Protein 2JPP (pdb70)

Nearest PDB structures (foldseek):
  2jpp-assembly1_B  TM=1.003E+00  e=3.890E-08  Pseudomonas fluorescens
  2mfh-assembly1_A  TM=9.278E-01  e=2.731E-06  Pseudomonas fluorescens
  2bti-assembly1_A  TM=9.419E-01  e=1.422E-05  Yersinia enterocolitica
  5z38-assembly2_L  TM=9.182E-01  e=1.953E-05  Escherichia coli O127:H6 str. E2348/69
  5z38-assembly2_J  TM=9.251E-01  e=2.081E-05  Escherichia coli O127:H6 str. E2348/69

Structure (mmCIF, N/CA/C/O backbone):
data_2JPP
#
_entry.id   2JPP
#
loop_
_entity.id
_entity.type
_entity.pdbx_description
1 polymer "RNA (5'-R(*GP*GP*GP*CP*UP*UP*CP*AP*CP*GP*GP*AP*UP*GP*AP*AP*GP*CP*CP*C)-3')"
2 polymer 'Translational repressor'
#
loop_
_atom_site.group_PDB
_atom_site.id
_atom_site.type_symbol
_atom_site.label_atom_id
_atom_site.label_alt_id
_atom_site.label_comp_id
_atom_site.label_asym_id
_atom_site.label_entity_id
_atom_site.label_seq_id
_atom_site.pdbx_PDB_ins_code
_atom_site.Cartn_x
_atom_site.Cartn_y
_atom_site.Cartn_z
_atom_site.occupancy
_atom_site.B_iso_or_equiv
_atom_site.auth_seq_id
_atom_site.auth_comp_id
_atom_site.auth_asym_id
_atom_site.auth_atom_id
_atom_site.pdbx_PDB_model_num
ATOM 1291 N N . MET C 2 1 ? 23.297 -2.288 -6.645 1.00 0.00 1 MET A N 1
ATOM 1292 C CA . MET C 2 1 ? 22.257 -1.481 -7.311 1.00 0.00 1 MET A CA 1
ATOM 1293 C C . MET C 2 1 ? 22.893 -0.438 -8.217 1.00 0.00 1 MET A C 1
ATOM 1294 O O . MET C 2 1 ? 23.949 0.096 -7.888 1.00 0.00 1 MET A O 1
ATOM 1310 N N . LEU C 2 2 ? 22.253 -0.147 -9.355 1.00 0.00 2 LEU A N 1
ATOM 1311 C CA . LEU C 2 2 ? 22.717 0.859 -10.296 1.00 0.00 2 LEU A CA 1
ATOM 1312 C C . LEU C 2 2 ? 21.778 2.060 -10.236 1.00 0.00 2 LEU A C 1
ATOM 1313 O O . LEU C 2 2 ? 20.736 2.084 -10.890 1.00 0.00 2 LEU A O 1
ATOM 1329 N N . ILE C 2 3 ? 22.147 3.065 -9.444 1.00 0.00 3 ILE A N 1
ATOM 1330 C CA . ILE C 2 3 ? 21.349 4.265 -9.275 1.00 0.00 3 ILE A CA 1
ATOM 1331 C C . ILE C 2 3 ? 21.568 5.183 -10.473 1.00 0.00 3 ILE A C 1
ATOM 1332 O O . ILE C 2 3 ? 22.678 5.275 -10.992 1.00 0.00 3 ILE A O 1
ATOM 1348 N N . LEU C 2 4 ? 20.507 5.865 -10.909 1.00 0.00 4 LEU A N 1
ATOM 1349 C CA . LEU C 2 4 ? 20.556 6.835 -11.994 1.00 0.00 4 LEU A CA 1
ATOM 1350 C C . LEU C 2 4 ? 19.606 7.985 -11.655 1.00 0.00 4 LEU A C 1
ATOM 1351 O O . LEU C 2 4 ? 18.767 7.843 -10.767 1.00 0.00 4 LEU A O 1
ATOM 1367 N N . THR C 2 5 ? 19.728 9.118 -12.351 1.00 0.00 5 THR A N 1
ATOM 1368 C CA . THR C 2 5 ? 18.852 10.268 -12.135 1.00 0.00 5 THR A CA 1
ATOM 1369 C C . THR C 2 5 ? 18.292 10.746 -13.472 1.00 0.00 5 THR A C 1
ATOM 1370 O O . THR C 2 5 ? 18.867 11.620 -14.118 1.00 0.00 5 THR A O 1
ATOM 1381 N N . ARG C 2 6 ? 17.163 10.168 -13.890 1.00 0.00 6 ARG A N 1
ATOM 1382 C CA . ARG C 2 6 ? 16.544 10.455 -15.179 1.00 0.00 6 ARG A CA 1
ATOM 1383 C C . ARG C 2 6 ? 15.610 11.657 -15.087 1.00 0.00 6 ARG A C 1
ATOM 1384 O O . ARG C 2 6 ? 15.205 12.042 -13.994 1.00 0.00 6 ARG A O 1
ATOM 1405 N N . LYS C 2 7 ? 15.268 12.251 -16.235 1.00 0.00 7 LYS A N 1
ATOM 1406 C CA . LYS C 2 7 ? 14.244 13.286 -16.308 1.00 0.00 7 LYS A CA 1
ATOM 1407 C C . LYS C 2 7 ? 12.907 12.625 -16.637 1.00 0.00 7 LYS A C 1
ATOM 1408 O O . LYS C 2 7 ? 12.874 11.508 -17.151 1.00 0.00 7 LYS A O 1
ATOM 1427 N N . VAL C 2 8 ? 11.801 13.310 -16.344 1.00 0.00 8 VAL A N 1
ATOM 1428 C CA . VAL C 2 8 ? 10.468 12.847 -16.713 1.00 0.00 8 VAL A CA 1
ATOM 1429 C C . VAL C 2 8 ? 10.381 12.740 -18.232 1.00 0.00 8 VAL A C 1
ATOM 1430 O O . VAL C 2 8 ? 10.731 13.679 -18.947 1.00 0.00 8 VAL A O 1
ATOM 1443 N N . GLY C 2 9 ? 9.910 11.590 -18.723 1.00 0.00 9 GLY A N 1
ATOM 1444 C CA . GLY C 2 9 ? 9.730 11.336 -20.144 1.00 0.00 9 GLY A CA 1
ATOM 1445 C C . GLY C 2 9 ? 10.883 10.532 -20.742 1.00 0.00 9 GLY A C 1
ATOM 1446 O O . GLY C 2 9 ? 10.764 10.031 -21.858 1.00 0.00 9 GLY A O 1
ATOM 1450 N N . GLU C 2 10 ? 11.998 10.403 -20.015 1.00 0.00 10 GLU A N 1
ATOM 1451 C CA . GLU C 2 10 ? 13.117 9.575 -20.448 1.00 0.00 10 GLU A CA 1
ATOM 1452 C C . GLU C 2 10 ? 12.861 8.123 -20.041 1.00 0.00 10 GLU A C 1
ATOM 1453 O O . GLU C 2 10 ? 11.800 7.806 -19.501 1.00 0.00 10 GLU A O 1
ATOM 1465 N N . SER C 2 11 ? 13.822 7.229 -20.293 1.00 0.00 11 SER A N 1
ATOM 1466 C CA . SER C 2 11 ? 13.646 5.827 -19.951 1.00 0.00 11 SER A CA 1
ATOM 1467 C C . SER C 2 11 ? 14.963 5.137 -19.622 1.00 0.00 11 SER A C 1
ATOM 1468 O O . SER C 2 11 ? 16.043 5.716 -19.728 1.00 0.00 11 SER A O 1
ATOM 1476 N N . ILE C 2 12 ? 14.830 3.875 -19.217 1.00 0.00 12 ILE A N 1
ATOM 1477 C CA . ILE C 2 12 ? 15.895 2.971 -18.836 1.00 0.00 12 ILE A CA 1
ATOM 1478 C C . ILE C 2 12 ? 15.617 1.629 -19.515 1.00 0.00 12 ILE A C 1
ATOM 1479 O O . ILE C 2 12 ? 14.496 1.379 -19.956 1.00 0.00 12 ILE A O 1
ATOM 1495 N N . ASN C 2 13 ? 16.622 0.754 -19.609 1.00 0.00 13 ASN A N 1
ATOM 1496 C CA . ASN C 2 13 ? 16.448 -0.549 -20.225 1.00 0.00 13 ASN A CA 1
ATOM 1497 C C . ASN C 2 13 ? 17.135 -1.624 -19.386 1.00 0.00 13 ASN A C 1
ATOM 1498 O O . ASN C 2 13 ? 18.155 -1.355 -18.754 1.00 0.00 13 ASN A O 1
ATOM 1509 N N . ILE C 2 14 ? 16.577 -2.840 -19.377 1.00 0.00 14 ILE A N 1
ATOM 1510 C CA . ILE C 2 14 ? 17.096 -3.947 -18.583 1.00 0.00 14 ILE A CA 1
ATOM 1511 C C . ILE C 2 14 ? 16.927 -5.257 -19.350 1.00 0.00 14 ILE A C 1
ATOM 1512 O O . ILE C 2 14 ? 15.958 -5.429 -20.086 1.00 0.00 14 ILE A O 1
ATOM 1528 N N . GLY C 2 15 ? 17.874 -6.184 -19.174 1.00 0.00 15 GLY A N 1
ATOM 1529 C CA . GLY C 2 15 ? 17.789 -7.533 -19.720 1.00 0.00 15 GLY A CA 1
ATOM 1530 C C . GLY C 2 15 ? 17.655 -7.590 -21.243 1.00 0.00 15 GLY A C 1
ATOM 1531 O O . GLY C 2 15 ? 17.416 -8.666 -21.786 1.00 0.00 15 GLY A O 1
ATOM 1535 N N . ASP C 2 16 ? 17.806 -6.451 -21.930 1.00 0.00 16 ASP A N 1
ATOM 1536 C CA . ASP C 2 16 ? 17.666 -6.327 -23.377 1.00 0.00 16 ASP A CA 1
ATOM 1537 C C . ASP C 2 16 ? 16.252 -6.658 -23.880 1.00 0.00 16 ASP A C 1
ATOM 1538 O O . ASP C 2 16 ? 16.020 -6.678 -25.088 1.00 0.00 16 ASP A O 1
ATOM 1547 N N . ASP C 2 17 ? 15.301 -6.919 -22.973 1.00 0.00 17 ASP A N 1
ATOM 1548 C CA . ASP C 2 17 ? 13.915 -7.212 -23.332 1.00 0.00 17 ASP A CA 1
ATOM 1549 C C . ASP C 2 17 ? 12.932 -6.401 -22.490 1.00 0.00 17 ASP A C 1
ATOM 1550 O O . ASP C 2 17 ? 11.721 -6.527 -22.670 1.00 0.00 17 ASP A O 1
ATOM 1559 N N . ILE C 2 18 ? 13.437 -5.568 -21.575 1.00 0.00 18 ILE A N 1
ATOM 1560 C CA . ILE C 2 18 ? 12.597 -4.809 -20.661 1.00 0.00 18 ILE A CA 1
ATOM 1561 C C . ILE C 2 18 ? 12.960 -3.332 -20.741 1.00 0.00 18 ILE A C 1
ATOM 1562 O O . ILE C 2 18 ? 14.131 -2.985 -20.876 1.00 0.00 18 ILE A O 1
ATOM 1578 N N . THR C 2 19 ? 11.950 -2.462 -20.656 1.00 0.00 19 THR A N 1
ATOM 1579 C CA . THR C 2 19 ? 12.135 -1.020 -20.728 1.00 0.00 19 THR A CA 1
ATOM 1580 C C . THR C 2 19 ? 11.358 -0.358 -19.597 1.00 0.00 19 THR A C 1
ATOM 1581 O O . THR C 2 19 ? 10.197 -0.688 -19.365 1.00 0.00 19 THR A O 1
ATOM 1592 N N . ILE C 2 20 ? 11.999 0.575 -18.893 1.00 0.00 20 ILE A N 1
ATOM 1593 C CA . ILE C 2 20 ? 11.434 1.194 -17.700 1.00 0.00 20 ILE A CA 1
ATOM 1594 C C . ILE C 2 20 ? 11.368 2.709 -17.881 1.00 0.00 20 ILE A C 1
ATOM 1595 O O . ILE C 2 20 ? 12.319 3.423 -17.560 1.00 0.00 20 ILE A O 1
ATOM 1611 N N . THR C 2 21 ? 10.240 3.205 -18.397 1.00 0.00 21 THR A N 1
ATOM 1612 C CA . THR C 2 21 ? 10.053 4.629 -18.639 1.00 0.00 21 THR A CA 1
ATOM 1613 C C . THR C 2 21 ? 9.647 5.331 -17.344 1.00 0.00 21 THR A C 1
ATOM 1614 O O . THR C 2 21 ? 9.068 4.705 -16.456 1.00 0.00 21 THR A O 1
ATOM 1625 N N . ILE C 2 22 ? 9.946 6.629 -17.230 1.00 0.00 22 ILE A N 1
ATOM 1626 C CA . ILE C 2 22 ? 9.554 7.450 -16.092 1.00 0.00 22 ILE A CA 1
ATOM 1627 C C . ILE C 2 22 ? 8.497 8.441 -16.575 1.00 0.00 22 ILE A C 1
ATOM 1628 O O . ILE C 2 22 ? 8.812 9.471 -17.168 1.00 0.00 22 ILE A O 1
ATOM 1644 N N . LEU C 2 23 ? 7.227 8.118 -16.316 1.00 0.00 23 LEU A N 1
ATOM 1645 C CA . LEU C 2 23 ? 6.104 8.873 -16.851 1.00 0.00 23 LEU A CA 1
ATOM 1646 C C . LEU C 2 23 ? 5.960 10.216 -16.145 1.00 0.00 23 LEU A C 1
ATOM 1647 O O . LEU C 2 23 ? 5.420 11.157 -16.726 1.00 0.00 23 LEU A O 1
ATOM 1663 N N . GLY C 2 24 ? 6.436 10.315 -14.900 1.00 0.00 24 GLY A N 1
ATOM 1664 C CA . GLY C 2 24 ? 6.420 11.588 -14.200 1.00 0.00 24 GLY A CA 1
ATOM 1665 C C . GLY C 2 24 ? 6.455 11.442 -12.685 1.00 0.00 24 GLY A C 1
ATOM 1666 O O . GLY C 2 24 ? 6.627 10.345 -12.156 1.00 0.00 24 GLY A O 1
ATOM 1670 N N . VAL C 2 25 ? 6.288 12.573 -11.996 1.00 0.00 25 VAL A N 1
ATOM 1671 C CA . VAL C 2 25 ? 6.325 12.657 -10.545 1.00 0.00 25 VAL A CA 1
ATOM 1672 C C . VAL C 2 25 ? 5.012 13.243 -10.030 1.00 0.00 25 VAL A C 1
ATOM 1673 O O . VAL C 2 25 ? 4.343 13.995 -10.739 1.00 0.00 25 VAL A O 1
ATOM 1686 N N . SER C 2 26 ? 4.645 12.895 -8.793 1.00 0.00 26 SER A N 1
ATOM 1687 C CA . SER C 2 26 ? 3.414 13.346 -8.162 1.00 0.00 26 SER A CA 1
ATOM 1688 C C . SER C 2 26 ? 3.659 13.561 -6.671 1.00 0.00 26 SER A C 1
ATOM 1689 O O . SER C 2 26 ? 3.181 12.792 -5.838 1.00 0.00 26 SER A O 1
ATOM 1697 N N . GLY C 2 27 ? 4.409 14.615 -6.338 1.00 0.00 27 GLY A N 1
ATOM 1698 C CA . GLY C 2 27 ? 4.755 14.931 -4.963 1.00 0.00 27 GLY A CA 1
ATOM 1699 C C . GLY C 2 27 ? 5.575 13.806 -4.341 1.00 0.00 27 GLY A C 1
ATOM 1700 O O . GLY C 2 27 ? 6.648 13.470 -4.838 1.00 0.00 27 GLY A O 1
ATOM 1704 N N . GLN C 2 28 ? 5.066 13.225 -3.252 1.00 0.00 28 GLN A N 1
ATOM 1705 C CA . GLN C 2 28 ? 5.721 12.131 -2.552 1.00 0.00 28 GLN A CA 1
ATOM 1706 C C . GLN C 2 28 ? 5.674 10.824 -3.353 1.00 0.00 28 GLN A C 1
ATOM 1707 O O . GLN C 2 28 ? 6.169 9.797 -2.888 1.00 0.00 28 GLN A O 1
ATOM 1721 N N . GLN C 2 29 ? 5.083 10.843 -4.553 1.00 0.00 29 GLN A N 1
ATOM 1722 C CA . GLN C 2 29 ? 4.977 9.653 -5.386 1.00 0.00 29 GLN A CA 1
ATOM 1723 C C . GLN C 2 29 ? 5.645 9.864 -6.741 1.00 0.00 29 GLN A C 1
ATOM 1724 O O . GLN C 2 29 ? 5.994 10.985 -7.109 1.00 0.00 29 GLN A O 1
ATOM 1738 N N . VAL C 2 30 ? 5.817 8.767 -7.478 1.00 0.00 30 VAL A N 1
ATOM 1739 C CA . VAL C 2 30 ? 6.395 8.757 -8.812 1.00 0.00 30 VAL A CA 1
ATOM 1740 C C . VAL C 2 30 ? 5.636 7.739 -9.654 1.00 0.00 30 VAL A C 1
ATOM 1741 O O . VAL C 2 30 ? 5.174 6.731 -9.125 1.00 0.00 30 VAL A O 1
ATOM 1754 N N . ARG C 2 31 ? 5.504 7.994 -10.959 1.00 0.00 31 ARG A N 1
ATOM 1755 C CA . ARG C 2 31 ? 4.826 7.079 -11.866 1.00 0.00 31 ARG A CA 1
ATOM 1756 C C . ARG C 2 31 ? 5.812 6.533 -12.887 1.00 0.00 31 ARG A C 1
ATOM 1757 O O . ARG C 2 31 ? 6.346 7.278 -13.711 1.00 0.00 31 ARG A O 1
ATOM 1778 N N . ILE C 2 32 ? 6.037 5.219 -12.811 1.00 0.00 32 ILE A N 1
ATOM 1779 C CA . ILE C 2 32 ? 6.954 4.480 -13.664 1.00 0.00 32 ILE A CA 1
ATOM 1780 C C . ILE C 2 32 ? 6.143 3.522 -14.536 1.00 0.00 32 ILE A C 1
ATOM 1781 O O . ILE C 2 32 ? 5.038 3.127 -14.167 1.00 0.00 32 ILE A O 1
ATOM 1797 N N . GLY C 2 33 ? 6.691 3.147 -15.694 1.00 0.00 33 GLY A N 1
ATOM 1798 C CA . GLY C 2 33 ? 6.038 2.253 -16.637 1.00 0.00 33 GLY A CA 1
ATOM 1799 C C . GLY C 2 33 ? 6.942 1.069 -16.959 1.00 0.00 33 GLY A C 1
ATOM 1800 O O . GLY C 2 33 ? 7.889 1.207 -17.731 1.00 0.00 33 GLY A O 1
ATOM 1804 N N . ILE C 2 34 ? 6.651 -0.093 -16.369 1.00 0.00 34 ILE A N 1
ATOM 1805 C CA . ILE C 2 34 ? 7.436 -1.298 -16.588 1.00 0.00 34 ILE A CA 1
ATOM 1806 C C . ILE C 2 34 ? 6.956 -1.994 -17.864 1.00 0.00 34 ILE A C 1
ATOM 1807 O O . ILE C 2 34 ? 5.836 -2.499 -17.913 1.00 0.00 34 ILE A O 1
ATOM 1823 N N . ASN C 2 35 ? 7.803 -2.020 -18.896 1.00 0.00 35 ASN A N 1
ATOM 1824 C CA . ASN C 2 35 ? 7.506 -2.688 -20.156 1.00 0.00 35 ASN A CA 1
ATOM 1825 C C . ASN C 2 35 ? 8.313 -3.978 -20.247 1.00 0.00 35 ASN A C 1
ATOM 1826 O O . ASN C 2 35 ? 9.503 -3.949 -20.552 1.00 0.00 35 ASN A O 1
ATOM 1837 N N . ALA C 2 36 ? 7.658 -5.108 -19.983 1.00 0.00 36 ALA A N 1
ATOM 1838 C CA . ALA C 2 36 ? 8.256 -6.433 -20.052 1.00 0.00 36 ALA A CA 1
ATOM 1839 C C . ALA C 2 36 ? 7.243 -7.385 -20.685 1.00 0.00 36 ALA A C 1
ATOM 1840 O O . ALA C 2 36 ? 6.039 -7.141 -20.594 1.00 0.00 36 ALA A O 1
ATOM 1847 N N . PRO C 2 37 ? 7.702 -8.467 -21.326 1.00 0.00 37 PRO A N 1
ATOM 1848 C CA . PRO C 2 37 ? 6.814 -9.443 -21.925 1.00 0.00 37 PRO A CA 1
ATOM 1849 C C . PRO C 2 37 ? 6.092 -10.191 -20.811 1.00 0.00 37 PRO A C 1
ATOM 1850 O O . PRO C 2 37 ? 6.596 -10.283 -19.693 1.00 0.00 37 PRO A O 1
ATOM 1861 N N . LYS C 2 38 ? 4.907 -10.734 -21.099 1.00 0.00 38 LYS A N 1
ATOM 1862 C CA . LYS C 2 38 ? 4.141 -11.442 -20.083 1.00 0.00 38 LYS A CA 1
ATOM 1863 C C . LYS C 2 38 ? 4.810 -12.771 -19.718 1.00 0.00 38 LYS A C 1
ATOM 1864 O O . LYS C 2 38 ? 4.321 -13.501 -18.859 1.00 0.00 38 LYS A O 1
ATOM 1883 N N . ASP C 2 39 ? 5.935 -13.080 -20.374 1.00 0.00 39 ASP A N 1
ATOM 1884 C CA . ASP C 2 39 ? 6.767 -14.237 -20.074 1.00 0.00 39 ASP A CA 1
ATOM 1885 C C . ASP C 2 39 ? 7.450 -14.087 -18.715 1.00 0.00 39 ASP A C 1
ATOM 1886 O O . ASP C 2 39 ? 7.951 -15.065 -18.163 1.00 0.00 39 ASP A O 1
ATOM 1895 N N . VAL C 2 40 ? 7.471 -12.863 -18.174 1.00 0.00 40 VAL A N 1
ATOM 1896 C CA . VAL C 2 40 ? 8.105 -12.569 -16.897 1.00 0.00 40 VAL A CA 1
ATOM 1897 C C . VAL C 2 40 ? 7.126 -11.814 -16.005 1.00 0.00 40 VAL A C 1
ATOM 1898 O O . VAL C 2 40 ? 6.114 -11.301 -16.483 1.00 0.00 40 VAL A O 1
ATOM 1911 N N . ALA C 2 41 ? 7.422 -11.743 -14.706 1.00 0.00 41 ALA A N 1
ATOM 1912 C CA . ALA C 2 41 ? 6.524 -11.114 -13.754 1.00 0.00 41 ALA A CA 1
ATOM 1913 C C . ALA C 2 41 ? 7.014 -9.723 -13.362 1.00 0.00 41 ALA A C 1
ATOM 1914 O O . ALA C 2 41 ? 8.187 -9.393 -13.526 1.00 0.00 41 ALA A O 1
ATOM 1921 N N . VAL C 2 42 ? 6.093 -8.911 -12.837 1.00 0.00 42 VAL A N 1
ATOM 1922 C CA . VAL C 2 42 ? 6.385 -7.594 -12.285 1.00 0.00 42 VAL A CA 1
ATOM 1923 C C . VAL C 2 42 ? 5.334 -7.274 -11.227 1.00 0.00 42 VAL A C 1
ATOM 1924 O O . VAL C 2 42 ? 4.142 -7.206 -11.521 1.00 0.00 42 VAL A O 1
ATOM 1937 N N . HIS C 2 43 ? 5.789 -7.074 -9.988 1.00 0.00 43 HIS A N 1
ATOM 1938 C CA . HIS C 2 43 ? 4.919 -6.727 -8.876 1.00 0.00 43 HIS A CA 1
ATOM 1939 C C . HIS C 2 43 ? 5.613 -5.726 -7.960 1.00 0.00 43 HIS A C 1
ATOM 1940 O O . HIS C 2 43 ? 6.838 -5.665 -7.902 1.00 0.00 43 HIS A O 1
ATOM 1954 N N . ARG C 2 44 ? 4.813 -4.937 -7.239 1.00 0.00 44 ARG A N 1
ATOM 1955 C CA . ARG C 2 44 ? 5.282 -3.979 -6.249 1.00 0.00 44 ARG A CA 1
ATOM 1956 C C . ARG C 2 44 ? 5.731 -4.707 -4.981 1.00 0.00 44 ARG A C 1
ATOM 1957 O O . ARG C 2 44 ? 5.322 -5.839 -4.731 1.00 0.00 44 ARG A O 1
ATOM 1978 N N . GLU C 2 45 ? 6.575 -4.058 -4.177 1.00 0.00 45 GLU A N 1
ATOM 1979 C CA . GLU C 2 45 ? 7.133 -4.674 -2.977 1.00 0.00 45 GLU A CA 1
ATOM 1980 C C . GLU C 2 45 ? 6.060 -4.926 -1.916 1.00 0.00 45 GLU A C 1
ATOM 1981 O O . GLU C 2 45 ? 6.178 -5.862 -1.126 1.00 0.00 45 GLU A O 1
ATOM 1993 N N . GLU C 2 46 ? 5.007 -4.102 -1.883 1.00 0.00 46 GLU A N 1
ATOM 1994 C CA . GLU C 2 46 ? 3.968 -4.211 -0.868 1.00 0.00 46 GLU A CA 1
ATOM 1995 C C . GLU C 2 46 ? 2.938 -5.289 -1.212 1.00 0.00 46 GLU A C 1
ATOM 1996 O O . GLU C 2 46 ? 2.026 -5.539 -0.425 1.00 0.00 46 GLU A O 1
ATOM 2008 N N . ILE C 2 47 ? 3.075 -5.929 -2.378 1.00 0.00 47 ILE A N 1
ATOM 2009 C CA . ILE C 2 47 ? 2.153 -6.964 -2.825 1.00 0.00 47 ILE A CA 1
ATOM 2010 C C . ILE C 2 47 ? 2.890 -8.237 -3.234 1.00 0.00 47 ILE A C 1
ATOM 2011 O O . ILE C 2 47 ? 2.265 -9.287 -3.367 1.00 0.00 47 ILE A O 1
ATOM 2027 N N . TYR C 2 48 ? 4.209 -8.174 -3.434 1.00 0.00 48 TYR A N 1
ATOM 2028 C CA . TYR C 2 48 ? 4.969 -9.394 -3.655 1.00 0.00 48 TYR A CA 1
ATOM 2029 C C . TYR C 2 48 ? 4.825 -10.310 -2.439 1.00 0.00 48 TYR A C 1
ATOM 2030 O O . TYR C 2 48 ? 4.710 -11.525 -2.584 1.00 0.00 48 TYR A O 1
ATOM 2048 N N . GLN C 2 49 ? 4.833 -9.727 -1.235 1.00 0.00 49 GLN A N 1
ATOM 2049 C CA . GLN C 2 49 ? 4.649 -10.478 -0.002 1.00 0.00 49 GLN A CA 1
ATOM 2050 C C . GLN C 2 49 ? 3.170 -10.768 0.263 1.00 0.00 49 GLN A C 1
ATOM 2051 O O . GLN C 2 49 ? 2.851 -11.646 1.064 1.00 0.00 49 GLN A O 1
ATOM 2065 N N . ARG C 2 50 ? 2.259 -10.043 -0.399 1.00 0.00 50 ARG A N 1
ATOM 2066 C CA . ARG C 2 50 ? 0.825 -10.274 -0.261 1.00 0.00 50 ARG A CA 1
ATOM 2067 C C . ARG C 2 50 ? 0.442 -11.587 -0.943 1.00 0.00 50 ARG A C 1
ATOM 2068 O O . ARG C 2 50 ? -0.538 -12.223 -0.563 1.00 0.00 50 ARG A O 1
ATOM 2089 N N . ILE C 2 51 ? 1.222 -11.991 -1.953 1.00 0.00 51 ILE A N 1
ATOM 2090 C CA . ILE C 2 51 ? 1.046 -13.255 -2.658 1.00 0.00 51 ILE A CA 1
ATOM 2091 C C . ILE C 2 51 ? 1.417 -14.419 -1.743 1.00 0.00 51 ILE A C 1
ATOM 2092 O O . ILE C 2 51 ? 0.799 -15.480 -1.804 1.00 0.00 51 ILE A O 1
ATOM 2108 N N . GLN C 2 52 ? 2.430 -14.221 -0.895 1.00 0.00 52 GLN A N 1
ATOM 2109 C CA . GLN C 2 52 ? 2.911 -15.245 0.026 1.00 0.00 52 GLN A CA 1
ATOM 2110 C C . GLN C 2 52 ? 1.913 -15.519 1.155 1.00 0.00 52 GLN A C 1
ATOM 2111 O O . GLN C 2 52 ? 2.158 -16.382 1.996 1.00 0.00 52 GLN A O 1
ATOM 2125 N N . ALA C 2 53 ? 0.792 -14.790 1.176 1.00 0.00 53 ALA A N 1
ATOM 2126 C CA . ALA C 2 53 ? -0.268 -14.957 2.160 1.00 0.00 53 ALA A CA 1
ATOM 2127 C C . ALA C 2 53 ? -1.631 -15.077 1.470 1.00 0.00 53 ALA A C 1
ATOM 2128 O O . ALA C 2 53 ? -2.665 -15.120 2.135 1.00 0.00 53 ALA A O 1
ATOM 2135 N N . MET D 2 1 ? 2.033 -2.738 -20.977 1.00 0.00 1 MET B N 1
ATOM 2136 C CA . MET D 2 1 ? 2.847 -2.076 -19.939 1.00 0.00 1 MET B CA 1
ATOM 2137 C C . MET D 2 1 ? 2.128 -2.106 -18.601 1.00 0.00 1 MET B C 1
ATOM 2138 O O . MET D 2 1 ? 0.912 -1.943 -18.555 1.00 0.00 1 MET B O 1
ATOM 2154 N N . LEU D 2 2 ? 2.879 -2.311 -17.515 1.00 0.00 2 LEU B N 1
ATOM 2155 C CA . LEU D 2 2 ? 2.328 -2.270 -16.172 1.00 0.00 2 LEU B CA 1
ATOM 2156 C C . LEU D 2 2 ? 2.736 -0.951 -15.517 1.00 0.00 2 LEU B C 1
ATOM 2157 O O . LEU D 2 2 ? 3.835 -0.830 -14.978 1.00 0.00 2 LEU B O 1
ATOM 2173 N N . ILE D 2 3 ? 1.848 0.043 -15.565 1.00 0.00 3 ILE B N 1
ATOM 2174 C CA . ILE D 2 3 ? 2.103 1.335 -14.953 1.00 0.00 3 ILE B CA 1
ATOM 2175 C C . ILE D 2 3 ? 1.777 1.236 -13.463 1.00 0.00 3 ILE B C 1
ATOM 2176 O O . ILE D 2 3 ? 0.805 0.587 -13.087 1.00 0.00 3 ILE B O 1
ATOM 2192 N N . LEU D 2 4 ? 2.585 1.877 -12.613 1.00 0.00 4 LEU B N 1
ATOM 2193 C CA . LEU D 2 4 ? 2.349 1.934 -11.175 1.00 0.00 4 LEU B CA 1
ATOM 2194 C C . LEU D 2 4 ? 2.721 3.330 -10.675 1.00 0.00 4 LEU B C 1
ATOM 2195 O O . LEU D 2 4 ? 3.451 4.051 -11.351 1.00 0.00 4 LEU B O 1
ATOM 2211 N N . THR D 2 5 ? 2.225 3.714 -9.495 1.00 0.00 5 THR B N 1
ATOM 2212 C CA . THR D 2 5 ? 2.561 4.999 -8.889 1.00 0.00 5 THR B CA 1
ATOM 2213 C C . THR D 2 5 ? 3.183 4.757 -7.516 1.00 0.00 5 THR B C 1
ATOM 2214 O O . THR D 2 5 ? 2.510 4.824 -6.488 1.00 0.00 5 THR B O 1
ATOM 2225 N N . ARG D 2 6 ? 4.487 4.470 -7.508 1.00 0.00 6 ARG B N 1
ATOM 2226 C CA . ARG D 2 6 ? 5.231 4.073 -6.321 1.00 0.00 6 ARG B CA 1
ATOM 2227 C C . ARG D 2 6 ? 5.581 5.282 -5.453 1.00 0.00 6 ARG B C 1
ATOM 2228 O O . ARG D 2 6 ? 6.043 6.300 -5.965 1.00 0.00 6 ARG B O 1
ATOM 2249 N N . LYS D 2 7 ? 5.361 5.171 -4.139 1.00 0.00 7 LYS B N 1
ATOM 2250 C CA . LYS D 2 7 ? 5.786 6.186 -3.179 1.00 0.00 7 LYS B CA 1
ATOM 2251 C C . LYS D 2 7 ? 7.309 6.163 -3.056 1.00 0.00 7 LYS B C 1
ATOM 2252 O O . LYS D 2 7 ? 7.927 5.106 -3.169 1.00 0.00 7 LYS B O 1
ATOM 2271 N N . VAL D 2 8 ? 7.919 7.327 -2.821 1.00 0.00 8 VAL B N 1
ATOM 2272 C CA . VAL D 2 8 ? 9.359 7.435 -2.619 1.00 0.00 8 VAL B CA 1
ATOM 2273 C C . VAL D 2 8 ? 9.771 6.585 -1.419 1.00 0.00 8 VAL B C 1
ATOM 2274 O O . VAL D 2 8 ? 9.063 6.530 -0.416 1.00 0.00 8 VAL B O 1
ATOM 2287 N N . GLY D 2 9 ? 10.925 5.924 -1.531 1.00 0.00 9 GLY B N 1
ATOM 2288 C CA . GLY D 2 9 ? 11.479 5.100 -0.467 1.00 0.00 9 GLY B CA 1
ATOM 2289 C C . GLY D 2 9 ? 10.993 3.652 -0.542 1.00 0.00 9 GLY B C 1
ATOM 2290 O O . GLY D 2 9 ? 11.474 2.807 0.212 1.00 0.00 9 GLY B O 1
ATOM 2294 N N . GLU D 2 10 ? 10.050 3.358 -1.443 1.00 0.00 10 GLU B N 1
ATOM 2295 C CA . GLU D 2 10 ? 9.547 2.008 -1.647 1.00 0.00 10 GLU B CA 1
ATOM 2296 C C . GLU D 2 10 ? 10.211 1.386 -2.876 1.00 0.00 10 GLU B C 1
ATOM 2297 O O . GLU D 2 10 ? 11.109 1.988 -3.466 1.00 0.00 10 GLU B O 1
ATOM 2309 N N . SER D 2 11 ? 9.778 0.183 -3.270 1.00 0.00 11 SER B N 1
ATOM 2310 C CA . SER D 2 11 ? 10.375 -0.509 -4.403 1.00 0.00 11 SER B CA 1
ATOM 2311 C C . SER D 2 11 ? 9.346 -1.280 -5.225 1.00 0.00 11 SER B C 1
ATOM 2312 O O . SER D 2 11 ? 8.198 -1.452 -4.818 1.00 0.00 11 SER B O 1
ATOM 2320 N N . ILE D 2 12 ? 9.793 -1.740 -6.397 1.00 0.00 12 ILE B N 1
ATOM 2321 C CA . ILE D 2 12 ? 9.054 -2.602 -7.308 1.00 0.00 12 ILE B CA 1
ATOM 2322 C C . ILE D 2 12 ? 9.949 -3.809 -7.596 1.00 0.00 12 ILE B C 1
ATOM 2323 O O . ILE D 2 12 ? 11.137 -3.777 -7.278 1.00 0.00 12 ILE B O 1
ATOM 2339 N N . ASN D 2 13 ? 9.410 -4.873 -8.192 1.00 0.00 13 ASN B N 1
ATOM 2340 C CA . ASN D 2 13 ? 10.190 -6.059 -8.513 1.00 0.00 13 ASN B CA 1
ATOM 2341 C C . ASN D 2 13 ? 9.867 -6.561 -9.913 1.00 0.00 13 ASN B C 1
ATOM 2342 O O . ASN D 2 13 ? 8.807 -6.263 -10.463 1.00 0.00 13 ASN B O 1
ATOM 2353 N N . ILE D 2 14 ? 10.800 -7.329 -10.479 1.00 0.00 14 ILE B N 1
ATOM 2354 C CA . ILE D 2 14 ? 10.657 -7.940 -11.792 1.00 0.00 14 ILE B CA 1
ATOM 2355 C C . ILE D 2 14 ? 11.269 -9.339 -11.740 1.00 0.00 14 ILE B C 1
ATOM 2356 O O . ILE D 2 14 ? 12.202 -9.583 -10.975 1.00 0.00 14 ILE B O 1
ATOM 2372 N N . GLY D 2 15 ? 10.743 -10.255 -12.558 1.00 0.00 15 GLY B N 1
ATOM 2373 C CA . GLY D 2 15 ? 11.200 -11.634 -12.597 1.00 0.00 15 GLY B CA 1
ATOM 2374 C C . GLY D 2 15 ? 11.123 -12.254 -11.207 1.00 0.00 15 GLY B C 1
ATOM 2375 O O . GLY D 2 15 ? 10.040 -12.356 -10.630 1.00 0.00 15 GLY B O 1
ATOM 2379 N N . ASP D 2 16 ? 12.274 -12.667 -10.672 1.00 0.00 16 ASP B N 1
ATOM 2380 C CA . ASP D 2 16 ? 12.370 -13.231 -9.334 1.00 0.00 16 ASP B CA 1
ATOM 2381 C C . ASP D 2 16 ? 13.666 -12.793 -8.640 1.00 0.00 16 ASP B C 1
ATOM 2382 O O . ASP D 2 16 ? 13.947 -13.222 -7.523 1.00 0.00 16 ASP B O 1
ATOM 2391 N N . ASP D 2 17 ? 14.462 -11.938 -9.296 1.00 0.00 17 ASP B N 1
ATOM 2392 C CA . ASP D 2 17 ? 15.768 -11.528 -8.796 1.00 0.00 17 ASP B CA 1
ATOM 2393 C C . ASP D 2 17 ? 16.044 -10.038 -9.021 1.00 0.00 17 ASP B C 1
ATOM 2394 O O . ASP D 2 17 ? 17.146 -9.576 -8.727 1.00 0.00 17 ASP B O 1
ATOM 2403 N N . ILE D 2 18 ? 15.070 -9.279 -9.535 1.00 0.00 18 ILE B N 1
ATOM 2404 C CA . ILE D 2 18 ? 15.281 -7.871 -9.846 1.00 0.00 18 ILE B CA 1
ATOM 2405 C C . ILE D 2 18 ? 14.407 -6.990 -8.957 1.00 0.00 18 ILE B C 1
ATOM 2406 O O . ILE D 2 18 ? 13.290 -7.369 -8.603 1.00 0.00 18 ILE B O 1
ATOM 2422 N N . THR D 2 19 ? 14.921 -5.811 -8.594 1.00 0.00 19 THR B N 1
ATOM 2423 C CA . THR D 2 19 ? 14.209 -4.837 -7.780 1.00 0.00 19 THR B CA 1
ATOM 2424 C C . THR D 2 19 ? 14.454 -3.441 -8.334 1.00 0.00 19 THR B C 1
ATOM 2425 O O . THR D 2 19 ? 15.577 -3.116 -8.712 1.00 0.00 19 THR B O 1
ATOM 2436 N N . ILE D 2 20 ? 13.403 -2.618 -8.383 1.00 0.00 20 ILE B N 1
ATOM 2437 C CA . ILE D 2 20 ? 13.471 -1.264 -8.911 1.00 0.00 20 ILE B CA 1
ATOM 2438 C C . ILE D 2 20 ? 13.037 -0.290 -7.817 1.00 0.00 20 ILE B C 1
ATOM 2439 O O . ILE D 2 20 ? 11.858 0.044 -7.697 1.00 0.00 20 ILE B O 1
ATOM 2455 N N . THR D 2 21 ? 14.000 0.165 -7.015 1.00 0.00 21 THR B N 1
ATOM 2456 C CA . THR D 2 21 ? 13.755 1.087 -5.914 1.00 0.00 21 THR B CA 1
ATOM 2457 C C . THR D 2 21 ? 13.543 2.504 -6.448 1.00 0.00 21 THR B C 1
ATOM 2458 O O . THR D 2 21 ? 13.936 2.814 -7.572 1.00 0.00 21 THR B O 1
ATOM 2469 N N . ILE D 2 22 ? 12.921 3.369 -5.642 1.00 0.00 22 ILE B N 1
ATOM 2470 C CA . ILE D 2 22 ? 12.750 4.783 -5.951 1.00 0.00 22 ILE B CA 1
ATOM 2471 C C . ILE D 2 22 ? 13.317 5.601 -4.793 1.00 0.00 22 ILE B C 1
ATOM 2472 O O . ILE D 2 22 ? 12.714 5.689 -3.725 1.00 0.00 22 ILE B O 1
ATOM 2488 N N . LEU D 2 23 ? 14.488 6.204 -5.009 1.00 0.00 23 LEU B N 1
ATOM 2489 C CA . LEU D 2 23 ? 15.202 6.902 -3.952 1.00 0.00 23 LEU B CA 1
ATOM 2490 C C . LEU D 2 23 ? 14.586 8.274 -3.705 1.00 0.00 23 LEU B C 1
ATOM 2491 O O . LEU D 2 23 ? 14.695 8.799 -2.598 1.00 0.00 23 LEU B O 1
ATOM 2507 N N . GLY D 2 24 ? 13.942 8.854 -4.724 1.00 0.00 24 GLY B N 1
ATOM 2508 C CA . GLY D 2 24 ? 13.164 10.065 -4.520 1.00 0.00 24 GLY B CA 1
ATOM 2509 C C . GLY D 2 24 ? 13.235 11.042 -5.684 1.00 0.00 24 GLY B C 1
ATOM 2510 O O . GLY D 2 24 ? 13.925 10.814 -6.676 1.00 0.00 24 GLY B O 1
ATOM 2514 N N . VAL D 2 25 ? 12.499 12.146 -5.538 1.00 0.00 25 VAL B N 1
ATOM 2515 C CA . VAL D 2 25 ? 12.430 13.201 -6.536 1.00 0.00 25 VAL B CA 1
ATOM 2516 C C . VAL D 2 25 ? 13.753 13.961 -6.609 1.00 0.00 25 VAL B C 1
ATOM 2517 O O . VAL D 2 25 ? 14.578 13.879 -5.699 1.00 0.00 25 VAL B O 1
ATOM 2530 N N . SER D 2 26 ? 13.947 14.704 -7.700 1.00 0.00 26 SER B N 1
ATOM 2531 C CA . SER D 2 26 ? 15.133 15.515 -7.946 1.00 0.00 26 SER B CA 1
ATOM 2532 C C . SER D 2 26 ? 14.747 16.691 -8.841 1.00 0.00 26 SER B C 1
ATOM 2533 O O . SER D 2 26 ? 15.451 17.013 -9.798 1.00 0.00 26 SER B O 1
ATOM 2541 N N . GLY D 2 27 ? 13.621 17.338 -8.528 1.00 0.00 27 GLY B N 1
ATOM 2542 C CA . GLY D 2 27 ? 13.075 18.407 -9.349 1.00 0.00 27 GLY B CA 1
ATOM 2543 C C . GLY D 2 27 ? 12.365 17.793 -10.546 1.00 0.00 27 GLY B C 1
ATOM 2544 O O . GLY D 2 27 ? 11.514 16.920 -10.377 1.00 0.00 27 GLY B O 1
ATOM 2548 N N . GLN D 2 28 ? 12.706 18.241 -11.756 1.00 0.00 28 GLN B N 1
ATOM 2549 C CA . GLN D 2 28 ? 12.181 17.627 -12.966 1.00 0.00 28 GLN B CA 1
ATOM 2550 C C . GLN D 2 28 ? 12.827 16.252 -13.179 1.00 0.00 28 GLN B C 1
ATOM 2551 O O . GLN D 2 28 ? 12.437 15.517 -14.086 1.00 0.00 28 GLN B O 1
ATOM 2565 N N . GLN D 2 29 ? 13.813 15.896 -12.347 1.00 0.00 29 GLN B N 1
ATOM 2566 C CA . GLN D 2 29 ? 14.449 14.590 -12.410 1.00 0.00 29 GLN B CA 1
ATOM 2567 C C . GLN D 2 29 ? 13.903 13.671 -11.320 1.00 0.00 29 GLN B C 1
ATOM 2568 O O . GLN D 2 29 ? 13.174 14.106 -10.429 1.00 0.00 29 GLN B O 1
ATOM 2582 N N . VAL D 2 30 ? 14.266 12.388 -11.400 1.00 0.00 30 VAL B N 1
ATOM 2583 C CA . VAL D 2 30 ? 13.880 11.363 -10.444 1.00 0.00 30 VAL B CA 1
ATOM 2584 C C . VAL D 2 30 ? 15.043 10.390 -10.275 1.00 0.00 30 VAL B C 1
ATOM 2585 O O . VAL D 2 30 ? 15.585 9.899 -11.265 1.00 0.00 30 VAL B O 1
ATOM 2598 N N . ARG D 2 31 ? 15.430 10.111 -9.026 1.00 0.00 31 ARG B N 1
ATOM 2599 C CA . ARG D 2 31 ? 16.503 9.172 -8.736 1.00 0.00 31 ARG B CA 1
ATOM 2600 C C . ARG D 2 31 ? 15.925 7.790 -8.455 1.00 0.00 31 ARG B C 1
ATOM 2601 O O . ARG D 2 31 ? 15.326 7.558 -7.403 1.00 0.00 31 ARG B O 1
ATOM 2622 N N . ILE D 2 32 ? 16.122 6.884 -9.417 1.00 0.00 32 ILE B N 1
ATOM 2623 C CA . ILE D 2 32 ? 15.655 5.506 -9.372 1.00 0.00 32 ILE B CA 1
ATOM 2624 C C . ILE D 2 32 ? 16.850 4.599 -9.071 1.00 0.00 32 ILE B C 1
ATOM 2625 O O . ILE D 2 32 ? 17.995 4.995 -9.282 1.00 0.00 32 ILE B O 1
ATOM 2641 N N . GLY D 2 33 ? 16.592 3.385 -8.577 1.00 0.00 33 GLY B N 1
ATOM 2642 C CA . GLY D 2 33 ? 17.632 2.429 -8.226 1.00 0.00 33 GLY B CA 1
ATOM 2643 C C . GLY D 2 33 ? 17.338 1.060 -8.830 1.00 0.00 33 GLY B C 1
ATOM 2644 O O . GLY D 2 33 ? 16.539 0.301 -8.285 1.00 0.00 33 GLY B O 1
ATOM 2648 N N . ILE D 2 34 ? 17.982 0.743 -9.957 1.00 0.00 34 ILE B N 1
ATOM 2649 C CA . ILE D 2 34 ? 17.771 -0.520 -10.648 1.00 0.00 34 ILE B CA 1
ATOM 2650 C C . ILE D 2 34 ? 18.719 -1.558 -10.055 1.00 0.00 34 ILE B C 1
ATOM 2651 O O . ILE D 2 34 ? 19.936 -1.419 -10.168 1.00 0.00 34 ILE B O 1
ATOM 2667 N N . ASN D 2 35 ? 18.172 -2.597 -9.424 1.00 0.00 35 ASN B N 1
ATOM 2668 C CA . ASN D 2 35 ? 18.974 -3.624 -8.782 1.00 0.00 35 ASN B CA 1
ATOM 2669 C C . ASN D 2 35 ? 18.743 -4.982 -9.429 1.00 0.00 35 ASN B C 1
ATOM 2670 O O . ASN D 2 35 ? 17.671 -5.571 -9.310 1.00 0.00 35 ASN B O 1
ATOM 2681 N N . ALA D 2 36 ? 19.775 -5.466 -10.117 1.00 0.00 36 ALA B N 1
ATOM 2682 C CA . ALA D 2 36 ? 19.776 -6.750 -10.796 1.00 0.00 36 ALA B CA 1
ATOM 2683 C C . ALA D 2 36 ? 21.181 -7.349 -10.710 1.00 0.00 36 ALA B C 1
ATOM 2684 O O . ALA D 2 36 ? 22.151 -6.611 -10.536 1.00 0.00 36 ALA B O 1
ATOM 2691 N N . PRO D 2 37 ? 21.314 -8.676 -10.829 1.00 0.00 37 PRO B N 1
ATOM 2692 C CA . PRO D 2 37 ? 22.606 -9.334 -10.807 1.00 0.00 37 PRO B CA 1
ATOM 2693 C C . PRO D 2 37 ? 23.359 -9.041 -12.100 1.00 0.00 37 PRO B C 1
ATOM 2694 O O . PRO D 2 37 ? 22.763 -8.641 -13.097 1.00 0.00 37 PRO B O 1
ATOM 2705 N N . LYS D 2 38 ? 24.681 -9.239 -12.090 1.00 0.00 38 LYS B N 1
ATOM 2706 C CA . LYS D 2 38 ? 25.511 -9.012 -13.265 1.00 0.00 38 LYS B CA 1
ATOM 2707 C C . LYS D 2 38 ? 25.213 -10.032 -14.368 1.00 0.00 38 LYS B C 1
ATOM 2708 O O . LYS D 2 38 ? 25.815 -9.977 -15.439 1.00 0.00 38 LYS B O 1
ATOM 2727 N N . ASP D 2 39 ? 24.285 -10.960 -14.112 1.00 0.00 39 ASP B N 1
ATOM 2728 C CA . ASP D 2 39 ? 23.813 -11.915 -15.105 1.00 0.00 39 ASP B CA 1
ATOM 2729 C C . ASP D 2 39 ? 23.021 -11.207 -16.205 1.00 0.00 39 ASP B C 1
ATOM 2730 O O . ASP D 2 39 ? 22.776 -11.784 -17.264 1.00 0.00 39 ASP B O 1
ATOM 2739 N N . VAL D 2 40 ? 22.619 -9.955 -15.955 1.00 0.00 40 VAL B N 1
ATOM 2740 C CA . VAL D 2 40 ? 21.841 -9.160 -16.893 1.00 0.00 40 VAL B CA 1
ATOM 2741 C C . VAL D 2 40 ? 22.435 -7.758 -16.996 1.00 0.00 40 VAL B C 1
ATOM 2742 O O . VAL D 2 40 ? 23.324 -7.398 -16.223 1.00 0.00 40 VAL B O 1
ATOM 2755 N N . ALA D 2 41 ? 21.948 -6.961 -17.950 1.00 0.00 41 ALA B N 1
ATOM 2756 C CA . ALA D 2 41 ? 22.467 -5.621 -18.167 1.00 0.00 41 ALA B CA 1
ATOM 2757 C C . ALA D 2 41 ? 21.410 -4.568 -17.847 1.00 0.00 41 ALA B C 1
ATOM 2758 O O . ALA D 2 41 ? 20.217 -4.863 -17.824 1.00 0.00 41 ALA B O 1
ATOM 2765 N N . VAL D 2 42 ? 21.866 -3.338 -17.601 1.00 0.00 42 VAL B N 1
ATOM 2766 C CA . VAL D 2 42 ? 21.011 -2.192 -17.321 1.00 0.00 42 VAL B CA 1
ATOM 2767 C C . VAL D 2 42 ? 21.707 -0.923 -17.803 1.00 0.00 42 VAL B C 1
ATOM 2768 O O . VAL D 2 42 ? 22.800 -0.593 -17.349 1.00 0.00 42 VAL B O 1
ATOM 2781 N N . HIS D 2 43 ? 21.061 -0.211 -18.729 1.00 0.00 43 HIS B N 1
ATOM 2782 C CA . HIS D 2 43 ? 21.569 1.040 -19.274 1.00 0.00 43 HIS B CA 1
ATOM 2783 C C . HIS D 2 43 ? 20.421 2.018 -19.519 1.00 0.00 43 HIS B C 1
ATOM 2784 O O . HIS D 2 43 ? 19.258 1.623 -19.535 1.00 0.00 43 HIS B O 1
ATOM 2798 N N . ARG D 2 44 ? 20.752 3.300 -19.710 1.00 0.00 44 ARG B N 1
ATOM 2799 C CA . ARG D 2 44 ? 19.767 4.331 -20.015 1.00 0.00 44 ARG B CA 1
ATOM 2800 C C . ARG D 2 44 ? 19.565 4.440 -21.527 1.00 0.00 44 ARG B C 1
ATOM 2801 O O . ARG D 2 44 ? 20.337 3.879 -22.303 1.00 0.00 44 ARG B O 1
ATOM 2822 N N . GLU D 2 45 ? 18.526 5.162 -21.949 1.00 0.00 45 GLU B N 1
ATOM 2823 C CA . GLU D 2 45 ? 18.173 5.288 -23.359 1.00 0.00 45 GLU B CA 1
ATOM 2824 C C . GLU D 2 45 ? 19.233 6.049 -24.160 1.00 0.00 45 GLU B C 1
ATOM 2825 O O . GLU D 2 45 ? 19.491 5.715 -25.315 1.00 0.00 45 GLU B O 1
ATOM 2837 N N . GLU D 2 46 ? 19.850 7.070 -23.557 1.00 0.00 46 GLU B N 1
ATOM 2838 C CA . GLU D 2 46 ? 20.841 7.911 -24.222 1.00 0.00 46 GLU B CA 1
ATOM 2839 C C . GLU D 2 46 ? 22.239 7.280 -24.236 1.00 0.00 46 GLU B C 1
ATOM 2840 O O . GLU D 2 46 ? 23.192 7.908 -24.694 1.00 0.00 46 GLU B O 1
ATOM 2852 N N . ILE D 2 47 ? 22.369 6.045 -23.737 1.00 0.00 47 ILE B N 1
ATOM 2853 C CA . ILE D 2 47 ? 23.645 5.346 -23.619 1.00 0.00 47 ILE B CA 1
ATOM 2854 C C . ILE D 2 47 ? 23.569 3.966 -24.264 1.00 0.00 47 ILE B C 1
ATOM 2855 O O . ILE D 2 47 ? 24.573 3.477 -24.778 1.00 0.00 47 ILE B O 1
ATOM 2871 N N . TYR D 2 48 ? 22.396 3.326 -24.249 1.00 0.00 48 TYR B N 1
ATOM 2872 C CA . TYR D 2 48 ? 22.233 2.056 -24.937 1.00 0.00 48 TYR B CA 1
ATOM 2873 C C . TYR D 2 48 ? 22.448 2.256 -26.435 1.00 0.00 48 TYR B C 1
ATOM 2874 O O . TYR D 2 48 ? 23.132 1.460 -27.075 1.00 0.00 48 TYR B O 1
ATOM 2892 N N . GLN D 2 49 ? 21.861 3.321 -26.991 1.00 0.00 49 GLN B N 1
ATOM 2893 C CA . GLN D 2 49 ? 21.977 3.641 -28.407 1.00 0.00 49 GLN B CA 1
ATOM 2894 C C . GLN D 2 49 ? 23.372 4.172 -28.752 1.00 0.00 49 GLN B C 1
ATOM 2895 O O . GLN D 2 49 ? 23.706 4.314 -29.928 1.00 0.00 49 GLN B O 1
ATOM 2909 N N . ARG D 2 50 ? 24.189 4.467 -27.735 1.00 0.00 50 ARG B N 1
ATOM 2910 C CA . ARG D 2 50 ? 25.533 4.996 -27.920 1.00 0.00 50 ARG B CA 1
A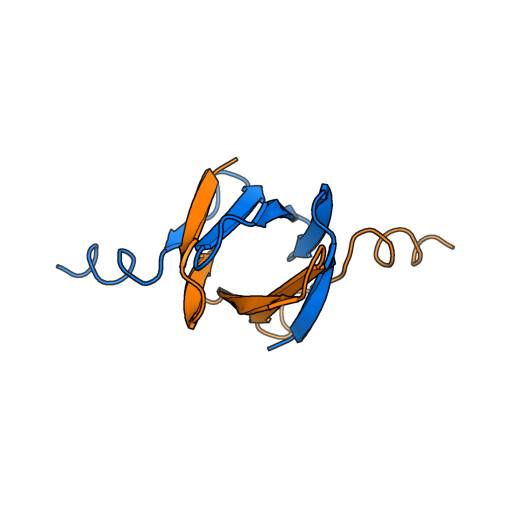TOM 2911 C C . ARG D 2 50 ? 26.542 3.874 -28.177 1.00 0.00 50 ARG B C 1
ATOM 2912 O O . ARG D 2 50 ? 27.676 4.139 -28.567 1.00 0.00 50 ARG B O 1
ATOM 2933 N N . ILE D 2 51 ? 26.133 2.621 -27.960 1.00 0.00 51 ILE B N 1
ATOM 2934 C CA . ILE D 2 51 ? 26.993 1.456 -28.123 1.00 0.00 51 ILE B CA 1
ATOM 2935 C C . ILE D 2 51 ? 27.172 1.108 -29.599 1.00 0.00 51 ILE B C 1
ATOM 2936 O O . ILE D 2 51 ? 28.257 0.708 -30.008 1.00 0.00 51 ILE B O 1
ATOM 2952 N N . GLN D 2 52 ? 26.119 1.254 -30.406 1.00 0.00 52 GLN B N 1
ATOM 2953 C CA . GLN D 2 52 ? 26.175 0.921 -31.828 1.00 0.00 52 GLN B CA 1
ATOM 2954 C C . GLN D 2 52 ? 27.169 1.801 -32.591 1.00 0.00 52 GLN B C 1
ATOM 2955 O O . GLN D 2 52 ? 27.471 1.522 -33.750 1.00 0.00 52 GLN B O 1
ATOM 2969 N N . ALA D 2 53 ? 27.677 2.857 -31.953 1.00 0.00 53 ALA B N 1
ATOM 2970 C CA . ALA D 2 53 ? 28.642 3.767 -32.554 1.00 0.00 53 ALA B CA 1
ATOM 2971 C C . ALA D 2 53 ? 30.018 3.124 -32.765 1.00 0.00 53 ALA B C 1
ATOM 2972 O O . ALA D 2 53 ? 30.885 3.737 -33.389 1.00 0.00 53 ALA B O 1
ATOM 4269 N N . MET C 2 1 ? 23.457 -2.439 -6.490 1.00 1.00 1 MET A N 2
ATOM 4270 C CA . MET C 2 1 ? 22.417 -1.643 -7.168 1.00 1.00 1 MET A CA 2
ATOM 4271 C C . MET C 2 1 ? 23.054 -0.617 -8.095 1.00 1.00 1 MET A C 2
ATOM 4272 O O . MET C 2 1 ? 24.112 -0.078 -7.779 1.00 1.00 1 MET A O 2
ATOM 4288 N N . LEU C 2 2 ? 22.412 -0.345 -9.237 1.00 1.00 2 LEU A N 2
ATOM 4289 C CA . LEU C 2 2 ? 22.870 0.651 -10.194 1.00 1.00 2 LEU A CA 2
ATOM 4290 C C . LEU C 2 2 ? 21.918 1.846 -10.149 1.00 1.00 2 LEU A C 2
ATOM 4291 O O . LEU C 2 2 ? 20.842 1.814 -10.745 1.00 1.00 2 LEU A O 2
ATOM 4307 N N . ILE C 2 3 ? 22.314 2.903 -9.441 1.00 1.00 3 ILE A N 2
ATOM 4308 C CA . ILE C 2 3 ? 21.503 4.099 -9.289 1.00 1.00 3 ILE A CA 2
ATOM 4309 C C . ILE C 2 3 ? 21.743 5.025 -10.478 1.00 1.00 3 ILE A C 2
ATOM 4310 O O . ILE C 2 3 ? 22.856 5.102 -10.994 1.00 1.00 3 ILE A O 2
ATOM 4326 N N . LEU C 2 4 ? 20.692 5.724 -10.909 1.00 1.00 4 LEU A N 2
ATOM 4327 C CA . LEU C 2 4 ? 20.758 6.698 -11.985 1.00 1.00 4 LEU A CA 2
ATOM 4328 C C . LEU C 2 4 ? 19.833 7.865 -11.641 1.00 1.00 4 LEU A C 2
ATOM 4329 O O . LEU C 2 4 ? 18.991 7.751 -10.753 1.00 1.00 4 LEU A O 2
ATOM 4345 N N . THR C 2 5 ? 19.984 8.988 -12.347 1.00 1.00 5 THR A N 2
ATOM 4346 C CA . THR C 2 5 ? 19.109 10.142 -12.182 1.00 1.00 5 THR A CA 2
ATOM 4347 C C . THR C 2 5 ? 18.510 10.481 -13.541 1.00 1.00 5 THR A C 2
ATOM 4348 O O . THR C 2 5 ? 19.015 11.341 -14.262 1.00 1.00 5 THR A O 2
ATOM 4359 N N . ARG C 2 6 ? 17.422 9.790 -13.890 1.00 1.00 6 ARG A N 2
ATOM 4360 C CA . ARG C 2 6 ? 16.807 9.892 -15.205 1.00 1.00 6 ARG A CA 2
ATOM 4361 C C . ARG C 2 6 ? 15.932 11.139 -15.308 1.00 1.00 6 ARG A C 2
ATOM 4362 O O . ARG C 2 6 ? 15.383 11.602 -14.311 1.00 1.00 6 ARG A O 2
ATOM 4383 N N . LYS C 2 7 ? 15.806 11.681 -16.523 1.00 1.00 7 LYS A N 2
ATOM 4384 C CA . LYS C 2 7 ? 14.917 12.800 -16.807 1.00 1.00 7 LYS A CA 2
ATOM 4385 C C . LYS C 2 7 ? 13.509 12.254 -17.035 1.00 1.00 7 LYS A C 2
ATOM 4386 O O . LYS C 2 7 ? 13.351 11.139 -17.527 1.00 1.00 7 LYS A O 2
ATOM 4405 N N . VAL C 2 8 ? 12.483 13.029 -16.682 1.00 1.00 8 VAL A N 2
ATOM 4406 C CA . VAL C 2 8 ? 11.101 12.652 -16.948 1.00 1.00 8 VAL A CA 2
ATOM 4407 C C . VAL C 2 8 ? 10.901 12.520 -18.456 1.00 1.00 8 VAL A C 2
ATOM 4408 O O . VAL C 2 8 ? 11.333 13.381 -19.221 1.00 1.00 8 VAL A O 2
ATOM 4421 N N . GLY C 2 9 ? 10.245 11.438 -18.880 1.00 1.00 9 GLY A N 2
ATOM 4422 C CA . GLY C 2 9 ? 9.944 11.173 -20.279 1.00 1.00 9 GLY A CA 2
ATOM 4423 C C . GLY C 2 9 ? 10.964 10.236 -20.925 1.00 1.00 9 GLY A C 2
ATOM 4424 O O . GLY C 2 9 ? 10.725 9.740 -22.025 1.00 1.00 9 GLY A O 2
ATOM 4428 N N . GLU C 2 10 ? 12.095 9.991 -20.254 1.00 1.00 10 GLU A N 2
ATOM 4429 C CA . GLU C 2 10 ? 13.108 9.058 -20.730 1.00 1.00 10 GLU A CA 2
ATOM 4430 C C . GLU C 2 10 ? 12.853 7.678 -20.120 1.00 1.00 10 GLU A C 2
ATOM 4431 O O . GLU C 2 10 ? 11.852 7.481 -19.430 1.00 1.00 10 GLU A O 2
ATOM 4443 N N . SER C 2 11 ? 13.747 6.716 -20.369 1.00 1.00 11 SER A N 2
ATOM 4444 C CA . SER C 2 11 ? 13.578 5.362 -19.855 1.00 1.00 11 SER A CA 2
ATOM 4445 C C . SER C 2 11 ? 14.904 4.719 -19.459 1.00 1.00 11 SER A C 2
ATOM 4446 O O . SER C 2 11 ? 15.979 5.281 -19.665 1.00 1.00 11 SER A O 2
ATOM 4454 N N . ILE C 2 12 ? 14.794 3.519 -18.886 1.00 1.00 12 ILE A N 2
ATOM 4455 C CA . ILE C 2 12 ? 15.899 2.626 -18.577 1.00 1.00 12 ILE A CA 2
ATOM 4456 C C . ILE C 2 12 ? 15.600 1.304 -19.283 1.00 1.00 12 ILE A C 2
ATOM 4457 O O . ILE C 2 12 ? 14.463 1.071 -19.690 1.00 1.00 12 ILE A O 2
ATOM 4473 N N . ASN C 2 13 ? 16.600 0.436 -19.435 1.00 1.00 13 ASN A N 2
ATOM 4474 C CA . ASN C 2 13 ? 16.412 -0.876 -20.024 1.00 1.00 13 ASN A CA 2
ATOM 4475 C C . ASN C 2 13 ? 17.099 -1.926 -19.163 1.00 1.00 13 ASN A C 2
ATOM 4476 O O . ASN C 2 13 ? 18.123 -1.649 -18.539 1.00 1.00 13 ASN A O 2
ATOM 4487 N N . ILE C 2 14 ? 16.528 -3.132 -19.138 1.00 1.00 14 ILE A N 2
ATOM 4488 C CA . ILE C 2 14 ? 17.059 -4.238 -18.354 1.00 1.00 14 ILE A CA 2
ATOM 4489 C C . ILE C 2 14 ? 16.909 -5.531 -19.149 1.00 1.00 14 ILE A C 2
ATOM 4490 O O . ILE C 2 14 ? 15.925 -5.711 -19.865 1.00 1.00 14 ILE A O 2
ATOM 4506 N N . GLY C 2 15 ? 17.885 -6.434 -19.024 1.00 1.00 15 GLY A N 2
ATOM 4507 C CA . GLY C 2 15 ? 17.834 -7.748 -19.653 1.00 1.00 15 GLY A CA 2
ATOM 4508 C C . GLY C 2 15 ? 17.689 -7.695 -21.176 1.00 1.00 15 GLY A C 2
ATOM 4509 O O . GLY C 2 15 ? 17.438 -8.725 -21.797 1.00 1.00 15 GLY A O 2
ATOM 4513 N N . ASP C 2 16 ? 17.844 -6.507 -21.775 1.00 1.00 16 ASP A N 2
ATOM 4514 C CA . ASP C 2 16 ? 17.679 -6.263 -23.205 1.00 1.00 16 ASP A CA 2
ATOM 4515 C C . ASP C 2 16 ? 16.267 -6.580 -23.721 1.00 1.00 16 ASP A C 2
ATOM 4516 O O . ASP C 2 16 ? 16.045 -6.553 -24.930 1.00 1.00 16 ASP A O 2
ATOM 4525 N N . ASP C 2 17 ? 15.315 -6.877 -22.829 1.00 1.00 17 ASP A N 2
ATOM 4526 C CA . ASP C 2 17 ? 13.934 -7.170 -23.205 1.00 1.00 17 ASP A CA 2
ATOM 4527 C C . ASP C 2 17 ? 12.934 -6.377 -22.361 1.00 1.00 17 ASP A C 2
ATOM 4528 O O . ASP C 2 17 ? 11.727 -6.523 -22.545 1.00 1.00 17 ASP A O 2
ATOM 4537 N N . ILE C 2 18 ? 13.422 -5.540 -21.439 1.00 1.00 18 ILE A N 2
ATOM 4538 C CA . ILE C 2 18 ? 12.569 -4.792 -20.528 1.00 1.00 18 ILE A CA 2
ATOM 4539 C C . ILE C 2 18 ? 12.881 -3.302 -20.637 1.00 1.00 18 ILE A C 2
ATOM 4540 O O . ILE C 2 18 ? 14.007 -2.920 -20.958 1.00 1.00 18 ILE A O 2
ATOM 4556 N N . THR C 2 19 ? 11.879 -2.459 -20.367 1.00 1.00 19 THR A N 2
ATOM 4557 C CA . THR C 2 19 ? 12.034 -1.013 -20.368 1.00 1.00 19 THR A CA 2
ATOM 4558 C C . THR C 2 19 ? 11.331 -0.438 -19.147 1.00 1.00 19 THR A C 2
ATOM 4559 O O . THR C 2 19 ? 10.216 -0.844 -18.828 1.00 1.00 19 THR A O 2
ATOM 4570 N N . ILE C 2 20 ? 11.985 0.506 -18.468 1.00 1.00 20 ILE A N 2
ATOM 4571 C CA . ILE C 2 20 ? 11.450 1.143 -17.272 1.00 1.00 20 ILE A CA 2
ATOM 4572 C C . ILE C 2 20 ? 11.366 2.648 -17.515 1.00 1.00 20 ILE A C 2
ATOM 4573 O O . ILE C 2 20 ? 12.288 3.391 -17.185 1.00 1.00 20 ILE A O 2
ATOM 4589 N N . THR C 2 21 ? 10.252 3.098 -18.095 1.00 1.00 21 THR A N 2
ATOM 4590 C CA . THR C 2 21 ? 10.042 4.504 -18.407 1.00 1.00 21 THR A CA 2
ATOM 4591 C C . THR C 2 21 ? 9.709 5.287 -17.139 1.00 1.00 21 THR A C 2
ATOM 4592 O O . THR C 2 21 ? 9.195 4.721 -16.176 1.00 1.00 21 THR A O 2
ATOM 4603 N N . ILE C 2 22 ? 9.999 6.591 -17.141 1.00 1.00 22 ILE A N 2
ATOM 4604 C CA . ILE C 2 22 ? 9.646 7.495 -16.053 1.00 1.00 22 ILE A CA 2
ATOM 4605 C C . ILE C 2 22 ? 8.663 8.529 -16.597 1.00 1.00 22 ILE A C 2
ATOM 4606 O O . ILE C 2 22 ? 9.050 9.519 -17.214 1.00 1.00 22 ILE A O 2
ATOM 4622 N N . LEU C 2 23 ? 7.371 8.286 -16.362 1.00 1.00 23 LEU A N 2
ATOM 4623 C CA . LEU C 2 23 ? 6.303 9.095 -16.924 1.00 1.00 23 LEU A CA 2
ATOM 4624 C C . LEU C 2 23 ? 6.249 10.463 -16.252 1.00 1.00 23 LEU A C 2
ATOM 4625 O O . LEU C 2 23 ? 5.767 11.418 -16.856 1.00 1.00 23 LEU A O 2
ATOM 4641 N N . GLY C 2 24 ? 6.738 10.563 -15.011 1.00 1.00 24 GLY A N 2
ATOM 4642 C CA . GLY C 2 24 ? 6.918 11.867 -14.391 1.00 1.00 24 GLY A CA 2
ATOM 4643 C C . GLY C 2 24 ? 6.727 11.864 -12.882 1.00 1.00 24 GLY A C 2
ATOM 4644 O O . GLY C 2 24 ? 6.310 10.869 -12.289 1.00 1.00 24 GLY A O 2
ATOM 4648 N N . VAL C 2 25 ? 7.040 13.009 -12.271 1.00 1.00 25 VAL A N 2
ATOM 4649 C CA . VAL C 2 25 ? 6.874 13.215 -10.842 1.00 1.00 25 VAL A CA 2
ATOM 4650 C C . VAL C 2 25 ? 5.395 13.378 -10.504 1.00 1.00 25 VAL A C 2
ATOM 4651 O O . VAL C 2 25 ? 4.578 13.672 -11.377 1.00 1.00 25 VAL A O 2
ATOM 4664 N N . SER C 2 26 ? 5.060 13.185 -9.228 1.00 1.00 26 SER A N 2
ATOM 4665 C CA . SER C 2 26 ? 3.705 13.304 -8.709 1.00 1.00 26 SER A CA 2
ATOM 4666 C C . SER C 2 26 ? 3.774 13.777 -7.259 1.00 1.00 26 SER A C 2
ATOM 4667 O O . SER C 2 26 ? 3.036 13.295 -6.401 1.00 1.00 26 SER A O 2
ATOM 4675 N N . GLY C 2 27 ? 4.670 14.732 -6.986 1.00 1.00 27 GLY A N 2
ATOM 4676 C CA . GLY C 2 27 ? 4.905 15.237 -5.642 1.00 1.00 27 GLY A CA 2
ATOM 4677 C C . GLY C 2 27 ? 5.749 14.232 -4.870 1.00 1.00 27 GLY A C 2
ATOM 4678 O O . GLY C 2 27 ? 6.836 13.866 -5.314 1.00 1.00 27 GLY A O 2
ATOM 4682 N N . GLN C 2 28 ? 5.252 13.785 -3.716 1.00 1.00 28 GLN A N 2
ATOM 4683 C CA . GLN C 2 28 ? 5.906 12.739 -2.945 1.00 1.00 28 GLN A CA 2
ATOM 4684 C C . GLN C 2 28 ? 5.774 11.388 -3.659 1.00 1.00 28 GLN A C 2
ATOM 4685 O O . GLN C 2 28 ? 6.304 10.383 -3.187 1.00 1.00 28 GLN A O 2
ATOM 4699 N N . GLN C 2 29 ? 5.067 11.358 -4.796 1.00 1.00 29 GLN A N 2
ATOM 4700 C CA . GLN C 2 29 ? 4.877 10.143 -5.569 1.00 1.00 29 GLN A CA 2
ATOM 4701 C C . GLN C 2 29 ? 5.579 10.260 -6.921 1.00 1.00 29 GLN A C 2
ATOM 4702 O O . GLN C 2 29 ? 6.005 11.347 -7.311 1.00 1.00 29 GLN A O 2
ATOM 4716 N N . VAL C 2 30 ? 5.699 9.138 -7.639 1.00 1.00 30 VAL A N 2
ATOM 4717 C CA . VAL C 2 30 ? 6.369 9.078 -8.931 1.00 1.00 30 VAL A CA 2
ATOM 4718 C C . VAL C 2 30 ? 5.712 8.012 -9.803 1.00 1.00 30 VAL A C 2
ATOM 4719 O O . VAL C 2 30 ? 5.598 6.857 -9.389 1.00 1.00 30 VAL A O 2
ATOM 4732 N N . ARG C 2 31 ? 5.278 8.395 -11.010 1.00 1.00 31 ARG A N 2
ATOM 4733 C CA . ARG C 2 31 ? 4.681 7.458 -11.952 1.00 1.00 31 ARG A CA 2
ATOM 4734 C C . ARG C 2 31 ? 5.750 6.877 -12.872 1.00 1.00 31 ARG A C 2
ATOM 4735 O O . ARG C 2 31 ? 6.342 7.594 -13.683 1.00 1.00 31 ARG A O 2
ATOM 4756 N N . ILE C 2 32 ? 5.979 5.570 -12.725 1.00 1.00 32 ILE A N 2
ATOM 4757 C CA . ILE C 2 32 ? 6.935 4.786 -13.496 1.00 1.00 32 ILE A CA 2
ATOM 4758 C C . ILE C 2 32 ? 6.160 3.806 -14.383 1.00 1.00 32 ILE A C 2
ATOM 4759 O O . ILE C 2 32 ? 5.014 3.473 -14.085 1.00 1.00 32 ILE A O 2
ATOM 4775 N N . GLY C 2 33 ? 6.776 3.341 -15.474 1.00 1.00 33 GLY A N 2
ATOM 4776 C CA . GLY C 2 33 ? 6.148 2.429 -16.419 1.00 1.00 33 GLY A CA 2
ATOM 4777 C C . GLY C 2 33 ? 7.050 1.233 -16.699 1.00 1.00 33 GLY A C 2
ATOM 4778 O O . GLY C 2 33 ? 8.021 1.352 -17.443 1.00 1.00 33 GLY A O 2
ATOM 4782 N N . ILE C 2 34 ? 6.730 0.078 -16.105 1.00 1.00 34 ILE A N 2
ATOM 4783 C CA . ILE C 2 34 ? 7.522 -1.132 -16.255 1.00 1.00 34 ILE A CA 2
ATOM 4784 C C . ILE C 2 34 ? 6.978 -1.915 -17.445 1.00 1.00 34 ILE A C 2
ATOM 4785 O O . ILE C 2 34 ? 5.809 -2.296 -17.449 1.00 1.00 34 ILE A O 2
ATOM 4801 N N . ASN C 2 35 ? 7.811 -2.160 -18.458 1.00 1.00 35 ASN A N 2
ATOM 4802 C CA . ASN C 2 35 ? 7.385 -2.865 -19.655 1.00 1.00 35 ASN A CA 2
ATOM 4803 C C . ASN C 2 35 ? 8.268 -4.078 -19.913 1.00 1.00 35 ASN A C 2
ATOM 4804 O O . ASN C 2 35 ? 9.427 -3.949 -20.300 1.00 1.00 35 ASN A O 2
ATOM 4815 N N . ALA C 2 36 ? 7.692 -5.257 -19.688 1.00 1.00 36 ALA A N 2
ATOM 4816 C CA . ALA C 2 36 ? 8.342 -6.551 -19.833 1.00 1.00 36 ALA A CA 2
ATOM 4817 C C . ALA C 2 36 ? 7.341 -7.540 -20.434 1.00 1.00 36 ALA A C 2
ATOM 4818 O O . ALA C 2 36 ? 6.132 -7.329 -20.327 1.00 1.00 36 ALA A O 2
ATOM 4825 N N . PRO C 2 37 ? 7.817 -8.620 -21.065 1.00 1.00 37 PRO A N 2
ATOM 4826 C CA . PRO C 2 37 ? 6.954 -9.649 -21.616 1.00 1.00 37 PRO A CA 2
ATOM 4827 C C . PRO C 2 37 ? 6.359 -10.492 -20.492 1.00 1.00 37 PRO A C 2
ATOM 4828 O O . PRO C 2 37 ? 6.836 -10.455 -19.359 1.00 1.00 37 PRO A O 2
ATOM 4839 N N . LYS C 2 38 ? 5.309 -11.261 -20.796 1.00 1.00 38 LYS A N 2
ATOM 4840 C CA . LYS C 2 38 ? 4.671 -12.136 -19.819 1.00 1.00 38 LYS A CA 2
ATOM 4841 C C . LYS C 2 38 ? 5.562 -13.331 -19.469 1.00 1.00 38 LYS A C 2
ATOM 4842 O O . LYS C 2 38 ? 5.170 -14.175 -18.667 1.00 1.00 38 LYS A O 2
ATOM 4861 N N . ASP C 2 39 ? 6.756 -13.408 -20.064 1.00 1.00 39 ASP A N 2
ATOM 4862 C CA . ASP C 2 39 ? 7.747 -14.418 -19.721 1.00 1.00 39 ASP A CA 2
ATOM 4863 C C . ASP C 2 39 ? 8.341 -14.127 -18.342 1.00 1.00 39 ASP A C 2
ATOM 4864 O O . ASP C 2 39 ? 9.058 -14.959 -17.789 1.00 1.00 39 ASP A O 2
ATOM 4873 N N . VAL C 2 40 ? 8.044 -12.944 -17.792 1.00 1.00 40 VAL A N 2
ATOM 4874 C CA . VAL C 2 40 ? 8.500 -12.524 -16.477 1.00 1.00 40 VAL A CA 2
ATOM 4875 C C . VAL C 2 40 ? 7.354 -11.846 -15.731 1.00 1.00 40 VAL A C 2
ATOM 4876 O O . VAL C 2 40 ? 6.294 -11.589 -16.305 1.00 1.00 40 VAL A O 2
ATOM 4889 N N . ALA C 2 41 ? 7.562 -11.550 -14.444 1.00 1.00 41 ALA A N 2
ATOM 4890 C CA . ALA C 2 41 ? 6.536 -10.928 -13.625 1.00 1.00 41 ALA A CA 2
ATOM 4891 C C . ALA C 2 41 ? 6.983 -9.547 -13.154 1.00 1.00 41 ALA A C 2
ATOM 4892 O O . ALA C 2 41 ? 8.168 -9.218 -13.202 1.00 1.00 41 ALA A O 2
ATOM 4899 N N . VAL C 2 42 ? 6.019 -8.743 -12.696 1.00 1.00 42 VAL A N 2
ATOM 4900 C CA . VAL C 2 42 ? 6.254 -7.403 -12.179 1.00 1.00 42 VAL A CA 2
ATOM 4901 C C . VAL C 2 42 ? 5.176 -7.068 -11.153 1.00 1.00 42 VAL A C 2
ATOM 4902 O O . VAL C 2 42 ? 3.994 -6.985 -11.481 1.00 1.00 42 VAL A O 2
ATOM 4915 N N . HIS C 2 43 ? 5.597 -6.874 -9.902 1.00 1.00 43 HIS A N 2
ATOM 4916 C CA . HIS C 2 43 ? 4.716 -6.491 -8.807 1.00 1.00 43 HIS A CA 2
ATOM 4917 C C . HIS C 2 43 ? 5.428 -5.514 -7.875 1.00 1.00 43 HIS A C 2
ATOM 4918 O O . HIS C 2 43 ? 6.655 -5.443 -7.864 1.00 1.00 43 HIS A O 2
ATOM 4932 N N . ARG C 2 44 ? 4.656 -4.758 -7.089 1.00 1.00 44 ARG A N 2
ATOM 4933 C CA . ARG C 2 44 ? 5.207 -3.863 -6.078 1.00 1.00 44 ARG A CA 2
ATOM 4934 C C . ARG C 2 44 ? 5.547 -4.664 -4.819 1.00 1.00 44 ARG A C 2
ATOM 4935 O O . ARG C 2 44 ? 5.142 -5.817 -4.689 1.00 1.00 44 ARG A O 2
ATOM 4956 N N . GLU C 2 45 ? 6.289 -4.065 -3.885 1.00 1.00 45 GLU A N 2
ATOM 4957 C CA . GLU C 2 45 ? 6.705 -4.758 -2.671 1.00 1.00 45 GLU A CA 2
ATOM 4958 C C . GLU C 2 45 ? 5.503 -5.147 -1.805 1.00 1.00 45 GLU A C 2
ATOM 4959 O O . GLU C 2 45 ? 5.449 -6.256 -1.277 1.00 1.00 45 GLU A O 2
ATOM 4971 N N . GLU C 2 46 ? 4.537 -4.235 -1.659 1.00 1.00 46 GLU A N 2
ATOM 4972 C CA . GLU C 2 46 ? 3.357 -4.439 -0.824 1.00 1.00 46 GLU A CA 2
ATOM 4973 C C . GLU C 2 46 ? 2.400 -5.482 -1.405 1.00 1.00 46 GLU A C 2
ATOM 4974 O O . GLU C 2 46 ? 1.366 -5.774 -0.804 1.00 1.00 46 GLU A O 2
ATOM 4986 N N . ILE C 2 47 ? 2.737 -6.045 -2.569 1.00 1.00 47 ILE A N 2
ATOM 4987 C CA . ILE C 2 47 ? 1.873 -6.957 -3.305 1.00 1.00 47 ILE A CA 2
ATOM 4988 C C . ILE C 2 47 ? 2.616 -8.244 -3.653 1.00 1.00 47 ILE A C 2
ATOM 4989 O O . ILE C 2 47 ? 1.987 -9.272 -3.893 1.00 1.00 47 ILE A O 2
ATOM 5005 N N . TYR C 2 48 ? 3.950 -8.202 -3.684 1.00 1.00 48 TYR A N 2
ATOM 5006 C CA . TYR C 2 48 ? 4.749 -9.398 -3.887 1.00 1.00 48 TYR A CA 2
ATOM 5007 C C . TYR C 2 48 ? 4.628 -10.318 -2.673 1.00 1.00 48 TYR A C 2
ATOM 5008 O O . TYR C 2 48 ? 4.555 -11.536 -2.821 1.00 1.00 48 TYR A O 2
ATOM 5026 N N . GLN C 2 49 ? 4.609 -9.736 -1.471 1.00 1.00 49 GLN A N 2
ATOM 5027 C CA . GLN C 2 49 ? 4.513 -10.501 -0.237 1.00 1.00 49 GLN A CA 2
ATOM 5028 C C . GLN C 2 49 ? 3.114 -11.084 -0.037 1.00 1.00 49 GLN A C 2
ATOM 5029 O O . GLN C 2 49 ? 2.935 -11.975 0.791 1.00 1.00 49 GLN A O 2
ATOM 5043 N N . ARG C 2 50 ? 2.115 -10.595 -0.786 1.00 1.00 50 ARG A N 2
ATOM 5044 C CA . ARG C 2 50 ? 0.759 -11.122 -0.703 1.00 1.00 50 ARG A CA 2
ATOM 5045 C C . ARG C 2 50 ? 0.692 -12.502 -1.345 1.00 1.00 50 ARG A C 2
ATOM 5046 O O . ARG C 2 50 ? 0.028 -13.398 -0.828 1.00 1.00 50 ARG A O 2
ATOM 5067 N N . ILE C 2 51 ? 1.386 -12.661 -2.476 1.00 1.00 51 ILE A N 2
ATOM 5068 C CA . ILE C 2 51 ? 1.375 -13.865 -3.299 1.00 1.00 51 ILE A CA 2
ATOM 5069 C C . ILE C 2 51 ? 1.815 -15.083 -2.493 1.00 1.00 51 ILE A C 2
ATOM 5070 O O . ILE C 2 51 ? 1.351 -16.195 -2.738 1.00 1.00 51 ILE A O 2
ATOM 5086 N N . GLN C 2 52 ? 2.711 -14.871 -1.526 1.00 1.00 52 GLN A N 2
ATOM 5087 C CA . GLN C 2 52 ? 3.209 -15.937 -0.667 1.00 1.00 52 GLN A CA 2
ATOM 5088 C C . GLN C 2 52 ? 2.154 -16.415 0.336 1.00 1.00 52 GLN A C 2
ATOM 5089 O O . GLN C 2 52 ? 2.426 -17.312 1.132 1.00 1.00 52 GLN A O 2
ATOM 5103 N N . ALA C 2 53 ? 0.954 -15.826 0.304 1.00 1.00 53 ALA A N 2
ATOM 5104 C CA . ALA C 2 53 ? -0.162 -16.221 1.153 1.00 1.00 53 ALA A CA 2
ATOM 5105 C C . ALA C 2 53 ? -1.455 -16.380 0.344 1.00 1.00 53 ALA A C 2
ATOM 5106 O O . ALA C 2 53 ? -2.478 -16.793 0.890 1.00 1.00 53 ALA A O 2
ATOM 5113 N N . MET D 2 1 ? 2.622 -2.482 -21.210 1.00 1.00 1 MET B N 2
ATOM 5114 C CA . MET D 2 1 ? 3.301 -1.833 -20.072 1.00 1.00 1 MET B CA 2
ATOM 5115 C C . MET D 2 1 ? 2.442 -1.924 -18.817 1.00 1.00 1 MET B C 2
ATOM 5116 O O . MET D 2 1 ? 1.218 -1.930 -18.908 1.00 1.00 1 MET B O 2
ATOM 5132 N N . LEU D 2 2 ? 3.089 -1.992 -17.650 1.00 1.00 2 LEU B N 2
ATOM 5133 C CA . LEU D 2 2 ? 2.421 -2.020 -16.360 1.00 1.00 2 LEU B CA 2
ATOM 5134 C C . LEU D 2 2 ? 2.803 -0.754 -15.597 1.00 1.00 2 LEU B C 2
ATOM 5135 O O . LEU D 2 2 ? 3.849 -0.694 -14.952 1.00 1.00 2 LEU B O 2
ATOM 5151 N N . ILE D 2 3 ? 1.948 0.265 -15.671 1.00 1.00 3 ILE B N 2
ATOM 5152 C CA . ILE D 2 3 ? 2.220 1.542 -15.041 1.00 1.00 3 ILE B CA 2
ATOM 5153 C C . ILE D 2 3 ? 1.854 1.470 -13.561 1.00 1.00 3 ILE B C 2
ATOM 5154 O O . ILE D 2 3 ? 0.876 0.824 -13.189 1.00 1.00 3 ILE B O 2
ATOM 5170 N N . LEU D 2 4 ? 2.644 2.138 -12.718 1.00 1.00 4 LEU B N 2
ATOM 5171 C CA . LEU D 2 4 ? 2.400 2.244 -11.286 1.00 1.00 4 LEU B CA 2
ATOM 5172 C C . LEU D 2 4 ? 2.809 3.646 -10.835 1.00 1.00 4 LEU B C 2
ATOM 5173 O O . LEU D 2 4 ? 3.539 4.333 -11.546 1.00 1.00 4 LEU B O 2
ATOM 5189 N N . THR D 2 5 ? 2.346 4.076 -9.658 1.00 1.00 5 THR B N 2
ATOM 5190 C CA . THR D 2 5 ? 2.713 5.377 -9.111 1.00 1.00 5 THR B CA 2
ATOM 5191 C C . THR D 2 5 ? 3.208 5.198 -7.682 1.00 1.00 5 THR B C 2
ATOM 5192 O O . THR D 2 5 ? 2.455 5.365 -6.726 1.00 1.00 5 THR B O 2
ATOM 5203 N N . ARG D 2 6 ? 4.490 4.855 -7.540 1.00 1.00 6 ARG B N 2
ATOM 5204 C CA . ARG D 2 6 ? 5.101 4.576 -6.246 1.00 1.00 6 ARG B CA 2
ATOM 5205 C C . ARG D 2 6 ? 5.328 5.872 -5.478 1.00 1.00 6 ARG B C 2
ATOM 5206 O O . ARG D 2 6 ? 5.114 6.960 -6.009 1.00 1.00 6 ARG B O 2
ATOM 5227 N N . LYS D 2 7 ? 5.764 5.751 -4.221 1.00 1.00 7 LYS B N 2
ATOM 5228 C CA . LYS D 2 7 ? 6.118 6.901 -3.405 1.00 1.00 7 LYS B CA 2
ATOM 5229 C C . LYS D 2 7 ? 7.597 6.821 -3.049 1.00 1.00 7 LYS B C 2
ATOM 5230 O O . LYS D 2 7 ? 8.178 5.739 -3.070 1.00 1.00 7 LYS B O 2
ATOM 5249 N N . VAL D 2 8 ? 8.210 7.959 -2.721 1.00 1.00 8 VAL B N 2
ATOM 5250 C CA . VAL D 2 8 ? 9.632 8.009 -2.403 1.00 1.00 8 VAL B CA 2
ATOM 5251 C C . VAL D 2 8 ? 9.951 7.043 -1.264 1.00 1.00 8 VAL B C 2
ATOM 5252 O O . VAL D 2 8 ? 9.349 7.115 -0.194 1.00 1.00 8 VAL B O 2
ATOM 5265 N N . GLY D 2 9 ? 10.902 6.139 -1.507 1.00 1.00 9 GLY B N 2
ATOM 5266 C CA . GLY D 2 9 ? 11.348 5.155 -0.532 1.00 1.00 9 GLY B CA 2
ATOM 5267 C C . GLY D 2 9 ? 10.705 3.786 -0.753 1.00 1.00 9 GLY B C 2
ATOM 5268 O O . GLY D 2 9 ? 11.133 2.808 -0.142 1.00 1.00 9 GLY B O 2
ATOM 5272 N N . GLU D 2 10 ? 9.688 3.700 -1.616 1.00 1.00 10 GLU B N 2
ATOM 5273 C CA . GLU D 2 10 ? 9.054 2.430 -1.941 1.00 1.00 10 GLU B CA 2
ATOM 5274 C C . GLU D 2 10 ? 9.837 1.714 -3.043 1.00 1.00 10 GLU B C 2
ATOM 5275 O O . GLU D 2 10 ? 10.769 2.273 -3.622 1.00 1.00 10 GLU B O 2
ATOM 5287 N N . SER D 2 11 ? 9.453 0.468 -3.334 1.00 1.00 11 SER B N 2
ATOM 5288 C CA . SER D 2 11 ? 10.142 -0.339 -4.329 1.00 1.00 11 SER B CA 2
ATOM 5289 C C . SER D 2 11 ? 9.189 -1.232 -5.114 1.00 1.00 11 SER B C 2
ATOM 5290 O O . SER D 2 11 ? 8.002 -1.337 -4.808 1.00 1.00 11 SER B O 2
ATOM 5298 N N . ILE D 2 12 ? 9.750 -1.873 -6.140 1.00 1.00 12 ILE B N 2
ATOM 5299 C CA . ILE D 2 12 ? 9.070 -2.767 -7.061 1.00 1.00 12 ILE B CA 2
ATOM 5300 C C . ILE D 2 12 ? 9.986 -3.962 -7.324 1.00 1.00 12 ILE B C 2
ATOM 5301 O O . ILE D 2 12 ? 11.177 -3.911 -7.021 1.00 1.00 12 ILE B O 2
ATOM 5317 N N . ASN D 2 13 ? 9.435 -5.038 -7.887 1.00 1.00 13 ASN B N 2
ATOM 5318 C CA . ASN D 2 13 ? 10.194 -6.234 -8.216 1.00 1.00 13 ASN B CA 2
ATOM 5319 C C . ASN D 2 13 ? 9.872 -6.680 -9.634 1.00 1.00 13 ASN B C 2
ATOM 5320 O O . ASN D 2 13 ? 8.764 -6.468 -10.124 1.00 1.00 13 ASN B O 2
ATOM 5331 N N . ILE D 2 14 ? 10.856 -7.302 -10.291 1.00 1.00 14 ILE B N 2
ATOM 5332 C CA . ILE D 2 14 ? 10.722 -7.782 -11.658 1.00 1.00 14 ILE B CA 2
ATOM 5333 C C . ILE D 2 14 ? 11.473 -9.104 -11.796 1.00 1.00 14 ILE B C 2
ATOM 5334 O O . ILE D 2 14 ? 12.508 -9.301 -11.160 1.00 1.00 14 ILE B O 2
ATOM 5350 N N . GLY D 2 15 ? 10.956 -10.014 -12.626 1.00 1.00 15 GLY B N 2
ATOM 5351 C CA . GLY D 2 15 ? 11.613 -11.279 -12.935 1.00 1.00 15 GLY B CA 2
ATOM 5352 C C . GLY D 2 15 ? 11.890 -12.150 -11.707 1.00 1.00 15 GLY B C 2
ATOM 5353 O O . GLY D 2 15 ? 12.602 -13.144 -11.822 1.00 1.00 15 GLY B O 2
ATOM 5357 N N . ASP D 2 16 ? 11.336 -11.786 -10.544 1.00 1.00 16 ASP B N 2
ATOM 5358 C CA . ASP D 2 16 ? 11.545 -12.466 -9.269 1.00 1.00 16 ASP B CA 2
ATOM 5359 C C . ASP D 2 16 ? 13.013 -12.485 -8.819 1.00 1.00 16 ASP B C 2
ATOM 5360 O O . ASP D 2 16 ? 13.337 -13.138 -7.827 1.00 1.00 16 ASP B O 2
ATOM 5369 N N . ASP D 2 17 ? 13.903 -11.782 -9.531 1.00 1.00 17 ASP B N 2
ATOM 5370 C CA . ASP D 2 17 ? 15.319 -11.697 -9.182 1.00 1.00 17 ASP B CA 2
ATOM 5371 C C . ASP D 2 17 ? 15.825 -10.255 -9.237 1.00 1.00 17 ASP B C 2
ATOM 5372 O O . ASP D 2 17 ? 17.003 -10.009 -8.982 1.00 1.00 17 ASP B O 2
ATOM 5381 N N . ILE D 2 18 ? 14.948 -9.302 -9.566 1.00 1.00 18 ILE B N 2
ATOM 5382 C CA . ILE D 2 18 ? 15.328 -7.906 -9.720 1.00 1.00 18 ILE B CA 2
ATOM 5383 C C . ILE D 2 18 ? 14.461 -7.035 -8.815 1.00 1.00 18 ILE B C 2
ATOM 5384 O O . ILE D 2 18 ? 13.316 -7.378 -8.519 1.00 1.00 18 ILE B O 2
ATOM 5400 N N . THR D 2 19 ? 15.013 -5.901 -8.377 1.00 1.00 19 THR B N 2
ATOM 5401 C CA . THR D 2 19 ? 14.313 -4.954 -7.526 1.00 1.00 19 THR B CA 2
ATOM 5402 C C . THR D 2 19 ? 14.585 -3.540 -8.016 1.00 1.00 19 THR B C 2
ATOM 5403 O O . THR D 2 19 ? 15.704 -3.228 -8.418 1.00 1.00 19 THR B O 2
ATOM 5414 N N . ILE D 2 20 ? 13.561 -2.685 -7.981 1.00 1.00 20 ILE B N 2
ATOM 5415 C CA . ILE D 2 20 ? 13.669 -1.293 -8.389 1.00 1.00 20 ILE B CA 2
ATOM 5416 C C . ILE D 2 20 ? 13.259 -0.433 -7.196 1.00 1.00 20 ILE B C 2
ATOM 5417 O O . ILE D 2 20 ? 12.393 -0.844 -6.425 1.00 1.00 20 ILE B O 2
ATOM 5433 N N . THR D 2 21 ? 13.858 0.747 -7.029 1.00 1.00 21 THR B N 2
ATOM 5434 C CA . THR D 2 21 ? 13.558 1.588 -5.877 1.00 1.00 21 THR B CA 2
ATOM 5435 C C . THR D 2 21 ? 13.585 3.062 -6.260 1.00 1.00 21 THR B C 2
ATOM 5436 O O . THR D 2 21 ? 14.528 3.516 -6.906 1.00 1.00 21 THR B O 2
ATOM 5447 N N . ILE D 2 22 ? 12.554 3.812 -5.864 1.00 1.00 22 ILE B N 2
ATOM 5448 C CA . ILE D 2 22 ? 12.501 5.247 -6.095 1.00 1.00 22 ILE B CA 2
ATOM 5449 C C . ILE D 2 22 ? 13.179 5.945 -4.915 1.00 1.00 22 ILE B C 2
ATOM 5450 O O . ILE D 2 22 ? 12.591 6.093 -3.845 1.00 1.00 22 ILE B O 2
ATOM 5466 N N . LEU D 2 23 ? 14.428 6.376 -5.112 1.00 1.00 23 LEU B N 2
ATOM 5467 C CA . LEU D 2 23 ? 15.213 6.964 -4.040 1.00 1.00 23 LEU B CA 2
ATOM 5468 C C . LEU D 2 23 ? 14.722 8.376 -3.729 1.00 1.00 23 LEU B C 2
ATOM 5469 O O . LEU D 2 23 ? 14.876 8.848 -2.604 1.00 1.00 23 LEU B O 2
ATOM 5485 N N . GLY D 2 24 ? 14.132 9.046 -4.724 1.00 1.00 24 GLY B N 2
ATOM 5486 C CA . GLY D 2 24 ? 13.501 10.339 -4.517 1.00 1.00 24 GLY B CA 2
ATOM 5487 C C . GLY D 2 24 ? 13.452 11.169 -5.794 1.00 1.00 24 GLY B C 2
ATOM 5488 O O . GLY D 2 24 ? 14.061 10.816 -6.803 1.00 1.00 24 GLY B O 2
ATOM 5492 N N . VAL D 2 25 ? 12.719 12.283 -5.739 1.00 1.00 25 VAL B N 2
ATOM 5493 C CA . VAL D 2 25 ? 12.610 13.203 -6.862 1.00 1.00 25 VAL B CA 2
ATOM 5494 C C . VAL D 2 25 ? 13.893 14.021 -6.996 1.00 1.00 25 VAL B C 2
ATOM 5495 O O . VAL D 2 25 ? 14.703 14.080 -6.071 1.00 1.00 25 VAL B O 2
ATOM 5508 N N . SER D 2 26 ? 14.072 14.651 -8.158 1.00 1.00 26 SER B N 2
ATOM 5509 C CA . SER D 2 26 ? 15.233 15.475 -8.467 1.00 1.00 26 SER B CA 2
ATOM 5510 C C . SER D 2 26 ? 14.810 16.620 -9.385 1.00 1.00 26 SER B C 2
ATOM 5511 O O . SER D 2 26 ? 15.536 16.989 -10.307 1.00 1.00 26 SER B O 2
ATOM 5519 N N . GLY D 2 27 ? 13.626 17.185 -9.133 1.00 1.00 27 GLY B N 2
ATOM 5520 C CA . GLY D 2 27 ? 13.066 18.248 -9.950 1.00 1.00 27 GLY B CA 2
ATOM 5521 C C . GLY D 2 27 ? 12.500 17.658 -11.234 1.00 1.00 27 GLY B C 2
ATOM 5522 O O . GLY D 2 27 ? 11.627 16.793 -11.183 1.00 1.00 27 GLY B O 2
ATOM 5526 N N . GLN D 2 28 ? 12.993 18.121 -12.385 1.00 1.00 28 GLN B N 2
ATOM 5527 C CA . GLN D 2 28 ? 12.608 17.562 -13.672 1.00 1.00 28 GLN B CA 2
ATOM 5528 C C . GLN D 2 28 ? 13.258 16.187 -13.876 1.00 1.00 28 GLN B C 2
ATOM 5529 O O . GLN D 2 28 ? 13.037 15.535 -14.896 1.00 1.00 28 GLN B O 2
ATOM 5543 N N . GLN D 2 29 ? 14.062 15.741 -12.905 1.00 1.00 29 GLN B N 2
ATOM 5544 C CA . GLN D 2 29 ? 14.683 14.426 -12.928 1.00 1.00 29 GLN B CA 2
ATOM 5545 C C . GLN D 2 29 ? 14.170 13.593 -11.757 1.00 1.00 29 GLN B C 2
ATOM 5546 O O . GLN D 2 29 ? 13.449 14.097 -10.897 1.00 1.00 29 GLN B O 2
ATOM 5560 N N . VAL D 2 30 ? 14.545 12.312 -11.726 1.00 1.00 30 VAL B N 2
ATOM 5561 C CA . VAL D 2 30 ? 14.157 11.391 -10.669 1.00 1.00 30 VAL B CA 2
ATOM 5562 C C . VAL D 2 30 ? 15.293 10.408 -10.407 1.00 1.00 30 VAL B C 2
ATOM 5563 O O . VAL D 2 30 ? 15.780 9.765 -11.337 1.00 1.00 30 VAL B O 2
ATOM 5576 N N . ARG D 2 31 ? 15.720 10.286 -9.145 1.00 1.00 31 ARG B N 2
ATOM 5577 C CA . ARG D 2 31 ? 16.748 9.325 -8.776 1.00 1.00 31 ARG B CA 2
ATOM 5578 C C . ARG D 2 31 ? 16.103 7.980 -8.461 1.00 1.00 31 ARG B C 2
ATOM 5579 O O . ARG D 2 31 ? 15.449 7.822 -7.428 1.00 1.00 31 ARG B O 2
ATOM 5600 N N . ILE D 2 32 ? 16.296 7.019 -9.366 1.00 1.00 32 ILE B N 2
ATOM 5601 C CA . ILE D 2 32 ? 15.790 5.659 -9.235 1.00 1.00 32 ILE B CA 2
ATOM 5602 C C . ILE D 2 32 ? 16.980 4.700 -9.197 1.00 1.00 32 ILE B C 2
ATOM 5603 O O . ILE D 2 32 ? 18.049 5.017 -9.718 1.00 1.00 32 ILE B O 2
ATOM 5619 N N . GLY D 2 33 ? 16.800 3.529 -8.584 1.00 1.00 33 GLY B N 2
ATOM 5620 C CA . GLY D 2 33 ? 17.828 2.505 -8.535 1.00 1.00 33 GLY B CA 2
ATOM 5621 C C . GLY D 2 33 ? 17.307 1.206 -9.134 1.00 1.00 33 GLY B C 2
ATOM 5622 O O . GLY D 2 33 ? 16.109 0.930 -9.087 1.00 1.00 33 GLY B O 2
ATOM 5626 N N . ILE D 2 34 ? 18.219 0.411 -9.698 1.00 1.00 34 ILE B N 2
ATOM 5627 C CA . ILE D 2 34 ? 17.907 -0.859 -10.333 1.00 1.00 34 ILE B CA 2
ATOM 5628 C C . ILE D 2 34 ? 18.868 -1.907 -9.780 1.00 1.00 34 ILE B C 2
ATOM 5629 O O . ILE D 2 34 ? 20.082 -1.732 -9.868 1.00 1.00 34 ILE B O 2
ATOM 5645 N N . ASN D 2 35 ? 18.342 -2.993 -9.211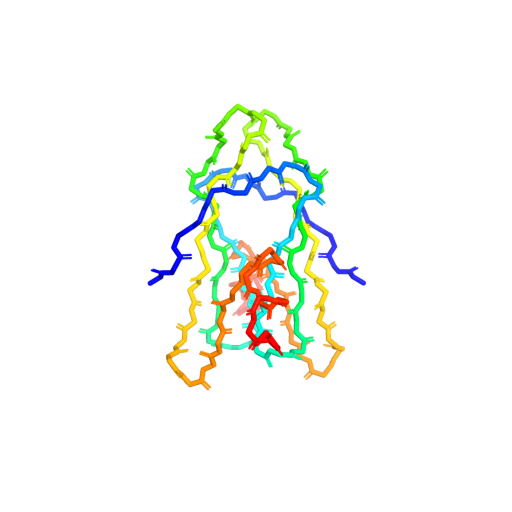 1.00 1.00 35 ASN B N 2
ATOM 5646 C CA . ASN D 2 35 ? 19.168 -4.015 -8.590 1.00 1.00 35 ASN B CA 2
ATOM 5647 C C . ASN D 2 35 ? 18.886 -5.388 -9.183 1.00 1.00 35 ASN B C 2
ATOM 5648 O O . ASN D 2 35 ? 17.842 -5.987 -8.933 1.00 1.00 35 ASN B O 2
ATOM 5659 N N . ALA D 2 36 ? 19.844 -5.868 -9.974 1.00 1.00 36 ALA B N 2
ATOM 5660 C CA . ALA D 2 36 ? 19.805 -7.145 -10.666 1.00 1.00 36 ALA B CA 2
ATOM 5661 C C . ALA D 2 36 ? 21.194 -7.779 -10.580 1.00 1.00 36 ALA B C 2
ATOM 5662 O O . ALA D 2 36 ? 22.175 -7.073 -10.341 1.00 1.00 36 ALA B O 2
ATOM 5669 N N . PRO D 2 37 ? 21.305 -9.100 -10.769 1.00 1.00 37 PRO B N 2
ATOM 5670 C CA . PRO D 2 37 ? 22.590 -9.773 -10.777 1.00 1.00 37 PRO B CA 2
ATOM 5671 C C . PRO D 2 37 ? 23.354 -9.392 -12.042 1.00 1.00 37 PRO B C 2
ATOM 5672 O O . PRO D 2 37 ? 22.765 -8.906 -13.006 1.00 1.00 37 PRO B O 2
ATOM 5683 N N . LYS D 2 38 ? 24.671 -9.608 -12.053 1.00 1.00 38 LYS B N 2
ATOM 5684 C CA . LYS D 2 38 ? 25.481 -9.299 -13.225 1.00 1.00 38 LYS B CA 2
ATOM 5685 C C . LYS D 2 38 ? 25.237 -10.308 -14.348 1.00 1.00 38 LYS B C 2
ATOM 5686 O O . LYS D 2 38 ? 25.853 -10.218 -15.408 1.00 1.00 38 LYS B O 2
ATOM 5705 N N . ASP D 2 39 ? 24.336 -11.269 -14.116 1.00 1.00 39 ASP B N 2
ATOM 5706 C CA . ASP D 2 39 ? 23.884 -12.209 -15.131 1.00 1.00 39 ASP B CA 2
ATOM 5707 C C . ASP D 2 39 ? 23.072 -11.488 -16.207 1.00 1.00 39 ASP B C 2
ATOM 5708 O O . ASP D 2 39 ? 22.831 -12.041 -17.279 1.00 1.00 39 ASP B O 2
ATOM 5717 N N . VAL D 2 40 ? 22.651 -10.251 -15.917 1.00 1.00 40 VAL B N 2
ATOM 5718 C CA . VAL D 2 40 ? 21.857 -9.437 -16.825 1.00 1.00 40 VAL B CA 2
ATOM 5719 C C . VAL D 2 40 ? 22.447 -8.033 -16.906 1.00 1.00 40 VAL B C 2
ATOM 5720 O O . VAL D 2 40 ? 23.350 -7.688 -16.141 1.00 1.00 40 VAL B O 2
ATOM 5733 N N . ALA D 2 41 ? 21.942 -7.218 -17.834 1.00 1.00 41 ALA B N 2
ATOM 5734 C CA . ALA D 2 41 ? 22.448 -5.871 -18.028 1.00 1.00 41 ALA B CA 2
ATOM 5735 C C . ALA D 2 41 ? 21.390 -4.836 -17.660 1.00 1.00 41 ALA B C 2
ATOM 5736 O O . ALA D 2 41 ? 20.198 -5.139 -17.626 1.00 1.00 41 ALA B O 2
ATOM 5743 N N . VAL D 2 42 ? 21.844 -3.612 -17.386 1.00 1.00 42 VAL B N 2
ATOM 5744 C CA . VAL D 2 42 ? 20.989 -2.478 -17.067 1.00 1.00 42 VAL B CA 2
ATOM 5745 C C . VAL D 2 42 ? 21.661 -1.203 -17.561 1.00 1.00 42 VAL B C 2
ATOM 5746 O O . VAL D 2 42 ? 22.730 -0.825 -17.084 1.00 1.00 42 VAL B O 2
ATOM 5759 N N . HIS D 2 43 ? 21.023 -0.538 -18.528 1.00 1.00 43 HIS B N 2
ATOM 5760 C CA . HIS D 2 43 ? 21.516 0.709 -19.096 1.00 1.00 43 HIS B CA 2
ATOM 5761 C C . HIS D 2 43 ? 20.364 1.685 -19.317 1.00 1.00 43 HIS B C 2
ATOM 5762 O O . HIS D 2 43 ? 19.215 1.279 -19.476 1.00 1.00 43 HIS B O 2
ATOM 5776 N N . ARG D 2 44 ? 20.684 2.980 -19.327 1.00 1.00 44 ARG B N 2
ATOM 5777 C CA . ARG D 2 44 ? 19.729 4.060 -19.546 1.00 1.00 44 ARG B CA 2
ATOM 5778 C C . ARG D 2 44 ? 19.427 4.215 -21.035 1.00 1.00 44 ARG B C 2
ATOM 5779 O O . ARG D 2 44 ? 20.182 3.732 -21.876 1.00 1.00 44 ARG B O 2
ATOM 5800 N N . GLU D 2 45 ? 18.327 4.890 -21.369 1.00 1.00 45 GLU B N 2
ATOM 5801 C CA . GLU D 2 45 ? 17.944 5.104 -22.759 1.00 1.00 45 GLU B CA 2
ATOM 5802 C C . GLU D 2 45 ? 18.864 6.116 -23.448 1.00 1.00 45 GLU B C 2
ATOM 5803 O O . GLU D 2 45 ? 18.988 6.104 -24.672 1.00 1.00 45 GLU B O 2
ATOM 5815 N N . GLU D 2 46 ? 19.512 6.995 -22.675 1.00 1.00 46 GLU B N 2
ATOM 5816 C CA . GLU D 2 46 ? 20.402 8.013 -23.220 1.00 1.00 46 GLU B CA 2
ATOM 5817 C C . GLU D 2 46 ? 21.755 7.418 -23.615 1.00 1.00 46 GLU B C 2
ATOM 5818 O O . GLU D 2 46 ? 22.561 8.098 -24.247 1.00 1.00 46 GLU B O 2
ATOM 5830 N N . ILE D 2 47 ? 22.012 6.158 -23.246 1.00 1.00 47 ILE B N 2
ATOM 5831 C CA . ILE D 2 47 ? 23.308 5.529 -23.458 1.00 1.00 47 ILE B CA 2
ATOM 5832 C C . ILE D 2 47 ? 23.187 4.123 -24.042 1.00 1.00 47 ILE B C 2
ATOM 5833 O O . ILE D 2 47 ? 24.161 3.601 -24.577 1.00 1.00 47 ILE B O 2
ATOM 5849 N N . TYR D 2 48 ? 22.015 3.488 -23.959 1.00 1.00 48 TYR B N 2
ATOM 5850 C CA . TYR D 2 48 ? 21.822 2.223 -24.649 1.00 1.00 48 TYR B CA 2
ATOM 5851 C C . TYR D 2 48 ? 21.948 2.447 -26.157 1.00 1.00 48 TYR B C 2
ATOM 5852 O O . TYR D 2 48 ? 22.461 1.593 -26.877 1.00 1.00 48 TYR B O 2
ATOM 5870 N N . GLN D 2 49 ? 21.482 3.606 -26.635 1.00 1.00 49 GLN B N 2
ATOM 5871 C CA . GLN D 2 49 ? 21.586 3.977 -28.039 1.00 1.00 49 GLN B CA 2
ATOM 5872 C C . GLN D 2 49 ? 22.982 4.513 -28.363 1.00 1.00 49 GLN B C 2
ATOM 5873 O O . GLN D 2 49 ? 23.362 4.573 -29.530 1.00 1.00 49 GLN B O 2
ATOM 5887 N N . ARG D 2 50 ? 23.751 4.904 -27.338 1.00 1.00 50 ARG B N 2
ATOM 5888 C CA . ARG D 2 50 ? 25.119 5.384 -27.504 1.00 1.00 50 ARG B CA 2
ATOM 5889 C C . ARG D 2 50 ? 26.037 4.223 -27.889 1.00 1.00 50 ARG B C 2
ATOM 5890 O O . ARG D 2 50 ? 27.098 4.431 -28.473 1.00 1.00 50 ARG B O 2
ATOM 5911 N N . ILE D 2 51 ? 25.626 2.993 -27.563 1.00 1.00 51 ILE B N 2
ATOM 5912 C CA . ILE D 2 51 ? 26.330 1.777 -27.954 1.00 1.00 51 ILE B CA 2
ATOM 5913 C C . ILE D 2 51 ? 26.164 1.559 -29.455 1.00 1.00 51 ILE B C 2
ATOM 5914 O O . ILE D 2 51 ? 27.115 1.198 -30.142 1.00 1.00 51 ILE B O 2
ATOM 5930 N N . GLN D 2 52 ? 24.947 1.781 -29.960 1.00 1.00 52 GLN B N 2
ATOM 5931 C CA . GLN D 2 52 ? 24.608 1.579 -31.360 1.00 1.00 52 GLN B CA 2
ATOM 5932 C C . GLN D 2 52 ? 25.110 2.725 -32.244 1.00 1.00 52 GLN B C 2
ATOM 5933 O O . GLN D 2 52 ? 24.907 2.693 -33.457 1.00 1.00 52 GLN B O 2
ATOM 5947 N N . ALA D 2 53 ? 25.762 3.734 -31.653 1.00 1.00 53 ALA B N 2
ATOM 5948 C CA . ALA D 2 53 ? 26.204 4.913 -32.386 1.00 1.00 53 ALA B CA 2
ATOM 5949 C C . ALA D 2 53 ? 27.662 5.282 -32.098 1.00 1.00 53 ALA B C 2
ATOM 5950 O O . ALA D 2 53 ? 28.147 6.286 -32.619 1.00 1.00 53 ALA B O 2
ATOM 7247 N N . MET C 2 1 ? 23.202 -2.303 -6.688 1.00 1.00 1 MET A N 3
ATOM 7248 C CA . MET C 2 1 ? 22.192 -1.485 -7.384 1.00 1.00 1 MET A CA 3
ATOM 7249 C C . MET C 2 1 ? 22.864 -0.475 -8.306 1.00 1.00 1 MET A C 3
ATOM 7250 O O . MET C 2 1 ? 23.960 -0.008 -8.010 1.00 1.00 1 MET A O 3
ATOM 7266 N N . LEU C 2 2 ? 22.207 -0.141 -9.421 1.00 1.00 2 LEU A N 3
ATOM 7267 C CA . LEU C 2 2 ? 22.694 0.855 -10.363 1.00 1.00 2 LEU A CA 3
ATOM 7268 C C . LEU C 2 2 ? 21.785 2.083 -10.289 1.00 1.00 2 LEU A C 3
ATOM 7269 O O . LEU C 2 2 ? 20.727 2.123 -10.916 1.00 1.00 2 LEU A O 3
ATOM 7285 N N . ILE C 2 3 ? 22.198 3.090 -9.518 1.00 1.00 3 ILE A N 3
ATOM 7286 C CA . ILE C 2 3 ? 21.426 4.306 -9.325 1.00 1.00 3 ILE A CA 3
ATOM 7287 C C . ILE C 2 3 ? 21.676 5.259 -10.490 1.00 1.00 3 ILE A C 3
ATOM 7288 O O . ILE C 2 3 ? 22.773 5.288 -11.043 1.00 1.00 3 ILE A O 3
ATOM 7304 N N . LEU C 2 4 ? 20.657 6.037 -10.860 1.00 1.00 4 LEU A N 3
ATOM 7305 C CA . LEU C 2 4 ? 20.757 7.058 -11.891 1.00 1.00 4 LEU A CA 3
ATOM 7306 C C . LEU C 2 4 ? 19.886 8.251 -11.494 1.00 1.00 4 LEU A C 3
ATOM 7307 O O . LEU C 2 4 ? 19.057 8.146 -10.590 1.00 1.00 4 LEU A O 3
ATOM 7323 N N . THR C 2 5 ? 20.074 9.387 -12.170 1.00 1.00 5 THR A N 3
ATOM 7324 C CA . THR C 2 5 ? 19.256 10.576 -11.963 1.00 1.00 5 THR A CA 3
ATOM 7325 C C . THR C 2 5 ? 18.547 10.890 -13.276 1.00 1.00 5 THR A C 3
ATOM 7326 O O . THR C 2 5 ? 18.958 11.773 -14.026 1.00 1.00 5 THR A O 3
ATOM 7337 N N . ARG C 2 6 ? 17.470 10.151 -13.551 1.00 1.00 6 ARG A N 3
ATOM 7338 C CA . ARG C 2 6 ? 16.737 10.253 -14.807 1.00 1.00 6 ARG A CA 3
ATOM 7339 C C . ARG C 2 6 ? 15.871 11.512 -14.805 1.00 1.00 6 ARG A C 3
ATOM 7340 O O . ARG C 2 6 ? 15.776 12.188 -13.783 1.00 1.00 6 ARG A O 3
ATOM 7361 N N . LYS C 2 7 ? 15.238 11.837 -15.936 1.00 1.00 7 LYS A N 3
ATOM 7362 C CA . LYS C 2 7 ? 14.354 12.991 -16.027 1.00 1.00 7 LYS A CA 3
ATOM 7363 C C . LYS C 2 7 ? 12.977 12.550 -16.510 1.00 1.00 7 LYS A C 3
ATOM 7364 O O . LYS C 2 7 ? 12.857 11.532 -17.188 1.00 1.00 7 LYS A O 3
ATOM 7383 N N . VAL C 2 8 ? 11.939 13.314 -16.165 1.00 1.00 8 VAL A N 3
ATOM 7384 C CA . VAL C 2 8 ? 10.568 12.992 -16.541 1.00 1.00 8 VAL A CA 3
ATOM 7385 C C . VAL C 2 8 ? 10.449 12.879 -18.058 1.00 1.00 8 VAL A C 3
ATOM 7386 O O . VAL C 2 8 ? 10.812 13.802 -18.787 1.00 1.00 8 VAL A O 3
ATOM 7399 N N . GLY C 2 9 ? 9.937 11.738 -18.526 1.00 1.00 9 GLY A N 3
ATOM 7400 C CA . GLY C 2 9 ? 9.696 11.485 -19.938 1.00 1.00 9 GLY A CA 3
ATOM 7401 C C . GLY C 2 9 ? 10.820 10.676 -20.585 1.00 1.00 9 GLY A C 3
ATOM 7402 O O . GLY C 2 9 ? 10.666 10.207 -21.710 1.00 1.00 9 GLY A O 3
ATOM 7406 N N . GLU C 2 10 ? 11.947 10.511 -19.884 1.00 1.00 10 GLU A N 3
ATOM 7407 C CA . GLU C 2 10 ? 13.047 9.684 -20.360 1.00 1.00 10 GLU A CA 3
ATOM 7408 C C . GLU C 2 10 ? 12.841 8.246 -19.879 1.00 1.00 10 GLU A C 3
ATOM 7409 O O . GLU C 2 10 ? 11.859 7.957 -19.194 1.00 1.00 10 GLU A O 3
ATOM 7421 N N . SER C 2 11 ? 13.753 7.334 -20.228 1.00 1.00 11 SER A N 3
ATOM 7422 C CA . SER C 2 11 ? 13.576 5.936 -19.865 1.00 1.00 11 SER A CA 3
ATOM 7423 C C . SER C 2 11 ? 14.880 5.235 -19.516 1.00 1.00 11 SER A C 3
ATOM 7424 O O . SER C 2 11 ? 15.969 5.800 -19.615 1.00 1.00 11 SER A O 3
ATOM 7432 N N . ILE C 2 12 ? 14.728 3.978 -19.103 1.00 1.00 12 ILE A N 3
ATOM 7433 C CA . ILE C 2 12 ? 15.779 3.073 -18.686 1.00 1.00 12 ILE A CA 3
ATOM 7434 C C . ILE C 2 12 ? 15.515 1.719 -19.350 1.00 1.00 12 ILE A C 3
ATOM 7435 O O . ILE C 2 12 ? 14.396 1.464 -19.791 1.00 1.00 12 ILE A O 3
ATOM 7451 N N . ASN C 2 13 ? 16.522 0.845 -19.429 1.00 1.00 13 ASN A N 3
ATOM 7452 C CA . ASN C 2 13 ? 16.346 -0.480 -20.005 1.00 1.00 13 ASN A CA 3
ATOM 7453 C C . ASN C 2 13 ? 17.007 -1.542 -19.134 1.00 1.00 13 ASN A C 3
ATOM 7454 O O . ASN C 2 13 ? 17.934 -1.252 -18.380 1.00 1.00 13 ASN A O 3
ATOM 7465 N N . ILE C 2 14 ? 16.513 -2.779 -19.248 1.00 1.00 14 ILE A N 3
ATOM 7466 C CA . ILE C 2 14 ? 17.033 -3.927 -18.522 1.00 1.00 14 ILE A CA 3
ATOM 7467 C C . ILE C 2 14 ? 17.006 -5.140 -19.449 1.00 1.00 14 ILE A C 3
ATOM 7468 O O . ILE C 2 14 ? 16.143 -5.242 -20.322 1.00 1.00 14 ILE A O 3
ATOM 7484 N N . GLY C 2 15 ? 17.955 -6.062 -19.258 1.00 1.00 15 GLY A N 3
ATOM 7485 C CA . GLY C 2 15 ? 18.070 -7.261 -20.072 1.00 1.00 15 GLY A CA 3
ATOM 7486 C C . GLY C 2 15 ? 18.173 -6.897 -21.549 1.00 1.00 15 GLY A C 3
ATOM 7487 O O . GLY C 2 15 ? 19.088 -6.181 -21.953 1.00 1.00 15 GLY A O 3
ATOM 7491 N N . ASP C 2 16 ? 17.228 -7.393 -22.351 1.00 1.00 16 ASP A N 3
ATOM 7492 C CA . ASP C 2 16 ? 17.158 -7.105 -23.777 1.00 1.00 16 ASP A CA 3
ATOM 7493 C C . ASP C 2 16 ? 15.703 -6.932 -24.230 1.00 1.00 16 ASP A C 3
ATOM 7494 O O . ASP C 2 16 ? 15.441 -6.750 -25.417 1.00 1.00 16 ASP A O 3
ATOM 7503 N N . ASP C 2 17 ? 14.754 -6.990 -23.288 1.00 1.00 17 ASP A N 3
ATOM 7504 C CA . ASP C 2 17 ? 13.330 -6.949 -23.595 1.00 1.00 17 ASP A CA 3
ATOM 7505 C C . ASP C 2 17 ? 12.542 -6.091 -22.604 1.00 1.00 17 ASP A C 3
ATOM 7506 O O . ASP C 2 17 ? 11.316 -6.035 -22.695 1.00 1.00 17 ASP A O 3
ATOM 7515 N N . ILE C 2 18 ? 13.215 -5.421 -21.659 1.00 1.00 18 ILE A N 3
ATOM 7516 C CA . ILE C 2 18 ? 12.522 -4.676 -20.616 1.00 1.00 18 ILE A CA 3
ATOM 7517 C C . ILE C 2 18 ? 12.872 -3.190 -20.684 1.00 1.00 18 ILE A C 3
ATOM 7518 O O . ILE C 2 18 ? 14.004 -2.824 -21.003 1.00 1.00 18 ILE A O 3
ATOM 7534 N N . THR C 2 19 ? 11.889 -2.336 -20.382 1.00 1.00 19 THR A N 3
ATOM 7535 C CA . THR C 2 19 ? 12.047 -0.890 -20.390 1.00 1.00 19 THR A CA 3
ATOM 7536 C C . THR C 2 19 ? 11.334 -0.299 -19.179 1.00 1.00 19 THR A C 3
ATOM 7537 O O . THR C 2 19 ? 10.233 -0.729 -18.843 1.00 1.00 19 THR A O 3
ATOM 7548 N N . ILE C 2 20 ? 11.960 0.683 -18.526 1.00 1.00 20 ILE A N 3
ATOM 7549 C CA . ILE C 2 20 ? 11.445 1.292 -17.305 1.00 1.00 20 ILE A CA 3
ATOM 7550 C C . ILE C 2 20 ? 11.397 2.808 -17.485 1.00 1.00 20 ILE A C 3
ATOM 7551 O O . ILE C 2 20 ? 12.378 3.504 -17.232 1.00 1.00 20 ILE A O 3
ATOM 7567 N N . THR C 2 21 ? 10.249 3.325 -17.926 1.00 1.00 21 THR A N 3
ATOM 7568 C CA . THR C 2 21 ? 10.083 4.750 -18.181 1.00 1.00 21 THR A CA 3
ATOM 7569 C C . THR C 2 21 ? 9.691 5.483 -16.899 1.00 1.00 21 THR A C 3
ATOM 7570 O O . THR C 2 21 ? 9.137 4.883 -15.978 1.00 1.00 21 THR A O 3
ATOM 7581 N N . ILE C 2 22 ? 9.978 6.788 -16.840 1.00 1.00 22 ILE A N 3
ATOM 7582 C CA . ILE C 2 22 ? 9.584 7.656 -15.740 1.00 1.00 22 ILE A CA 3
ATOM 7583 C C . ILE C 2 22 ? 8.545 8.633 -16.279 1.00 1.00 22 ILE A C 3
ATOM 7584 O O . ILE C 2 22 ? 8.877 9.649 -16.886 1.00 1.00 22 ILE A O 3
ATOM 7600 N N . LEU C 2 23 ? 7.266 8.317 -16.056 1.00 1.00 23 LEU A N 3
ATOM 7601 C CA . LEU C 2 23 ? 6.172 9.054 -16.663 1.00 1.00 23 LEU A CA 3
ATOM 7602 C C . LEU C 2 23 ? 6.038 10.436 -16.033 1.00 1.00 23 LEU A C 3
ATOM 7603 O O . LEU C 2 23 ? 5.580 11.368 -16.691 1.00 1.00 23 LEU A O 3
ATOM 7619 N N . GLY C 2 24 ? 6.436 10.575 -14.762 1.00 1.00 24 GLY A N 3
ATOM 7620 C CA . GLY C 2 24 ? 6.407 11.873 -14.109 1.00 1.00 24 GLY A CA 3
ATOM 7621 C C . GLY C 2 24 ? 6.353 11.777 -12.590 1.00 1.00 24 GLY A C 3
ATOM 7622 O O . GLY C 2 24 ? 6.457 10.694 -12.018 1.00 1.00 24 GLY A O 3
ATOM 7626 N N . VAL C 2 25 ? 6.189 12.934 -11.943 1.00 1.00 25 VAL A N 3
ATOM 7627 C CA . VAL C 2 25 ? 6.123 13.058 -10.494 1.00 1.00 25 VAL A CA 3
ATOM 7628 C C . VAL C 2 25 ? 4.841 13.790 -10.106 1.00 1.00 25 VAL A C 3
ATOM 7629 O O . VAL C 2 25 ? 4.409 14.706 -10.804 1.00 1.00 25 VAL A O 3
ATOM 7642 N N . SER C 2 26 ? 4.237 13.379 -8.988 1.00 1.00 26 SER A N 3
ATOM 7643 C CA . SER C 2 26 ? 2.978 13.930 -8.502 1.00 1.00 26 SER A CA 3
ATOM 7644 C C . SER C 2 26 ? 2.990 13.923 -6.978 1.00 1.00 26 SER A C 3
ATOM 7645 O O . SER C 2 26 ? 2.676 12.908 -6.358 1.00 1.00 26 SER A O 3
ATOM 7653 N N . GLY C 2 27 ? 3.351 15.055 -6.368 1.00 1.00 27 GLY A N 3
ATOM 7654 C CA . GLY C 2 27 ? 3.480 15.119 -4.922 1.00 1.00 27 GLY A CA 3
ATOM 7655 C C . GLY C 2 27 ? 4.628 14.218 -4.477 1.00 1.00 27 GLY A C 3
ATOM 7656 O O . GLY C 2 27 ? 5.613 14.061 -5.197 1.00 1.00 27 GLY A O 3
ATOM 7660 N N . GLN C 2 28 ? 4.504 13.624 -3.289 1.00 1.00 28 GLN A N 3
ATOM 7661 C CA . GLN C 2 28 ? 5.498 12.696 -2.773 1.00 1.00 28 GLN A CA 3
ATOM 7662 C C . GLN C 2 28 ? 5.529 11.388 -3.577 1.00 1.00 28 GLN A C 3
ATOM 7663 O O . GLN C 2 28 ? 6.373 10.531 -3.319 1.00 1.00 28 GLN A O 3
ATOM 7677 N N . GLN C 2 29 ? 4.622 11.216 -4.548 1.00 1.00 29 GLN A N 3
ATOM 7678 C CA . GLN C 2 29 ? 4.582 10.007 -5.358 1.00 1.00 29 GLN A CA 3
ATOM 7679 C C . GLN C 2 29 ? 5.253 10.216 -6.715 1.00 1.00 29 GLN A C 3
ATOM 7680 O O . GLN C 2 29 ? 5.526 11.344 -7.123 1.00 1.00 29 GLN A O 3
ATOM 7694 N N . VAL C 2 30 ? 5.513 9.105 -7.409 1.00 1.00 30 VAL A N 3
ATOM 7695 C CA . VAL C 2 30 ? 6.170 9.087 -8.706 1.00 1.00 30 VAL A CA 3
ATOM 7696 C C . VAL C 2 30 ? 5.505 8.045 -9.599 1.00 1.00 30 VAL A C 3
ATOM 7697 O O . VAL C 2 30 ? 5.281 6.913 -9.173 1.00 1.00 30 VAL A O 3
ATOM 7710 N N . ARG C 2 31 ? 5.191 8.434 -10.839 1.00 1.00 31 ARG A N 3
ATOM 7711 C CA . ARG C 2 31 ? 4.605 7.555 -11.841 1.00 1.00 31 ARG A CA 3
ATOM 7712 C C . ARG C 2 31 ? 5.707 6.900 -12.661 1.00 1.00 31 ARG A C 3
ATOM 7713 O O . ARG C 2 31 ? 6.391 7.572 -13.435 1.00 1.00 31 ARG A O 3
ATOM 7734 N N . ILE C 2 32 ? 5.866 5.587 -12.479 1.00 1.00 32 ILE A N 3
ATOM 7735 C CA . ILE C 2 32 ? 6.830 4.772 -13.207 1.00 1.00 32 ILE A CA 3
ATOM 7736 C C . ILE C 2 32 ? 6.066 3.812 -14.121 1.00 1.00 32 ILE A C 3
ATOM 7737 O O . ILE C 2 32 ? 4.924 3.453 -13.831 1.00 1.00 32 ILE A O 3
ATOM 7753 N N . GLY C 2 33 ? 6.690 3.393 -15.225 1.00 1.00 33 GLY A N 3
ATOM 7754 C CA . GLY C 2 33 ? 6.077 2.501 -16.198 1.00 1.00 33 GLY A CA 3
ATOM 7755 C C . GLY C 2 33 ? 7.000 1.331 -16.515 1.00 1.00 33 GLY A C 3
ATOM 7756 O O . GLY C 2 33 ? 7.993 1.503 -17.220 1.00 1.00 33 GLY A O 3
ATOM 7760 N N . ILE C 2 34 ? 6.674 0.145 -15.993 1.00 1.00 34 ILE A N 3
ATOM 7761 C CA . ILE C 2 34 ? 7.480 -1.049 -16.188 1.00 1.00 34 ILE A CA 3
ATOM 7762 C C . ILE C 2 34 ? 6.941 -1.814 -17.390 1.00 1.00 34 ILE A C 3
ATOM 7763 O O . ILE C 2 34 ? 5.839 -2.357 -17.342 1.00 1.00 34 ILE A O 3
ATOM 7779 N N . ASN C 2 35 ? 7.715 -1.858 -18.474 1.00 1.00 35 ASN A N 3
ATOM 7780 C CA . ASN C 2 35 ? 7.321 -2.549 -19.687 1.00 1.00 35 ASN A CA 3
ATOM 7781 C C . ASN C 2 35 ? 8.170 -3.797 -19.880 1.00 1.00 35 ASN A C 3
ATOM 7782 O O . ASN C 2 35 ? 9.368 -3.714 -20.142 1.00 1.00 35 ASN A O 3
ATOM 7793 N N . ALA C 2 36 ? 7.525 -4.953 -19.747 1.00 1.00 36 ALA A N 3
ATOM 7794 C CA . ALA C 2 36 ? 8.160 -6.253 -19.881 1.00 1.00 36 ALA A CA 3
ATOM 7795 C C . ALA C 2 36 ? 7.181 -7.229 -20.534 1.00 1.00 36 ALA A C 3
ATOM 7796 O O . ALA C 2 36 ? 5.968 -7.029 -20.453 1.00 1.00 36 ALA A O 3
ATOM 7803 N N . PRO C 2 37 ? 7.683 -8.285 -21.184 1.00 1.00 37 PRO A N 3
ATOM 7804 C CA . PRO C 2 37 ? 6.847 -9.297 -21.804 1.00 1.00 37 PRO A CA 3
ATOM 7805 C C . PRO C 2 37 ? 6.227 -10.193 -20.736 1.00 1.00 37 PRO A C 3
ATOM 7806 O O . PRO C 2 37 ? 6.692 -10.232 -19.599 1.00 1.00 37 PRO A O 3
ATOM 7817 N N . LYS C 2 38 ? 5.168 -10.922 -21.100 1.00 1.00 38 LYS A N 3
ATOM 7818 C CA . LYS C 2 38 ? 4.508 -11.857 -20.196 1.00 1.00 38 LYS A CA 3
ATOM 7819 C C . LYS C 2 38 ? 5.406 -13.056 -19.881 1.00 1.00 38 LYS A C 3
ATOM 7820 O O . LYS C 2 38 ? 5.025 -13.923 -19.098 1.00 1.00 38 LYS A O 3
ATOM 7839 N N . ASP C 2 39 ? 6.597 -13.107 -20.484 1.00 1.00 39 ASP A N 3
ATOM 7840 C CA . ASP C 2 39 ? 7.594 -14.126 -20.191 1.00 1.00 39 ASP A CA 3
ATOM 7841 C C . ASP C 2 39 ? 8.157 -13.935 -18.782 1.00 1.00 39 ASP A C 3
ATOM 7842 O O . ASP C 2 39 ? 8.796 -14.836 -18.239 1.00 1.00 39 ASP A O 3
ATOM 7851 N N . VAL C 2 40 ? 7.919 -12.760 -18.192 1.00 1.00 40 VAL A N 3
ATOM 7852 C CA . VAL C 2 40 ? 8.402 -12.412 -16.864 1.00 1.00 40 VAL A CA 3
ATOM 7853 C C . VAL C 2 40 ? 7.282 -11.752 -16.066 1.00 1.00 40 VAL A C 3
ATOM 7854 O O . VAL C 2 40 ? 6.216 -11.452 -16.607 1.00 1.00 40 VAL A O 3
ATOM 7867 N N . ALA C 2 41 ? 7.518 -11.519 -14.774 1.00 1.00 41 ALA A N 3
ATOM 7868 C CA . ALA C 2 41 ? 6.518 -10.926 -13.903 1.00 1.00 41 ALA A CA 3
ATOM 7869 C C . ALA C 2 41 ? 6.948 -9.530 -13.458 1.00 1.00 41 ALA A C 3
ATOM 7870 O O . ALA C 2 41 ? 8.116 -9.166 -13.569 1.00 1.00 41 ALA A O 3
ATOM 7877 N N . VAL C 2 42 ? 5.989 -8.754 -12.952 1.00 1.00 42 VAL A N 3
ATOM 7878 C CA . VAL C 2 42 ? 6.225 -7.424 -12.410 1.00 1.00 42 VAL A CA 3
ATOM 7879 C C . VAL C 2 42 ? 5.121 -7.096 -11.410 1.00 1.00 42 VAL A C 3
ATOM 7880 O O . VAL C 2 42 ? 3.939 -7.099 -11.746 1.00 1.00 42 VAL A O 3
ATOM 7893 N N . HIS C 2 43 ? 5.523 -6.810 -10.171 1.00 1.00 43 HIS A N 3
ATOM 7894 C CA . HIS C 2 43 ? 4.616 -6.484 -9.076 1.00 1.00 43 HIS A CA 3
ATOM 7895 C C . HIS C 2 43 ? 5.268 -5.453 -8.159 1.00 1.00 43 HIS A C 3
ATOM 7896 O O . HIS C 2 43 ? 6.433 -5.113 -8.349 1.00 1.00 43 HIS A O 3
ATOM 7910 N N . ARG C 2 44 ? 4.528 -4.951 -7.164 1.00 1.00 44 ARG A N 3
ATOM 7911 C CA . ARG C 2 44 ? 5.089 -4.045 -6.168 1.00 1.00 44 ARG A CA 3
ATOM 7912 C C . ARG C 2 44 ? 5.182 -4.730 -4.806 1.00 1.00 44 ARG A C 3
ATOM 7913 O O . ARG C 2 44 ? 4.664 -5.829 -4.629 1.00 1.00 44 ARG A O 3
ATOM 7934 N N . GLU C 2 45 ? 5.842 -4.087 -3.838 1.00 1.00 45 GLU A N 3
ATOM 7935 C CA . GLU C 2 45 ? 6.162 -4.695 -2.550 1.00 1.00 45 GLU A CA 3
ATOM 7936 C C . GLU C 2 45 ? 4.932 -5.245 -1.833 1.00 1.00 45 GLU A C 3
ATOM 7937 O O . GLU C 2 45 ? 4.971 -6.356 -1.308 1.00 1.00 45 GLU A O 3
ATOM 7949 N N . GLU C 2 46 ? 3.842 -4.476 -1.808 1.00 1.00 46 GLU A N 3
ATOM 7950 C CA . GLU C 2 46 ? 2.613 -4.856 -1.128 1.00 1.00 46 GLU A CA 3
ATOM 7951 C C . GLU C 2 46 ? 1.911 -6.024 -1.822 1.00 1.00 46 GLU A C 3
ATOM 7952 O O . GLU C 2 46 ? 0.847 -6.453 -1.379 1.00 1.00 46 GLU A O 3
ATOM 7964 N N . ILE C 2 47 ? 2.500 -6.538 -2.907 1.00 1.00 47 ILE A N 3
ATOM 7965 C CA . ILE C 2 47 ? 1.888 -7.557 -3.745 1.00 1.00 47 ILE A CA 3
ATOM 7966 C C . ILE C 2 47 ? 2.848 -8.706 -4.028 1.00 1.00 47 ILE A C 3
ATOM 7967 O O . ILE C 2 47 ? 2.404 -9.837 -4.210 1.00 1.00 47 ILE A O 3
ATOM 7983 N N . TYR C 2 48 ? 4.156 -8.440 -4.068 1.00 1.00 48 TYR A N 3
ATOM 7984 C CA . TYR C 2 48 ? 5.138 -9.480 -4.311 1.00 1.00 48 TYR A CA 3
ATOM 7985 C C . TYR C 2 48 ? 5.073 -10.521 -3.200 1.00 1.00 48 TYR A C 3
ATOM 7986 O O . TYR C 2 48 ? 4.799 -11.689 -3.465 1.00 1.00 48 TYR A O 3
ATOM 8004 N N . GLN C 2 49 ? 5.324 -10.104 -1.956 1.00 1.00 49 GLN A N 3
ATOM 8005 C CA . GLN C 2 49 ? 5.318 -11.016 -0.822 1.00 1.00 49 GLN A CA 3
ATOM 8006 C C . GLN C 2 49 ? 3.920 -11.581 -0.561 1.00 1.00 49 GLN A C 3
ATOM 8007 O O . GLN C 2 49 ? 3.783 -12.583 0.140 1.00 1.00 49 GLN A O 3
ATOM 8021 N N . ARG C 2 50 ? 2.879 -10.951 -1.120 1.00 1.00 50 ARG A N 3
ATOM 8022 C CA . ARG C 2 50 ? 1.505 -11.407 -0.952 1.00 1.00 50 ARG A CA 3
ATOM 8023 C C . ARG C 2 50 ? 1.254 -12.690 -1.747 1.00 1.00 50 ARG A C 3
ATOM 8024 O O . ARG C 2 50 ? 0.280 -13.395 -1.493 1.00 1.00 50 ARG A O 3
ATOM 8045 N N . ILE C 2 51 ? 2.129 -12.997 -2.709 1.00 1.00 51 ILE A N 3
ATOM 8046 C CA . ILE C 2 51 ? 2.038 -14.210 -3.508 1.00 1.00 51 ILE A CA 3
ATOM 8047 C C . ILE C 2 51 ? 2.488 -15.411 -2.678 1.00 1.00 51 ILE A C 3
ATOM 8048 O O . ILE C 2 51 ? 1.859 -16.466 -2.729 1.00 1.00 51 ILE A O 3
ATOM 8064 N N . GLN C 2 52 ? 3.571 -15.263 -1.911 1.00 1.00 52 GLN A N 3
ATOM 8065 C CA . GLN C 2 52 ? 4.058 -16.332 -1.048 1.00 1.00 52 GLN A CA 3
ATOM 8066 C C . GLN C 2 52 ? 3.241 -16.419 0.243 1.00 1.00 52 GLN A C 3
ATOM 8067 O O . GLN C 2 52 ? 3.325 -17.413 0.961 1.00 1.00 52 GLN A O 3
ATOM 8081 N N . ALA C 2 53 ? 2.449 -15.383 0.542 1.00 1.00 53 ALA A N 3
ATOM 8082 C CA . ALA C 2 53 ? 1.633 -15.327 1.746 1.00 1.00 53 ALA A CA 3
ATOM 8083 C C . ALA C 2 53 ? 0.396 -16.228 1.666 1.00 1.00 53 ALA A C 3
ATOM 8084 O O . ALA C 2 53 ? -0.322 -16.364 2.655 1.00 1.00 53 ALA A O 3
ATOM 8091 N N . MET D 2 1 ? 2.474 -2.182 -21.150 1.00 1.00 1 MET B N 3
ATOM 8092 C CA . MET D 2 1 ? 3.225 -1.636 -20.003 1.00 1.00 1 MET B CA 3
ATOM 8093 C C . MET D 2 1 ? 2.400 -1.747 -18.727 1.00 1.00 1 MET B C 3
ATOM 8094 O O . MET D 2 1 ? 1.176 -1.665 -18.780 1.00 1.00 1 MET B O 3
ATOM 8110 N N . LEU D 2 2 ? 3.069 -1.931 -17.583 1.00 1.00 2 LEU B N 3
ATOM 8111 C CA . LEU D 2 2 ? 2.416 -1.992 -16.284 1.00 1.00 2 LEU B CA 3
ATOM 8112 C C . LEU D 2 2 ? 2.802 -0.753 -15.481 1.00 1.00 2 LEU B C 3
ATOM 8113 O O . LEU D 2 2 ? 3.878 -0.692 -14.888 1.00 1.00 2 LEU B O 3
ATOM 8129 N N . ILE D 2 3 ? 1.916 0.241 -15.463 1.00 1.00 3 ILE B N 3
ATOM 8130 C CA . ILE D 2 3 ? 2.152 1.489 -14.762 1.00 1.00 3 ILE B CA 3
ATOM 8131 C C . ILE D 2 3 ? 1.817 1.304 -13.286 1.00 1.00 3 ILE B C 3
ATOM 8132 O O . ILE D 2 3 ? 0.850 0.623 -12.949 1.00 1.00 3 ILE B O 3
ATOM 8148 N N . LEU D 2 4 ? 2.618 1.911 -12.409 1.00 1.00 4 LEU B N 3
ATOM 8149 C CA . LEU D 2 4 ? 2.391 1.904 -10.972 1.00 1.00 4 LEU B CA 3
ATOM 8150 C C . LEU D 2 4 ? 2.765 3.273 -10.411 1.00 1.00 4 LEU B C 3
ATOM 8151 O O . LEU D 2 4 ? 3.380 4.086 -11.102 1.00 1.00 4 LEU B O 3
ATOM 8167 N N . THR D 2 5 ? 2.394 3.528 -9.155 1.00 1.00 5 THR B N 3
ATOM 8168 C CA . THR D 2 5 ? 2.783 4.753 -8.471 1.00 1.00 5 THR B CA 3
ATOM 8169 C C . THR D 2 5 ? 3.493 4.387 -7.172 1.00 1.00 5 THR B C 3
ATOM 8170 O O . THR D 2 5 ? 3.077 3.468 -6.468 1.00 1.00 5 THR B O 3
ATOM 8181 N N . ARG D 2 6 ? 4.572 5.106 -6.848 1.00 1.00 6 ARG B N 3
ATOM 8182 C CA . ARG D 2 6 ? 5.396 4.811 -5.682 1.00 1.00 6 ARG B CA 3
ATOM 8183 C C . ARG D 2 6 ? 5.754 6.093 -4.942 1.00 1.00 6 ARG B C 3
ATOM 8184 O O . ARG D 2 6 ? 6.136 7.079 -5.567 1.00 1.00 6 ARG B O 3
ATOM 8205 N N . LYS D 2 7 ? 5.633 6.078 -3.610 1.00 1.00 7 LYS B N 3
ATOM 8206 C CA . LYS D 2 7 ? 6.098 7.181 -2.784 1.00 1.00 7 LYS B CA 3
ATOM 8207 C C . LYS D 2 7 ? 7.619 7.093 -2.705 1.00 1.00 7 LYS B C 3
ATOM 8208 O O . LYS D 2 7 ? 8.192 6.039 -2.975 1.00 1.00 7 LYS B O 3
ATOM 8227 N N . VAL D 2 8 ? 8.283 8.190 -2.337 1.00 1.00 8 VAL B N 3
ATOM 8228 C CA . VAL D 2 8 ? 9.727 8.179 -2.135 1.00 1.00 8 VAL B CA 3
ATOM 8229 C C . VAL D 2 8 ? 10.076 7.138 -1.073 1.00 1.00 8 VAL B C 3
ATOM 8230 O O . VAL D 2 8 ? 9.553 7.179 0.040 1.00 1.00 8 VAL B O 3
ATOM 8243 N N . GLY D 2 9 ? 10.964 6.205 -1.425 1.00 1.00 9 GLY B N 3
ATOM 8244 C CA . GLY D 2 9 ? 11.422 5.147 -0.538 1.00 1.00 9 GLY B CA 3
ATOM 8245 C C . GLY D 2 9 ? 10.736 3.811 -0.818 1.00 1.00 9 GLY B C 3
ATOM 8246 O O . GLY D 2 9 ? 11.168 2.784 -0.296 1.00 1.00 9 GLY B O 3
ATOM 8250 N N . GLU D 2 10 ? 9.677 3.807 -1.634 1.00 1.00 10 GLU B N 3
ATOM 8251 C CA . GLU D 2 10 ? 8.991 2.580 -2.011 1.00 1.00 10 GLU B CA 3
ATOM 8252 C C . GLU D 2 10 ? 9.730 1.898 -3.166 1.00 1.00 10 GLU B C 3
ATOM 8253 O O . GLU D 2 10 ? 10.701 2.441 -3.698 1.00 1.00 10 GLU B O 3
ATOM 8265 N N . SER D 2 11 ? 9.272 0.705 -3.556 1.00 1.00 11 SER B N 3
ATOM 8266 C CA . SER D 2 11 ? 9.954 -0.097 -4.564 1.00 1.00 11 SER B CA 3
ATOM 8267 C C . SER D 2 11 ? 8.976 -0.916 -5.399 1.00 1.00 11 SER B C 3
ATOM 8268 O O . SER D 2 11 ? 7.778 -0.963 -5.120 1.00 1.00 11 SER B O 3
ATOM 8276 N N . ILE D 2 12 ? 9.521 -1.563 -6.434 1.00 1.00 12 ILE B N 3
ATOM 8277 C CA . ILE D 2 12 ? 8.816 -2.429 -7.367 1.00 1.00 12 ILE B CA 3
ATOM 8278 C C . ILE D 2 12 ? 9.708 -3.644 -7.628 1.00 1.00 12 ILE B C 3
ATOM 8279 O O . ILE D 2 12 ? 10.885 -3.636 -7.276 1.00 1.00 12 ILE B O 3
ATOM 8295 N N . ASN D 2 13 ? 9.160 -4.691 -8.245 1.00 1.00 13 ASN B N 3
ATOM 8296 C CA . ASN D 2 13 ? 9.898 -5.916 -8.513 1.00 1.00 13 ASN B CA 3
ATOM 8297 C C . ASN D 2 13 ? 9.656 -6.391 -9.939 1.00 1.00 13 ASN B C 3
ATOM 8298 O O . ASN D 2 13 ? 8.625 -6.087 -10.539 1.00 1.00 13 ASN B O 3
ATOM 8309 N N . ILE D 2 14 ? 10.622 -7.143 -10.475 1.00 1.00 14 ILE B N 3
ATOM 8310 C CA . ILE D 2 14 ? 10.560 -7.691 -11.823 1.00 1.00 14 ILE B CA 3
ATOM 8311 C C . ILE D 2 14 ? 11.187 -9.084 -11.814 1.00 1.00 14 ILE B C 3
ATOM 8312 O O . ILE D 2 14 ? 12.095 -9.355 -11.026 1.00 1.00 14 ILE B O 3
ATOM 8328 N N . GLY D 2 15 ? 10.702 -9.966 -12.692 1.00 1.00 15 GLY B N 3
ATOM 8329 C CA . GLY D 2 15 ? 11.187 -11.333 -12.789 1.00 1.00 15 GLY B CA 3
ATOM 8330 C C . GLY D 2 15 ? 11.100 -12.028 -11.433 1.00 1.00 15 GLY B C 3
ATOM 8331 O O . GLY D 2 15 ? 10.026 -12.111 -10.841 1.00 1.00 15 GLY B O 3
ATOM 8335 N N . ASP D 2 16 ? 12.239 -12.525 -10.947 1.00 1.00 16 ASP B N 3
ATOM 8336 C CA . ASP D 2 16 ? 12.335 -13.174 -9.646 1.00 1.00 16 ASP B CA 3
ATOM 8337 C C . ASP D 2 16 ? 13.630 -12.775 -8.929 1.00 1.00 16 ASP B C 3
ATOM 8338 O O . ASP D 2 16 ? 13.907 -13.262 -7.834 1.00 1.00 16 ASP B O 3
ATOM 8347 N N . ASP D 2 17 ? 14.428 -11.893 -9.541 1.00 1.00 17 ASP B N 3
ATOM 8348 C CA . ASP D 2 17 ? 15.727 -11.494 -9.014 1.00 1.00 17 ASP B CA 3
ATOM 8349 C C . ASP D 2 17 ? 15.994 -9.996 -9.189 1.00 1.00 17 ASP B C 3
ATOM 8350 O O . ASP D 2 17 ? 17.093 -9.538 -8.880 1.00 1.00 17 ASP B O 3
ATOM 8359 N N . ILE D 2 18 ? 15.015 -9.226 -9.679 1.00 1.00 18 ILE B N 3
ATOM 8360 C CA . ILE D 2 18 ? 15.222 -7.811 -9.964 1.00 1.00 18 ILE B CA 3
ATOM 8361 C C . ILE D 2 18 ? 14.292 -6.949 -9.112 1.00 1.00 18 ILE B C 3
ATOM 8362 O O . ILE D 2 18 ? 13.150 -7.325 -8.850 1.00 1.00 18 ILE B O 3
ATOM 8378 N N . THR D 2 19 ? 14.790 -5.786 -8.679 1.00 1.00 19 THR B N 3
ATOM 8379 C CA . THR D 2 19 ? 14.035 -4.843 -7.866 1.00 1.00 19 THR B CA 3
ATOM 8380 C C . THR D 2 19 ? 14.334 -3.425 -8.335 1.00 1.00 19 THR B C 3
ATOM 8381 O O . THR D 2 19 ? 15.458 -3.129 -8.733 1.00 1.00 19 THR B O 3
ATOM 8392 N N . ILE D 2 20 ? 13.326 -2.550 -8.286 1.00 1.00 20 ILE B N 3
ATOM 8393 C CA . ILE D 2 20 ? 13.452 -1.156 -8.687 1.00 1.00 20 ILE B CA 3
ATOM 8394 C C . ILE D 2 20 ? 13.043 -0.296 -7.496 1.00 1.00 20 ILE B C 3
ATOM 8395 O O . ILE D 2 20 ? 12.191 -0.710 -6.713 1.00 1.00 20 ILE B O 3
ATOM 8411 N N . THR D 2 21 ? 13.630 0.893 -7.343 1.00 1.00 21 THR B N 3
ATOM 8412 C CA . THR D 2 21 ? 13.341 1.739 -6.191 1.00 1.00 21 THR B CA 3
ATOM 8413 C C . THR D 2 21 ? 13.297 3.208 -6.600 1.00 1.00 21 THR B C 3
ATOM 8414 O O . THR D 2 21 ? 13.913 3.598 -7.592 1.00 1.00 21 THR B O 3
ATOM 8425 N N . ILE D 2 22 ? 12.567 4.021 -5.831 1.00 1.00 22 ILE B N 3
ATOM 8426 C CA . ILE D 2 22 ? 12.500 5.462 -6.017 1.00 1.00 22 ILE B CA 3
ATOM 8427 C C . ILE D 2 22 ? 13.164 6.113 -4.805 1.00 1.00 22 ILE B C 3
ATOM 8428 O O . ILE D 2 22 ? 12.552 6.264 -3.749 1.00 1.00 22 ILE B O 3
ATOM 8444 N N . LEU D 2 23 ? 14.431 6.501 -4.963 1.00 1.00 23 LEU B N 3
ATOM 8445 C CA . LEU D 2 23 ? 15.231 7.001 -3.857 1.00 1.00 23 LEU B CA 3
ATOM 8446 C C . LEU D 2 23 ? 14.755 8.393 -3.455 1.00 1.00 23 LEU B C 3
ATOM 8447 O O . LEU D 2 23 ? 14.892 8.783 -2.297 1.00 1.00 23 LEU B O 3
ATOM 8463 N N . GLY D 2 24 ? 14.195 9.137 -4.414 1.00 1.00 24 GLY B N 3
ATOM 8464 C CA . GLY D 2 24 ? 13.603 10.435 -4.132 1.00 1.00 24 GLY B CA 3
ATOM 8465 C C . GLY D 2 24 ? 13.501 11.307 -5.375 1.00 1.00 24 GLY B C 3
ATOM 8466 O O . GLY D 2 24 ? 14.041 10.975 -6.428 1.00 1.00 24 GLY B O 3
ATOM 8470 N N . VAL D 2 25 ? 12.798 12.433 -5.241 1.00 1.00 25 VAL B N 3
ATOM 8471 C CA . VAL D 2 25 ? 12.658 13.393 -6.325 1.00 1.00 25 VAL B CA 3
ATOM 8472 C C . VAL D 2 25 ? 13.911 14.260 -6.420 1.00 1.00 25 VAL B C 3
ATOM 8473 O O . VAL D 2 25 ? 14.703 14.329 -5.480 1.00 1.00 25 VAL B O 3
ATOM 8486 N N . SER D 2 26 ? 14.080 14.920 -7.566 1.00 1.00 26 SER B N 3
ATOM 8487 C CA . SER D 2 26 ? 15.190 15.820 -7.845 1.00 1.00 26 SER B CA 3
ATOM 8488 C C . SER D 2 26 ? 14.684 16.954 -8.733 1.00 1.00 26 SER B C 3
ATOM 8489 O O . SER D 2 26 ? 15.366 17.381 -9.665 1.00 1.00 26 SER B O 3
ATOM 8497 N N . GLY D 2 27 ? 13.476 17.442 -8.439 1.00 1.00 27 GLY B N 3
ATOM 8498 C CA . GLY D 2 27 ? 12.823 18.461 -9.241 1.00 1.00 27 GLY B CA 3
ATOM 8499 C C . GLY D 2 27 ? 12.265 17.819 -10.504 1.00 1.00 27 GLY B C 3
ATOM 8500 O O . GLY D 2 27 ? 11.482 16.872 -10.424 1.00 1.00 27 GLY B O 3
ATOM 8504 N N . GLN D 2 28 ? 12.666 18.328 -11.672 1.00 1.00 28 GLN B N 3
ATOM 8505 C CA . GLN D 2 28 ? 12.275 17.747 -12.946 1.00 1.00 28 GLN B CA 3
ATOM 8506 C C . GLN D 2 28 ? 13.022 16.431 -13.179 1.00 1.00 28 GLN B C 3
ATOM 8507 O O . GLN D 2 28 ? 12.721 15.700 -14.122 1.00 1.00 28 GLN B O 3
ATOM 8521 N N . GLN D 2 29 ? 14.002 16.126 -12.318 1.00 1.00 29 GLN B N 3
ATOM 8522 C CA . GLN D 2 29 ? 14.740 14.876 -12.384 1.00 1.00 29 GLN B CA 3
ATOM 8523 C C . GLN D 2 29 ? 14.277 13.955 -11.259 1.00 1.00 29 GLN B C 3
ATOM 8524 O O . GLN D 2 29 ? 13.546 14.384 -10.368 1.00 1.00 29 GLN B O 3
ATOM 8538 N N . VAL D 2 30 ? 14.699 12.689 -11.292 1.00 1.00 30 VAL B N 3
ATOM 8539 C CA . VAL D 2 30 ? 14.283 11.707 -10.303 1.00 1.00 30 VAL B CA 3
ATOM 8540 C C . VAL D 2 30 ? 15.414 10.722 -10.020 1.00 1.00 30 VAL B C 3
ATOM 8541 O O . VAL D 2 30 ? 15.951 10.106 -10.940 1.00 1.00 30 VAL B O 3
ATOM 8554 N N . ARG D 2 31 ? 15.776 10.574 -8.741 1.00 1.00 31 ARG B N 3
ATOM 8555 C CA . ARG D 2 31 ? 16.728 9.563 -8.305 1.00 1.00 31 ARG B CA 3
ATOM 8556 C C . ARG D 2 31 ? 16.021 8.218 -8.224 1.00 1.00 31 ARG B C 3
ATOM 8557 O O . ARG D 2 31 ? 15.281 7.951 -7.275 1.00 1.00 31 ARG B O 3
ATOM 8578 N N . ILE D 2 32 ? 16.264 7.383 -9.235 1.00 1.00 32 ILE B N 3
ATOM 8579 C CA . ILE D 2 32 ? 15.714 6.040 -9.343 1.00 1.00 32 ILE B CA 3
ATOM 8580 C C . ILE D 2 32 ? 16.865 5.043 -9.226 1.00 1.00 32 ILE B C 3
ATOM 8581 O O . ILE D 2 32 ? 18.011 5.377 -9.528 1.00 1.00 32 ILE B O 3
ATOM 8597 N N . GLY D 2 33 ? 16.568 3.818 -8.789 1.00 1.00 33 GLY B N 3
ATOM 8598 C CA . GLY D 2 33 ? 17.569 2.771 -8.680 1.00 1.00 33 GLY B CA 3
ATOM 8599 C C . GLY D 2 33 ? 17.077 1.493 -9.344 1.00 1.00 33 GLY B C 3
ATOM 8600 O O . GLY D 2 33 ? 15.885 1.197 -9.328 1.00 1.00 33 GLY B O 3
ATOM 8604 N N . ILE D 2 34 ? 18.010 0.737 -9.927 1.00 1.00 34 ILE B N 3
ATOM 8605 C CA . ILE D 2 34 ? 17.724 -0.514 -10.614 1.00 1.00 34 ILE B CA 3
ATOM 8606 C C . ILE D 2 34 ? 18.657 -1.581 -10.053 1.00 1.00 34 ILE B C 3
ATOM 8607 O O . ILE D 2 34 ? 19.865 -1.536 -10.281 1.00 1.00 34 ILE B O 3
ATOM 8623 N N . ASN D 2 35 ? 18.099 -2.542 -9.315 1.00 1.00 35 ASN B N 3
ATOM 8624 C CA . ASN D 2 35 ? 18.879 -3.589 -8.681 1.00 1.00 35 ASN B CA 3
ATOM 8625 C C . ASN D 2 35 ? 18.657 -4.921 -9.382 1.00 1.00 35 ASN B C 3
ATOM 8626 O O . ASN D 2 35 ? 17.583 -5.511 -9.302 1.00 1.00 35 ASN B O 3
ATOM 8637 N N . ALA D 2 36 ? 19.699 -5.381 -10.071 1.00 1.00 36 ALA B N 3
ATOM 8638 C CA . ALA D 2 36 ? 19.692 -6.630 -10.812 1.00 1.00 36 ALA B CA 3
ATOM 8639 C C . ALA D 2 36 ? 21.058 -7.297 -10.673 1.00 1.00 36 ALA B C 3
ATOM 8640 O O . ALA D 2 36 ? 22.055 -6.610 -10.449 1.00 1.00 36 ALA B O 3
ATOM 8647 N N . PRO D 2 37 ? 21.129 -8.628 -10.802 1.00 1.00 37 PRO B N 3
ATOM 8648 C CA . PRO D 2 37 ? 22.378 -9.356 -10.686 1.00 1.00 37 PRO B CA 3
ATOM 8649 C C . PRO D 2 37 ? 23.257 -9.092 -11.906 1.00 1.00 37 PRO B C 3
ATOM 8650 O O . PRO D 2 37 ? 22.769 -8.670 -12.953 1.00 1.00 37 PRO B O 3
ATOM 8661 N N . LYS D 2 38 ? 24.562 -9.340 -11.773 1.00 1.00 38 LYS B N 3
ATOM 8662 C CA . LYS D 2 38 ? 25.521 -9.133 -12.851 1.00 1.00 38 LYS B CA 3
ATOM 8663 C C . LYS D 2 38 ? 25.277 -10.113 -14.002 1.00 1.00 38 LYS B C 3
ATOM 8664 O O . LYS D 2 38 ? 25.951 -10.042 -15.028 1.00 1.00 38 LYS B O 3
ATOM 8683 N N . ASP D 2 39 ? 24.317 -11.029 -13.835 1.00 1.00 39 ASP B N 3
ATOM 8684 C CA . ASP D 2 39 ? 23.922 -11.991 -14.853 1.00 1.00 39 ASP B CA 3
ATOM 8685 C C . ASP D 2 39 ? 23.056 -11.340 -15.933 1.00 1.00 39 ASP B C 3
ATOM 8686 O O . ASP D 2 39 ? 22.783 -11.958 -16.962 1.00 1.00 39 ASP B O 3
ATOM 8695 N N . VAL D 2 40 ? 22.622 -10.096 -15.705 1.00 1.00 40 VAL B N 3
ATOM 8696 C CA . VAL D 2 40 ? 21.806 -9.344 -16.649 1.00 1.00 40 VAL B CA 3
ATOM 8697 C C . VAL D 2 40 ? 22.364 -7.931 -16.793 1.00 1.00 40 VAL B C 3
ATOM 8698 O O . VAL D 2 40 ? 23.286 -7.548 -16.071 1.00 1.00 40 VAL B O 3
ATOM 8711 N N . ALA D 2 41 ? 21.810 -7.149 -17.722 1.00 1.00 41 ALA B N 3
ATOM 8712 C CA . ALA D 2 41 ? 22.311 -5.813 -17.994 1.00 1.00 41 ALA B CA 3
ATOM 8713 C C . ALA D 2 41 ? 21.267 -4.746 -17.675 1.00 1.00 41 ALA B C 3
ATOM 8714 O O . ALA D 2 41 ? 20.075 -5.032 -17.578 1.00 1.00 41 ALA B O 3
ATOM 8721 N N . VAL D 2 42 ? 21.739 -3.509 -17.516 1.00 1.00 42 VAL B N 3
ATOM 8722 C CA . VAL D 2 42 ? 20.914 -2.333 -17.281 1.00 1.00 42 VAL B CA 3
ATOM 8723 C C . VAL D 2 42 ? 21.641 -1.120 -17.847 1.00 1.00 42 VAL B C 3
ATOM 8724 O O . VAL D 2 42 ? 22.795 -0.861 -17.510 1.00 1.00 42 VAL B O 3
ATOM 8737 N N . HIS D 2 43 ? 20.951 -0.375 -18.711 1.00 1.00 43 HIS B N 3
ATOM 8738 C CA . HIS D 2 43 ? 21.478 0.830 -19.332 1.00 1.00 43 HIS B CA 3
ATOM 8739 C C . HIS D 2 43 ? 20.397 1.907 -19.361 1.00 1.00 43 HIS B C 3
ATOM 8740 O O . HIS D 2 43 ? 19.247 1.639 -19.014 1.00 1.00 43 HIS B O 3
ATOM 8754 N N . ARG D 2 44 ? 20.757 3.126 -19.774 1.00 1.00 44 ARG B N 3
ATOM 8755 C CA . ARG D 2 44 ? 19.868 4.268 -19.637 1.00 1.00 44 ARG B CA 3
ATOM 8756 C C . ARG D 2 44 ? 19.713 5.042 -20.942 1.00 1.00 44 ARG B C 3
ATOM 8757 O O . ARG D 2 44 ? 20.658 5.158 -21.713 1.00 1.00 44 ARG B O 3
ATOM 8778 N N . GLU D 2 45 ? 18.503 5.562 -21.165 1.00 1.00 45 GLU B N 3
ATOM 8779 C CA . GLU D 2 45 ? 18.047 6.253 -22.369 1.00 1.00 45 GLU B CA 3
ATOM 8780 C C . GLU D 2 45 ? 18.547 5.626 -23.677 1.00 1.00 45 GLU B C 3
ATOM 8781 O O . GLU D 2 45 ? 17.821 4.845 -24.290 1.00 1.00 45 GLU B O 3
ATOM 8793 N N . GLU D 2 46 ? 19.769 5.955 -24.113 1.00 1.00 46 GLU B N 3
ATOM 8794 C CA . GLU D 2 46 ? 20.315 5.490 -25.384 1.00 1.00 46 GLU B CA 3
ATOM 8795 C C . GLU D 2 46 ? 21.706 4.870 -25.231 1.00 1.00 46 GLU B C 3
ATOM 8796 O O . GLU D 2 46 ? 22.333 4.511 -26.225 1.00 1.00 46 GLU B O 3
ATOM 8808 N N . ILE D 2 47 ? 22.191 4.742 -23.993 1.00 1.00 47 ILE B N 3
ATOM 8809 C CA . ILE D 2 47 ? 23.501 4.181 -23.682 1.00 1.00 47 ILE B CA 3
ATOM 8810 C C . ILE D 2 47 ? 23.656 2.771 -24.254 1.00 1.00 47 ILE B C 3
ATOM 8811 O O . ILE D 2 47 ? 24.777 2.343 -24.519 1.00 1.00 47 ILE B O 3
ATOM 8827 N N . TYR D 2 48 ? 22.552 2.044 -24.449 1.00 1.00 48 TYR B N 3
ATOM 8828 C CA . TYR D 2 48 ? 22.613 0.726 -25.060 1.00 1.00 48 TYR B CA 3
ATOM 8829 C C . TYR D 2 48 ? 22.895 0.844 -26.557 1.00 1.00 48 TYR B C 3
ATOM 8830 O O . TYR D 2 48 ? 23.824 0.221 -27.066 1.00 1.00 48 TYR B O 3
ATOM 8848 N N . GLN D 2 49 ? 22.095 1.644 -27.270 1.00 1.00 49 GLN B N 3
ATOM 8849 C CA . GLN D 2 49 ? 22.240 1.807 -28.710 1.00 1.00 49 GLN B CA 3
ATOM 8850 C C . GLN D 2 49 ? 23.549 2.518 -29.057 1.00 1.00 49 GLN B C 3
ATOM 8851 O O . GLN D 2 49 ? 24.014 2.437 -30.192 1.00 1.00 49 GLN B O 3
ATOM 8865 N N . ARG D 2 50 ? 24.147 3.214 -28.083 1.00 1.00 50 ARG B N 3
ATOM 8866 C CA . ARG D 2 50 ? 25.422 3.895 -28.259 1.00 1.00 50 ARG B CA 3
ATOM 8867 C C . ARG D 2 50 ? 26.555 2.891 -28.478 1.00 1.00 50 ARG B C 3
ATOM 8868 O O . ARG D 2 50 ? 27.587 3.245 -29.044 1.00 1.00 50 ARG B O 3
ATOM 8889 N N . ILE D 2 51 ? 26.369 1.645 -28.035 1.00 1.00 51 ILE B N 3
ATOM 8890 C CA . ILE D 2 51 ? 27.351 0.583 -28.217 1.00 1.00 51 ILE B CA 3
ATOM 8891 C C . ILE D 2 51 ? 27.402 0.174 -29.689 1.00 1.00 51 ILE B C 3
ATOM 8892 O O . ILE D 2 51 ? 28.469 -0.141 -30.211 1.00 1.00 51 ILE B O 3
ATOM 8908 N N . GLN D 2 52 ? 26.243 0.183 -30.353 1.00 1.00 52 GLN B N 3
ATOM 8909 C CA . GLN D 2 52 ? 26.119 -0.200 -31.754 1.00 1.00 52 GLN B CA 3
ATOM 8910 C C . GLN D 2 52 ? 26.723 0.850 -32.690 1.00 1.00 52 GLN B C 3
ATOM 8911 O O . GLN D 2 52 ? 26.728 0.661 -33.906 1.00 1.00 52 GLN B O 3
ATOM 8925 N N . ALA D 2 53 ? 27.230 1.953 -32.131 1.00 1.00 53 ALA B N 3
ATOM 8926 C CA . ALA D 2 53 ? 27.858 3.028 -32.885 1.00 1.00 53 ALA B CA 3
ATOM 8927 C C . ALA D 2 53 ? 29.210 3.408 -32.274 1.00 1.00 53 ALA B C 3
ATOM 8928 O O . ALA D 2 53 ? 29.844 4.364 -32.715 1.00 1.00 53 ALA B O 3
ATOM 10225 N N . MET C 2 1 ? 24.081 -2.063 -6.797 1.00 0.00 1 MET A N 4
ATOM 10226 C CA . MET C 2 1 ? 22.926 -1.348 -7.372 1.00 0.00 1 MET A CA 4
ATOM 10227 C C . MET C 2 1 ? 23.397 -0.301 -8.369 1.00 0.00 1 MET A C 4
ATOM 10228 O O . MET C 2 1 ? 24.391 0.371 -8.113 1.00 0.00 1 MET A O 4
ATOM 10244 N N . LEU C 2 2 ? 22.693 -0.160 -9.497 1.00 0.00 2 LEU A N 4
ATOM 10245 C CA . LEU C 2 2 ? 23.030 0.849 -10.490 1.00 0.00 2 LEU A CA 4
ATOM 10246 C C . LEU C 2 2 ? 22.076 2.034 -10.344 1.00 0.00 2 LEU A C 4
ATOM 10247 O O . LEU C 2 2 ? 20.969 2.022 -10.879 1.00 0.00 2 LEU A O 4
ATOM 10263 N N . ILE C 2 3 ? 22.507 3.064 -9.616 1.00 0.00 3 ILE A N 4
ATOM 10264 C CA . ILE C 2 3 ? 21.703 4.258 -9.419 1.00 0.00 3 ILE A CA 4
ATOM 10265 C C . ILE C 2 3 ? 21.847 5.150 -10.648 1.00 0.00 3 ILE A C 4
ATOM 10266 O O . ILE C 2 3 ? 22.939 5.290 -11.195 1.00 0.00 3 ILE A O 4
ATOM 10282 N N . LEU C 2 4 ? 20.740 5.756 -11.080 1.00 0.00 4 LEU A N 4
ATOM 10283 C CA . LEU C 2 4 ? 20.711 6.679 -12.203 1.00 0.00 4 LEU A CA 4
ATOM 10284 C C . LEU C 2 4 ? 19.731 7.806 -11.876 1.00 0.00 4 LEU A C 4
ATOM 10285 O O . LEU C 2 4 ? 18.893 7.654 -10.989 1.00 0.00 4 LEU A O 4
ATOM 10301 N N . THR C 2 5 ? 19.828 8.933 -12.586 1.00 0.00 5 THR A N 4
ATOM 10302 C CA . THR C 2 5 ? 18.913 10.051 -12.386 1.00 0.00 5 THR A CA 4
ATOM 10303 C C . THR C 2 5 ? 18.311 10.462 -13.722 1.00 0.00 5 THR A C 4
ATOM 10304 O O . THR C 2 5 ? 18.846 11.321 -14.421 1.00 0.00 5 THR A O 4
ATOM 10315 N N . ARG C 2 6 ? 17.185 9.835 -14.075 1.00 0.00 6 ARG A N 4
ATOM 10316 C CA . ARG C 2 6 ? 16.473 10.085 -15.321 1.00 0.00 6 ARG A CA 4
ATOM 10317 C C . ARG C 2 6 ? 15.648 11.361 -15.224 1.00 0.00 6 ARG A C 4
ATOM 10318 O O . ARG C 2 6 ? 15.600 11.995 -14.173 1.00 0.00 6 ARG A O 4
ATOM 10339 N N . LYS C 2 7 ? 14.997 11.733 -16.329 1.00 0.00 7 LYS A N 4
ATOM 10340 C CA . LYS C 2 7 ? 14.106 12.882 -16.369 1.00 0.00 7 LYS A CA 4
ATOM 10341 C C . LYS C 2 7 ? 12.732 12.441 -16.857 1.00 0.00 7 LYS A C 4
ATOM 10342 O O . LYS C 2 7 ? 12.605 11.397 -17.494 1.00 0.00 7 LYS A O 4
ATOM 10361 N N . VAL C 2 8 ? 11.701 13.233 -16.561 1.00 0.00 8 VAL A N 4
ATOM 10362 C CA . VAL C 2 8 ? 10.329 12.924 -16.946 1.00 0.00 8 VAL A CA 4
ATOM 10363 C C . VAL C 2 8 ? 10.235 12.746 -18.460 1.00 0.00 8 VAL A C 4
ATOM 10364 O O . VAL C 2 8 ? 10.490 13.683 -19.216 1.00 0.00 8 VAL A O 4
ATOM 10377 N N . GLY C 2 9 ? 9.867 11.537 -18.896 1.00 0.00 9 GLY A N 4
ATOM 10378 C CA . GLY C 2 9 ? 9.695 11.202 -20.303 1.00 0.00 9 GLY A CA 4
ATOM 10379 C C . GLY C 2 9 ? 10.813 10.308 -20.836 1.00 0.00 9 GLY A C 4
ATOM 10380 O O . GLY C 2 9 ? 10.722 9.824 -21.963 1.00 0.00 9 GLY A O 4
ATOM 10384 N N . GLU C 2 10 ? 11.866 10.081 -20.044 1.00 0.00 10 GLU A N 4
ATOM 10385 C CA . GLU C 2 10 ? 12.974 9.217 -20.435 1.00 0.00 10 GLU A CA 4
ATOM 10386 C C . GLU C 2 10 ? 12.729 7.786 -19.948 1.00 0.00 10 GLU A C 4
ATOM 10387 O O . GLU C 2 10 ? 11.698 7.507 -19.338 1.00 0.00 10 GLU A O 4
ATOM 10399 N N . SER C 2 11 ? 13.670 6.871 -20.213 1.00 0.00 11 SER A N 4
ATOM 10400 C CA . SER C 2 11 ? 13.520 5.476 -19.813 1.00 0.00 11 SER A CA 4
ATOM 10401 C C . SER C 2 11 ? 14.846 4.821 -19.428 1.00 0.00 11 SER A C 4
ATOM 10402 O O . SER C 2 11 ? 15.920 5.393 -19.603 1.00 0.00 11 SER A O 4
ATOM 10410 N N . ILE C 2 12 ? 14.736 3.601 -18.895 1.00 0.00 12 ILE A N 4
ATOM 10411 C CA . ILE C 2 12 ? 15.839 2.706 -18.566 1.00 0.00 12 ILE A CA 4
ATOM 10412 C C . ILE C 2 12 ? 15.602 1.408 -19.339 1.00 0.00 12 ILE A C 4
ATOM 10413 O O . ILE C 2 12 ? 14.491 1.177 -19.812 1.00 0.00 12 ILE A O 4
ATOM 10429 N N . ASN C 2 13 ? 16.625 0.559 -19.473 1.00 0.00 13 ASN A N 4
ATOM 10430 C CA . ASN C 2 13 ? 16.488 -0.723 -20.146 1.00 0.00 13 ASN A CA 4
ATOM 10431 C C . ASN C 2 13 ? 17.138 -1.822 -19.318 1.00 0.00 13 ASN A C 4
ATOM 10432 O O . ASN C 2 13 ? 18.227 -1.636 -18.778 1.00 0.00 13 ASN A O 4
ATOM 10443 N N . ILE C 2 14 ? 16.457 -2.968 -19.225 1.00 0.00 14 ILE A N 4
ATOM 10444 C CA . ILE C 2 14 ? 16.893 -4.104 -18.425 1.00 0.00 14 ILE A CA 4
ATOM 10445 C C . ILE C 2 14 ? 16.743 -5.383 -19.244 1.00 0.00 14 ILE A C 4
ATOM 10446 O O . ILE C 2 14 ? 15.799 -5.513 -20.021 1.00 0.00 14 ILE A O 4
ATOM 10462 N N . GLY C 2 15 ? 17.671 -6.329 -19.073 1.00 0.00 15 GLY A N 4
ATOM 10463 C CA . GLY C 2 15 ? 17.599 -7.642 -19.703 1.00 0.00 15 GLY A CA 4
ATOM 10464 C C . GLY C 2 15 ? 17.495 -7.595 -21.230 1.00 0.00 15 GLY A C 4
ATOM 10465 O O . GLY C 2 15 ? 17.226 -8.622 -21.848 1.00 0.00 15 GLY A O 4
ATOM 10469 N N . ASP C 2 16 ? 17.704 -6.419 -21.836 1.00 0.00 16 ASP A N 4
ATOM 10470 C CA . ASP C 2 16 ? 17.586 -6.187 -23.272 1.00 0.00 16 ASP A CA 4
ATOM 10471 C C . ASP C 2 16 ? 16.178 -6.455 -23.823 1.00 0.00 16 ASP A C 4
ATOM 10472 O O . ASP C 2 16 ? 15.988 -6.429 -25.039 1.00 0.00 16 ASP A O 4
ATOM 10481 N N . ASP C 2 17 ? 15.192 -6.713 -22.955 1.00 0.00 17 ASP A N 4
ATOM 10482 C CA . ASP C 2 17 ? 13.810 -6.957 -23.365 1.00 0.00 17 ASP A CA 4
ATOM 10483 C C . ASP C 2 17 ? 12.819 -6.130 -22.549 1.00 0.00 17 ASP A C 4
ATOM 10484 O O . ASP C 2 17 ? 11.613 -6.216 -22.779 1.00 0.00 17 ASP A O 4
ATOM 10493 N N . ILE C 2 18 ? 13.310 -5.331 -21.597 1.00 0.00 18 ILE A N 4
ATOM 10494 C CA . ILE C 2 18 ? 12.458 -4.568 -20.697 1.00 0.00 18 ILE A CA 4
ATOM 10495 C C . ILE C 2 18 ? 12.820 -3.089 -20.774 1.00 0.00 18 ILE A C 4
ATOM 10496 O O . ILE C 2 18 ? 13.965 -2.737 -21.055 1.00 0.00 18 ILE A O 4
ATOM 10512 N N . THR C 2 19 ? 11.834 -2.223 -20.522 1.00 0.00 19 THR A N 4
ATOM 10513 C CA . THR C 2 19 ? 12.022 -0.781 -20.501 1.00 0.00 19 THR A CA 4
ATOM 10514 C C . THR C 2 19 ? 11.274 -0.206 -19.307 1.00 0.00 19 THR A C 4
ATOM 10515 O O . THR C 2 19 ? 10.145 -0.607 -19.038 1.00 0.00 19 THR A O 4
ATOM 10526 N N . ILE C 2 20 ? 11.901 0.732 -18.592 1.00 0.00 20 ILE A N 4
ATOM 10527 C CA . ILE C 2 20 ? 11.318 1.338 -17.403 1.00 0.00 20 ILE A CA 4
ATOM 10528 C C . ILE C 2 20 ? 11.221 2.846 -17.612 1.00 0.00 20 ILE A C 4
ATOM 10529 O O . ILE C 2 20 ? 12.119 3.596 -17.230 1.00 0.00 20 ILE A O 4
ATOM 10545 N N . THR C 2 21 ? 10.123 3.294 -18.224 1.00 0.00 21 THR A N 4
ATOM 10546 C CA . THR C 2 21 ? 9.893 4.706 -18.490 1.00 0.00 21 THR A CA 4
ATOM 10547 C C . THR C 2 21 ? 9.520 5.425 -17.193 1.00 0.00 21 THR A C 4
ATOM 10548 O O . THR C 2 21 ? 9.075 4.795 -16.237 1.00 0.00 21 THR A O 4
ATOM 10559 N N . ILE C 2 22 ? 9.701 6.746 -17.161 1.00 0.00 22 ILE A N 4
ATOM 10560 C CA . ILE C 2 22 ? 9.305 7.587 -16.041 1.00 0.00 22 ILE A CA 4
ATOM 10561 C C . ILE C 2 22 ? 8.296 8.608 -16.560 1.00 0.00 22 ILE A C 4
ATOM 10562 O O . ILE C 2 22 ? 8.663 9.626 -17.145 1.00 0.00 22 ILE A O 4
ATOM 10578 N N . LEU C 2 23 ? 7.007 8.327 -16.343 1.00 0.00 23 LEU A N 4
ATOM 10579 C CA . LEU C 2 23 ? 5.929 9.116 -16.913 1.00 0.00 23 LEU A CA 4
ATOM 10580 C C . LEU C 2 23 ? 5.811 10.465 -16.217 1.00 0.00 23 LEU A C 4
ATOM 10581 O O . LEU C 2 23 ? 5.317 11.421 -16.814 1.00 0.00 23 LEU A O 4
ATOM 10597 N N . GLY C 2 24 ? 6.260 10.553 -14.960 1.00 0.00 24 GLY A N 4
ATOM 10598 C CA . GLY C 2 24 ? 6.272 11.829 -14.266 1.00 0.00 24 GLY A CA 4
ATOM 10599 C C . GLY C 2 24 ? 6.338 11.686 -12.750 1.00 0.00 24 GLY A C 4
ATOM 10600 O O . GLY C 2 24 ? 6.477 10.586 -12.219 1.00 0.00 24 GLY A O 4
ATOM 10604 N N . VAL C 2 25 ? 6.234 12.825 -12.063 1.00 0.00 25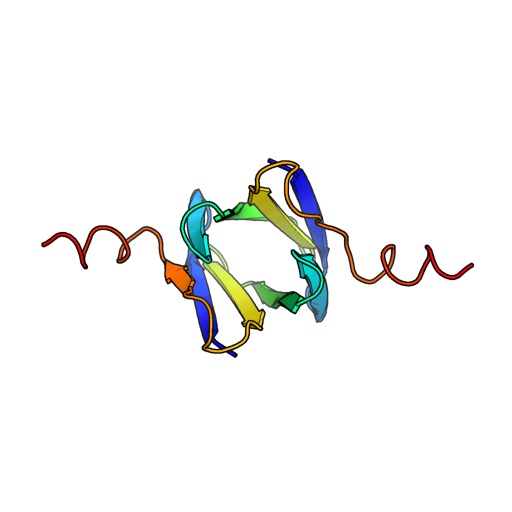 VAL A N 4
ATOM 10605 C CA . VAL C 2 25 ? 6.289 12.912 -10.611 1.00 0.00 25 VAL A CA 4
ATOM 10606 C C . VAL C 2 25 ? 5.050 13.649 -10.101 1.00 0.00 25 VAL A C 4
ATOM 10607 O O . VAL C 2 25 ? 4.475 14.472 -10.812 1.00 0.00 25 VAL A O 4
ATOM 10620 N N . SER C 2 26 ? 4.644 13.350 -8.865 1.00 0.00 26 SER A N 4
ATOM 10621 C CA . SER C 2 26 ? 3.478 13.946 -8.231 1.00 0.00 26 SER A CA 4
ATOM 10622 C C . SER C 2 26 ? 3.759 14.140 -6.744 1.00 0.00 26 SER A C 4
ATOM 10623 O O . SER C 2 26 ? 3.236 13.408 -5.905 1.00 0.00 26 SER A O 4
ATOM 10631 N N . GLY C 2 27 ? 4.592 15.132 -6.424 1.00 0.00 27 GLY A N 4
ATOM 10632 C CA . GLY C 2 27 ? 4.985 15.430 -5.056 1.00 0.00 27 GLY A CA 4
ATOM 10633 C C . GLY C 2 27 ? 5.676 14.231 -4.415 1.00 0.00 27 GLY A C 4
ATOM 10634 O O . GLY C 2 27 ? 6.780 13.862 -4.810 1.00 0.00 27 GLY A O 4
ATOM 10638 N N . GLN C 2 28 ? 5.020 13.624 -3.422 1.00 0.00 28 GLN A N 4
ATOM 10639 C CA . GLN C 2 28 ? 5.551 12.475 -2.706 1.00 0.00 28 GLN A CA 4
ATOM 10640 C C . GLN C 2 28 ? 5.546 11.210 -3.571 1.00 0.00 28 GLN A C 4
ATOM 10641 O O . GLN C 2 28 ? 6.104 10.191 -3.168 1.00 0.00 28 GLN A O 4
ATOM 10655 N N . GLN C 2 29 ? 4.924 11.259 -4.756 1.00 0.00 29 GLN A N 4
ATOM 10656 C CA . GLN C 2 29 ? 4.754 10.071 -5.582 1.00 0.00 29 GLN A CA 4
ATOM 10657 C C . GLN C 2 29 ? 5.462 10.196 -6.928 1.00 0.00 29 GLN A C 4
ATOM 10658 O O . GLN C 2 29 ? 5.866 11.285 -7.331 1.00 0.00 29 GLN A O 4
ATOM 10672 N N . VAL C 2 30 ? 5.606 9.061 -7.619 1.00 0.00 30 VAL A N 4
ATOM 10673 C CA . VAL C 2 30 ? 6.280 8.956 -8.905 1.00 0.00 30 VAL A CA 4
ATOM 10674 C C . VAL C 2 30 ? 5.559 7.922 -9.764 1.00 0.00 30 VAL A C 4
ATOM 10675 O O . VAL C 2 30 ? 5.300 6.810 -9.303 1.00 0.00 30 VAL A O 4
ATOM 10688 N N . ARG C 2 31 ? 5.231 8.281 -11.010 1.00 0.00 31 ARG A N 4
ATOM 10689 C CA . ARG C 2 31 ? 4.557 7.376 -11.932 1.00 0.00 31 ARG A CA 4
ATOM 10690 C C . ARG C 2 31 ? 5.555 6.800 -12.928 1.00 0.00 31 ARG A C 4
ATOM 10691 O O . ARG C 2 31 ? 6.047 7.507 -13.809 1.00 0.00 31 ARG A O 4
ATOM 10712 N N . ILE C 2 32 ? 5.839 5.506 -12.769 1.00 0.00 32 ILE A N 4
ATOM 10713 C CA . ILE C 2 32 ? 6.772 4.752 -13.592 1.00 0.00 32 ILE A CA 4
ATOM 10714 C C . ILE C 2 32 ? 5.983 3.892 -14.582 1.00 0.00 32 ILE A C 4
ATOM 10715 O O . ILE C 2 32 ? 4.825 3.561 -14.335 1.00 0.00 32 ILE A O 4
ATOM 10731 N N . GLY C 2 33 ? 6.611 3.530 -15.706 1.00 0.00 33 GLY A N 4
ATOM 10732 C CA . GLY C 2 33 ? 6.007 2.712 -16.747 1.00 0.00 33 GLY A CA 4
ATOM 10733 C C . GLY C 2 33 ? 6.869 1.481 -17.003 1.00 0.00 33 GLY A C 4
ATOM 10734 O O . GLY C 2 33 ? 7.829 1.541 -17.766 1.00 0.00 33 GLY A O 4
ATOM 10738 N N . ILE C 2 34 ? 6.521 0.362 -16.361 1.00 0.00 34 ILE A N 4
ATOM 10739 C CA . ILE C 2 34 ? 7.292 -0.870 -16.428 1.00 0.00 34 ILE A CA 4
ATOM 10740 C C . ILE C 2 34 ? 6.831 -1.695 -17.627 1.00 0.00 34 ILE A C 4
ATOM 10741 O O . ILE C 2 34 ? 5.760 -2.297 -17.591 1.00 0.00 34 ILE A O 4
ATOM 10757 N N . ASN C 2 35 ? 7.631 -1.726 -18.694 1.00 0.00 35 ASN A N 4
ATOM 10758 C CA . ASN C 2 35 ? 7.283 -2.445 -19.908 1.00 0.00 35 ASN A CA 4
ATOM 10759 C C . ASN C 2 35 ? 8.155 -3.682 -20.080 1.00 0.00 35 ASN A C 4
ATOM 10760 O O . ASN C 2 35 ? 9.334 -3.584 -20.414 1.00 0.00 35 ASN A O 4
ATOM 10771 N N . ALA C 2 36 ? 7.549 -4.842 -19.845 1.00 0.00 36 ALA A N 4
ATOM 10772 C CA . ALA C 2 36 ? 8.190 -6.145 -19.930 1.00 0.00 36 ALA A CA 4
ATOM 10773 C C . ALA C 2 36 ? 7.216 -7.133 -20.574 1.00 0.00 36 ALA A C 4
ATOM 10774 O O . ALA C 2 36 ? 6.004 -6.926 -20.513 1.00 0.00 36 ALA A O 4
ATOM 10781 N N . PRO C 2 37 ? 7.721 -8.209 -21.189 1.00 0.00 37 PRO A N 4
ATOM 10782 C CA . PRO C 2 37 ? 6.889 -9.230 -21.794 1.00 0.00 37 PRO A CA 4
ATOM 10783 C C . PRO C 2 37 ? 6.248 -10.094 -20.712 1.00 0.00 37 PRO A C 4
ATOM 10784 O O . PRO C 2 37 ? 6.695 -10.100 -19.566 1.00 0.00 37 PRO A O 4
ATOM 10795 N N . LYS C 2 38 ? 5.195 -10.833 -21.070 1.00 0.00 38 LYS A N 4
ATOM 10796 C CA . LYS C 2 38 ? 4.516 -11.733 -20.144 1.00 0.00 38 LYS A CA 4
ATOM 10797 C C . LYS C 2 38 ? 5.392 -12.936 -19.791 1.00 0.00 38 LYS A C 4
ATOM 10798 O O . LYS C 2 38 ? 4.986 -13.780 -18.996 1.00 0.00 38 LYS A O 4
ATOM 10817 N N . ASP C 2 39 ? 6.591 -13.019 -20.374 1.00 0.00 39 ASP A N 4
ATOM 10818 C CA . ASP C 2 39 ? 7.565 -14.051 -20.053 1.00 0.00 39 ASP A CA 4
ATOM 10819 C C . ASP C 2 39 ? 8.195 -13.793 -18.684 1.00 0.00 39 ASP A C 4
ATOM 10820 O O . ASP C 2 39 ? 8.911 -14.647 -18.161 1.00 0.00 39 ASP A O 4
ATOM 10829 N N . VAL C 2 40 ? 7.928 -12.617 -18.102 1.00 0.00 40 VAL A N 4
ATOM 10830 C CA . VAL C 2 40 ? 8.435 -12.233 -16.791 1.00 0.00 40 VAL A CA 4
ATOM 10831 C C . VAL C 2 40 ? 7.322 -11.569 -15.984 1.00 0.00 40 VAL A C 4
ATOM 10832 O O . VAL C 2 40 ? 6.249 -11.274 -16.514 1.00 0.00 40 VAL A O 4
ATOM 10845 N N . ALA C 2 41 ? 7.574 -11.331 -14.695 1.00 0.00 41 ALA A N 4
ATOM 10846 C CA . ALA C 2 41 ? 6.584 -10.738 -13.815 1.00 0.00 41 ALA A CA 4
ATOM 10847 C C . ALA C 2 41 ? 7.029 -9.355 -13.347 1.00 0.00 41 ALA A C 4
ATOM 10848 O O . ALA C 2 41 ? 8.207 -9.008 -13.432 1.00 0.00 41 ALA A O 4
ATOM 10855 N N . VAL C 2 42 ? 6.070 -8.571 -12.851 1.00 0.00 42 VAL A N 4
ATOM 10856 C CA . VAL C 2 42 ? 6.302 -7.234 -12.324 1.00 0.00 42 VAL A CA 4
ATOM 10857 C C . VAL C 2 42 ? 5.242 -6.931 -11.269 1.00 0.00 42 VAL A C 4
ATOM 10858 O O . VAL C 2 42 ? 4.049 -6.898 -11.563 1.00 0.00 42 VAL A O 4
ATOM 10871 N N . HIS C 2 43 ? 5.690 -6.708 -10.032 1.00 0.00 43 HIS A N 4
ATOM 10872 C CA . HIS C 2 43 ? 4.819 -6.371 -8.913 1.00 0.00 43 HIS A CA 4
ATOM 10873 C C . HIS C 2 43 ? 5.509 -5.377 -7.980 1.00 0.00 43 HIS A C 4
ATOM 10874 O O . HIS C 2 43 ? 6.723 -5.197 -8.049 1.00 0.00 43 HIS A O 4
ATOM 10888 N N . ARG C 2 44 ? 4.735 -4.729 -7.102 1.00 0.00 44 ARG A N 4
ATOM 10889 C CA . ARG C 2 44 ? 5.285 -3.840 -6.086 1.00 0.00 44 ARG A CA 4
ATOM 10890 C C . ARG C 2 44 ? 5.672 -4.650 -4.850 1.00 0.00 44 ARG A C 4
ATOM 10891 O O . ARG C 2 44 ? 5.316 -5.820 -4.739 1.00 0.00 44 ARG A O 4
ATOM 10912 N N . GLU C 2 45 ? 6.403 -4.040 -3.915 1.00 0.00 45 GLU A N 4
ATOM 10913 C CA . GLU C 2 45 ? 6.884 -4.740 -2.730 1.00 0.00 45 GLU A CA 4
ATOM 10914 C C . GLU C 2 45 ? 5.733 -5.221 -1.844 1.00 0.00 45 GLU A C 4
ATOM 10915 O O . GLU C 2 45 ? 5.771 -6.334 -1.323 1.00 0.00 45 GLU A O 4
ATOM 10927 N N . GLU C 2 46 ? 4.703 -4.386 -1.670 1.00 0.00 46 GLU A N 4
ATOM 10928 C CA . GLU C 2 46 ? 3.565 -4.685 -0.805 1.00 0.00 46 GLU A CA 4
ATOM 10929 C C . GLU C 2 46 ? 2.615 -5.719 -1.415 1.00 0.00 46 GLU A C 4
ATOM 10930 O O . GLU C 2 46 ? 1.593 -6.048 -0.812 1.00 0.00 46 GLU A O 4
ATOM 10942 N N . ILE C 2 47 ? 2.939 -6.235 -2.605 1.00 0.00 47 ILE A N 4
ATOM 10943 C CA . ILE C 2 47 ? 2.070 -7.130 -3.359 1.00 0.00 47 ILE A CA 4
ATOM 10944 C C . ILE C 2 47 ? 2.841 -8.348 -3.868 1.00 0.00 47 ILE A C 4
ATOM 10945 O O . ILE C 2 47 ? 2.240 -9.390 -4.114 1.00 0.00 47 ILE A O 4
ATOM 10961 N N . TYR C 2 48 ? 4.162 -8.232 -4.025 1.00 0.00 48 TYR A N 4
ATOM 10962 C CA . TYR C 2 48 ? 4.988 -9.343 -4.471 1.00 0.00 48 TYR A CA 4
ATOM 10963 C C . TYR C 2 48 ? 4.960 -10.466 -3.438 1.00 0.00 48 TYR A C 4
ATOM 10964 O O . TYR C 2 48 ? 4.563 -11.583 -3.757 1.00 0.00 48 TYR A O 4
ATOM 10982 N N . GLN C 2 49 ? 5.381 -10.175 -2.203 1.00 0.00 49 GLN A N 4
ATOM 10983 C CA . GLN C 2 49 ? 5.417 -11.172 -1.141 1.00 0.00 49 GLN A CA 4
ATOM 10984 C C . GLN C 2 49 ? 4.010 -11.633 -0.754 1.00 0.00 49 GLN A C 4
ATOM 10985 O O . GLN C 2 49 ? 3.858 -12.637 -0.059 1.00 0.00 49 GLN A O 4
ATOM 10999 N N . ARG C 2 50 ? 2.977 -10.909 -1.198 1.00 0.00 50 ARG A N 4
ATOM 11000 C CA . ARG C 2 50 ? 1.589 -11.242 -0.911 1.00 0.00 50 ARG A CA 4
ATOM 11001 C C . ARG C 2 50 ? 1.115 -12.420 -1.766 1.00 0.00 50 ARG A C 4
ATOM 11002 O O . ARG C 2 50 ? 0.067 -12.998 -1.494 1.00 0.00 50 ARG A O 4
ATOM 11023 N N . ILE C 2 51 ? 1.881 -12.778 -2.801 1.00 0.00 51 ILE A N 4
ATOM 11024 C CA . ILE C 2 51 ? 1.552 -13.886 -3.690 1.00 0.00 51 ILE A CA 4
ATOM 11025 C C . ILE C 2 51 ? 1.815 -15.223 -3.000 1.00 0.00 51 ILE A C 4
ATOM 11026 O O . ILE C 2 51 ? 1.002 -16.138 -3.097 1.00 0.00 51 ILE A O 4
ATOM 11042 N N . GLN C 2 52 ? 2.949 -15.342 -2.302 1.00 0.00 52 GLN A N 4
ATOM 11043 C CA . GLN C 2 52 ? 3.317 -16.573 -1.615 1.00 0.00 52 GLN A CA 4
ATOM 11044 C C . GLN C 2 52 ? 2.410 -16.839 -0.413 1.00 0.00 52 GLN A C 4
ATOM 11045 O O . GLN C 2 52 ? 2.459 -17.920 0.170 1.00 0.00 52 GLN A O 4
ATOM 11059 N N . ALA C 2 53 ? 1.583 -15.859 -0.037 1.00 0.00 53 ALA A N 4
ATOM 11060 C CA . ALA C 2 53 ? 0.671 -15.978 1.091 1.00 0.00 53 ALA A CA 4
ATOM 11061 C C . ALA C 2 53 ? -0.464 -16.974 0.831 1.00 0.00 53 ALA A C 4
ATOM 11062 O O . ALA C 2 53 ? -1.214 -17.291 1.753 1.00 0.00 53 ALA A O 4
ATOM 11069 N N . MET D 2 1 ? 2.318 -2.231 -21.289 1.00 0.00 1 MET B N 4
ATOM 11070 C CA . MET D 2 1 ? 3.096 -1.615 -20.198 1.00 0.00 1 MET B CA 4
ATOM 11071 C C . MET D 2 1 ? 2.308 -1.654 -18.895 1.00 0.00 1 MET B C 4
ATOM 11072 O O . MET D 2 1 ? 1.086 -1.529 -18.917 1.00 0.00 1 MET B O 4
ATOM 11088 N N . LEU D 2 2 ? 3.002 -1.827 -17.766 1.00 0.00 2 LEU B N 4
ATOM 11089 C CA . LEU D 2 2 ? 2.380 -1.843 -16.452 1.00 0.00 2 LEU B CA 4
ATOM 11090 C C . LEU D 2 2 ? 2.769 -0.573 -15.699 1.00 0.00 2 LEU B C 4
ATOM 11091 O O . LEU D 2 2 ? 3.879 -0.461 -15.181 1.00 0.00 2 LEU B O 4
ATOM 11107 N N . ILE D 2 3 ? 1.851 0.390 -15.639 1.00 0.00 3 ILE B N 4
ATOM 11108 C CA . ILE D 2 3 ? 2.088 1.654 -14.970 1.00 0.00 3 ILE B CA 4
ATOM 11109 C C . ILE D 2 3 ? 1.733 1.515 -13.492 1.00 0.00 3 ILE B C 4
ATOM 11110 O O . ILE D 2 3 ? 0.791 0.806 -13.139 1.00 0.00 3 ILE B O 4
ATOM 11126 N N . LEU D 2 4 ? 2.490 2.195 -12.629 1.00 0.00 4 LEU B N 4
ATOM 11127 C CA . LEU D 2 4 ? 2.232 2.261 -11.197 1.00 0.00 4 LEU B CA 4
ATOM 11128 C C . LEU D 2 4 ? 2.569 3.674 -10.724 1.00 0.00 4 LEU B C 4
ATOM 11129 O O . LEU D 2 4 ? 3.283 4.399 -11.415 1.00 0.00 4 LEU B O 4
ATOM 11145 N N . THR D 2 5 ? 2.064 4.072 -9.553 1.00 0.00 5 THR B N 4
ATOM 11146 C CA . THR D 2 5 ? 2.382 5.372 -8.973 1.00 0.00 5 THR B CA 4
ATOM 11147 C C . THR D 2 5 ? 2.917 5.169 -7.561 1.00 0.00 5 THR B C 4
ATOM 11148 O O . THR D 2 5 ? 2.197 5.335 -6.579 1.00 0.00 5 THR B O 4
ATOM 11159 N N . ARG D 2 6 ? 4.198 4.806 -7.465 1.00 0.00 6 ARG B N 4
ATOM 11160 C CA . ARG D 2 6 ? 4.843 4.528 -6.189 1.00 0.00 6 ARG B CA 4
ATOM 11161 C C . ARG D 2 6 ? 5.121 5.828 -5.448 1.00 0.00 6 ARG B C 4
ATOM 11162 O O . ARG D 2 6 ? 4.934 6.913 -5.995 1.00 0.00 6 ARG B O 4
ATOM 11183 N N . LYS D 2 7 ? 5.571 5.715 -4.197 1.00 0.00 7 LYS B N 4
ATOM 11184 C CA . LYS D 2 7 ? 6.008 6.863 -3.420 1.00 0.00 7 LYS B CA 4
ATOM 11185 C C . LYS D 2 7 ? 7.510 6.738 -3.216 1.00 0.00 7 LYS B C 4
ATOM 11186 O O . LYS D 2 7 ? 8.045 5.630 -3.259 1.00 0.00 7 LYS B O 4
ATOM 11205 N N . VAL D 2 8 ? 8.211 7.850 -2.996 1.00 0.00 8 VAL B N 4
ATOM 11206 C CA . VAL D 2 8 ? 9.660 7.769 -2.879 1.00 0.00 8 VAL B CA 4
ATOM 11207 C C . VAL D 2 8 ? 10.056 6.980 -1.639 1.00 0.00 8 VAL B C 4
ATOM 11208 O O . VAL D 2 8 ? 9.362 6.987 -0.623 1.00 0.00 8 VAL B O 4
ATOM 11221 N N . GLY D 2 9 ? 11.194 6.297 -1.746 1.00 0.00 9 GLY B N 4
ATOM 11222 C CA . GLY D 2 9 ? 11.715 5.418 -0.711 1.00 0.00 9 GLY B CA 4
ATOM 11223 C C . GLY D 2 9 ? 11.104 4.015 -0.779 1.00 0.00 9 GLY B C 4
ATOM 11224 O O . GLY D 2 9 ? 11.582 3.112 -0.094 1.00 0.00 9 GLY B O 4
ATOM 11228 N N . GLU D 2 10 ? 10.061 3.820 -1.594 1.00 0.00 10 GLU B N 4
ATOM 11229 C CA . GLU D 2 10 ? 9.446 2.510 -1.782 1.00 0.00 10 GLU B CA 4
ATOM 11230 C C . GLU D 2 10 ? 10.183 1.727 -2.872 1.00 0.00 10 GLU B C 4
ATOM 11231 O O . GLU D 2 10 ? 11.169 2.205 -3.432 1.00 0.00 10 GLU B O 4
ATOM 11243 N N . SER D 2 11 ? 9.708 0.514 -3.177 1.00 0.00 11 SER B N 4
ATOM 11244 C CA . SER D 2 11 ? 10.362 -0.347 -4.152 1.00 0.00 11 SER B CA 4
ATOM 11245 C C . SER D 2 11 ? 9.363 -1.044 -5.069 1.00 0.00 11 SER B C 4
ATOM 11246 O O . SER D 2 11 ? 8.154 -1.034 -4.835 1.00 0.00 11 SER B O 4
ATOM 11254 N N . ILE D 2 12 ? 9.905 -1.651 -6.127 1.00 0.00 12 ILE B N 4
ATOM 11255 C CA . ILE D 2 12 ? 9.201 -2.454 -7.115 1.00 0.00 12 ILE B CA 4
ATOM 11256 C C . ILE D 2 12 ? 10.044 -3.705 -7.359 1.00 0.00 12 ILE B C 4
ATOM 11257 O O . ILE D 2 12 ? 11.225 -3.721 -7.018 1.00 0.00 12 ILE B O 4
ATOM 11273 N N . ASN D 2 13 ? 9.458 -4.752 -7.943 1.00 0.00 13 ASN B N 4
ATOM 11274 C CA . ASN D 2 13 ? 10.179 -5.973 -8.264 1.00 0.00 13 ASN B CA 4
ATOM 11275 C C . ASN D 2 13 ? 9.873 -6.415 -9.688 1.00 0.00 13 ASN B C 4
ATOM 11276 O O . ASN D 2 13 ? 8.785 -6.169 -10.206 1.00 0.00 13 ASN B O 4
ATOM 11287 N N . ILE D 2 14 ? 10.852 -7.072 -10.315 1.00 0.00 14 ILE B N 4
ATOM 11288 C CA . ILE D 2 14 ? 10.734 -7.577 -11.675 1.00 0.00 14 ILE B CA 4
ATOM 11289 C C . ILE D 2 14 ? 11.408 -8.946 -11.751 1.00 0.00 14 ILE B C 4
ATOM 11290 O O . ILE D 2 14 ? 12.337 -9.232 -10.995 1.00 0.00 14 ILE B O 4
ATOM 11306 N N . GLY D 2 15 ? 10.936 -9.794 -12.670 1.00 0.00 15 GLY B N 4
ATOM 11307 C CA . GLY D 2 15 ? 11.457 -11.138 -12.853 1.00 0.00 15 GLY B CA 4
ATOM 11308 C C . GLY D 2 15 ? 11.322 -11.938 -11.562 1.00 0.00 15 GLY B C 4
ATOM 11309 O O . GLY D 2 15 ? 10.211 -12.168 -11.087 1.00 0.00 15 GLY B O 4
ATOM 11313 N N . ASP D 2 16 ? 12.456 -12.363 -10.998 1.00 0.00 16 ASP B N 4
ATOM 11314 C CA . ASP D 2 16 ? 12.485 -13.108 -9.747 1.00 0.00 16 ASP B CA 4
ATOM 11315 C C . ASP D 2 16 ? 13.684 -12.704 -8.882 1.00 0.00 16 ASP B C 4
ATOM 11316 O O . ASP D 2 16 ? 13.861 -13.239 -7.788 1.00 0.00 16 ASP B O 4
ATOM 11325 N N . ASP D 2 17 ? 14.513 -11.764 -9.357 1.00 0.00 17 ASP B N 4
ATOM 11326 C CA . ASP D 2 17 ? 15.741 -11.378 -8.668 1.00 0.00 17 ASP B CA 4
ATOM 11327 C C . ASP D 2 17 ? 16.021 -9.875 -8.753 1.00 0.00 17 ASP B C 4
ATOM 11328 O O . ASP D 2 17 ? 17.057 -9.429 -8.262 1.00 0.00 17 ASP B O 4
ATOM 11337 N N . ILE D 2 18 ? 15.129 -9.085 -9.362 1.00 0.00 18 ILE B N 4
ATOM 11338 C CA . ILE D 2 18 ? 15.388 -7.664 -9.568 1.00 0.00 18 ILE B CA 4
ATOM 11339 C C . ILE D 2 18 ? 14.494 -6.816 -8.665 1.00 0.00 18 ILE B C 4
ATOM 11340 O O . ILE D 2 18 ? 13.354 -7.182 -8.384 1.00 0.00 18 ILE B O 4
ATOM 11356 N N . THR D 2 19 ? 15.022 -5.674 -8.209 1.00 0.00 19 THR B N 4
ATOM 11357 C CA . THR D 2 19 ? 14.287 -4.720 -7.394 1.00 0.00 19 THR B CA 4
ATOM 11358 C C . THR D 2 19 ? 14.590 -3.312 -7.890 1.00 0.00 19 THR B C 4
ATOM 11359 O O . THR D 2 19 ? 15.739 -2.996 -8.192 1.00 0.00 19 THR B O 4
ATOM 11370 N N . ILE D 2 20 ? 13.562 -2.465 -7.973 1.00 0.00 20 ILE B N 4
ATOM 11371 C CA . ILE D 2 20 ? 13.693 -1.102 -8.469 1.00 0.00 20 ILE B CA 4
ATOM 11372 C C . ILE D 2 20 ? 13.251 -0.131 -7.375 1.00 0.00 20 ILE B C 4
ATOM 11373 O O . ILE D 2 20 ? 12.069 0.182 -7.251 1.00 0.00 20 ILE B O 4
ATOM 11389 N N . THR D 2 21 ? 14.210 0.343 -6.577 1.00 0.00 21 THR B N 4
ATOM 11390 C CA . THR D 2 21 ? 13.940 1.243 -5.462 1.00 0.00 21 THR B CA 4
ATOM 11391 C C . THR D 2 21 ? 13.986 2.697 -5.922 1.00 0.00 21 THR B C 4
ATOM 11392 O O . THR D 2 21 ? 15.025 3.174 -6.373 1.00 0.00 21 THR B O 4
ATOM 11403 N N . ILE D 2 22 ? 12.860 3.407 -5.807 1.00 0.00 22 ILE B N 4
ATOM 11404 C CA . ILE D 2 22 ? 12.802 4.830 -6.115 1.00 0.00 22 ILE B CA 4
ATOM 11405 C C . ILE D 2 22 ? 13.470 5.592 -4.970 1.00 0.00 22 ILE B C 4
ATOM 11406 O O . ILE D 2 22 ? 12.923 5.667 -3.870 1.00 0.00 22 ILE B O 4
ATOM 11422 N N . LEU D 2 23 ? 14.654 6.164 -5.211 1.00 0.00 23 LEU B N 4
ATOM 11423 C CA . LEU D 2 23 ? 15.416 6.800 -4.146 1.00 0.00 23 LEU B CA 4
ATOM 11424 C C . LEU D 2 23 ? 14.799 8.151 -3.796 1.00 0.00 23 LEU B C 4
ATOM 11425 O O . LEU D 2 23 ? 14.876 8.584 -2.647 1.00 0.00 23 LEU B O 4
ATOM 11441 N N . GLY D 2 24 ? 14.189 8.814 -4.782 1.00 0.00 24 GLY B N 4
ATOM 11442 C CA . GLY D 2 24 ? 13.387 9.997 -4.526 1.00 0.00 24 GLY B CA 4
ATOM 11443 C C . GLY D 2 24 ? 13.407 11.010 -5.662 1.00 0.00 24 GLY B C 4
ATOM 11444 O O . GLY D 2 24 ? 14.059 10.810 -6.686 1.00 0.00 24 GLY B O 4
ATOM 11448 N N . VAL D 2 25 ? 12.675 12.107 -5.456 1.00 0.00 25 VAL B N 4
ATOM 11449 C CA . VAL D 2 25 ? 12.522 13.164 -6.443 1.00 0.00 25 VAL B CA 4
ATOM 11450 C C . VAL D 2 25 ? 13.833 13.917 -6.654 1.00 0.00 25 VAL B C 4
ATOM 11451 O O . VAL D 2 25 ? 14.722 13.887 -5.805 1.00 0.00 25 VAL B O 4
ATOM 11464 N N . SER D 2 26 ? 13.937 14.595 -7.800 1.00 0.00 26 SER B N 4
ATOM 11465 C CA . SER D 2 26 ? 15.094 15.399 -8.173 1.00 0.00 26 SER B CA 4
ATOM 11466 C C . SER D 2 26 ? 14.640 16.560 -9.059 1.00 0.00 26 SER B C 4
ATOM 11467 O O . SER D 2 26 ? 15.349 16.966 -9.979 1.00 0.00 26 SER B O 4
ATOM 11475 N N . GLY D 2 27 ? 13.447 17.098 -8.780 1.00 0.00 27 GLY B N 4
ATOM 11476 C CA . GLY D 2 27 ? 12.859 18.175 -9.561 1.00 0.00 27 GLY B CA 4
ATOM 11477 C C . GLY D 2 27 ? 12.238 17.607 -10.830 1.00 0.00 27 GLY B C 4
ATOM 11478 O O . GLY D 2 27 ? 11.412 16.698 -10.759 1.00 0.00 27 GLY B O 4
ATOM 11482 N N . GLN D 2 28 ? 12.631 18.136 -11.991 1.00 0.00 28 GLN B N 4
ATOM 11483 C CA . GLN D 2 28 ? 12.206 17.580 -13.266 1.00 0.00 28 GLN B CA 4
ATOM 11484 C C . GLN D 2 28 ? 12.876 16.218 -13.484 1.00 0.00 28 GLN B C 4
ATOM 11485 O O . GLN D 2 28 ? 12.568 15.519 -14.450 1.00 0.00 28 GLN B O 4
ATOM 11499 N N . GLN D 2 29 ? 13.793 15.841 -12.587 1.00 0.00 29 GLN B N 4
ATOM 11500 C CA . GLN D 2 29 ? 14.498 14.575 -12.664 1.00 0.00 29 GLN B CA 4
ATOM 11501 C C . GLN D 2 29 ? 14.000 13.616 -11.583 1.00 0.00 29 GLN B C 4
ATOM 11502 O O . GLN D 2 29 ? 13.258 14.015 -10.686 1.00 0.00 29 GLN B O 4
ATOM 11516 N N . VAL D 2 30 ? 14.411 12.348 -11.670 1.00 0.00 30 VAL B N 4
ATOM 11517 C CA . VAL D 2 30 ? 14.015 11.299 -10.738 1.00 0.00 30 VAL B CA 4
ATOM 11518 C C . VAL D 2 30 ? 15.171 10.323 -10.543 1.00 0.00 30 VAL B C 4
ATOM 11519 O O . VAL D 2 30 ? 15.662 9.751 -11.515 1.00 0.00 30 VAL B O 4
ATOM 11532 N N . ARG D 2 31 ? 15.609 10.126 -9.295 1.00 0.00 31 ARG B N 4
ATOM 11533 C CA . ARG D 2 31 ? 16.681 9.188 -8.995 1.00 0.00 31 ARG B CA 4
ATOM 11534 C C . ARG D 2 31 ? 16.116 7.826 -8.614 1.00 0.00 31 ARG B C 4
ATOM 11535 O O . ARG D 2 31 ? 15.466 7.682 -7.577 1.00 0.00 31 ARG B O 4
ATOM 11556 N N . ILE D 2 32 ? 16.375 6.833 -9.468 1.00 0.00 32 ILE B N 4
ATOM 11557 C CA . ILE D 2 32 ? 15.964 5.450 -9.265 1.00 0.00 32 ILE B CA 4
ATOM 11558 C C . ILE D 2 32 ? 17.206 4.593 -9.013 1.00 0.00 32 ILE B C 4
ATOM 11559 O O . ILE D 2 32 ? 18.296 4.922 -9.477 1.00 0.00 32 ILE B O 4
ATOM 11575 N N . GLY D 2 33 ? 17.039 3.491 -8.278 1.00 0.00 33 GLY B N 4
ATOM 11576 C CA . GLY D 2 33 ? 18.110 2.562 -7.953 1.00 0.00 33 GLY B CA 4
ATOM 11577 C C . GLY D 2 33 ? 17.775 1.170 -8.475 1.00 0.00 33 GLY B C 4
ATOM 11578 O O . GLY D 2 33 ? 16.999 0.442 -7.857 1.00 0.00 33 GLY B O 4
ATOM 11582 N N . ILE D 2 34 ? 18.360 0.799 -9.617 1.00 0.00 34 ILE B N 4
ATOM 11583 C CA . ILE D 2 34 ? 18.116 -0.495 -10.234 1.00 0.00 34 ILE B CA 4
ATOM 11584 C C . ILE D 2 34 ? 19.000 -1.545 -9.570 1.00 0.00 34 ILE B C 4
ATOM 11585 O O . ILE D 2 34 ? 20.208 -1.582 -9.799 1.00 0.00 34 ILE B O 4
ATOM 11601 N N . ASN D 2 35 ? 18.396 -2.400 -8.744 1.00 0.00 35 ASN B N 4
ATOM 11602 C CA . ASN D 2 35 ? 19.110 -3.461 -8.059 1.00 0.00 35 ASN B CA 4
ATOM 11603 C C . ASN D 2 35 ? 18.896 -4.785 -8.779 1.00 0.00 35 ASN B C 4
ATOM 11604 O O . ASN D 2 35 ? 17.825 -5.384 -8.703 1.00 0.00 35 ASN B O 4
ATOM 11615 N N . ALA D 2 36 ? 19.936 -5.229 -9.477 1.00 0.00 36 ALA B N 4
ATOM 11616 C CA . ALA D 2 36 ? 19.924 -6.470 -10.231 1.00 0.00 36 ALA B CA 4
ATOM 11617 C C . ALA D 2 36 ? 21.300 -7.130 -10.161 1.00 0.00 36 ALA B C 4
ATOM 11618 O O . ALA D 2 36 ? 22.310 -6.436 -10.031 1.00 0.00 36 ALA B O 4
ATOM 11625 N N . PRO D 2 37 ? 21.357 -8.464 -10.247 1.00 0.00 37 PRO B N 4
ATOM 11626 C CA . PRO D 2 37 ? 22.604 -9.205 -10.241 1.00 0.00 37 PRO B CA 4
ATOM 11627 C C . PRO D 2 37 ? 23.306 -9.057 -11.586 1.00 0.00 37 PRO B C 4
ATOM 11628 O O . PRO D 2 37 ? 22.689 -8.674 -12.578 1.00 0.00 37 PRO B O 4
ATOM 11639 N N . LYS D 2 38 ? 24.607 -9.360 -11.624 1.00 0.00 38 LYS B N 4
ATOM 11640 C CA . LYS D 2 38 ? 25.394 -9.301 -12.850 1.00 0.00 38 LYS B CA 4
ATOM 11641 C C . LYS D 2 38 ? 24.967 -10.383 -13.844 1.00 0.00 38 LYS B C 4
ATOM 11642 O O . LYS D 2 38 ? 25.519 -10.466 -14.939 1.00 0.00 38 LYS B O 4
ATOM 11661 N N . ASP D 2 39 ? 23.987 -11.214 -13.471 1.00 0.00 39 ASP B N 4
ATOM 11662 C CA . ASP D 2 39 ? 23.410 -12.212 -14.360 1.00 0.00 39 ASP B CA 4
ATOM 11663 C C . ASP D 2 39 ? 22.612 -11.540 -15.478 1.00 0.00 39 ASP B C 4
ATOM 11664 O O . ASP D 2 39 ? 22.278 -12.178 -16.475 1.00 0.00 39 ASP B O 4
ATOM 11673 N N . VAL D 2 40 ? 22.308 -10.248 -15.307 1.00 0.00 40 VAL B N 4
ATOM 11674 C CA . VAL D 2 40 ? 21.539 -9.467 -16.262 1.00 0.00 40 VAL B CA 4
ATOM 11675 C C . VAL D 2 40 ? 22.214 -8.118 -16.478 1.00 0.00 40 VAL B C 4
ATOM 11676 O O . VAL D 2 40 ? 23.166 -7.775 -15.774 1.00 0.00 40 VAL B O 4
ATOM 11689 N N . ALA D 2 41 ? 21.728 -7.345 -17.450 1.00 0.00 41 ALA B N 4
ATOM 11690 C CA . ALA D 2 41 ? 22.316 -6.055 -17.768 1.00 0.00 41 ALA B CA 4
ATOM 11691 C C . ALA D 2 41 ? 21.319 -4.927 -17.523 1.00 0.00 41 ALA B C 4
ATOM 11692 O O . ALA D 2 41 ? 20.108 -5.146 -17.512 1.00 0.00 41 ALA B O 4
ATOM 11699 N N . VAL D 2 42 ? 21.847 -3.717 -17.328 1.00 0.00 42 VAL B N 4
ATOM 11700 C CA . VAL D 2 42 ? 21.053 -2.519 -17.111 1.00 0.00 42 VAL B CA 4
ATOM 11701 C C . VAL D 2 42 ? 21.797 -1.312 -17.671 1.00 0.00 42 VAL B C 4
ATOM 11702 O O . VAL D 2 42 ? 22.947 -1.055 -17.322 1.00 0.00 42 VAL B O 4
ATOM 11715 N N . HIS D 2 43 ? 21.117 -0.573 -18.549 1.00 0.00 43 HIS B N 4
ATOM 11716 C CA . HIS D 2 43 ? 21.632 0.643 -19.159 1.00 0.00 43 HIS B CA 4
ATOM 11717 C C . HIS D 2 43 ? 20.502 1.663 -19.284 1.00 0.00 43 HIS B C 4
ATOM 11718 O O . HIS D 2 43 ? 19.345 1.340 -19.016 1.00 0.00 43 HIS B O 4
ATOM 11732 N N . ARG D 2 44 ? 20.827 2.894 -19.689 1.00 0.00 44 ARG B N 4
ATOM 11733 C CA . ARG D 2 44 ? 19.835 3.956 -19.819 1.00 0.00 44 ARG B CA 4
ATOM 11734 C C . ARG D 2 44 ? 19.737 4.453 -21.257 1.00 0.00 44 ARG B C 4
ATOM 11735 O O . ARG D 2 44 ? 20.603 4.164 -22.076 1.00 0.00 44 ARG B O 4
ATOM 11756 N N . GLU D 2 45 ? 18.674 5.202 -21.560 1.00 0.00 45 GLU B N 4
ATOM 11757 C CA . GLU D 2 45 ? 18.309 5.584 -22.921 1.00 0.00 45 GLU B CA 4
ATOM 11758 C C . GLU D 2 45 ? 19.446 6.264 -23.688 1.00 0.00 45 GLU B C 4
ATOM 11759 O O . GLU D 2 45 ? 19.624 6.012 -24.878 1.00 0.00 45 GLU B O 4
ATOM 11771 N N . GLU D 2 46 ? 20.214 7.121 -23.013 1.00 0.00 46 GLU B N 4
ATOM 11772 C CA . GLU D 2 46 ? 21.294 7.881 -23.633 1.00 0.00 46 GLU B CA 4
ATOM 11773 C C . GLU D 2 46 ? 22.541 7.027 -23.877 1.00 0.00 46 GLU B C 4
ATOM 11774 O O . GLU D 2 46 ? 23.527 7.524 -24.422 1.00 0.00 46 GLU B O 4
ATOM 11786 N N . ILE D 2 47 ? 22.508 5.751 -23.479 1.00 0.00 47 ILE B N 4
ATOM 11787 C CA . ILE D 2 47 ? 23.687 4.897 -23.449 1.00 0.00 47 ILE B CA 4
ATOM 11788 C C . ILE D 2 47 ? 23.428 3.528 -24.068 1.00 0.00 47 ILE B C 4
ATOM 11789 O O . ILE D 2 47 ? 24.330 2.958 -24.677 1.00 0.00 47 ILE B O 4
ATOM 11805 N N . TYR D 2 48 ? 22.217 2.983 -23.928 1.00 0.00 48 TYR B N 4
ATOM 11806 C CA . TYR D 2 48 ? 21.892 1.708 -24.544 1.00 0.00 48 TYR B CA 4
ATOM 11807 C C . TYR D 2 48 ? 21.987 1.829 -26.063 1.00 0.00 48 TYR B C 4
ATOM 11808 O O . TYR D 2 48 ? 22.458 0.915 -26.737 1.00 0.00 48 TYR B O 4
ATOM 11826 N N . GLN D 2 49 ? 21.536 2.964 -26.604 1.00 0.00 49 GLN B N 4
ATOM 11827 C CA . GLN D 2 49 ? 21.615 3.231 -28.030 1.00 0.00 49 GLN B CA 4
ATOM 11828 C C . GLN D 2 49 ? 23.034 3.646 -28.426 1.00 0.00 49 GLN B C 4
ATOM 11829 O O . GLN D 2 49 ? 23.379 3.608 -29.605 1.00 0.00 49 GLN B O 4
ATOM 11843 N N . ARG D 2 50 ? 23.860 4.041 -27.448 1.00 0.00 50 ARG B N 4
ATOM 11844 C CA . ARG D 2 50 ? 25.241 4.439 -27.693 1.00 0.00 50 ARG B CA 4
ATOM 11845 C C . ARG D 2 50 ? 26.115 3.208 -27.930 1.00 0.00 50 ARG B C 4
ATOM 11846 O O . ARG D 2 50 ? 27.160 3.303 -28.571 1.00 0.00 50 ARG B O 4
ATOM 11867 N N . ILE D 2 51 ? 25.690 2.050 -27.416 1.00 0.00 51 ILE B N 4
ATOM 11868 C CA . ILE D 2 51 ? 26.359 0.779 -27.657 1.00 0.00 51 ILE B CA 4
ATOM 11869 C C . ILE D 2 51 ? 26.215 0.418 -29.132 1.00 0.00 51 ILE B C 4
ATOM 11870 O O . ILE D 2 51 ? 27.192 0.046 -29.778 1.00 0.00 51 ILE B O 4
ATOM 11886 N N . GLN D 2 52 ? 24.995 0.531 -29.663 1.00 0.00 52 GLN B N 4
ATOM 11887 C CA . GLN D 2 52 ? 24.699 0.199 -31.049 1.00 0.00 52 GLN B CA 4
ATOM 11888 C C . GLN D 2 52 ? 25.295 1.220 -32.022 1.00 0.00 52 GLN B C 4
ATOM 11889 O O . GLN D 2 52 ? 25.210 1.030 -33.235 1.00 0.00 52 GLN B O 4
ATOM 11903 N N . ALA D 2 53 ? 25.894 2.298 -31.504 1.00 0.00 53 ALA B N 4
ATOM 11904 C CA . ALA D 2 53 ? 26.421 3.378 -32.323 1.00 0.00 53 ALA B CA 4
ATOM 11905 C C . ALA D 2 53 ? 27.940 3.297 -32.510 1.00 0.00 53 ALA B C 4
ATOM 11906 O O . ALA D 2 53 ? 28.502 4.114 -33.238 1.00 0.00 53 ALA B O 4
ATOM 13203 N N . MET C 2 1 ? 23.382 -2.258 -6.851 1.00 0.00 1 MET A N 5
ATOM 13204 C CA . MET C 2 1 ? 22.338 -1.407 -7.452 1.00 0.00 1 MET A CA 5
ATOM 13205 C C . MET C 2 1 ? 22.964 -0.362 -8.363 1.00 0.00 1 MET A C 5
ATOM 13206 O O . MET C 2 1 ? 24.032 0.159 -8.053 1.00 0.00 1 MET A O 5
ATOM 13222 N N . LEU C 2 2 ? 22.303 -0.056 -9.484 1.00 0.00 2 LEU A N 5
ATOM 13223 C CA . LEU C 2 2 ? 22.748 0.959 -10.424 1.00 0.00 2 LEU A CA 5
ATOM 13224 C C . LEU C 2 2 ? 21.797 2.151 -10.345 1.00 0.00 2 LEU A C 5
ATOM 13225 O O . LEU C 2 2 ? 20.722 2.141 -10.945 1.00 0.00 2 LEU A O 5
ATOM 13241 N N . ILE C 2 3 ? 22.191 3.183 -9.602 1.00 0.00 3 ILE A N 5
ATOM 13242 C CA . ILE C 2 3 ? 21.370 4.365 -9.428 1.00 0.00 3 ILE A CA 5
ATOM 13243 C C . ILE C 2 3 ? 21.573 5.304 -10.615 1.00 0.00 3 ILE A C 5
ATOM 13244 O O . ILE C 2 3 ? 22.660 5.368 -11.186 1.00 0.00 3 ILE A O 5
ATOM 13260 N N . LEU C 2 4 ? 20.521 6.036 -10.985 1.00 0.00 4 LEU A N 5
ATOM 13261 C CA . LEU C 2 4 ? 20.571 7.065 -12.015 1.00 0.00 4 LEU A CA 5
ATOM 13262 C C . LEU C 2 4 ? 19.678 8.223 -11.562 1.00 0.00 4 LEU A C 5
ATOM 13263 O O . LEU C 2 4 ? 18.846 8.048 -10.671 1.00 0.00 4 LEU A O 5
ATOM 13279 N N . THR C 2 5 ? 19.838 9.405 -12.165 1.00 0.00 5 THR A N 5
ATOM 13280 C CA . THR C 2 5 ? 18.953 10.536 -11.909 1.00 0.00 5 THR A CA 5
ATOM 13281 C C . THR C 2 5 ? 18.181 10.834 -13.185 1.00 0.00 5 THR A C 5
ATOM 13282 O O . THR C 2 5 ? 18.634 11.592 -14.042 1.00 0.00 5 THR A O 5
ATOM 13293 N N . ARG C 2 6 ? 17.002 10.219 -13.292 1.00 0.00 6 ARG A N 5
ATOM 13294 C CA . ARG C 2 6 ? 16.111 10.319 -14.439 1.00 0.00 6 ARG A CA 5
ATOM 13295 C C . ARG C 2 6 ? 15.506 11.714 -14.531 1.00 0.00 6 ARG A C 5
ATOM 13296 O O . ARG C 2 6 ? 15.674 12.529 -13.628 1.00 0.00 6 ARG A O 5
ATOM 13317 N N . LYS C 2 7 ? 14.798 11.983 -15.630 1.00 0.00 7 LYS A N 5
ATOM 13318 C CA . LYS C 2 7 ? 14.013 13.198 -15.795 1.00 0.00 7 LYS A CA 5
ATOM 13319 C C . LYS C 2 7 ? 12.653 12.800 -16.352 1.00 0.00 7 LYS A C 5
ATOM 13320 O O . LYS C 2 7 ? 12.546 11.784 -17.034 1.00 0.00 7 LYS A O 5
ATOM 13339 N N . VAL C 2 8 ? 11.612 13.587 -16.071 1.00 0.00 8 VAL A N 5
ATOM 13340 C CA . VAL C 2 8 ? 10.263 13.273 -16.527 1.00 0.00 8 VAL A CA 5
ATOM 13341 C C . VAL C 2 8 ? 10.240 13.123 -18.047 1.00 0.00 8 VAL A C 5
ATOM 13342 O O . VAL C 2 8 ? 10.523 14.074 -18.775 1.00 0.00 8 VAL A O 5
ATOM 13355 N N . GLY C 2 9 ? 9.901 11.918 -18.517 1.00 0.00 9 GLY A N 5
ATOM 13356 C CA . GLY C 2 9 ? 9.799 11.596 -19.933 1.00 0.00 9 GLY A CA 5
ATOM 13357 C C . GLY C 2 9 ? 10.959 10.732 -20.431 1.00 0.00 9 GLY A C 5
ATOM 13358 O O . GLY C 2 9 ? 10.915 10.249 -21.562 1.00 0.00 9 GLY A O 5
ATOM 13362 N N . GLU C 2 10 ? 11.994 10.527 -19.611 1.00 0.00 10 GLU A N 5
ATOM 13363 C CA . GLU C 2 10 ? 13.132 9.698 -19.991 1.00 0.00 10 GLU A CA 5
ATOM 13364 C C . GLU C 2 10 ? 12.827 8.216 -19.771 1.00 0.00 10 GLU A C 5
ATOM 13365 O O . GLU C 2 10 ? 11.834 7.861 -19.137 1.00 0.00 10 GLU A O 5
ATOM 13377 N N . SER C 2 11 ? 13.691 7.345 -20.299 1.00 0.00 11 SER A N 5
ATOM 13378 C CA . SER C 2 11 ? 13.507 5.907 -20.198 1.00 0.00 11 SER A CA 5
ATOM 13379 C C . SER C 2 11 ? 14.821 5.197 -19.892 1.00 0.00 11 SER A C 5
ATOM 13380 O O . SER C 2 11 ? 15.899 5.769 -20.040 1.00 0.00 11 SER A O 5
ATOM 13388 N N . ILE C 2 12 ? 14.705 3.939 -19.462 1.00 0.00 12 ILE A N 5
ATOM 13389 C CA . ILE C 2 12 ? 15.815 3.033 -19.186 1.00 0.00 12 ILE A CA 5
ATOM 13390 C C . ILE C 2 12 ? 15.465 1.681 -19.802 1.00 0.00 12 ILE A C 5
ATOM 13391 O O . ILE C 2 12 ? 14.307 1.439 -20.138 1.00 0.00 12 ILE A O 5
ATOM 13407 N N . ASN C 2 13 ? 16.449 0.791 -19.957 1.00 0.00 13 ASN A N 5
ATOM 13408 C CA . ASN C 2 13 ? 16.199 -0.524 -20.520 1.00 0.00 13 ASN A CA 5
ATOM 13409 C C . ASN C 2 13 ? 16.926 -1.590 -19.706 1.00 0.00 13 ASN A C 5
ATOM 13410 O O . ASN C 2 13 ? 18.008 -1.336 -19.180 1.00 0.00 13 ASN A O 5
ATOM 13421 N N . ILE C 2 14 ? 16.326 -2.781 -19.606 1.00 0.00 14 ILE A N 5
ATOM 13422 C CA . ILE C 2 14 ? 16.851 -3.874 -18.800 1.00 0.00 14 ILE A CA 5
ATOM 13423 C C . ILE C 2 14 ? 16.866 -5.154 -19.632 1.00 0.00 14 ILE A C 5
ATOM 13424 O O . ILE C 2 14 ? 15.937 -5.416 -20.397 1.00 0.00 14 ILE A O 5
ATOM 13440 N N . GLY C 2 15 ? 17.930 -5.948 -19.476 1.00 0.00 15 GLY A N 5
ATOM 13441 C CA . GLY C 2 15 ? 18.121 -7.175 -20.231 1.00 0.00 15 GLY A CA 5
ATOM 13442 C C . GLY C 2 15 ? 18.094 -6.883 -21.728 1.00 0.00 15 GLY A C 5
ATOM 13443 O O . GLY C 2 15 ? 18.947 -6.156 -22.235 1.00 0.00 15 GLY A O 5
ATOM 13447 N N . ASP C 2 16 ? 17.112 -7.450 -22.430 1.00 0.00 16 ASP A N 5
ATOM 13448 C CA . ASP C 2 16 ? 16.921 -7.222 -23.856 1.00 0.00 16 ASP A CA 5
ATOM 13449 C C . ASP C 2 16 ? 15.432 -7.203 -24.213 1.00 0.00 16 ASP A C 5
ATOM 13450 O O . ASP C 2 16 ? 15.076 -7.109 -25.387 1.00 0.00 16 ASP A O 5
ATOM 13459 N N . ASP C 2 17 ? 14.552 -7.290 -23.209 1.00 0.00 17 ASP A N 5
ATOM 13460 C CA . ASP C 2 17 ? 13.115 -7.399 -23.431 1.00 0.00 17 ASP A CA 5
ATOM 13461 C C . ASP C 2 17 ? 12.298 -6.519 -22.484 1.00 0.00 17 ASP A C 5
ATOM 13462 O O . ASP C 2 17 ? 11.069 -6.545 -22.549 1.00 0.00 17 ASP A O 5
ATOM 13471 N N . ILE C 2 18 ? 12.945 -5.741 -21.606 1.00 0.00 18 ILE A N 5
ATOM 13472 C CA . ILE C 2 18 ? 12.219 -4.910 -20.653 1.00 0.00 18 ILE A CA 5
ATOM 13473 C C . ILE C 2 18 ? 12.630 -3.451 -20.806 1.00 0.00 18 ILE A C 5
ATOM 13474 O O . ILE C 2 18 ? 13.806 -3.150 -20.998 1.00 0.00 18 ILE A O 5
ATOM 13490 N N . THR C 2 19 ? 11.654 -2.544 -20.716 1.00 0.00 19 THR A N 5
ATOM 13491 C CA . THR C 2 19 ? 11.884 -1.112 -20.819 1.00 0.00 19 THR A CA 5
ATOM 13492 C C . THR C 2 19 ? 11.155 -0.407 -19.682 1.00 0.00 19 THR A C 5
ATOM 13493 O O . THR C 2 19 ? 10.081 -0.841 -19.274 1.00 0.00 19 THR A O 5
ATOM 13504 N N . ILE C 2 20 ? 11.741 0.678 -19.173 1.00 0.00 20 ILE A N 5
ATOM 13505 C CA . ILE C 2 20 ? 11.188 1.425 -18.051 1.00 0.00 20 ILE A CA 5
ATOM 13506 C C . ILE C 2 20 ? 11.069 2.894 -18.451 1.00 0.00 20 ILE A C 5
ATOM 13507 O O . ILE C 2 20 ? 11.877 3.382 -19.238 1.00 0.00 20 ILE A O 5
ATOM 13523 N N . THR C 2 21 ? 10.069 3.600 -17.917 1.00 0.00 21 THR A N 5
ATOM 13524 C CA . THR C 2 21 ? 9.850 5.006 -18.237 1.00 0.00 21 THR A CA 5
ATOM 13525 C C . THR C 2 21 ? 9.388 5.754 -16.988 1.00 0.00 21 THR A C 5
ATOM 13526 O O . THR C 2 21 ? 8.833 5.146 -16.075 1.00 0.00 21 THR A O 5
ATOM 13537 N N . ILE C 2 22 ? 9.615 7.069 -16.945 1.00 0.00 22 ILE A N 5
ATOM 13538 C CA . ILE C 2 22 ? 9.142 7.923 -15.861 1.00 0.00 22 ILE A CA 5
ATOM 13539 C C . ILE C 2 22 ? 8.108 8.892 -16.429 1.00 0.00 22 ILE A C 5
ATOM 13540 O O . ILE C 2 22 ? 8.452 9.859 -17.106 1.00 0.00 22 ILE A O 5
ATOM 13556 N N . LEU C 2 23 ? 6.828 8.626 -16.152 1.00 0.00 23 LEU A N 5
ATOM 13557 C CA . LEU C 2 23 ? 5.738 9.390 -16.738 1.00 0.00 23 LEU A CA 5
ATOM 13558 C C . LEU C 2 23 ? 5.619 10.749 -16.057 1.00 0.00 23 LEU A C 5
ATOM 13559 O O . LEU C 2 23 ? 5.162 11.711 -16.674 1.00 0.00 23 LEU A O 5
ATOM 13575 N N . GLY C 2 24 ? 6.030 10.829 -14.788 1.00 0.00 24 GLY A N 5
ATOM 13576 C CA . GLY C 2 24 ? 6.086 12.099 -14.082 1.00 0.00 24 GLY A CA 5
ATOM 13577 C C . GLY C 2 24 ? 6.039 11.923 -12.571 1.00 0.00 24 GLY A C 5
ATOM 13578 O O . GLY C 2 24 ? 5.777 10.832 -12.066 1.00 0.00 24 GLY A O 5
ATOM 13582 N N . VAL C 2 25 ? 6.297 13.014 -11.849 1.00 0.00 25 VAL A N 5
ATOM 13583 C CA . VAL C 2 25 ? 6.246 13.016 -10.394 1.00 0.00 25 VAL A CA 5
ATOM 13584 C C . VAL C 2 25 ? 4.803 13.139 -9.919 1.00 0.00 25 VAL A C 5
ATOM 13585 O O . VAL C 2 25 ? 3.909 13.488 -10.691 1.00 0.00 25 VAL A O 5
ATOM 13598 N N . SER C 2 26 ? 4.583 12.848 -8.637 1.00 0.00 26 SER A N 5
ATOM 13599 C CA . SER C 2 26 ? 3.272 12.896 -8.005 1.00 0.00 26 SER A CA 5
ATOM 13600 C C . SER C 2 26 ? 3.421 13.321 -6.544 1.00 0.00 26 SER A C 5
ATOM 13601 O O . SER C 2 26 ? 2.669 12.874 -5.679 1.00 0.00 26 SER A O 5
ATOM 13609 N N . GLY C 2 27 ? 4.400 14.190 -6.268 1.00 0.00 27 GLY A N 5
ATOM 13610 C CA . GLY C 2 27 ? 4.679 14.691 -4.930 1.00 0.00 27 GLY A CA 5
ATOM 13611 C C . GLY C 2 27 ? 5.365 13.619 -4.094 1.00 0.00 27 GLY A C 5
ATOM 13612 O O . GLY C 2 27 ? 6.509 13.255 -4.363 1.00 0.00 27 GLY A O 5
ATOM 13616 N N . GLN C 2 28 ? 4.664 13.110 -3.078 1.00 0.00 28 GLN A N 5
ATOM 13617 C CA . GLN C 2 28 ? 5.159 12.022 -2.249 1.00 0.00 28 GLN A CA 5
ATOM 13618 C C . GLN C 2 28 ? 5.209 10.717 -3.050 1.00 0.00 28 GLN A C 5
ATOM 13619 O O . GLN C 2 28 ? 5.729 9.709 -2.576 1.00 0.00 28 GLN A O 5
ATOM 13633 N N . GLN C 2 29 ? 4.666 10.733 -4.272 1.00 0.00 29 GLN A N 5
ATOM 13634 C CA . GLN C 2 29 ? 4.642 9.574 -5.148 1.00 0.00 29 GLN A CA 5
ATOM 13635 C C . GLN C 2 29 ? 5.334 9.890 -6.469 1.00 0.00 29 GLN A C 5
ATOM 13636 O O . GLN C 2 29 ? 5.699 11.035 -6.731 1.00 0.00 29 GLN A O 5
ATOM 13650 N N . VAL C 2 30 ? 5.513 8.863 -7.303 1.00 0.00 30 VAL A N 5
ATOM 13651 C CA . VAL C 2 30 ? 6.102 8.987 -8.627 1.00 0.00 30 VAL A CA 5
ATOM 13652 C C . VAL C 2 30 ? 5.423 7.999 -9.570 1.00 0.00 30 VAL A C 5
ATOM 13653 O O . VAL C 2 30 ? 5.387 6.801 -9.285 1.00 0.00 30 VAL A O 5
ATOM 13666 N N . ARG C 2 31 ? 4.884 8.489 -10.693 1.00 0.00 31 ARG A N 5
ATOM 13667 C CA . ARG C 2 31 ? 4.267 7.627 -11.688 1.00 0.00 31 ARG A CA 5
ATOM 13668 C C . ARG C 2 31 ? 5.322 7.094 -12.648 1.00 0.00 31 ARG A C 5
ATOM 13669 O O . ARG C 2 31 ? 5.785 7.809 -13.540 1.00 0.00 31 ARG A O 5
ATOM 13690 N N . ILE C 2 32 ? 5.690 5.828 -12.443 1.00 0.00 32 ILE A N 5
ATOM 13691 C CA . ILE C 2 32 ? 6.674 5.111 -13.242 1.00 0.00 32 ILE A CA 5
ATOM 13692 C C . ILE C 2 32 ? 5.939 4.093 -14.113 1.00 0.00 32 ILE A C 5
ATOM 13693 O O . ILE C 2 32 ? 4.838 3.663 -13.776 1.00 0.00 32 ILE A O 5
ATOM 13709 N N . GLY C 2 33 ? 6.548 3.704 -15.235 1.00 0.00 33 GLY A N 5
ATOM 13710 C CA . GLY C 2 33 ? 5.995 2.698 -16.125 1.00 0.00 33 GLY A CA 5
ATOM 13711 C C . GLY C 2 33 ? 6.995 1.566 -16.307 1.00 0.00 33 GLY A C 5
ATOM 13712 O O . GLY C 2 33 ? 8.192 1.811 -16.446 1.00 0.00 33 GLY A O 5
ATOM 13716 N N . ILE C 2 34 ? 6.500 0.326 -16.304 1.00 0.00 34 ILE A N 5
ATOM 13717 C CA . ILE C 2 34 ? 7.320 -0.866 -16.451 1.00 0.00 34 ILE A CA 5
ATOM 13718 C C . ILE C 2 34 ? 6.755 -1.686 -17.606 1.00 0.00 34 ILE A C 5
ATOM 13719 O O . ILE C 2 34 ? 5.598 -2.101 -17.560 1.00 0.00 34 ILE A O 5
ATOM 13735 N N . ASN C 2 35 ? 7.565 -1.921 -18.640 1.00 0.00 35 ASN A N 5
ATOM 13736 C CA . ASN C 2 35 ? 7.115 -2.622 -19.830 1.00 0.00 35 ASN A CA 5
ATOM 13737 C C . ASN C 2 35 ? 7.958 -3.863 -20.083 1.00 0.00 35 ASN A C 5
ATOM 13738 O O . ASN C 2 35 ? 9.132 -3.774 -20.436 1.00 0.00 35 ASN A O 5
ATOM 13749 N N . ALA C 2 36 ? 7.331 -5.022 -19.898 1.00 0.00 36 ALA A N 5
ATOM 13750 C CA . ALA C 2 36 ? 7.938 -6.329 -20.083 1.00 0.00 36 ALA A CA 5
ATOM 13751 C C . ALA C 2 36 ? 6.901 -7.258 -20.710 1.00 0.00 36 ALA A C 5
ATOM 13752 O O . ALA C 2 36 ? 5.704 -6.985 -20.618 1.00 0.00 36 ALA A O 5
ATOM 13759 N N . PRO C 2 37 ? 7.325 -8.356 -21.350 1.00 0.00 37 PRO A N 5
ATOM 13760 C CA . PRO C 2 37 ? 6.404 -9.329 -21.900 1.00 0.00 37 PRO A CA 5
ATOM 13761 C C . PRO C 2 37 ? 5.702 -10.040 -20.749 1.00 0.00 37 PRO A C 5
ATOM 13762 O O . PRO C 2 37 ? 6.231 -10.096 -19.639 1.00 0.00 37 PRO A O 5
ATOM 13773 N N . LYS C 2 38 ? 4.511 -10.589 -20.995 1.00 0.00 38 LYS A N 5
ATOM 13774 C CA . LYS C 2 38 ? 3.764 -11.263 -19.941 1.00 0.00 38 LYS A CA 5
ATOM 13775 C C . LYS C 2 38 ? 4.436 -12.580 -19.540 1.00 0.00 38 LYS A C 5
ATOM 13776 O O . LYS C 2 38 ? 3.957 -13.286 -18.655 1.00 0.00 38 LYS A O 5
ATOM 13795 N N . ASP C 2 39 ? 5.555 -12.908 -20.198 1.00 0.00 39 ASP A N 5
ATOM 13796 C CA . ASP C 2 39 ? 6.387 -14.056 -19.875 1.00 0.00 39 ASP A CA 5
ATOM 13797 C C . ASP C 2 39 ? 7.079 -13.872 -18.525 1.00 0.00 39 ASP A C 5
ATOM 13798 O O . ASP C 2 39 ? 7.587 -14.835 -17.954 1.00 0.00 39 ASP A O 5
ATOM 13807 N N . VAL C 2 40 ? 7.102 -12.636 -18.015 1.00 0.00 40 VAL A N 5
ATOM 13808 C CA . VAL C 2 40 ? 7.745 -12.309 -16.750 1.00 0.00 40 VAL A CA 5
ATOM 13809 C C . VAL C 2 40 ? 6.778 -11.522 -15.871 1.00 0.00 40 VAL A C 5
ATOM 13810 O O . VAL C 2 40 ? 5.775 -10.998 -16.356 1.00 0.00 40 VAL A O 5
ATOM 13823 N N . ALA C 2 41 ? 7.076 -11.437 -14.574 1.00 0.00 41 ALA A N 5
ATOM 13824 C CA . ALA C 2 41 ? 6.195 -10.768 -13.632 1.00 0.00 41 ALA A CA 5
ATOM 13825 C C . ALA C 2 41 ? 6.695 -9.361 -13.312 1.00 0.00 41 ALA A C 5
ATOM 13826 O O . ALA C 2 41 ? 7.872 -9.054 -13.492 1.00 0.00 41 ALA A O 5
ATOM 13833 N N . VAL C 2 42 ? 5.783 -8.511 -12.833 1.00 0.00 42 VAL A N 5
ATOM 13834 C CA . VAL C 2 42 ? 6.090 -7.168 -12.362 1.00 0.00 42 VAL A CA 5
ATOM 13835 C C . VAL C 2 42 ? 5.059 -6.777 -11.310 1.00 0.00 42 VAL A C 5
ATOM 13836 O O . VAL C 2 42 ? 3.871 -6.662 -11.604 1.00 0.00 42 VAL A O 5
ATOM 13849 N N . HIS C 2 43 ? 5.521 -6.575 -10.074 1.00 0.00 43 HIS A N 5
ATOM 13850 C CA . HIS C 2 43 ? 4.667 -6.197 -8.956 1.00 0.00 43 HIS A CA 5
ATOM 13851 C C . HIS C 2 43 ? 5.385 -5.197 -8.054 1.00 0.00 43 HIS A C 5
ATOM 13852 O O . HIS C 2 43 ? 6.604 -5.055 -8.124 1.00 0.00 43 HIS A O 5
ATOM 13866 N N . ARG C 2 44 ? 4.625 -4.499 -7.204 1.00 0.00 44 ARG A N 5
ATOM 13867 C CA . ARG C 2 44 ? 5.180 -3.563 -6.234 1.00 0.00 44 ARG A CA 5
ATOM 13868 C C . ARG C 2 44 ? 5.638 -4.310 -4.980 1.00 0.00 44 ARG A C 5
ATOM 13869 O O . ARG C 2 44 ? 5.318 -5.483 -4.800 1.00 0.00 44 ARG A O 5
ATOM 13890 N N . GLU C 2 45 ? 6.389 -3.633 -4.109 1.00 0.00 45 GLU A N 5
ATOM 13891 C CA . GLU C 2 45 ? 6.942 -4.242 -2.903 1.00 0.00 45 GLU A CA 5
ATOM 13892 C C . GLU C 2 45 ? 5.853 -4.673 -1.918 1.00 0.00 45 GLU A C 5
ATOM 13893 O O . GLU C 2 45 ? 6.013 -5.675 -1.221 1.00 0.00 45 GLU A O 5
ATOM 13905 N N . GLU C 2 46 ? 4.745 -3.929 -1.850 1.00 0.00 46 GLU A N 5
ATOM 13906 C CA . GLU C 2 46 ? 3.648 -4.220 -0.932 1.00 0.00 46 GLU A CA 5
ATOM 13907 C C . GLU C 2 46 ? 2.675 -5.262 -1.497 1.00 0.00 46 GLU A C 5
ATOM 13908 O O . GLU C 2 46 ? 1.656 -5.556 -0.875 1.00 0.00 46 GLU A O 5
ATOM 13920 N N . ILE C 2 47 ? 2.983 -5.821 -2.673 1.00 0.00 47 ILE A N 5
ATOM 13921 C CA . ILE C 2 47 ? 2.138 -6.794 -3.363 1.00 0.00 47 ILE A CA 5
ATOM 13922 C C . ILE C 2 47 ? 2.943 -8.045 -3.712 1.00 0.00 47 ILE A C 5
ATOM 13923 O O . ILE C 2 47 ? 2.367 -9.115 -3.895 1.00 0.00 47 ILE A O 5
ATOM 13939 N N . TYR C 2 48 ? 4.271 -7.925 -3.802 1.00 0.00 48 TYR A N 5
ATOM 13940 C CA . TYR C 2 48 ? 5.135 -9.076 -3.996 1.00 0.00 48 TYR A CA 5
ATOM 13941 C C . TYR C 2 48 ? 5.081 -9.966 -2.758 1.00 0.00 48 TYR A C 5
ATOM 13942 O O . TYR C 2 48 ? 4.843 -11.166 -2.869 1.00 0.00 48 TYR A O 5
ATOM 13960 N N . GLN C 2 49 ? 5.302 -9.379 -1.578 1.00 0.00 49 GLN A N 5
ATOM 13961 C CA . GLN C 2 49 ? 5.303 -10.104 -0.313 1.00 0.00 49 GLN A CA 5
ATOM 13962 C C . GLN C 2 49 ? 3.917 -10.665 0.014 1.00 0.00 49 GLN A C 5
ATOM 13963 O O . GLN C 2 49 ? 3.774 -11.482 0.922 1.00 0.00 49 GLN A O 5
ATOM 13977 N N . ARG C 2 50 ? 2.896 -10.225 -0.729 1.00 0.00 50 ARG A N 5
ATOM 13978 C CA . ARG C 2 50 ? 1.505 -10.620 -0.560 1.00 0.00 50 ARG A CA 5
ATOM 13979 C C . ARG C 2 50 ? 1.210 -11.960 -1.246 1.00 0.00 50 ARG A C 5
ATOM 13980 O O . ARG C 2 50 ? 0.054 -12.256 -1.538 1.00 0.00 50 ARG A O 5
ATOM 14001 N N . ILE C 2 51 ? 2.235 -12.778 -1.510 1.00 0.00 51 ILE A N 5
ATOM 14002 C CA . ILE C 2 51 ? 2.067 -14.008 -2.279 1.00 0.00 51 ILE A CA 5
ATOM 14003 C C . ILE C 2 51 ? 2.650 -15.242 -1.583 1.00 0.00 51 ILE A C 5
ATOM 14004 O O . ILE C 2 51 ? 1.947 -16.236 -1.404 1.00 0.00 51 ILE A O 5
ATOM 14020 N N . GLN C 2 52 ? 3.926 -15.193 -1.187 1.00 0.00 52 GLN A N 5
ATOM 14021 C CA . GLN C 2 52 ? 4.664 -16.357 -0.704 1.00 0.00 52 GLN A CA 5
ATOM 14022 C C . GLN C 2 52 ? 4.093 -16.947 0.589 1.00 0.00 52 GLN A C 5
ATOM 14023 O O . GLN C 2 52 ? 4.411 -18.085 0.930 1.00 0.00 52 GLN A O 5
ATOM 14037 N N . ALA C 2 53 ? 3.258 -16.195 1.309 1.00 0.00 53 ALA A N 5
ATOM 14038 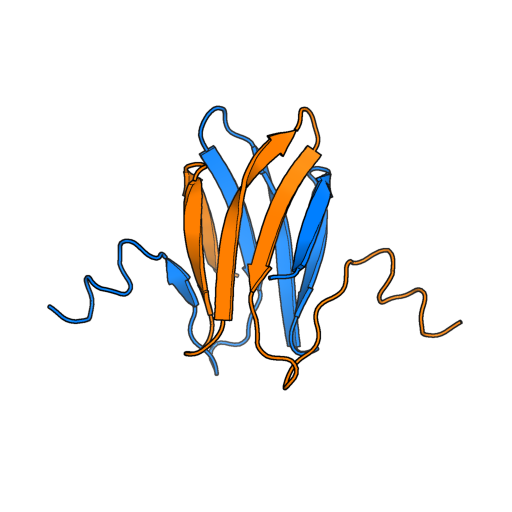C CA . ALA C 2 53 ? 2.676 -16.658 2.561 1.00 0.00 53 ALA A CA 5
ATOM 14039 C C . ALA C 2 53 ? 1.304 -17.309 2.352 1.00 0.00 53 ALA A C 5
ATOM 14040 O O . ALA C 2 53 ? 0.653 -17.701 3.321 1.00 0.00 53 ALA A O 5
ATOM 14047 N N . MET D 2 1 ? 2.054 -2.116 -21.205 1.00 0.00 1 MET B N 5
ATOM 14048 C CA . MET D 2 1 ? 2.848 -1.550 -20.100 1.00 0.00 1 MET B CA 5
ATOM 14049 C C . MET D 2 1 ? 2.063 -1.605 -18.795 1.00 0.00 1 MET B C 5
ATOM 14050 O O . MET D 2 1 ? 0.838 -1.511 -18.818 1.00 0.00 1 MET B O 5
ATOM 14066 N N . LEU D 2 2 ? 2.763 -1.759 -17.666 1.00 0.00 2 LEU B N 5
ATOM 14067 C CA . LEU D 2 2 ? 2.145 -1.778 -16.349 1.00 0.00 2 LEU B CA 5
ATOM 14068 C C . LEU D 2 2 ? 2.575 -0.525 -15.585 1.00 0.00 2 LEU B C 5
ATOM 14069 O O . LEU D 2 2 ? 3.669 -0.473 -15.025 1.00 0.00 2 LEU B O 5
ATOM 14085 N N . ILE D 2 3 ? 1.710 0.489 -15.568 1.00 0.00 3 ILE B N 5
ATOM 14086 C CA . ILE D 2 3 ? 1.991 1.756 -14.915 1.00 0.00 3 ILE B CA 5
ATOM 14087 C C . ILE D 2 3 ? 1.643 1.648 -13.434 1.00 0.00 3 ILE B C 5
ATOM 14088 O O . ILE D 2 3 ? 0.705 0.945 -13.065 1.00 0.00 3 ILE B O 5
ATOM 14104 N N . LEU D 2 4 ? 2.401 2.348 -12.584 1.00 0.00 4 LEU B N 5
ATOM 14105 C CA . LEU D 2 4 ? 2.159 2.410 -11.151 1.00 0.00 4 LEU B CA 5
ATOM 14106 C C . LEU D 2 4 ? 2.495 3.816 -10.657 1.00 0.00 4 LEU B C 5
ATOM 14107 O O . LEU D 2 4 ? 3.142 4.583 -11.367 1.00 0.00 4 LEU B O 5
ATOM 14123 N N . THR D 2 5 ? 2.057 4.158 -9.442 1.00 0.00 5 THR B N 5
ATOM 14124 C CA . THR D 2 5 ? 2.352 5.445 -8.823 1.00 0.00 5 THR B CA 5
ATOM 14125 C C . THR D 2 5 ? 2.901 5.184 -7.424 1.00 0.00 5 THR B C 5
ATOM 14126 O O . THR D 2 5 ? 2.208 5.343 -6.422 1.00 0.00 5 THR B O 5
ATOM 14137 N N . ARG D 2 6 ? 4.172 4.777 -7.368 1.00 0.00 6 ARG B N 5
ATOM 14138 C CA . ARG D 2 6 ? 4.823 4.302 -6.154 1.00 0.00 6 ARG B CA 5
ATOM 14139 C C . ARG D 2 6 ? 5.170 5.464 -5.224 1.00 0.00 6 ARG B C 5
ATOM 14140 O O . ARG D 2 6 ? 5.559 6.532 -5.691 1.00 0.00 6 ARG B O 5
ATOM 14161 N N . LYS D 2 7 ? 5.033 5.264 -3.908 1.00 0.00 7 LYS B N 5
ATOM 14162 C CA . LYS D 2 7 ? 5.480 6.245 -2.924 1.00 0.00 7 LYS B CA 5
ATOM 14163 C C . LYS D 2 7 ? 7.004 6.175 -2.861 1.00 0.00 7 LYS B C 5
ATOM 14164 O O . LYS D 2 7 ? 7.575 5.087 -2.910 1.00 0.00 7 LYS B O 5
ATOM 14183 N N . VAL D 2 8 ? 7.680 7.323 -2.750 1.00 0.00 8 VAL B N 5
ATOM 14184 C CA . VAL D 2 8 ? 9.136 7.323 -2.698 1.00 0.00 8 VAL B CA 5
ATOM 14185 C C . VAL D 2 8 ? 9.623 6.539 -1.486 1.00 0.00 8 VAL B C 5
ATOM 14186 O O . VAL D 2 8 ? 8.938 6.435 -0.470 1.00 0.00 8 VAL B O 5
ATOM 14199 N N . GLY D 2 9 ? 10.829 5.989 -1.619 1.00 0.00 9 GLY B N 5
ATOM 14200 C CA . GLY D 2 9 ? 11.457 5.167 -0.599 1.00 0.00 9 GLY B CA 5
ATOM 14201 C C . GLY D 2 9 ? 10.984 3.711 -0.650 1.00 0.00 9 GLY B C 5
ATOM 14202 O O . GLY D 2 9 ? 11.571 2.857 0.012 1.00 0.00 9 GLY B O 5
ATOM 14206 N N . GLU D 2 10 ? 9.933 3.413 -1.425 1.00 0.00 10 GLU B N 5
ATOM 14207 C CA . GLU D 2 10 ? 9.467 2.044 -1.616 1.00 0.00 10 GLU B CA 5
ATOM 14208 C C . GLU D 2 10 ? 10.090 1.464 -2.886 1.00 0.00 10 GLU B C 5
ATOM 14209 O O . GLU D 2 10 ? 10.951 2.097 -3.498 1.00 0.00 10 GLU B O 5
ATOM 14221 N N . SER D 2 11 ? 9.671 0.263 -3.297 1.00 0.00 11 SER B N 5
ATOM 14222 C CA . SER D 2 11 ? 10.250 -0.379 -4.470 1.00 0.00 11 SER B CA 5
ATOM 14223 C C . SER D 2 11 ? 9.210 -1.072 -5.341 1.00 0.00 11 SER B C 5
ATOM 14224 O O . SER D 2 11 ? 8.059 -1.258 -4.946 1.00 0.00 11 SER B O 5
ATOM 14232 N N . ILE D 2 12 ? 9.653 -1.451 -6.542 1.00 0.00 12 ILE B N 5
ATOM 14233 C CA . ILE D 2 12 ? 8.928 -2.275 -7.496 1.00 0.00 12 ILE B CA 5
ATOM 14234 C C . ILE D 2 12 ? 9.809 -3.495 -7.762 1.00 0.00 12 ILE B C 5
ATOM 14235 O O . ILE D 2 12 ? 10.986 -3.489 -7.401 1.00 0.00 12 ILE B O 5
ATOM 14251 N N . ASN D 2 13 ? 9.271 -4.543 -8.385 1.00 0.00 13 ASN B N 5
ATOM 14252 C CA . ASN D 2 13 ? 10.042 -5.745 -8.647 1.00 0.00 13 ASN B CA 5
ATOM 14253 C C . ASN D 2 13 ? 9.724 -6.289 -10.038 1.00 0.00 13 ASN B C 5
ATOM 14254 O O . ASN D 2 13 ? 8.632 -6.061 -10.556 1.00 0.00 13 ASN B O 5
ATOM 14265 N N . ILE D 2 14 ? 10.677 -7.006 -10.639 1.00 0.00 14 ILE B N 5
ATOM 14266 C CA . ILE D 2 14 ? 10.508 -7.606 -11.955 1.00 0.00 14 ILE B CA 5
ATOM 14267 C C . ILE D 2 14 ? 11.134 -8.999 -11.957 1.00 0.00 14 ILE B C 5
ATOM 14268 O O . ILE D 2 14 ? 12.176 -9.218 -11.337 1.00 0.00 14 ILE B O 5
ATOM 14284 N N . GLY D 2 15 ? 10.492 -9.936 -12.659 1.00 0.00 15 GLY B N 5
ATOM 14285 C CA . GLY D 2 15 ? 10.933 -11.319 -12.732 1.00 0.00 15 GLY B CA 5
ATOM 14286 C C . GLY D 2 15 ? 11.002 -11.924 -11.334 1.00 0.00 15 GLY B C 5
ATOM 14287 O O . GLY D 2 15 ? 9.981 -12.057 -10.662 1.00 0.00 15 GLY B O 5
ATOM 14291 N N . ASP D 2 16 ? 12.211 -12.291 -10.903 1.00 0.00 16 ASP B N 5
ATOM 14292 C CA . ASP D 2 16 ? 12.444 -12.844 -9.576 1.00 0.00 16 ASP B CA 5
ATOM 14293 C C . ASP D 2 16 ? 13.794 -12.387 -9.014 1.00 0.00 16 ASP B C 5
ATOM 14294 O O . ASP D 2 16 ? 14.185 -12.808 -7.926 1.00 0.00 16 ASP B O 5
ATOM 14303 N N . ASP D 2 17 ? 14.516 -11.527 -9.744 1.00 0.00 17 ASP B N 5
ATOM 14304 C CA . ASP D 2 17 ? 15.864 -11.119 -9.366 1.00 0.00 17 ASP B CA 5
ATOM 14305 C C . ASP D 2 17 ? 16.113 -9.622 -9.568 1.00 0.00 17 ASP B C 5
ATOM 14306 O O . ASP D 2 17 ? 17.219 -9.155 -9.303 1.00 0.00 17 ASP B O 5
ATOM 14315 N N . ILE D 2 18 ? 15.115 -8.857 -10.028 1.00 0.00 18 ILE B N 5
ATOM 14316 C CA . ILE D 2 18 ? 15.306 -7.435 -10.285 1.00 0.00 18 ILE B CA 5
ATOM 14317 C C . ILE D 2 18 ? 14.382 -6.608 -9.398 1.00 0.00 18 ILE B C 5
ATOM 14318 O O . ILE D 2 18 ? 13.203 -6.928 -9.260 1.00 0.00 18 ILE B O 5
ATOM 14334 N N . THR D 2 19 ? 14.926 -5.544 -8.797 1.00 0.00 19 THR B N 5
ATOM 14335 C CA . THR D 2 19 ? 14.178 -4.657 -7.918 1.00 0.00 19 THR B CA 5
ATOM 14336 C C . THR D 2 19 ? 14.444 -3.213 -8.319 1.00 0.00 19 THR B C 5
ATOM 14337 O O . THR D 2 19 ? 15.574 -2.858 -8.647 1.00 0.00 19 THR B O 5
ATOM 14348 N N . ILE D 2 20 ? 13.401 -2.379 -8.295 1.00 0.00 20 ILE B N 5
ATOM 14349 C CA . ILE D 2 20 ? 13.487 -0.985 -8.710 1.00 0.00 20 ILE B CA 5
ATOM 14350 C C . ILE D 2 20 ? 13.059 -0.082 -7.554 1.00 0.00 20 ILE B C 5
ATOM 14351 O O . ILE D 2 20 ? 11.880 0.238 -7.411 1.00 0.00 20 ILE B O 5
ATOM 14367 N N . THR D 2 21 ? 14.021 0.330 -6.725 1.00 0.00 21 THR B N 5
ATOM 14368 C CA . THR D 2 21 ? 13.757 1.170 -5.563 1.00 0.00 21 THR B CA 5
ATOM 14369 C C . THR D 2 21 ? 13.713 2.642 -5.963 1.00 0.00 21 THR B C 5
ATOM 14370 O O . THR D 2 21 ? 14.725 3.201 -6.381 1.00 0.00 21 THR B O 5
ATOM 14381 N N . ILE D 2 22 ? 12.544 3.280 -5.838 1.00 0.00 22 ILE B N 5
ATOM 14382 C CA . ILE D 2 22 ? 12.422 4.713 -6.063 1.00 0.00 22 ILE B CA 5
ATOM 14383 C C . ILE D 2 22 ? 13.059 5.434 -4.874 1.00 0.00 22 ILE B C 5
ATOM 14384 O O . ILE D 2 22 ? 12.493 5.474 -3.785 1.00 0.00 22 ILE B O 5
ATOM 14400 N N . LEU D 2 23 ? 14.246 6.008 -5.079 1.00 0.00 23 LEU B N 5
ATOM 14401 C CA . LEU D 2 23 ? 14.983 6.646 -3.996 1.00 0.00 23 LEU B CA 5
ATOM 14402 C C . LEU D 2 23 ? 14.316 7.970 -3.639 1.00 0.00 23 LEU B C 5
ATOM 14403 O O . LEU D 2 23 ? 14.433 8.442 -2.509 1.00 0.00 23 LEU B O 5
ATOM 14419 N N . GLY D 2 24 ? 13.615 8.562 -4.610 1.00 0.00 24 GLY B N 5
ATOM 14420 C CA . GLY D 2 24 ? 12.720 9.677 -4.364 1.00 0.00 24 GLY B CA 5
ATOM 14421 C C . GLY D 2 24 ? 12.751 10.739 -5.454 1.00 0.00 24 GLY B C 5
ATOM 14422 O O . GLY D 2 24 ? 13.589 10.717 -6.354 1.00 0.00 24 GLY B O 5
ATOM 14426 N N . VAL D 2 25 ? 11.806 11.674 -5.344 1.00 0.00 25 VAL B N 5
ATOM 14427 C CA . VAL D 2 25 ? 11.652 12.793 -6.257 1.00 0.00 25 VAL B CA 5
ATOM 14428 C C . VAL D 2 25 ? 12.820 13.766 -6.095 1.00 0.00 25 VAL B C 5
ATOM 14429 O O . VAL D 2 25 ? 13.382 13.903 -5.009 1.00 0.00 25 VAL B O 5
ATOM 14442 N N . SER D 2 26 ? 13.178 14.441 -7.190 1.00 0.00 26 SER B N 5
ATOM 14443 C CA . SER D 2 26 ? 14.269 15.404 -7.245 1.00 0.00 26 SER B CA 5
ATOM 14444 C C . SER D 2 26 ? 13.849 16.574 -8.131 1.00 0.00 26 SER B C 5
ATOM 14445 O O . SER D 2 26 ? 14.604 17.010 -9.000 1.00 0.00 26 SER B O 5
ATOM 14453 N N . GLY D 2 27 ? 12.635 17.082 -7.910 1.00 0.00 27 GLY B N 5
ATOM 14454 C CA . GLY D 2 27 ? 12.073 18.138 -8.735 1.00 0.00 27 GLY B CA 5
ATOM 14455 C C . GLY D 2 27 ? 11.652 17.557 -10.079 1.00 0.00 27 GLY B C 5
ATOM 14456 O O . GLY D 2 27 ? 10.997 16.517 -10.130 1.00 0.00 27 GLY B O 5
ATOM 14460 N N . GLN D 2 28 ? 12.028 18.227 -11.170 1.00 0.00 28 GLN B N 5
ATOM 14461 C CA . GLN D 2 28 ? 11.775 17.742 -12.518 1.00 0.00 28 GLN B CA 5
ATOM 14462 C C . GLN D 2 28 ? 12.586 16.473 -12.811 1.00 0.00 28 GLN B C 5
ATOM 14463 O O . GLN D 2 28 ? 12.420 15.860 -13.865 1.00 0.00 28 GLN B O 5
ATOM 14477 N N . GLN D 2 29 ? 13.464 16.075 -11.880 1.00 0.00 29 GLN B N 5
ATOM 14478 C CA . GLN D 2 29 ? 14.265 14.869 -12.018 1.00 0.00 29 GLN B CA 5
ATOM 14479 C C . GLN D 2 29 ? 13.820 13.841 -10.978 1.00 0.00 29 GLN B C 5
ATOM 14480 O O . GLN D 2 29 ? 13.095 14.175 -10.043 1.00 0.00 29 GLN B O 5
ATOM 14494 N N . VAL D 2 30 ? 14.251 12.588 -11.135 1.00 0.00 30 VAL B N 5
ATOM 14495 C CA . VAL D 2 30 ? 13.830 11.499 -10.262 1.00 0.00 30 VAL B CA 5
ATOM 14496 C C . VAL D 2 30 ? 14.970 10.506 -10.076 1.00 0.00 30 VAL B C 5
ATOM 14497 O O . VAL D 2 30 ? 15.405 9.878 -11.039 1.00 0.00 30 VAL B O 5
ATOM 14510 N N . ARG D 2 31 ? 15.462 10.354 -8.844 1.00 0.00 31 ARG B N 5
ATOM 14511 C CA . ARG D 2 31 ? 16.502 9.377 -8.568 1.00 0.00 31 ARG B CA 5
ATOM 14512 C C . ARG D 2 31 ? 15.883 8.004 -8.320 1.00 0.00 31 ARG B C 5
ATOM 14513 O O . ARG D 2 31 ? 15.153 7.810 -7.348 1.00 0.00 31 ARG B O 5
ATOM 14534 N N . ILE D 2 32 ? 16.181 7.055 -9.211 1.00 0.00 32 ILE B N 5
ATOM 14535 C CA . ILE D 2 32 ? 15.737 5.671 -9.093 1.00 0.00 32 ILE B CA 5
ATOM 14536 C C . ILE D 2 32 ? 16.958 4.756 -8.987 1.00 0.00 32 ILE B C 5
ATOM 14537 O O . ILE D 2 32 ? 18.019 5.069 -9.522 1.00 0.00 32 ILE B O 5
ATOM 14553 N N . GLY D 2 33 ? 16.800 3.625 -8.295 1.00 0.00 33 GLY B N 5
ATOM 14554 C CA . GLY D 2 33 ? 17.858 2.648 -8.090 1.00 0.00 33 GLY B CA 5
ATOM 14555 C C . GLY D 2 33 ? 17.480 1.310 -8.714 1.00 0.00 33 GLY B C 5
ATOM 14556 O O . GLY D 2 33 ? 16.655 0.580 -8.167 1.00 0.00 33 GLY B O 5
ATOM 14560 N N . ILE D 2 34 ? 18.084 0.990 -9.862 1.00 0.00 34 ILE B N 5
ATOM 14561 C CA . ILE D 2 34 ? 17.807 -0.244 -10.579 1.00 0.00 34 ILE B CA 5
ATOM 14562 C C . ILE D 2 34 ? 18.746 -1.329 -10.060 1.00 0.00 34 ILE B C 5
ATOM 14563 O O . ILE D 2 34 ? 19.956 -1.234 -10.243 1.00 0.00 34 ILE B O 5
ATOM 14579 N N . ASN D 2 35 ? 18.202 -2.361 -9.413 1.00 0.00 35 ASN B N 5
ATOM 14580 C CA . ASN D 2 35 ? 19.009 -3.424 -8.842 1.00 0.00 35 ASN B CA 5
ATOM 14581 C C . ASN D 2 35 ? 18.742 -4.748 -9.548 1.00 0.00 35 ASN B C 5
ATOM 14582 O O . ASN D 2 35 ? 17.654 -5.308 -9.450 1.00 0.00 35 ASN B O 5
ATOM 14593 N N . ALA D 2 36 ? 19.757 -5.234 -10.261 1.00 0.00 36 ALA B N 5
ATOM 14594 C CA . ALA D 2 36 ? 19.712 -6.478 -11.014 1.00 0.00 36 ALA B CA 5
ATOM 14595 C C . ALA D 2 36 ? 21.074 -7.167 -10.921 1.00 0.00 36 ALA B C 5
ATOM 14596 O O . ALA D 2 36 ? 22.083 -6.496 -10.700 1.00 0.00 36 ALA B O 5
ATOM 14603 N N . PRO D 2 37 ? 21.129 -8.494 -11.086 1.00 0.00 37 PRO B N 5
ATOM 14604 C CA . PRO D 2 37 ? 22.378 -9.234 -11.060 1.00 0.00 37 PRO B CA 5
ATOM 14605 C C . PRO D 2 37 ? 23.161 -8.959 -12.339 1.00 0.00 37 PRO B C 5
ATOM 14606 O O . PRO D 2 37 ? 22.589 -8.542 -13.345 1.00 0.00 37 PRO B O 5
ATOM 14617 N N . LYS D 2 38 ? 24.476 -9.189 -12.316 1.00 0.00 38 LYS B N 5
ATOM 14618 C CA . LYS D 2 38 ? 25.312 -8.950 -13.486 1.00 0.00 38 LYS B CA 5
ATOM 14619 C C . LYS D 2 38 ? 25.059 -9.992 -14.579 1.00 0.00 38 LYS B C 5
ATOM 14620 O O . LYS D 2 38 ? 25.697 -9.952 -15.629 1.00 0.00 38 LYS B O 5
ATOM 14639 N N . ASP D 2 39 ? 24.131 -10.922 -14.334 1.00 0.00 39 ASP B N 5
ATOM 14640 C CA . ASP D 2 39 ? 23.677 -11.885 -15.326 1.00 0.00 39 ASP B CA 5
ATOM 14641 C C . ASP D 2 39 ? 22.813 -11.197 -16.382 1.00 0.00 39 ASP B C 5
ATOM 14642 O O . ASP D 2 39 ? 22.491 -11.799 -17.406 1.00 0.00 39 ASP B O 5
ATOM 14651 N N . VAL D 2 40 ? 22.440 -9.936 -16.136 1.00 0.00 40 VAL B N 5
ATOM 14652 C CA . VAL D 2 40 ? 21.646 -9.129 -17.052 1.00 0.00 40 VAL B CA 5
ATOM 14653 C C . VAL D 2 40 ? 22.272 -7.743 -17.176 1.00 0.00 40 VAL B C 5
ATOM 14654 O O . VAL D 2 40 ? 23.225 -7.419 -16.468 1.00 0.00 40 VAL B O 5
ATOM 14667 N N . ALA D 2 41 ? 21.736 -6.915 -18.079 1.00 0.00 41 ALA B N 5
ATOM 14668 C CA . ALA D 2 41 ? 22.276 -5.587 -18.316 1.00 0.00 41 ALA B CA 5
ATOM 14669 C C . ALA D 2 41 ? 21.247 -4.508 -17.996 1.00 0.00 41 ALA B C 5
ATOM 14670 O O . ALA D 2 41 ? 20.051 -4.781 -17.916 1.00 0.00 41 ALA B O 5
ATOM 14677 N N . VAL D 2 42 ? 21.729 -3.278 -17.815 1.00 0.00 42 VAL B N 5
ATOM 14678 C CA . VAL D 2 42 ? 20.902 -2.114 -17.531 1.00 0.00 42 VAL B CA 5
ATOM 14679 C C . VAL D 2 42 ? 21.605 -0.865 -18.061 1.00 0.00 42 VAL B C 5
ATOM 14680 O O . VAL D 2 42 ? 22.676 -0.493 -17.586 1.00 0.00 42 VAL B O 5
ATOM 14693 N N . HIS D 2 43 ? 20.990 -0.218 -19.055 1.00 0.00 43 HIS B N 5
ATOM 14694 C CA . HIS D 2 43 ? 21.528 0.991 -19.666 1.00 0.00 43 HIS B CA 5
ATOM 14695 C C . HIS D 2 43 ? 20.419 2.003 -19.954 1.00 0.00 43 HIS B C 5
ATOM 14696 O O . HIS D 2 43 ? 19.234 1.676 -19.896 1.00 0.00 43 HIS B O 5
ATOM 14710 N N . ARG D 2 44 ? 20.820 3.241 -20.266 1.00 0.00 44 ARG B N 5
ATOM 14711 C CA . ARG D 2 44 ? 19.913 4.357 -20.509 1.00 0.00 44 ARG B CA 5
ATOM 14712 C C . ARG D 2 44 ? 19.611 4.571 -21.995 1.00 0.00 44 ARG B C 5
ATOM 14713 O O . ARG D 2 44 ? 19.170 5.652 -22.379 1.00 0.00 44 ARG B O 5
ATOM 14734 N N . GLU D 2 45 ? 19.849 3.547 -22.822 1.00 0.00 45 GLU B N 5
ATOM 14735 C CA . GLU D 2 45 ? 19.645 3.539 -24.274 1.00 0.00 45 GLU B CA 5
ATOM 14736 C C . GLU D 2 45 ? 20.657 4.413 -25.014 1.00 0.00 45 GLU B C 5
ATOM 14737 O O . GLU D 2 45 ? 21.355 3.919 -25.897 1.00 0.00 45 GLU B O 5
ATOM 14749 N N . GLU D 2 46 ? 20.751 5.702 -24.672 1.00 0.00 46 GLU B N 5
ATOM 14750 C CA . GLU D 2 46 ? 21.696 6.626 -25.293 1.00 0.00 46 GLU B CA 5
ATOM 14751 C C . GLU D 2 46 ? 23.143 6.255 -24.957 1.00 0.00 46 GLU B C 5
ATOM 14752 O O . GLU D 2 46 ? 24.077 6.927 -25.388 1.00 0.00 46 GLU B O 5
ATOM 14764 N N . ILE D 2 47 ? 23.319 5.179 -24.186 1.00 0.00 47 ILE B N 5
ATOM 14765 C CA . ILE D 2 47 ? 24.605 4.675 -23.730 1.00 0.00 47 ILE B CA 5
ATOM 14766 C C . ILE D 2 47 ? 24.768 3.205 -24.122 1.00 0.00 47 ILE B C 5
ATOM 14767 O O . ILE D 2 47 ? 25.870 2.668 -24.060 1.00 0.00 47 ILE B O 5
ATOM 14783 N N . TYR D 2 48 ? 23.674 2.552 -24.528 1.00 0.00 48 TYR B N 5
ATOM 14784 C CA . TYR D 2 48 ? 23.726 1.200 -25.061 1.00 0.00 48 TYR B CA 5
ATOM 14785 C C . TYR D 2 48 ? 24.065 1.256 -26.548 1.00 0.00 48 TYR B C 5
ATOM 14786 O O . TYR D 2 48 ? 24.882 0.475 -27.029 1.00 0.00 48 TYR B O 5
ATOM 14804 N N . GLN D 2 49 ? 23.434 2.183 -27.278 1.00 0.00 49 GLN B N 5
ATOM 14805 C CA . GLN D 2 49 ? 23.662 2.346 -28.707 1.00 0.00 49 GLN B CA 5
ATOM 14806 C C . GLN D 2 49 ? 25.086 2.827 -28.988 1.00 0.00 49 GLN B C 5
ATOM 14807 O O . GLN D 2 49 ? 25.539 2.772 -30.129 1.00 0.00 49 GLN B O 5
ATOM 14821 N N . ARG D 2 50 ? 25.795 3.297 -27.956 1.00 0.00 50 ARG B N 5
ATOM 14822 C CA . ARG D 2 50 ? 27.197 3.674 -28.073 1.00 0.00 50 ARG B CA 5
ATOM 14823 C C . ARG D 2 50 ? 28.042 2.435 -28.347 1.00 0.00 50 ARG B C 5
ATOM 14824 O O . ARG D 2 50 ? 28.949 2.467 -29.176 1.00 0.00 50 ARG B O 5
ATOM 14845 N N . ILE D 2 51 ? 27.733 1.343 -27.642 1.00 0.00 51 ILE B N 5
ATOM 14846 C CA . ILE D 2 51 ? 28.463 0.087 -27.731 1.00 0.00 51 ILE B CA 5
ATOM 14847 C C . ILE D 2 51 ? 28.230 -0.554 -29.097 1.00 0.00 51 ILE B C 5
ATOM 14848 O O . ILE D 2 51 ? 29.078 -1.285 -29.605 1.00 0.00 51 ILE B O 5
ATOM 14864 N N . GLN D 2 52 ? 27.068 -0.276 -29.694 1.00 0.00 52 GLN B N 5
ATOM 14865 C CA . GLN D 2 52 ? 26.717 -0.769 -31.017 1.00 0.00 52 GLN B CA 5
ATOM 14866 C C . GLN D 2 52 ? 27.344 0.089 -32.120 1.00 0.00 52 GLN B C 5
ATOM 14867 O O . GLN D 2 52 ? 27.105 -0.161 -33.301 1.00 0.00 52 GLN B O 5
ATOM 14881 N N . ALA D 2 53 ? 28.143 1.095 -31.744 1.00 0.00 53 ALA B N 5
ATOM 14882 C CA . ALA D 2 53 ? 28.811 1.983 -32.683 1.00 0.00 53 ALA B CA 5
ATOM 14883 C C . ALA D 2 53 ? 30.310 2.095 -32.385 1.00 0.00 53 ALA B C 5
ATOM 14884 O O . ALA D 2 53 ? 31.029 2.798 -33.094 1.00 0.00 53 ALA B O 5
ATOM 16181 N N . MET C 2 1 ? 23.537 -2.476 -6.636 1.00 0.00 1 MET A N 6
ATOM 16182 C CA . MET C 2 1 ? 22.529 -1.618 -7.286 1.00 0.00 1 MET A CA 6
ATOM 16183 C C . MET C 2 1 ? 23.200 -0.607 -8.204 1.00 0.00 1 MET A C 6
ATOM 16184 O O . MET C 2 1 ? 24.303 -0.150 -7.913 1.00 0.00 1 MET A O 6
ATOM 16200 N N . LEU C 2 2 ? 22.535 -0.259 -9.311 1.00 0.00 2 LEU A N 6
ATOM 16201 C CA . LEU C 2 2 ? 23.012 0.745 -10.248 1.00 0.00 2 LEU A CA 6
ATOM 16202 C C . LEU C 2 2 ? 22.061 1.937 -10.192 1.00 0.00 2 LEU A C 6
ATOM 16203 O O . LEU C 2 2 ? 20.998 1.928 -10.811 1.00 0.00 2 LEU A O 6
ATOM 16219 N N . ILE C 2 3 ? 22.444 2.970 -9.444 1.00 0.00 3 ILE A N 6
ATOM 16220 C CA . ILE C 2 3 ? 21.616 4.148 -9.269 1.00 0.00 3 ILE A CA 6
ATOM 16221 C C . ILE C 2 3 ? 21.810 5.087 -10.456 1.00 0.00 3 ILE A C 6
ATOM 16222 O O . ILE C 2 3 ? 22.901 5.168 -11.018 1.00 0.00 3 ILE A O 6
ATOM 16238 N N . LEU C 2 4 ? 20.745 5.796 -10.834 1.00 0.00 4 LEU A N 6
ATOM 16239 C CA . LEU C 2 4 ? 20.761 6.756 -11.926 1.00 0.00 4 LEU A CA 6
ATOM 16240 C C . LEU C 2 4 ? 19.869 7.941 -11.562 1.00 0.00 4 LEU A C 6
ATOM 16241 O O . LEU C 2 4 ? 19.069 7.854 -10.631 1.00 0.00 4 LEU A O 6
ATOM 16257 N N . THR C 2 5 ? 20.003 9.048 -12.295 1.00 0.00 5 THR A N 6
ATOM 16258 C CA . THR C 2 5 ? 19.126 10.200 -12.127 1.00 0.00 5 THR A CA 6
ATOM 16259 C C . THR C 2 5 ? 18.506 10.534 -13.478 1.00 0.00 5 THR A C 6
ATOM 16260 O O . THR C 2 5 ? 19.016 11.370 -14.223 1.00 0.00 5 THR A O 6
ATOM 16271 N N . ARG C 2 6 ? 17.392 9.864 -13.785 1.00 0.00 6 ARG A N 6
ATOM 16272 C CA . ARG C 2 6 ? 16.667 10.019 -15.036 1.00 0.00 6 ARG A CA 6
ATOM 16273 C C . ARG C 2 6 ? 15.867 11.324 -14.999 1.00 0.00 6 ARG A C 6
ATOM 16274 O O . ARG C 2 6 ? 15.838 11.999 -13.971 1.00 0.00 6 ARG A O 6
ATOM 16295 N N . LYS C 2 7 ? 15.215 11.689 -16.109 1.00 0.00 7 LYS A N 6
ATOM 16296 C CA . LYS C 2 7 ? 14.367 12.873 -16.167 1.00 0.00 7 LYS A CA 6
ATOM 16297 C C . LYS C 2 7 ? 12.989 12.489 -16.693 1.00 0.00 7 LYS A C 6
ATOM 16298 O O . LYS C 2 7 ? 12.856 11.497 -17.407 1.00 0.00 7 LYS A O 6
ATOM 16317 N N . VAL C 2 8 ? 11.966 13.270 -16.343 1.00 0.00 8 VAL A N 6
ATOM 16318 C CA . VAL C 2 8 ? 10.591 12.997 -16.745 1.00 0.00 8 VAL A CA 6
ATOM 16319 C C . VAL C 2 8 ? 10.488 12.895 -18.266 1.00 0.00 8 VAL A C 6
ATOM 16320 O O . VAL C 2 8 ? 10.889 13.809 -18.985 1.00 0.00 8 VAL A O 6
ATOM 16333 N N . GLY C 2 9 ? 9.946 11.772 -18.744 1.00 0.00 9 GLY A N 6
ATOM 16334 C CA . GLY C 2 9 ? 9.715 11.522 -20.159 1.00 0.00 9 GLY A CA 6
ATOM 16335 C C . GLY C 2 9 ? 10.804 10.652 -20.787 1.00 0.00 9 GLY A C 6
ATOM 16336 O O . GLY C 2 9 ? 10.651 10.210 -21.924 1.00 0.00 9 GLY A O 6
ATOM 16340 N N . GLU C 2 10 ? 11.898 10.404 -20.061 1.00 0.00 10 GLU A N 6
ATOM 16341 C CA . GLU C 2 10 ? 12.985 9.561 -20.539 1.00 0.00 10 GLU A CA 6
ATOM 16342 C C . GLU C 2 10 ? 12.781 8.121 -20.064 1.00 0.00 10 GLU A C 6
ATOM 16343 O O . GLU C 2 10 ? 11.809 7.820 -19.368 1.00 0.00 10 GLU A O 6
ATOM 16355 N N . SER C 2 11 ? 13.699 7.223 -20.439 1.00 0.00 11 SER A N 6
ATOM 16356 C CA . SER C 2 11 ? 13.593 5.819 -20.069 1.00 0.00 11 SER A CA 6
ATOM 16357 C C . SER C 2 11 ? 14.927 5.199 -19.677 1.00 0.00 11 SER A C 6
ATOM 16358 O O . SER C 2 11 ? 15.986 5.826 -19.751 1.00 0.00 11 SER A O 6
ATOM 16366 N N . ILE C 2 12 ? 14.831 3.938 -19.257 1.00 0.00 12 ILE A N 6
ATOM 16367 C CA . ILE C 2 12 ? 15.913 3.073 -18.825 1.00 0.00 12 ILE A CA 6
ATOM 16368 C C . ILE C 2 12 ? 15.661 1.701 -19.457 1.00 0.00 12 ILE A C 6
ATOM 16369 O O . ILE C 2 12 ? 14.546 1.425 -19.896 1.00 0.00 12 ILE A O 6
ATOM 16385 N N . ASN C 2 13 ? 16.673 0.831 -19.516 1.00 0.00 13 ASN A N 6
ATOM 16386 C CA . ASN C 2 13 ? 16.508 -0.486 -20.108 1.00 0.00 13 ASN A CA 6
ATOM 16387 C C . ASN C 2 13 ? 17.190 -1.552 -19.253 1.00 0.00 13 ASN A C 6
ATOM 16388 O O . ASN C 2 13 ? 18.142 -1.250 -18.533 1.00 0.00 13 ASN A O 6
ATOM 16399 N N . ILE C 2 14 ? 16.704 -2.796 -19.331 1.00 0.00 14 ILE A N 6
ATOM 16400 C CA . ILE C 2 14 ? 17.253 -3.910 -18.568 1.00 0.00 14 ILE A CA 6
ATOM 16401 C C . ILE C 2 14 ? 17.269 -5.168 -19.438 1.00 0.00 14 ILE A C 6
ATOM 16402 O O . ILE C 2 14 ? 16.363 -5.391 -20.242 1.00 0.00 14 ILE A O 6
ATOM 16418 N N . GLY C 2 15 ? 18.309 -5.989 -19.268 1.00 0.00 15 GLY A N 6
ATOM 16419 C CA . GLY C 2 15 ? 18.481 -7.222 -20.016 1.00 0.00 15 GLY A CA 6
ATOM 16420 C C . GLY C 2 15 ? 18.459 -6.949 -21.516 1.00 0.00 15 GLY A C 6
ATOM 16421 O O . GLY C 2 15 ? 19.250 -6.155 -22.021 1.00 0.00 15 GLY A O 6
ATOM 16425 N N . ASP C 2 16 ? 17.545 -7.616 -22.223 1.00 0.00 16 ASP A N 6
ATOM 16426 C CA . ASP C 2 16 ? 17.349 -7.445 -23.656 1.00 0.00 16 ASP A CA 6
ATOM 16427 C C . ASP C 2 16 ? 15.855 -7.492 -23.992 1.00 0.00 16 ASP A C 6
ATOM 16428 O O . ASP C 2 16 ? 15.476 -7.469 -25.162 1.00 0.00 16 ASP A O 6
ATOM 16437 N N . ASP C 2 17 ? 15.003 -7.559 -22.963 1.00 0.00 17 ASP A N 6
ATOM 16438 C CA . ASP C 2 17 ? 13.569 -7.738 -23.127 1.00 0.00 17 ASP A CA 6
ATOM 16439 C C . ASP C 2 17 ? 12.747 -6.871 -22.170 1.00 0.00 17 ASP A C 6
ATOM 16440 O O . ASP C 2 17 ? 11.521 -6.974 -22.163 1.00 0.00 17 ASP A O 6
ATOM 16449 N N . ILE C 2 18 ? 13.397 -6.021 -21.365 1.00 0.00 18 ILE A N 6
ATOM 16450 C CA . ILE C 2 18 ? 12.698 -5.221 -20.367 1.00 0.00 18 ILE A CA 6
ATOM 16451 C C . ILE C 2 18 ? 13.055 -3.746 -20.522 1.00 0.00 18 ILE A C 6
ATOM 16452 O O . ILE C 2 18 ? 14.200 -3.408 -20.812 1.00 0.00 18 ILE A O 6
ATOM 16468 N N . THR C 2 19 ? 12.067 -2.868 -20.326 1.00 0.00 19 THR A N 6
ATOM 16469 C CA . THR C 2 19 ? 12.264 -1.431 -20.428 1.00 0.00 19 THR A CA 6
ATOM 16470 C C . THR C 2 19 ? 11.509 -0.742 -19.300 1.00 0.00 19 THR A C 6
ATOM 16471 O O . THR C 2 19 ? 10.431 -1.189 -18.915 1.00 0.00 19 THR A O 6
ATOM 16482 N N . ILE C 2 20 ? 12.074 0.345 -18.772 1.00 0.00 20 ILE A N 6
ATOM 16483 C CA . ILE C 2 20 ? 11.485 1.094 -17.670 1.00 0.00 20 ILE A CA 6
ATOM 16484 C C . ILE C 2 20 ? 11.372 2.555 -18.098 1.00 0.00 20 ILE A C 6
ATOM 16485 O O . ILE C 2 20 ? 12.196 3.029 -18.877 1.00 0.00 20 ILE A O 6
ATOM 16501 N N . THR C 2 21 ? 10.365 3.280 -17.603 1.00 0.00 21 THR A N 6
ATOM 16502 C CA . THR C 2 21 ? 10.138 4.660 -18.019 1.00 0.00 21 THR A CA 6
ATOM 16503 C C . THR C 2 21 ? 9.706 5.506 -16.826 1.00 0.00 21 THR A C 6
ATOM 16504 O O . THR C 2 21 ? 9.233 4.971 -15.826 1.00 0.00 21 THR A O 6
ATOM 16515 N N . ILE C 2 22 ? 9.865 6.830 -16.927 1.00 0.00 22 ILE A N 6
ATOM 16516 C CA . ILE C 2 22 ? 9.437 7.762 -15.893 1.00 0.00 22 ILE A CA 6
ATOM 16517 C C . ILE C 2 22 ? 8.426 8.728 -16.503 1.00 0.00 22 ILE A C 6
ATOM 16518 O O . ILE C 2 22 ? 8.789 9.704 -17.155 1.00 0.00 22 ILE A O 6
ATOM 16534 N N . LEU C 2 23 ? 7.139 8.447 -16.287 1.00 0.00 23 LEU A N 6
ATOM 16535 C CA . LEU C 2 23 ? 6.065 9.219 -16.889 1.00 0.00 23 LEU A CA 6
ATOM 16536 C C . LEU C 2 23 ? 5.937 10.582 -16.217 1.00 0.00 23 LEU A C 6
ATOM 16537 O O . LEU C 2 23 ? 5.438 11.523 -16.835 1.00 0.00 23 LEU A O 6
ATOM 16553 N N . GLY C 2 24 ? 6.381 10.699 -14.962 1.00 0.00 24 GLY A N 6
ATOM 16554 C CA . GLY C 2 24 ? 6.395 11.994 -14.300 1.00 0.00 24 GLY A CA 6
ATOM 16555 C C . GLY C 2 24 ? 6.379 11.891 -12.781 1.00 0.00 24 GLY A C 6
ATOM 16556 O O . GLY C 2 24 ? 6.484 10.807 -12.213 1.00 0.00 24 GLY A O 6
ATOM 16560 N N . VAL C 2 25 ? 6.243 13.050 -12.132 1.00 0.00 25 VAL A N 6
ATOM 16561 C CA . VAL C 2 25 ? 6.218 13.177 -10.685 1.00 0.00 25 VAL A CA 6
ATOM 16562 C C . VAL C 2 25 ? 4.927 13.876 -10.264 1.00 0.00 25 VAL A C 6
ATOM 16563 O O . VAL C 2 25 ? 4.390 14.698 -11.005 1.00 0.00 25 VAL A O 6
ATOM 16576 N N . SER C 2 26 ? 4.434 13.543 -9.069 1.00 0.00 26 SER A N 6
ATOM 16577 C CA . SER C 2 26 ? 3.203 14.097 -8.525 1.00 0.00 26 SER A CA 6
ATOM 16578 C C . SER C 2 26 ? 3.358 14.257 -7.018 1.00 0.00 26 SER A C 6
ATOM 16579 O O . SER C 2 26 ? 2.890 13.421 -6.246 1.00 0.00 26 SER A O 6
ATOM 16587 N N . GLY C 2 27 ? 4.019 15.338 -6.600 1.00 0.00 27 GLY A N 6
ATOM 16588 C CA . GLY C 2 27 ? 4.306 15.582 -5.198 1.00 0.00 27 GLY A CA 6
ATOM 16589 C C . GLY C 2 27 ? 5.213 14.486 -4.650 1.00 0.00 27 GLY A C 6
ATOM 16590 O O . GLY C 2 27 ? 6.300 14.259 -5.178 1.00 0.00 27 GLY A O 6
ATOM 16594 N N . GLN C 2 28 ? 4.768 13.806 -3.592 1.00 0.00 28 GLN A N 6
ATOM 16595 C CA . GLN C 2 28 ? 5.531 12.724 -2.986 1.00 0.00 28 GLN A CA 6
ATOM 16596 C C . GLN C 2 28 ? 5.492 11.460 -3.854 1.00 0.00 28 GLN A C 6
ATOM 16597 O O . GLN C 2 28 ? 6.213 10.501 -3.579 1.00 0.00 28 GLN A O 6
ATOM 16611 N N . GLN C 2 29 ? 4.656 11.447 -4.900 1.00 0.00 29 GLN A N 6
ATOM 16612 C CA . GLN C 2 29 ? 4.521 10.280 -5.759 1.00 0.00 29 GLN A CA 6
ATOM 16613 C C . GLN C 2 29 ? 5.334 10.438 -7.042 1.00 0.00 29 GLN A C 6
ATOM 16614 O O . GLN C 2 29 ? 5.735 11.543 -7.403 1.00 0.00 29 GLN A O 6
ATOM 16628 N N . VAL C 2 30 ? 5.574 9.319 -7.732 1.00 0.00 30 VAL A N 6
ATOM 16629 C CA . VAL C 2 30 ? 6.364 9.260 -8.953 1.00 0.00 30 VAL A CA 6
ATOM 16630 C C . VAL C 2 30 ? 5.785 8.191 -9.876 1.00 0.00 30 VAL A C 6
ATOM 16631 O O . VAL C 2 30 ? 5.932 6.999 -9.608 1.00 0.00 30 VAL A O 6
ATOM 16644 N N . ARG C 2 31 ? 5.125 8.596 -10.965 1.00 0.00 31 ARG A N 6
ATOM 16645 C CA . ARG C 2 31 ? 4.566 7.640 -11.909 1.00 0.00 31 ARG A CA 6
ATOM 16646 C C . ARG C 2 31 ? 5.665 7.052 -12.786 1.00 0.00 31 ARG A C 6
ATOM 16647 O O . ARG C 2 31 ? 6.123 7.686 -13.737 1.00 0.00 31 ARG A O 6
ATOM 16668 N N . ILE C 2 32 ? 6.074 5.828 -12.445 1.00 0.00 32 ILE A N 6
ATOM 16669 C CA . ILE C 2 32 ? 7.046 5.041 -13.189 1.00 0.00 32 ILE A CA 6
ATOM 16670 C C . ILE C 2 32 ? 6.288 3.991 -14.003 1.00 0.00 32 ILE A C 6
ATOM 16671 O O . ILE C 2 32 ? 5.151 3.651 -13.675 1.00 0.00 32 ILE A O 6
ATOM 16687 N N . GLY C 2 33 ? 6.911 3.473 -15.064 1.00 0.00 33 GLY A N 6
ATOM 16688 C CA . GLY C 2 33 ? 6.328 2.425 -15.884 1.00 0.00 33 GLY A CA 6
ATOM 16689 C C . GLY C 2 33 ? 7.326 1.286 -16.056 1.00 0.00 33 GLY A C 6
ATOM 16690 O O . GLY C 2 33 ? 8.531 1.520 -16.115 1.00 0.00 33 GLY A O 6
ATOM 16694 N N . ILE C 2 34 ? 6.815 0.054 -16.137 1.00 0.00 34 ILE A N 6
ATOM 16695 C CA . ILE C 2 34 ? 7.626 -1.146 -16.262 1.00 0.00 34 ILE A CA 6
ATOM 16696 C C . ILE C 2 34 ? 7.078 -1.976 -17.417 1.00 0.00 34 ILE A C 6
ATOM 16697 O O . ILE C 2 34 ? 5.919 -2.387 -17.391 1.00 0.00 34 ILE A O 6
ATOM 16713 N N . ASN C 2 35 ? 7.906 -2.225 -18.432 1.00 0.00 35 ASN A N 6
ATOM 16714 C CA . ASN C 2 35 ? 7.482 -2.928 -19.629 1.00 0.00 35 ASN A CA 6
ATOM 16715 C C . ASN C 2 35 ? 8.291 -4.201 -19.829 1.00 0.00 35 ASN A C 6
ATOM 16716 O O . ASN C 2 35 ? 9.495 -4.157 -20.072 1.00 0.00 35 ASN A O 6
ATOM 16727 N N . ALA C 2 36 ? 7.602 -5.336 -19.721 1.00 0.00 36 ALA A N 6
ATOM 16728 C CA . ALA C 2 36 ? 8.179 -6.659 -19.887 1.00 0.00 36 ALA A CA 6
ATOM 16729 C C . ALA C 2 36 ? 7.112 -7.595 -20.456 1.00 0.00 36 ALA A C 6
ATOM 16730 O O . ALA C 2 36 ? 5.920 -7.331 -20.297 1.00 0.00 36 ALA A O 6
ATOM 16737 N N . PRO C 2 37 ? 7.511 -8.689 -21.117 1.00 0.00 37 PRO A N 6
ATOM 16738 C CA . PRO C 2 37 ? 6.578 -9.655 -21.667 1.00 0.00 37 PRO A CA 6
ATOM 16739 C C . PRO C 2 37 ? 5.934 -10.455 -20.538 1.00 0.00 37 PRO A C 6
ATOM 16740 O O . PRO C 2 37 ? 6.429 -10.465 -19.413 1.00 0.00 37 PRO A O 6
ATOM 16751 N N . LYS C 2 38 ? 4.823 -11.134 -20.832 1.00 0.00 38 LYS A N 6
ATOM 16752 C CA . LYS C 2 38 ? 4.110 -11.927 -19.838 1.00 0.00 38 LYS A CA 6
ATOM 16753 C C . LYS C 2 38 ? 4.903 -13.184 -19.468 1.00 0.00 38 LYS A C 6
ATOM 16754 O O . LYS C 2 38 ? 4.453 -13.980 -18.645 1.00 0.00 38 LYS A O 6
ATOM 16773 N N . ASP C 2 39 ? 6.083 -13.366 -20.071 1.00 0.00 39 ASP A N 6
ATOM 16774 C CA . ASP C 2 39 ? 6.989 -14.459 -19.752 1.00 0.00 39 ASP A CA 6
ATOM 16775 C C . ASP C 2 39 ? 7.671 -14.214 -18.405 1.00 0.00 39 ASP A C 6
ATOM 16776 O O . ASP C 2 39 ? 8.336 -15.104 -17.877 1.00 0.00 39 ASP A O 6
ATOM 16785 N N . VAL C 2 40 ? 7.504 -13.008 -17.853 1.00 0.00 40 VAL A N 6
ATOM 16786 C CA . VAL C 2 40 ? 8.054 -12.621 -16.563 1.00 0.00 40 VAL A CA 6
ATOM 16787 C C . VAL C 2 40 ? 6.981 -11.896 -15.755 1.00 0.00 40 VAL A C 6
ATOM 16788 O O . VAL C 2 40 ? 5.898 -11.614 -16.267 1.00 0.00 40 VAL A O 6
ATOM 16801 N N . ALA C 2 41 ? 7.275 -11.591 -14.491 1.00 0.00 41 ALA A N 6
ATOM 16802 C CA . ALA C 2 41 ? 6.312 -10.945 -13.617 1.00 0.00 41 ALA A CA 6
ATOM 16803 C C . ALA C 2 41 ? 6.829 -9.591 -13.140 1.00 0.00 41 ALA A C 6
ATOM 16804 O O . ALA C 2 41 ? 8.023 -9.304 -13.225 1.00 0.00 41 ALA A O 6
ATOM 16811 N N . VAL C 2 42 ? 5.911 -8.763 -12.636 1.00 0.00 42 VAL A N 6
ATOM 16812 C CA . VAL C 2 42 ? 6.217 -7.456 -12.074 1.00 0.00 42 VAL A CA 6
ATOM 16813 C C . VAL C 2 42 ? 5.182 -7.126 -11.003 1.00 0.00 42 VAL A C 6
ATOM 16814 O O . VAL C 2 42 ? 3.979 -7.155 -11.256 1.00 0.00 42 VAL A O 6
ATOM 16827 N N . HIS C 2 43 ? 5.663 -6.810 -9.799 1.00 0.00 43 HIS A N 6
ATOM 16828 C CA . HIS C 2 43 ? 4.813 -6.481 -8.662 1.00 0.00 43 HIS A CA 6
ATOM 16829 C C . HIS C 2 43 ? 5.421 -5.352 -7.833 1.00 0.00 43 HIS A C 6
ATOM 16830 O O . HIS C 2 43 ? 6.583 -4.998 -8.028 1.00 0.00 43 HIS A O 6
ATOM 16844 N N . ARG C 2 44 ? 4.638 -4.784 -6.907 1.00 0.00 44 ARG A N 6
ATOM 16845 C CA . ARG C 2 44 ? 5.043 -3.599 -6.161 1.00 0.00 44 ARG A CA 6
ATOM 16846 C C . ARG C 2 44 ? 5.200 -3.881 -4.664 1.00 0.00 44 ARG A C 6
ATOM 16847 O O . ARG C 2 44 ? 4.239 -3.877 -3.899 1.00 0.00 44 ARG A O 6
ATOM 16868 N N . GLU C 2 45 ? 6.450 -4.129 -4.263 1.00 0.00 45 GLU A N 6
ATOM 16869 C CA . GLU C 2 45 ? 6.888 -4.434 -2.904 1.00 0.00 45 GLU A CA 6
ATOM 16870 C C . GLU C 2 45 ? 5.953 -5.389 -2.154 1.00 0.00 45 GLU A C 6
ATOM 16871 O O . GLU C 2 45 ? 6.134 -6.603 -2.217 1.00 0.00 45 GLU A O 6
ATOM 16883 N N . GLU C 2 46 ? 4.955 -4.851 -1.446 1.00 0.00 46 GLU A N 6
ATOM 16884 C CA . GLU C 2 46 ? 4.054 -5.628 -0.604 1.00 0.00 46 GLU A CA 6
ATOM 16885 C C . GLU C 2 46 ? 3.277 -6.664 -1.413 1.00 0.00 46 GLU A C 6
ATOM 16886 O O . GLU C 2 46 ? 2.971 -7.743 -0.909 1.00 0.00 46 GLU A O 6
ATOM 16898 N N . ILE C 2 47 ? 2.960 -6.337 -2.669 1.00 0.00 47 ILE A N 6
ATOM 16899 C CA . ILE C 2 47 ? 2.163 -7.192 -3.537 1.00 0.00 47 ILE A CA 6
ATOM 16900 C C . ILE C 2 47 ? 2.899 -8.490 -3.861 1.00 0.00 47 ILE A C 6
ATOM 16901 O O . ILE C 2 47 ? 2.257 -9.499 -4.136 1.00 0.00 47 ILE A O 6
ATOM 16917 N N . TYR C 2 48 ? 4.235 -8.485 -3.834 1.00 0.00 48 TYR A N 6
ATOM 16918 C CA . TYR C 2 48 ? 4.989 -9.700 -4.095 1.00 0.00 48 TYR A CA 6
ATOM 16919 C C . TYR C 2 48 ? 4.826 -10.676 -2.934 1.00 0.00 48 TYR A C 6
ATOM 16920 O O . TYR C 2 48 ? 4.562 -11.859 -3.147 1.00 0.00 48 TYR A O 6
ATOM 16938 N N . GLN C 2 49 ? 4.982 -10.187 -1.700 1.00 0.00 49 GLN A N 6
ATOM 16939 C CA . GLN C 2 49 ? 4.871 -11.025 -0.516 1.00 0.00 49 GLN A CA 6
ATOM 16940 C C . GLN C 2 49 ? 3.416 -11.406 -0.245 1.00 0.00 49 GLN A C 6
ATOM 16941 O O . GLN C 2 49 ? 3.152 -12.383 0.455 1.00 0.00 49 GLN A O 6
ATOM 16955 N N . ARG C 2 50 ? 2.467 -10.640 -0.797 1.00 0.00 50 ARG A N 6
ATOM 16956 C CA . ARG C 2 50 ? 1.044 -10.911 -0.645 1.00 0.00 50 ARG A CA 6
ATOM 16957 C C . ARG C 2 50 ? 0.630 -12.139 -1.455 1.00 0.00 50 ARG A C 6
ATOM 16958 O O . ARG C 2 50 ? -0.343 -12.807 -1.109 1.00 0.00 50 ARG A O 6
ATOM 16979 N N . ILE C 2 51 ? 1.364 -12.440 -2.530 1.00 0.00 51 ILE A N 6
ATOM 16980 C CA . ILE C 2 51 ? 1.125 -13.622 -3.350 1.00 0.00 51 ILE A CA 6
ATOM 16981 C C . ILE C 2 51 ? 1.565 -14.871 -2.593 1.00 0.00 51 ILE A C 6
ATOM 16982 O O . ILE C 2 51 ? 0.941 -15.924 -2.714 1.00 0.00 51 ILE A O 6
ATOM 16998 N N . GLN C 2 52 ? 2.641 -14.756 -1.808 1.00 0.00 52 GLN A N 6
ATOM 16999 C CA . GLN C 2 52 ? 3.190 -15.868 -1.041 1.00 0.00 52 GLN A CA 6
ATOM 17000 C C . GLN C 2 52 ? 2.250 -16.313 0.084 1.00 0.00 52 GLN A C 6
ATOM 17001 O O . GLN C 2 52 ? 2.535 -17.293 0.771 1.00 0.00 52 GLN A O 6
ATOM 17015 N N . ALA C 2 53 ? 1.135 -15.602 0.276 1.00 0.00 53 ALA A N 6
ATOM 17016 C CA . ALA C 2 53 ? 0.152 -15.912 1.302 1.00 0.00 53 ALA A CA 6
ATOM 17017 C C . ALA C 2 53 ? -1.276 -15.793 0.761 1.00 0.00 53 ALA A C 6
ATOM 17018 O O . ALA C 2 53 ? -2.237 -15.917 1.520 1.00 0.00 53 ALA A O 6
ATOM 17025 N N . MET D 2 1 ? 2.660 -2.170 -21.084 1.00 0.00 1 MET B N 6
ATOM 17026 C CA . MET D 2 1 ? 3.410 -1.628 -19.934 1.00 0.00 1 MET B CA 6
ATOM 17027 C C . MET D 2 1 ? 2.548 -1.644 -18.679 1.00 0.00 1 MET B C 6
ATOM 17028 O O . MET D 2 1 ? 1.337 -1.467 -18.767 1.00 0.00 1 MET B O 6
ATOM 17044 N N . LEU D 2 2 ? 3.170 -1.856 -17.514 1.00 0.00 2 LEU B N 6
ATOM 17045 C CA . LEU D 2 2 ? 2.489 -1.842 -16.229 1.00 0.00 2 LEU B CA 6
ATOM 17046 C C . LEU D 2 2 ? 2.904 -0.585 -15.468 1.00 0.00 2 LEU B C 6
ATOM 17047 O O . LEU D 2 2 ? 3.956 -0.549 -14.830 1.00 0.00 2 LEU B O 6
ATOM 17063 N N . ILE D 2 3 ? 2.071 0.453 -15.537 1.00 0.00 3 ILE B N 6
ATOM 17064 C CA . ILE D 2 3 ? 2.324 1.727 -14.890 1.00 0.00 3 ILE B CA 6
ATOM 17065 C C . ILE D 2 3 ? 1.930 1.632 -13.417 1.00 0.00 3 ILE B C 6
ATOM 17066 O O . ILE D 2 3 ? 0.918 1.018 -13.086 1.00 0.00 3 ILE B O 6
ATOM 17082 N N . LEU D 2 4 ? 2.729 2.240 -12.534 1.00 0.00 4 LEU B N 6
ATOM 17083 C CA . LEU D 2 4 ? 2.468 2.264 -11.099 1.00 0.00 4 LEU B CA 6
ATOM 17084 C C . LEU D 2 4 ? 2.875 3.631 -10.544 1.00 0.00 4 LEU B C 6
ATOM 17085 O O . LEU D 2 4 ? 4.008 4.067 -10.742 1.00 0.00 4 LEU B O 6
ATOM 17101 N N . THR D 2 5 ? 1.958 4.312 -9.848 1.00 0.00 5 THR B N 6
ATOM 17102 C CA . THR D 2 5 ? 2.257 5.607 -9.243 1.00 0.00 5 THR B CA 6
ATOM 17103 C C . THR D 2 5 ? 2.965 5.384 -7.910 1.00 0.00 5 THR B C 6
ATOM 17104 O O . THR D 2 5 ? 2.346 5.411 -6.849 1.00 0.00 5 THR B O 6
ATOM 17115 N N . ARG D 2 6 ? 4.279 5.159 -7.976 1.00 0.00 6 ARG B N 6
ATOM 17116 C CA . ARG D 2 6 ? 5.127 4.893 -6.822 1.00 0.00 6 ARG B CA 6
ATOM 17117 C C . ARG D 2 6 ? 5.193 6.111 -5.906 1.00 0.00 6 ARG B C 6
ATOM 17118 O O . ARG D 2 6 ? 4.683 7.177 -6.247 1.00 0.00 6 ARG B O 6
ATOM 17139 N N . LYS D 2 7 ? 5.823 5.951 -4.740 1.00 0.00 7 LYS B N 6
ATOM 17140 C CA . LYS D 2 7 ? 6.109 7.057 -3.837 1.00 0.00 7 LYS B CA 6
ATOM 17141 C C . LYS D 2 7 ? 7.536 6.898 -3.325 1.00 0.00 7 LYS B C 6
ATOM 17142 O O . LYS D 2 7 ? 8.062 5.788 -3.316 1.00 0.00 7 LYS B O 6
ATOM 17161 N N . VAL D 2 8 ? 8.166 7.994 -2.901 1.00 0.00 8 VAL B N 6
ATOM 17162 C CA . VAL D 2 8 ? 9.552 7.971 -2.446 1.00 0.00 8 VAL B CA 6
ATOM 17163 C C . VAL D 2 8 ? 9.741 6.930 -1.343 1.00 0.00 8 VAL B C 6
ATOM 17164 O O . VAL D 2 8 ? 9.095 6.997 -0.299 1.00 0.00 8 VAL B O 6
ATOM 17177 N N . GLY D 2 9 ? 10.634 5.966 -1.588 1.00 0.00 9 GLY B N 6
ATOM 17178 C CA . GLY D 2 9 ? 10.973 4.912 -0.644 1.00 0.00 9 GLY B CA 6
ATOM 17179 C C . GLY D 2 9 ? 10.306 3.576 -0.974 1.00 0.00 9 GLY B C 6
ATOM 17180 O O . GLY D 2 9 ? 10.662 2.559 -0.383 1.00 0.00 9 GLY B O 6
ATOM 17184 N N . GLU D 2 10 ? 9.346 3.561 -1.905 1.00 0.00 10 GLU B N 6
ATOM 17185 C CA . GLU D 2 10 ? 8.683 2.327 -2.307 1.00 0.00 10 GLU B CA 6
ATOM 17186 C C . GLU D 2 10 ? 9.559 1.532 -3.275 1.00 0.00 10 GLU B C 6
ATOM 17187 O O . GLU D 2 10 ? 10.541 2.050 -3.810 1.00 0.00 10 GLU B O 6
ATOM 17199 N N . SER D 2 11 ? 9.205 0.264 -3.505 1.00 0.00 11 SER B N 6
ATOM 17200 C CA . SER D 2 11 ? 9.976 -0.614 -4.375 1.00 0.00 11 SER B CA 6
ATOM 17201 C C . SER D 2 11 ? 9.077 -1.422 -5.307 1.00 0.00 11 SER B C 6
ATOM 17202 O O . SER D 2 11 ? 7.857 -1.456 -5.148 1.00 0.00 11 SER B O 6
ATOM 17210 N N . ILE D 2 12 ? 9.709 -2.074 -6.284 1.00 0.00 12 ILE B N 6
ATOM 17211 C CA . ILE D 2 12 ? 9.083 -2.970 -7.248 1.00 0.00 12 ILE B CA 6
ATOM 17212 C C . ILE D 2 12 ? 10.016 -4.159 -7.461 1.00 0.00 12 ILE B C 6
ATOM 17213 O O . ILE D 2 12 ? 11.202 -4.086 -7.146 1.00 0.00 12 ILE B O 6
ATOM 17229 N N . ASN D 2 13 ? 9.482 -5.257 -7.998 1.00 0.00 13 ASN B N 6
ATOM 17230 C CA . ASN D 2 13 ? 10.271 -6.425 -8.343 1.00 0.00 13 ASN B CA 6
ATOM 17231 C C . ASN D 2 13 ? 9.946 -6.851 -9.767 1.00 0.00 13 ASN B C 6
ATOM 17232 O O . ASN D 2 13 ? 8.839 -6.621 -10.250 1.00 0.00 13 ASN B O 6
ATOM 17243 N N . ILE D 2 14 ? 10.921 -7.473 -10.432 1.00 0.00 14 ILE B N 6
ATOM 17244 C CA . ILE D 2 14 ? 10.759 -7.960 -11.794 1.00 0.00 14 ILE B CA 6
ATOM 17245 C C . ILE D 2 14 ? 11.407 -9.338 -11.909 1.00 0.00 14 ILE B C 6
ATOM 17246 O O . ILE D 2 14 ? 12.392 -9.626 -11.228 1.00 0.00 14 ILE B O 6
ATOM 17262 N N . GLY D 2 15 ? 10.851 -10.189 -12.776 1.00 0.00 15 GLY B N 6
ATOM 17263 C CA . GLY D 2 15 ? 11.340 -11.543 -12.978 1.00 0.00 15 GLY B CA 6
ATOM 17264 C C . GLY D 2 15 ? 11.337 -12.308 -11.659 1.00 0.00 15 GLY B C 6
ATOM 17265 O O . GLY D 2 15 ? 10.278 -12.527 -11.073 1.00 0.00 15 GLY B O 6
ATOM 17269 N N . ASP D 2 16 ? 12.522 -12.712 -11.196 1.00 0.00 16 ASP B N 6
ATOM 17270 C CA . ASP D 2 16 ? 12.676 -13.410 -9.928 1.00 0.00 16 ASP B CA 6
ATOM 17271 C C . ASP D 2 16 ? 13.972 -13.000 -9.219 1.00 0.00 16 ASP B C 6
ATOM 17272 O O . ASP D 2 16 ? 14.288 -13.529 -8.154 1.00 0.00 16 ASP B O 6
ATOM 17281 N N . ASP D 2 17 ? 14.731 -12.061 -9.799 1.00 0.00 17 ASP B N 6
ATOM 17282 C CA . ASP D 2 17 ? 16.033 -11.666 -9.274 1.00 0.00 17 ASP B CA 6
ATOM 17283 C C . ASP D 2 17 ? 16.274 -10.157 -9.368 1.00 0.00 17 ASP B C 6
ATOM 17284 O O . ASP D 2 17 ? 17.366 -9.698 -9.038 1.00 0.00 17 ASP B O 6
ATOM 17293 N N . ILE D 2 18 ? 15.281 -9.376 -9.811 1.00 0.00 18 ILE B N 6
ATOM 17294 C CA . ILE D 2 18 ? 15.465 -7.943 -10.013 1.00 0.00 18 ILE B CA 6
ATOM 17295 C C . ILE D 2 18 ? 14.591 -7.151 -9.043 1.00 0.00 18 ILE B C 6
ATOM 17296 O O . ILE D 2 18 ? 13.471 -7.557 -8.731 1.00 0.00 18 ILE B O 6
ATOM 17312 N N . THR D 2 19 ? 15.108 -6.013 -8.567 1.00 0.00 19 THR B N 6
ATOM 17313 C CA . THR D 2 19 ? 14.391 -5.126 -7.665 1.00 0.00 19 THR B CA 6
ATOM 17314 C C . THR D 2 19 ? 14.635 -3.683 -8.082 1.00 0.00 19 THR B C 6
ATOM 17315 O O . THR D 2 19 ? 15.746 -3.328 -8.466 1.00 0.00 19 THR B O 6
ATOM 17326 N N . ILE D 2 20 ? 13.592 -2.855 -8.006 1.00 0.00 20 ILE B N 6
ATOM 17327 C CA . ILE D 2 20 ? 13.665 -1.445 -8.358 1.00 0.00 20 ILE B CA 6
ATOM 17328 C C . ILE D 2 20 ? 13.231 -0.624 -7.147 1.00 0.00 20 ILE B C 6
ATOM 17329 O O . ILE D 2 20 ? 12.351 -1.051 -6.402 1.00 0.00 20 ILE B O 6
ATOM 17345 N N . THR D 2 21 ? 13.836 0.548 -6.941 1.00 0.00 21 THR B N 6
ATOM 17346 C CA . THR D 2 21 ? 13.486 1.413 -5.821 1.00 0.00 21 THR B CA 6
ATOM 17347 C C . THR D 2 21 ? 13.500 2.870 -6.271 1.00 0.00 21 THR B C 6
ATOM 17348 O O . THR D 2 21 ? 14.321 3.254 -7.102 1.00 0.00 21 THR B O 6
ATOM 17359 N N . ILE D 2 22 ? 12.592 3.684 -5.721 1.00 0.00 22 ILE B N 6
ATOM 17360 C CA . ILE D 2 22 ? 12.545 5.112 -6.009 1.00 0.00 22 ILE B CA 6
ATOM 17361 C C . ILE D 2 22 ? 13.201 5.843 -4.842 1.00 0.00 22 ILE B C 6
ATOM 17362 O O . ILE D 2 22 ? 12.590 6.057 -3.796 1.00 0.00 22 ILE B O 6
ATOM 17378 N N . LEU D 2 23 ? 14.466 6.227 -5.033 1.00 0.00 23 LEU B N 6
ATOM 17379 C CA . LEU D 2 23 ? 15.278 6.791 -3.969 1.00 0.00 23 LEU B CA 6
ATOM 17380 C C . LEU D 2 23 ? 14.802 8.197 -3.617 1.00 0.00 23 LEU B C 6
ATOM 17381 O O . LEU D 2 23 ? 14.965 8.634 -2.480 1.00 0.00 23 LEU B O 6
ATOM 17397 N N . GLY D 2 24 ? 14.215 8.902 -4.588 1.00 0.00 24 GLY B N 6
ATOM 17398 C CA . GLY D 2 24 ? 13.597 10.191 -4.323 1.00 0.00 24 GLY B CA 6
ATOM 17399 C C . GLY D 2 24 ? 13.498 11.060 -5.569 1.00 0.00 24 GLY B C 6
ATOM 17400 O O . GLY D 2 24 ? 14.080 10.753 -6.609 1.00 0.00 24 GLY B O 6
ATOM 17404 N N . VAL D 2 25 ? 12.746 12.157 -5.450 1.00 0.00 25 VAL B N 6
ATOM 17405 C CA . VAL D 2 25 ? 12.600 13.126 -6.524 1.00 0.00 25 VAL B CA 6
ATOM 17406 C C . VAL D 2 25 ? 13.853 13.995 -6.613 1.00 0.00 25 VAL B C 6
ATOM 17407 O O . VAL D 2 25 ? 14.655 14.043 -5.681 1.00 0.00 25 VAL B O 6
ATOM 17420 N N . SER D 2 26 ? 14.013 14.683 -7.745 1.00 0.00 26 SER B N 6
ATOM 17421 C CA . SER D 2 26 ? 15.144 15.561 -8.010 1.00 0.00 26 SER B CA 6
ATOM 17422 C C . SER D 2 26 ? 14.680 16.729 -8.879 1.00 0.00 26 SER B C 6
ATOM 17423 O O . SER D 2 26 ? 15.390 17.162 -9.787 1.00 0.00 26 SER B O 6
ATOM 17431 N N . GLY D 2 27 ? 13.477 17.241 -8.600 1.00 0.00 27 GLY B N 6
ATOM 17432 C CA . GLY D 2 27 ? 12.875 18.314 -9.372 1.00 0.00 27 GLY B CA 6
ATOM 17433 C C . GLY D 2 27 ? 12.296 17.748 -10.661 1.00 0.00 27 GLY B C 6
ATOM 17434 O O . GLY D 2 27 ? 11.464 16.842 -10.621 1.00 0.00 27 GLY B O 6
ATOM 17438 N N . GLN D 2 28 ? 12.731 18.275 -11.809 1.00 0.00 28 GLN B N 6
ATOM 17439 C CA . GLN D 2 28 ? 12.338 17.730 -13.099 1.00 0.00 28 GLN B CA 6
ATOM 17440 C C . GLN D 2 28 ? 13.020 16.375 -13.327 1.00 0.00 28 GLN B C 6
ATOM 17441 O O . GLN D 2 28 ? 12.692 15.664 -14.278 1.00 0.00 28 GLN B O 6
ATOM 17455 N N . GLN D 2 29 ? 13.969 16.016 -12.454 1.00 0.00 29 GLN B N 6
ATOM 17456 C CA . GLN D 2 29 ? 14.677 14.747 -12.533 1.00 0.00 29 GLN B CA 6
ATOM 17457 C C . GLN D 2 29 ? 14.176 13.801 -11.442 1.00 0.00 29 GLN B C 6
ATOM 17458 O O . GLN D 2 29 ? 13.425 14.212 -10.558 1.00 0.00 29 GLN B O 6
ATOM 17472 N N . VAL D 2 30 ? 14.591 12.533 -11.500 1.00 0.00 30 VAL B N 6
ATOM 17473 C CA . VAL D 2 30 ? 14.177 11.516 -10.541 1.00 0.00 30 VAL B CA 6
ATOM 17474 C C . VAL D 2 30 ? 15.314 10.522 -10.313 1.00 0.00 30 VAL B C 6
ATOM 17475 O O . VAL D 2 30 ? 15.815 9.926 -11.266 1.00 0.00 30 VAL B O 6
ATOM 17488 N N . ARG D 2 31 ? 15.725 10.338 -9.053 1.00 0.00 31 ARG B N 6
ATOM 17489 C CA . ARG D 2 31 ? 16.745 9.356 -8.716 1.00 0.00 31 ARG B CA 6
ATOM 17490 C C . ARG D 2 31 ? 16.100 8.002 -8.435 1.00 0.00 31 ARG B C 6
ATOM 17491 O O . ARG D 2 31 ? 15.422 7.822 -7.423 1.00 0.00 31 ARG B O 6
ATOM 17512 N N . ILE D 2 32 ? 16.325 7.057 -9.352 1.00 0.00 32 ILE B N 6
ATOM 17513 C CA . ILE D 2 32 ? 15.829 5.689 -9.262 1.00 0.00 32 ILE B CA 6
ATOM 17514 C C . ILE D 2 32 ? 17.023 4.747 -9.092 1.00 0.00 32 ILE B C 6
ATOM 17515 O O . ILE D 2 32 ? 18.136 5.069 -9.505 1.00 0.00 32 ILE B O 6
ATOM 17531 N N . GLY D 2 33 ? 16.792 3.580 -8.485 1.00 0.00 33 GLY B N 6
ATOM 17532 C CA . GLY D 2 33 ? 17.820 2.574 -8.275 1.00 0.00 33 GLY B CA 6
ATOM 17533 C C . GLY D 2 33 ? 17.387 1.249 -8.887 1.00 0.00 33 GLY B C 6
ATOM 17534 O O . GLY D 2 33 ? 16.348 0.707 -8.514 1.00 0.00 33 GLY B O 6
ATOM 17538 N N . ILE D 2 34 ? 18.186 0.731 -9.825 1.00 0.00 34 ILE B N 6
ATOM 17539 C CA . ILE D 2 34 ? 17.905 -0.532 -10.491 1.00 0.00 34 ILE B CA 6
ATOM 17540 C C . ILE D 2 34 ? 18.862 -1.582 -9.941 1.00 0.00 34 ILE B C 6
ATOM 17541 O O . ILE D 2 34 ? 20.077 -1.415 -10.026 1.00 0.00 34 ILE B O 6
ATOM 17557 N N . ASN D 2 35 ? 18.322 -2.664 -9.375 1.00 0.00 35 ASN B N 6
ATOM 17558 C CA . ASN D 2 35 ? 19.133 -3.707 -8.770 1.00 0.00 35 ASN B CA 6
ATOM 17559 C C . ASN D 2 35 ? 18.874 -5.053 -9.433 1.00 0.00 35 ASN B C 6
ATOM 17560 O O . ASN D 2 35 ? 17.796 -5.627 -9.309 1.00 0.00 35 ASN B O 6
ATOM 17571 N N . ALA D 2 36 ? 19.890 -5.542 -10.140 1.00 0.00 36 ALA B N 6
ATOM 17572 C CA . ALA D 2 36 ? 19.858 -6.810 -10.847 1.00 0.00 36 ALA B CA 6
ATOM 17573 C C . ALA D 2 36 ? 21.231 -7.470 -10.725 1.00 0.00 36 ALA B C 6
ATOM 17574 O O . ALA D 2 36 ? 22.220 -6.778 -10.476 1.00 0.00 36 ALA B O 6
ATOM 17581 N N . PRO D 2 37 ? 21.319 -8.796 -10.894 1.00 0.00 37 PRO B N 6
ATOM 17582 C CA . PRO D 2 37 ? 22.587 -9.497 -10.838 1.00 0.00 37 PRO B CA 6
ATOM 17583 C C . PRO D 2 37 ? 23.425 -9.104 -12.050 1.00 0.00 37 PRO B C 6
ATOM 17584 O O . PRO D 2 37 ? 22.888 -8.675 -13.069 1.00 0.00 37 PRO B O 6
ATOM 17595 N N . LYS D 2 38 ? 24.747 -9.248 -11.951 1.00 0.00 38 LYS B N 6
ATOM 17596 C CA . LYS D 2 38 ? 25.636 -8.875 -13.044 1.00 0.00 38 LYS B CA 6
ATOM 17597 C C . LYS D 2 38 ? 25.508 -9.844 -14.221 1.00 0.00 38 LYS B C 6
ATOM 17598 O O . LYS D 2 38 ? 26.200 -9.699 -15.226 1.00 0.00 38 LYS B O 6
ATOM 17617 N N . ASP D 2 39 ? 24.618 -10.834 -14.093 1.00 0.00 39 ASP B N 6
ATOM 17618 C CA . ASP D 2 39 ? 24.269 -11.761 -15.161 1.00 0.00 39 ASP B CA 6
ATOM 17619 C C . ASP D 2 39 ? 23.458 -11.062 -16.254 1.00 0.00 39 ASP B C 6
ATOM 17620 O O . ASP D 2 39 ? 23.312 -11.599 -17.351 1.00 0.00 39 ASP B O 6
ATOM 17629 N N . VAL D 2 40 ? 22.934 -9.868 -15.959 1.00 0.00 40 VAL B N 6
ATOM 17630 C CA . VAL D 2 40 ? 22.113 -9.106 -16.890 1.00 0.00 40 VAL B CA 6
ATOM 17631 C C . VAL D 2 40 ? 22.625 -7.672 -16.980 1.00 0.00 40 VAL B C 6
ATOM 17632 O O . VAL D 2 40 ? 23.481 -7.264 -16.193 1.00 0.00 40 VAL B O 6
ATOM 17645 N N . ALA D 2 41 ? 22.104 -6.902 -17.938 1.00 0.00 41 ALA B N 6
ATOM 17646 C CA . ALA D 2 41 ? 22.560 -5.542 -18.163 1.00 0.00 41 ALA B CA 6
ATOM 17647 C C . ALA D 2 41 ? 21.510 -4.523 -17.727 1.00 0.00 41 ALA B C 6
ATOM 17648 O O . ALA D 2 41 ? 20.331 -4.849 -17.596 1.00 0.00 41 ALA B O 6
ATOM 17655 N N . VAL D 2 42 ? 21.953 -3.282 -17.504 1.00 0.00 42 VAL B N 6
ATOM 17656 C CA . VAL D 2 42 ? 21.092 -2.159 -17.154 1.00 0.00 42 VAL B CA 6
ATOM 17657 C C . VAL D 2 42 ? 21.770 -0.863 -17.595 1.00 0.00 42 VAL B C 6
ATOM 17658 O O . VAL D 2 42 ? 22.862 -0.534 -17.134 1.00 0.00 42 VAL B O 6
ATOM 17671 N N . HIS D 2 43 ? 21.112 -0.128 -18.495 1.00 0.00 43 HIS B N 6
ATOM 17672 C CA . HIS D 2 43 ? 21.623 1.125 -19.035 1.00 0.00 43 HIS B CA 6
ATOM 17673 C C . HIS D 2 43 ? 20.480 2.115 -19.262 1.00 0.00 43 HIS B C 6
ATOM 17674 O O . HIS D 2 43 ? 19.311 1.734 -19.238 1.00 0.00 43 HIS B O 6
ATOM 17688 N N . ARG D 2 44 ? 20.816 3.391 -19.482 1.00 0.00 44 ARG B N 6
ATOM 17689 C CA . ARG D 2 44 ? 19.832 4.427 -19.789 1.00 0.00 44 ARG B CA 6
ATOM 17690 C C . ARG D 2 44 ? 19.577 4.498 -21.293 1.00 0.00 44 ARG B C 6
ATOM 17691 O O . ARG D 2 44 ? 20.263 3.852 -22.080 1.00 0.00 44 ARG B O 6
ATOM 17712 N N . GLU D 2 45 ? 18.581 5.294 -21.688 1.00 0.00 45 GLU B N 6
ATOM 17713 C CA . GLU D 2 45 ? 18.162 5.452 -23.074 1.00 0.00 45 GLU B CA 6
ATOM 17714 C C . GLU D 2 45 ? 19.298 5.942 -23.977 1.00 0.00 45 GLU B C 6
ATOM 17715 O O . GLU D 2 45 ? 19.582 5.324 -25.003 1.00 0.00 45 GLU B O 6
ATOM 17727 N N . GLU D 2 46 ? 19.951 7.048 -23.604 1.00 0.00 46 GLU B N 6
ATOM 17728 C CA . GLU D 2 46 ? 21.006 7.660 -24.405 1.00 0.00 46 GLU B CA 6
ATOM 17729 C C . GLU D 2 46 ? 22.358 6.957 -24.244 1.00 0.00 46 GLU B C 6
ATOM 17730 O O . GLU D 2 46 ? 23.369 7.439 -24.753 1.00 0.00 46 GLU B O 6
ATOM 17742 N N . ILE D 2 47 ? 22.379 5.821 -23.539 1.00 0.00 47 ILE B N 6
ATOM 17743 C CA . ILE D 2 47 ? 23.595 5.062 -23.273 1.00 0.00 47 ILE B CA 6
ATOM 17744 C C . ILE D 2 47 ? 23.478 3.653 -23.847 1.00 0.00 47 ILE B C 6
ATOM 17745 O O . ILE D 2 47 ? 24.471 3.096 -24.308 1.00 0.00 47 ILE B O 6
ATOM 17761 N N . TYR D 2 48 ? 22.276 3.071 -23.827 1.00 0.00 48 TYR B N 6
ATOM 17762 C CA . TYR D 2 48 ? 22.044 1.761 -24.413 1.00 0.00 48 TYR B CA 6
ATOM 17763 C C . TYR D 2 48 ? 22.177 1.840 -25.931 1.00 0.00 48 TYR B C 6
ATOM 17764 O O . TYR D 2 48 ? 22.865 1.025 -26.542 1.00 0.00 48 TYR B O 6
ATOM 17782 N N . GLN D 2 49 ? 21.516 2.827 -26.542 1.00 0.00 49 GLN B N 6
ATOM 17783 C CA . GLN D 2 49 ? 21.567 3.020 -27.984 1.00 0.00 49 GLN B CA 6
ATOM 17784 C C . GLN D 2 49 ? 22.949 3.505 -28.423 1.00 0.00 49 GLN B C 6
ATOM 17785 O O . GLN D 2 49 ? 23.283 3.430 -29.605 1.00 0.00 49 GLN B O 6
ATOM 17799 N N . ARG D 2 50 ? 23.756 4.002 -27.480 1.00 0.00 50 ARG B N 6
ATOM 17800 C CA . ARG D 2 50 ? 25.105 4.472 -27.764 1.00 0.00 50 ARG B CA 6
ATOM 17801 C C . ARG D 2 50 ? 26.055 3.294 -27.979 1.00 0.00 50 ARG B C 6
ATOM 17802 O O . ARG D 2 50 ? 27.114 3.456 -28.581 1.00 0.00 50 ARG B O 6
ATOM 17823 N N . ILE D 2 51 ? 25.685 2.106 -27.492 1.00 0.00 51 ILE B N 6
ATOM 17824 C CA . ILE D 2 51 ? 26.448 0.886 -27.729 1.00 0.00 51 ILE B CA 6
ATOM 17825 C C . ILE D 2 51 ? 26.287 0.481 -29.193 1.00 0.00 51 ILE B C 6
ATOM 17826 O O . ILE D 2 51 ? 27.222 -0.023 -29.810 1.00 0.00 51 ILE B O 6
ATOM 17842 N N . GLN D 2 52 ? 25.092 0.706 -29.745 1.00 0.00 52 GLN B N 6
ATOM 17843 C CA . GLN D 2 52 ? 24.774 0.376 -31.127 1.00 0.00 52 GLN B CA 6
ATOM 17844 C C . GLN D 2 52 ? 25.289 1.437 -32.104 1.00 0.00 52 GLN B C 6
ATOM 17845 O O . GLN D 2 52 ? 25.110 1.288 -33.312 1.00 0.00 52 GLN B O 6
ATOM 17859 N N . ALA D 2 53 ? 25.924 2.502 -31.599 1.00 0.00 53 ALA B N 6
ATOM 17860 C CA . ALA D 2 53 ? 26.387 3.606 -32.431 1.00 0.00 53 ALA B CA 6
ATOM 17861 C C . ALA D 2 53 ? 27.819 4.042 -32.105 1.00 0.00 53 ALA B C 6
ATOM 17862 O O . ALA D 2 53 ? 28.326 4.979 -32.721 1.00 0.00 53 ALA B O 6
ATOM 19159 N N . MET C 2 1 ? 23.258 -2.060 -6.175 1.00 0.00 1 MET A N 7
ATOM 19160 C CA . MET C 2 1 ? 22.277 -1.397 -7.058 1.00 0.00 1 MET A CA 7
ATOM 19161 C C . MET C 2 1 ? 22.945 -0.338 -7.924 1.00 0.00 1 MET A C 7
ATOM 19162 O O . MET C 2 1 ? 23.924 0.275 -7.506 1.00 0.00 1 MET A O 7
ATOM 19178 N N . LEU C 2 2 ? 22.409 -0.129 -9.131 1.00 0.00 2 LEU A N 7
ATOM 19179 C CA . LEU C 2 2 ? 22.909 0.853 -10.081 1.00 0.00 2 LEU A CA 7
ATOM 19180 C C . LEU C 2 2 ? 21.989 2.074 -10.054 1.00 0.00 2 LEU A C 7
ATOM 19181 O O . LEU C 2 2 ? 20.870 2.022 -10.563 1.00 0.00 2 LEU A O 7
ATOM 19197 N N . ILE C 2 3 ? 22.458 3.173 -9.461 1.00 0.00 3 ILE A N 7
ATOM 19198 C CA . ILE C 2 3 ? 21.681 4.394 -9.343 1.00 0.00 3 ILE A CA 7
ATOM 19199 C C . ILE C 2 3 ? 21.904 5.255 -10.582 1.00 0.00 3 ILE A C 7
ATOM 19200 O O . ILE C 2 3 ? 23.007 5.301 -11.123 1.00 0.00 3 ILE A O 7
ATOM 19216 N N . LEU C 2 4 ? 20.847 5.938 -11.027 1.00 0.00 4 LEU A N 7
ATOM 19217 C CA . LEU C 2 4 ? 20.883 6.823 -12.179 1.00 0.00 4 LEU A CA 7
ATOM 19218 C C . LEU C 2 4 ? 19.977 8.024 -11.918 1.00 0.00 4 LEU A C 7
ATOM 19219 O O . LEU C 2 4 ? 19.165 8.014 -10.993 1.00 0.00 4 LEU A O 7
ATOM 19235 N N . THR C 2 5 ? 20.119 9.067 -12.741 1.00 0.00 5 THR A N 7
ATOM 19236 C CA . THR C 2 5 ? 19.253 10.237 -12.677 1.00 0.00 5 THR A CA 7
ATOM 19237 C C . THR C 2 5 ? 18.554 10.393 -14.022 1.00 0.00 5 THR A C 7
ATOM 19238 O O . THR C 2 5 ? 19.179 10.217 -15.066 1.00 0.00 5 THR A O 7
ATOM 19249 N N . ARG C 2 6 ? 17.260 10.720 -14.009 1.00 0.00 6 ARG A N 7
ATOM 19250 C CA . ARG C 2 6 ? 16.461 10.825 -15.223 1.00 0.00 6 ARG A CA 7
ATOM 19251 C C . ARG C 2 6 ? 15.529 12.026 -15.135 1.00 0.00 6 ARG A C 7
ATOM 19252 O O . ARG C 2 6 ? 15.437 12.666 -14.090 1.00 0.00 6 ARG A O 7
ATOM 19273 N N . LYS C 2 7 ? 14.838 12.327 -16.236 1.00 0.00 7 LYS A N 7
ATOM 19274 C CA . LYS C 2 7 ? 13.837 13.384 -16.300 1.00 0.00 7 LYS A CA 7
ATOM 19275 C C . LYS C 2 7 ? 12.488 12.766 -16.645 1.00 0.00 7 LYS A C 7
ATOM 19276 O O . LYS C 2 7 ? 12.417 11.632 -17.113 1.00 0.00 7 LYS A O 7
ATOM 19295 N N . VAL C 2 8 ? 11.412 13.518 -16.412 1.00 0.00 8 VAL A N 7
ATOM 19296 C CA . VAL C 2 8 ? 10.060 13.093 -16.744 1.00 0.00 8 VAL A CA 7
ATOM 19297 C C . VAL C 2 8 ? 9.965 12.862 -18.252 1.00 0.00 8 VAL A C 7
ATOM 19298 O O . VAL C 2 8 ? 10.152 13.789 -19.037 1.00 0.00 8 VAL A O 7
ATOM 19311 N N . GLY C 2 9 ? 9.670 11.621 -18.650 1.00 0.00 9 GLY A N 7
ATOM 19312 C CA . GLY C 2 9 ? 9.533 11.230 -20.047 1.00 0.00 9 GLY A CA 7
ATOM 19313 C C . GLY C 2 9 ? 10.718 10.397 -20.534 1.00 0.00 9 GLY A C 7
ATOM 19314 O O . GLY C 2 9 ? 10.671 9.852 -21.637 1.00 0.00 9 GLY A O 7
ATOM 19318 N N . GLU C 2 10 ? 11.777 10.293 -19.726 1.00 0.00 10 GLU A N 7
ATOM 19319 C CA . GLU C 2 10 ? 12.941 9.475 -20.040 1.00 0.00 10 GLU A CA 7
ATOM 19320 C C . GLU C 2 10 ? 12.656 8.006 -19.722 1.00 0.00 10 GLU A C 7
ATOM 19321 O O . GLU C 2 10 ? 11.562 7.666 -19.270 1.00 0.00 10 GLU A O 7
ATOM 19333 N N . SER C 2 11 ? 13.641 7.132 -19.958 1.00 0.00 11 SER A N 7
ATOM 19334 C CA . SER C 2 11 ? 13.504 5.710 -19.668 1.00 0.00 11 SER A CA 7
ATOM 19335 C C . SER C 2 11 ? 14.824 5.092 -19.207 1.00 0.00 11 SER A C 7
ATOM 19336 O O . SER C 2 11 ? 15.885 5.708 -19.292 1.00 0.00 11 SER A O 7
ATOM 19344 N N . ILE C 2 12 ? 14.728 3.854 -18.717 1.00 0.00 12 ILE A N 7
ATOM 19345 C CA . ILE C 2 12 ? 15.838 3.001 -18.315 1.00 0.00 12 ILE A CA 7
ATOM 19346 C C . ILE C 2 12 ? 15.650 1.671 -19.044 1.00 0.00 12 ILE A C 7
ATOM 19347 O O . ILE C 2 12 ? 14.561 1.405 -19.548 1.00 0.00 12 ILE A O 7
ATOM 19363 N N . ASN C 2 13 ? 16.683 0.828 -19.113 1.00 0.00 13 ASN A N 7
ATOM 19364 C CA . ASN C 2 13 ? 16.560 -0.449 -19.794 1.00 0.00 13 ASN A CA 7
ATOM 19365 C C . ASN C 2 13 ? 17.263 -1.555 -19.011 1.00 0.00 13 ASN A C 7
ATOM 19366 O O . ASN C 2 13 ? 18.315 -1.322 -18.419 1.00 0.00 13 ASN A O 7
ATOM 19377 N N . ILE C 2 14 ? 16.680 -2.760 -19.008 1.00 0.00 14 ILE A N 7
ATOM 19378 C CA . ILE C 2 14 ? 17.215 -3.900 -18.277 1.00 0.00 14 ILE A CA 7
ATOM 19379 C C . ILE C 2 14 ? 16.965 -5.181 -19.071 1.00 0.00 14 ILE A C 7
ATOM 19380 O O . ILE C 2 14 ? 15.969 -5.287 -19.785 1.00 0.00 14 ILE A O 7
ATOM 19396 N N . GLY C 2 15 ? 17.869 -6.158 -18.946 1.00 0.00 15 GLY A N 7
ATOM 19397 C CA . GLY C 2 15 ? 17.703 -7.485 -19.526 1.00 0.00 15 GLY A CA 7
ATOM 19398 C C . GLY C 2 15 ? 17.542 -7.492 -21.048 1.00 0.00 15 GLY A C 7
ATOM 19399 O O . GLY C 2 15 ? 17.232 -8.537 -21.616 1.00 0.00 15 GLY A O 7
ATOM 19403 N N . ASP C 2 16 ? 17.745 -6.344 -21.706 1.00 0.00 16 ASP A N 7
ATOM 19404 C CA . ASP C 2 16 ? 17.604 -6.174 -23.150 1.00 0.00 16 ASP A CA 7
ATOM 19405 C C . ASP C 2 16 ? 16.172 -6.411 -23.656 1.00 0.00 16 ASP A C 7
ATOM 19406 O O . ASP C 2 16 ? 15.935 -6.366 -24.862 1.00 0.00 16 ASP A O 7
ATOM 19415 N N . ASP C 2 17 ? 15.211 -6.663 -22.758 1.00 0.00 17 ASP A N 7
ATOM 19416 C CA . ASP C 2 17 ? 13.812 -6.873 -23.127 1.00 0.00 17 ASP A CA 7
ATOM 19417 C C . ASP C 2 17 ? 12.864 -6.072 -22.235 1.00 0.00 17 ASP A C 7
ATOM 19418 O O . ASP C 2 17 ? 11.648 -6.143 -22.417 1.00 0.00 17 ASP A O 7
ATOM 19427 N N . ILE C 2 18 ? 13.399 -5.311 -21.275 1.00 0.00 18 ILE A N 7
ATOM 19428 C CA . ILE C 2 18 ? 12.587 -4.564 -20.327 1.00 0.00 18 ILE A CA 7
ATOM 19429 C C . ILE C 2 18 ? 12.980 -3.092 -20.363 1.00 0.00 18 ILE A C 7
ATOM 19430 O O . ILE C 2 18 ? 14.162 -2.765 -20.428 1.00 0.00 18 ILE A O 7
ATOM 19446 N N . THR C 2 19 ? 11.981 -2.208 -20.322 1.00 0.00 19 THR A N 7
ATOM 19447 C CA . THR C 2 19 ? 12.190 -0.768 -20.347 1.00 0.00 19 THR A CA 7
ATOM 19448 C C . THR C 2 19 ? 11.374 -0.128 -19.234 1.00 0.00 19 THR A C 7
ATOM 19449 O O . THR C 2 19 ? 10.208 -0.468 -19.049 1.00 0.00 19 THR A O 7
ATOM 19460 N N . ILE C 2 20 ? 11.982 0.797 -18.492 1.00 0.00 20 ILE A N 7
ATOM 19461 C CA . ILE C 2 20 ? 11.341 1.414 -17.336 1.00 0.00 20 ILE A CA 7
ATOM 19462 C C . ILE C 2 20 ? 11.228 2.922 -17.546 1.00 0.00 20 ILE A C 7
ATOM 19463 O O . ILE C 2 20 ? 12.171 3.666 -17.278 1.00 0.00 20 ILE A O 7
ATOM 19479 N N . THR C 2 21 ? 10.069 3.372 -18.028 1.00 0.00 21 THR A N 7
ATOM 19480 C CA . THR C 2 21 ? 9.807 4.783 -18.280 1.00 0.00 21 THR A CA 7
ATOM 19481 C C . THR C 2 21 ? 9.487 5.501 -16.967 1.00 0.00 21 THR A C 7
ATOM 19482 O O . THR C 2 21 ? 9.131 4.861 -15.978 1.00 0.00 21 THR A O 7
ATOM 19493 N N . ILE C 2 22 ? 9.613 6.831 -16.953 1.00 0.00 22 ILE A N 7
ATOM 19494 C CA . ILE C 2 22 ? 9.252 7.671 -15.820 1.00 0.00 22 ILE A CA 7
ATOM 19495 C C . ILE C 2 22 ? 8.230 8.688 -16.323 1.00 0.00 22 ILE A C 7
ATOM 19496 O O . ILE C 2 22 ? 8.585 9.719 -16.892 1.00 0.00 22 ILE A O 7
ATOM 19512 N N . LEU C 2 23 ? 6.945 8.390 -16.110 1.00 0.00 23 LEU A N 7
ATOM 19513 C CA . LEU C 2 23 ? 5.857 9.155 -16.696 1.00 0.00 23 LEU A CA 7
ATOM 19514 C C . LEU C 2 23 ? 5.696 10.508 -16.016 1.00 0.00 23 LEU A C 7
ATOM 19515 O O . LEU C 2 23 ? 5.175 11.440 -16.627 1.00 0.00 23 LEU A O 7
ATOM 19531 N N . GLY C 2 24 ? 6.135 10.626 -14.758 1.00 0.00 24 GLY A N 7
ATOM 19532 C CA . GLY C 2 24 ? 6.084 11.911 -14.079 1.00 0.00 24 GLY A CA 7
ATOM 19533 C C . GLY C 2 24 ? 6.171 11.793 -12.564 1.00 0.00 24 GLY A C 7
ATOM 19534 O O . GLY C 2 24 ? 6.386 10.711 -12.019 1.00 0.00 24 GLY A O 7
ATOM 19538 N N . VAL C 2 25 ? 5.998 12.934 -11.891 1.00 0.00 25 VAL A N 7
ATOM 19539 C CA . VAL C 2 25 ? 6.078 13.045 -10.443 1.00 0.00 25 VAL A CA 7
ATOM 19540 C C . VAL C 2 25 ? 4.813 13.715 -9.914 1.00 0.00 25 VAL A C 7
ATOM 19541 O O . VAL C 2 25 ? 4.176 14.497 -10.617 1.00 0.00 25 VAL A O 7
ATOM 19554 N N . SER C 2 26 ? 4.454 13.404 -8.666 1.00 0.00 26 SER A N 7
ATOM 19555 C CA . SER C 2 26 ? 3.278 13.947 -8.003 1.00 0.00 26 SER A CA 7
ATOM 19556 C C . SER C 2 26 ? 3.594 14.145 -6.523 1.00 0.00 26 SER A C 7
ATOM 19557 O O . SER C 2 26 ? 3.157 13.364 -5.678 1.00 0.00 26 SER A O 7
ATOM 19565 N N . GLY C 2 27 ? 4.355 15.197 -6.217 1.00 0.00 27 GLY A N 7
ATOM 19566 C CA . GLY C 2 27 ? 4.787 15.498 -4.864 1.00 0.00 27 GLY A CA 7
ATOM 19567 C C . GLY C 2 27 ? 5.623 14.357 -4.297 1.00 0.00 27 GLY A C 7
ATOM 19568 O O . GLY C 2 27 ? 6.699 14.058 -4.813 1.00 0.00 27 GLY A O 7
ATOM 19572 N N . GLN C 2 28 ? 5.129 13.722 -3.232 1.00 0.00 28 GLN A N 7
ATOM 19573 C CA . GLN C 2 28 ? 5.814 12.618 -2.578 1.00 0.00 28 GLN A CA 7
ATOM 19574 C C . GLN C 2 28 ? 5.721 11.325 -3.397 1.00 0.00 28 GLN A C 7
ATOM 19575 O O . GLN C 2 28 ? 6.285 10.308 -3.000 1.00 0.00 28 GLN A O 7
ATOM 19589 N N . GLN C 2 29 ? 5.020 11.348 -4.537 1.00 0.00 29 GLN A N 7
ATOM 19590 C CA . GLN C 2 29 ? 4.821 10.155 -5.347 1.00 0.00 29 GLN A CA 7
ATOM 19591 C C . GLN C 2 29 ? 5.470 10.298 -6.721 1.00 0.00 29 GLN A C 7
ATOM 19592 O O . GLN C 2 29 ? 5.814 11.401 -7.143 1.00 0.00 29 GLN A O 7
ATOM 19606 N N . VAL C 2 30 ? 5.637 9.169 -7.419 1.00 0.00 30 VAL A N 7
ATOM 19607 C CA . VAL C 2 30 ? 6.296 9.104 -8.716 1.00 0.00 30 VAL A CA 7
ATOM 19608 C C . VAL C 2 30 ? 5.634 8.034 -9.582 1.00 0.00 30 VAL A C 7
ATOM 19609 O O . VAL C 2 30 ? 5.550 6.876 -9.178 1.00 0.00 30 VAL A O 7
ATOM 19622 N N . ARG C 2 31 ? 5.166 8.420 -10.775 1.00 0.00 31 ARG A N 7
ATOM 19623 C CA . ARG C 2 31 ? 4.522 7.494 -11.697 1.00 0.00 31 ARG A CA 7
ATOM 19624 C C . ARG C 2 31 ? 5.541 6.907 -12.667 1.00 0.00 31 ARG A C 7
ATOM 19625 O O . ARG C 2 31 ? 6.024 7.595 -13.565 1.00 0.00 31 ARG A O 7
ATOM 19646 N N . ILE C 2 32 ? 5.852 5.624 -12.465 1.00 0.00 32 ILE A N 7
ATOM 19647 C CA . ILE C 2 32 ? 6.780 4.846 -13.275 1.00 0.00 32 ILE A CA 7
ATOM 19648 C C . ILE C 2 32 ? 5.974 3.950 -14.222 1.00 0.00 32 ILE A C 7
ATOM 19649 O O . ILE C 2 32 ? 4.806 3.667 -13.962 1.00 0.00 32 ILE A O 7
ATOM 19665 N N . GLY C 2 33 ? 6.590 3.502 -15.320 1.00 0.00 33 GLY A N 7
ATOM 19666 C CA . GLY C 2 33 ? 5.939 2.652 -16.306 1.00 0.00 33 GLY A CA 7
ATOM 19667 C C . GLY C 2 33 ? 6.840 1.485 -16.696 1.00 0.00 33 GLY A C 7
ATOM 19668 O O . GLY C 2 33 ? 7.802 1.668 -17.440 1.00 0.00 33 GLY A O 7
ATOM 19672 N N . ILE C 2 34 ? 6.530 0.285 -16.196 1.00 0.00 34 ILE A N 7
ATOM 19673 C CA . ILE C 2 34 ? 7.308 -0.912 -16.478 1.00 0.00 34 ILE A CA 7
ATOM 19674 C C . ILE C 2 34 ? 6.843 -1.533 -17.794 1.00 0.00 34 ILE A C 7
ATOM 19675 O O . ILE C 2 34 ? 5.669 -1.867 -17.944 1.00 0.00 34 ILE A O 7
ATOM 19691 N N . ASN C 2 35 ? 7.763 -1.688 -18.749 1.00 0.00 35 ASN A N 7
ATOM 19692 C CA . ASN C 2 35 ? 7.482 -2.299 -20.040 1.00 0.00 35 ASN A CA 7
ATOM 19693 C C . ASN C 2 35 ? 8.236 -3.621 -20.145 1.00 0.00 35 ASN A C 7
ATOM 19694 O O . ASN C 2 35 ? 9.449 -3.631 -20.343 1.00 0.00 35 ASN A O 7
ATOM 19705 N N . ALA C 2 36 ? 7.514 -4.732 -20.013 1.00 0.00 36 ALA A N 7
ATOM 19706 C CA . ALA C 2 36 ? 8.074 -6.071 -20.104 1.00 0.00 36 ALA A CA 7
ATOM 19707 C C . ALA C 2 36 ? 7.045 -6.994 -20.758 1.00 0.00 36 ALA A C 7
ATOM 19708 O O . ALA C 2 36 ? 5.845 -6.728 -20.678 1.00 0.00 36 ALA A O 7
ATOM 19715 N N . PRO C 2 37 ? 7.490 -8.079 -21.405 1.00 0.00 37 PRO A N 7
ATOM 19716 C CA . PRO C 2 37 ? 6.600 -9.046 -22.019 1.00 0.00 37 PRO A CA 7
ATOM 19717 C C . PRO C 2 37 ? 5.928 -9.892 -20.943 1.00 0.00 37 PRO A C 7
ATOM 19718 O O . PRO C 2 37 ? 6.375 -9.923 -19.797 1.00 0.00 37 PRO A O 7
ATOM 19729 N N . LYS C 2 38 ? 4.847 -10.589 -21.303 1.00 0.00 38 LYS A N 7
ATOM 19730 C CA . LYS C 2 38 ? 4.134 -11.454 -20.369 1.00 0.00 38 LYS A CA 7
ATOM 19731 C C . LYS C 2 38 ? 4.955 -12.705 -20.046 1.00 0.00 38 LYS A C 7
ATOM 19732 O O . LYS C 2 38 ? 4.521 -13.539 -19.254 1.00 0.00 38 LYS A O 7
ATOM 19751 N N . ASP C 2 39 ? 6.139 -12.842 -20.653 1.00 0.00 39 ASP A N 7
ATOM 19752 C CA . ASP C 2 39 ? 7.060 -13.933 -20.368 1.00 0.00 39 ASP A CA 7
ATOM 19753 C C . ASP C 2 39 ? 7.722 -13.738 -19.003 1.00 0.00 39 ASP A C 7
ATOM 19754 O O . ASP C 2 39 ? 8.398 -14.638 -18.508 1.00 0.00 39 ASP A O 7
ATOM 19763 N N . VAL C 2 40 ? 7.528 -12.562 -18.396 1.00 0.00 40 VAL A N 7
ATOM 19764 C CA . VAL C 2 40 ? 8.064 -12.228 -17.083 1.00 0.00 40 VAL A CA 7
ATOM 19765 C C . VAL C 2 40 ? 6.981 -11.543 -16.256 1.00 0.00 40 VAL A C 7
ATOM 19766 O O . VAL C 2 40 ? 5.911 -11.214 -16.771 1.00 0.00 40 VAL A O 7
ATOM 19779 N N . ALA C 2 41 ? 7.250 -11.326 -14.966 1.00 0.00 41 ALA A N 7
ATOM 19780 C CA . ALA C 2 41 ? 6.275 -10.725 -14.072 1.00 0.00 41 ALA A CA 7
ATOM 19781 C C . ALA C 2 41 ? 6.775 -9.386 -13.540 1.00 0.00 41 ALA A C 7
ATOM 19782 O O . ALA C 2 41 ? 7.972 -9.103 -13.567 1.00 0.00 41 ALA A O 7
ATOM 19789 N N . VAL C 2 42 ? 5.840 -8.567 -13.055 1.00 0.00 42 VAL A N 7
ATOM 19790 C CA . VAL C 2 42 ? 6.117 -7.258 -12.484 1.00 0.00 42 VAL A CA 7
ATOM 19791 C C . VAL C 2 42 ? 5.072 -6.954 -11.416 1.00 0.00 42 VAL A C 7
ATOM 19792 O O . VAL C 2 42 ? 3.880 -6.871 -11.701 1.00 0.00 42 VAL A O 7
ATOM 19805 N N . HIS C 2 43 ? 5.534 -6.788 -10.175 1.00 0.00 43 HIS A N 7
ATOM 19806 C CA . HIS C 2 43 ? 4.682 -6.460 -9.040 1.00 0.00 43 HIS A CA 7
ATOM 19807 C C . HIS C 2 43 ? 5.402 -5.498 -8.099 1.00 0.00 43 HIS A C 7
ATOM 19808 O O . HIS C 2 43 ? 6.625 -5.390 -8.134 1.00 0.00 43 HIS A O 7
ATOM 19822 N N . ARG C 2 44 ? 4.644 -4.795 -7.254 1.00 0.00 44 ARG A N 7
ATOM 19823 C CA . ARG C 2 44 ? 5.208 -3.909 -6.244 1.00 0.00 44 ARG A CA 7
ATOM 19824 C C . ARG C 2 44 ? 5.650 -4.722 -5.029 1.00 0.00 44 ARG A C 7
ATOM 19825 O O . ARG C 2 44 ? 5.303 -5.893 -4.908 1.00 0.00 44 ARG A O 7
ATOM 19846 N N . GLU C 2 45 ? 6.414 -4.114 -4.120 1.00 0.00 45 GLU A N 7
ATOM 19847 C CA . GLU C 2 45 ? 6.928 -4.831 -2.958 1.00 0.00 45 GLU A CA 7
ATOM 19848 C C . GLU C 2 45 ? 5.815 -5.250 -1.993 1.00 0.00 45 GLU A C 7
ATOM 19849 O O . GLU C 2 45 ? 5.961 -6.237 -1.275 1.00 0.00 45 GLU A O 7
ATOM 19861 N N . GLU C 2 46 ? 4.704 -4.507 -1.969 1.00 0.00 46 GLU A N 7
ATOM 19862 C CA . GLU C 2 46 ? 3.578 -4.783 -1.082 1.00 0.00 46 GLU A CA 7
ATOM 19863 C C . GLU C 2 46 ? 2.665 -5.874 -1.647 1.00 0.00 46 GLU A C 7
ATOM 19864 O O . GLU C 2 46 ? 1.678 -6.246 -1.016 1.00 0.00 46 GLU A O 7
ATOM 19876 N N . ILE C 2 47 ? 2.996 -6.385 -2.836 1.00 0.00 47 ILE A N 7
ATOM 19877 C CA . ILE C 2 47 ? 2.153 -7.307 -3.583 1.00 0.00 47 ILE A CA 7
ATOM 19878 C C . ILE C 2 47 ? 2.964 -8.518 -4.041 1.00 0.00 47 ILE A C 7
ATOM 19879 O O . ILE C 2 47 ? 2.401 -9.591 -4.251 1.00 0.00 47 ILE A O 7
ATOM 19895 N N . TYR C 2 48 ? 4.281 -8.362 -4.196 1.00 0.00 48 TYR A N 7
ATOM 19896 C CA . TYR C 2 48 ? 5.165 -9.482 -4.464 1.00 0.00 48 TYR A CA 7
ATOM 19897 C C . TYR C 2 48 ? 5.243 -10.363 -3.221 1.00 0.00 48 TYR A C 7
ATOM 19898 O O . TYR C 2 48 ? 5.220 -11.588 -3.318 1.00 0.00 48 TYR A O 7
ATOM 19916 N N . GLN C 2 49 ? 5.333 -9.733 -2.046 1.00 0.00 49 GLN A N 7
ATOM 19917 C CA . GLN C 2 49 ? 5.352 -10.402 -0.750 1.00 0.00 49 GLN A CA 7
ATOM 19918 C C . GLN C 2 49 ? 3.957 -10.916 -0.371 1.00 0.00 49 GLN A C 7
ATOM 19919 O O . GLN C 2 49 ? 3.706 -11.237 0.789 1.00 0.00 49 GLN A O 7
ATOM 19933 N N . ARG C 2 50 ? 3.051 -10.991 -1.353 1.00 0.00 50 ARG A N 7
ATOM 19934 C CA . ARG C 2 50 ? 1.658 -11.383 -1.173 1.00 0.00 50 ARG A CA 7
ATOM 19935 C C . ARG C 2 50 ? 1.315 -12.597 -2.042 1.00 0.00 50 ARG A C 7
ATOM 19936 O O . ARG C 2 50 ? 0.145 -12.923 -2.226 1.00 0.00 50 ARG A O 7
ATOM 19957 N N . ILE C 2 51 ? 2.334 -13.274 -2.584 1.00 0.00 51 ILE A N 7
ATOM 19958 C CA . ILE C 2 51 ? 2.158 -14.348 -3.559 1.00 0.00 51 ILE A CA 7
ATOM 19959 C C . ILE C 2 51 ? 2.704 -15.690 -3.065 1.00 0.00 51 ILE A C 7
ATOM 19960 O O . ILE C 2 51 ? 1.987 -16.689 -3.081 1.00 0.00 51 ILE A O 7
ATOM 19976 N N . GLN C 2 52 ? 3.966 -15.719 -2.628 1.00 0.00 52 GLN A N 7
ATOM 19977 C CA . GLN C 2 52 ? 4.697 -16.930 -2.251 1.00 0.00 52 GLN A CA 7
ATOM 19978 C C . GLN C 2 52 ? 4.097 -17.710 -1.079 1.00 0.00 52 GLN A C 7
ATOM 19979 O O . GLN C 2 52 ? 4.611 -18.773 -0.735 1.00 0.00 52 GLN A O 7
ATOM 19993 N N . ALA C 2 53 ? 3.024 -17.209 -0.461 1.00 0.00 53 ALA A N 7
ATOM 19994 C CA . ALA C 2 53 ? 2.447 -17.827 0.723 1.00 0.00 53 ALA A CA 7
ATOM 19995 C C . ALA C 2 53 ? 0.948 -18.100 0.567 1.00 0.00 53 ALA A C 7
ATOM 19996 O O . ALA C 2 53 ? 0.294 -18.494 1.531 1.00 0.00 53 ALA A O 7
ATOM 20003 N N . MET D 2 1 ? 2.213 -1.814 -21.206 1.00 0.00 1 MET B N 7
ATOM 20004 C CA . MET D 2 1 ? 2.962 -1.250 -20.067 1.00 0.00 1 MET B CA 7
ATOM 20005 C C . MET D 2 1 ? 2.160 -1.397 -18.782 1.00 0.00 1 MET B C 7
ATOM 20006 O O . MET D 2 1 ? 0.936 -1.299 -18.811 1.00 0.00 1 MET B O 7
ATOM 20022 N N . LEU D 2 2 ? 2.845 -1.630 -17.657 1.00 0.00 2 LEU B N 7
ATOM 20023 C CA . LEU D 2 2 ? 2.208 -1.709 -16.352 1.00 0.00 2 LEU B CA 7
ATOM 20024 C C . LEU D 2 2 ? 2.601 -0.475 -15.546 1.00 0.00 2 LEU B C 7
ATOM 20025 O O . LEU D 2 2 ? 3.677 -0.427 -14.949 1.00 0.00 2 LEU B O 7
ATOM 20041 N N . ILE D 2 3 ? 1.726 0.530 -15.529 1.00 0.00 3 ILE B N 7
ATOM 20042 C CA . ILE D 2 3 ? 1.986 1.778 -14.838 1.00 0.00 3 ILE B CA 7
ATOM 20043 C C . ILE D 2 3 ? 1.673 1.615 -13.353 1.00 0.00 3 ILE B C 7
ATOM 20044 O O . ILE D 2 3 ? 0.723 0.925 -12.988 1.00 0.00 3 ILE B O 7
ATOM 20060 N N . LEU D 2 4 ? 2.477 2.256 -12.502 1.00 0.00 4 LEU B N 7
ATOM 20061 C CA . LEU D 2 4 ? 2.273 2.300 -11.061 1.00 0.00 4 LEU B CA 7
ATOM 20062 C C . LEU D 2 4 ? 2.681 3.685 -10.566 1.00 0.00 4 LEU B C 7
ATOM 20063 O O . LEU D 2 4 ? 3.389 4.405 -11.268 1.00 0.00 4 LEU B O 7
ATOM 20079 N N . THR D 2 5 ? 2.244 4.066 -9.364 1.00 0.00 5 THR B N 7
ATOM 20080 C CA . THR D 2 5 ? 2.614 5.348 -8.778 1.00 0.00 5 THR B CA 7
ATOM 20081 C C . THR D 2 5 ? 3.226 5.115 -7.404 1.00 0.00 5 THR B C 7
ATOM 20082 O O . THR D 2 5 ? 2.541 5.190 -6.384 1.00 0.00 5 THR B O 7
ATOM 20093 N N . ARG D 2 6 ? 4.532 4.830 -7.381 1.00 0.00 6 ARG B N 7
ATOM 20094 C CA . ARG D 2 6 ? 5.268 4.570 -6.154 1.00 0.00 6 ARG B CA 7
ATOM 20095 C C . ARG D 2 6 ? 5.470 5.860 -5.367 1.00 0.00 6 ARG B C 7
ATOM 20096 O O . ARG D 2 6 ? 5.088 6.939 -5.817 1.00 0.00 6 ARG B O 7
ATOM 20117 N N . LYS D 2 7 ? 6.078 5.740 -4.185 1.00 0.00 7 LYS B N 7
ATOM 20118 C CA . LYS D 2 7 ? 6.376 6.874 -3.324 1.00 0.00 7 LYS B CA 7
ATOM 20119 C C . LYS D 2 7 ? 7.851 6.825 -2.943 1.00 0.00 7 LYS B C 7
ATOM 20120 O O . LYS D 2 7 ? 8.465 5.762 -2.997 1.00 0.00 7 LYS B O 7
ATOM 20139 N N . VAL D 2 8 ? 8.423 7.967 -2.559 1.00 0.00 8 VAL B N 7
ATOM 20140 C CA . VAL D 2 8 ? 9.840 8.066 -2.236 1.00 0.00 8 VAL B CA 7
ATOM 20141 C C . VAL D 2 8 ? 10.226 7.042 -1.170 1.00 0.00 8 VAL B C 7
ATOM 20142 O O . VAL D 2 8 ? 9.715 7.075 -0.051 1.00 0.00 8 VAL B O 7
ATOM 20155 N N . GLY D 2 9 ? 11.133 6.131 -1.532 1.00 0.00 9 GLY B N 7
ATOM 20156 C CA . GLY D 2 9 ? 11.656 5.109 -0.639 1.00 0.00 9 GLY B CA 7
ATOM 20157 C C . GLY D 2 9 ? 11.023 3.738 -0.875 1.00 0.00 9 GLY B C 7
ATOM 20158 O O . GLY D 2 9 ? 11.478 2.751 -0.299 1.00 0.00 9 GLY B O 7
ATOM 20162 N N . GLU D 2 10 ? 9.981 3.662 -1.709 1.00 0.00 10 GLU B N 7
ATOM 20163 C CA . GLU D 2 10 ? 9.341 2.394 -2.031 1.00 0.00 10 GLU B CA 7
ATOM 20164 C C . GLU D 2 10 ? 10.055 1.712 -3.197 1.00 0.00 10 GLU B C 7
ATOM 20165 O O . GLU D 2 10 ? 10.944 2.295 -3.820 1.00 0.00 10 GLU B O 7
ATOM 20177 N N . SER D 2 11 ? 9.660 0.468 -3.493 1.00 0.00 11 SER B N 7
ATOM 20178 C CA . SER D 2 11 ? 10.310 -0.339 -4.514 1.00 0.00 11 SER B CA 7
ATOM 20179 C C . SER D 2 11 ? 9.312 -1.123 -5.364 1.00 0.00 11 SER B C 7
ATOM 20180 O O . SER D 2 11 ? 8.121 -1.182 -5.066 1.00 0.00 11 SER B O 7
ATOM 20188 N N . ILE D 2 12 ? 9.832 -1.725 -6.438 1.00 0.00 12 ILE B N 7
ATOM 20189 C CA . ILE D 2 12 ? 9.112 -2.579 -7.374 1.00 0.00 12 ILE B CA 7
ATOM 20190 C C . ILE D 2 12 ? 9.952 -3.838 -7.595 1.00 0.00 12 ILE B C 7
ATOM 20191 O O . ILE D 2 12 ? 11.141 -3.847 -7.282 1.00 0.00 12 ILE B O 7
ATOM 20207 N N . ASN D 2 13 ? 9.348 -4.900 -8.132 1.00 0.00 13 ASN B N 7
ATOM 20208 C CA . ASN D 2 13 ? 10.037 -6.146 -8.425 1.00 0.00 13 ASN B CA 7
ATOM 20209 C C . ASN D 2 13 ? 9.674 -6.619 -9.826 1.00 0.00 13 ASN B C 7
ATOM 20210 O O . ASN D 2 13 ? 8.537 -6.463 -10.266 1.00 0.00 13 ASN B O 7
ATOM 20221 N N . ILE D 2 14 ? 10.654 -7.201 -10.523 1.00 0.00 14 ILE B N 7
ATOM 20222 C CA . ILE D 2 14 ? 10.471 -7.682 -11.886 1.00 0.00 14 ILE B CA 7
ATOM 20223 C C . ILE D 2 14 ? 11.282 -8.961 -12.085 1.00 0.00 14 ILE B C 7
ATOM 20224 O O . ILE D 2 14 ? 12.310 -9.155 -11.439 1.00 0.00 14 ILE B O 7
ATOM 20240 N N . GLY D 2 15 ? 10.821 -9.838 -12.983 1.00 0.00 15 GLY B N 7
ATOM 20241 C CA . GLY D 2 15 ? 11.548 -11.037 -13.383 1.00 0.00 15 GLY B CA 7
ATOM 20242 C C . GLY D 2 15 ? 11.876 -11.990 -12.231 1.00 0.00 15 GLY B C 7
ATOM 20243 O O . GLY D 2 15 ? 12.636 -12.933 -12.432 1.00 0.00 15 GLY B O 7
ATOM 20247 N N . ASP D 2 16 ? 11.315 -11.754 -11.040 1.00 0.00 16 ASP B N 7
ATOM 20248 C CA . ASP D 2 16 ? 11.549 -12.547 -9.836 1.00 0.00 16 ASP B CA 7
ATOM 20249 C C . ASP D 2 16 ? 13.008 -12.511 -9.355 1.00 0.00 16 ASP B C 7
ATOM 20250 O O . ASP D 2 16 ? 13.353 -13.201 -8.398 1.00 0.00 16 ASP B O 7
ATOM 20259 N N . ASP D 2 17 ? 13.872 -11.718 -10.003 1.00 0.00 17 ASP B N 7
ATOM 20260 C CA . ASP D 2 17 ? 15.274 -11.584 -9.614 1.00 0.00 17 ASP B CA 7
ATOM 20261 C C . ASP D 2 17 ? 15.737 -10.126 -9.639 1.00 0.00 17 ASP B C 7
ATOM 20262 O O . ASP D 2 17 ? 16.904 -9.852 -9.358 1.00 0.00 17 ASP B O 7
ATOM 20271 N N . ILE D 2 18 ? 14.840 -9.192 -9.968 1.00 0.00 18 ILE B N 7
ATOM 20272 C CA . ILE D 2 18 ? 15.193 -7.787 -10.100 1.00 0.00 18 ILE B CA 7
ATOM 20273 C C . ILE D 2 18 ? 14.331 -6.946 -9.163 1.00 0.00 18 ILE B C 7
ATOM 20274 O O . ILE D 2 18 ? 13.183 -7.292 -8.881 1.00 0.00 18 ILE B O 7
ATOM 20290 N N . THR D 2 19 ? 14.895 -5.837 -8.681 1.00 0.00 19 THR B N 7
ATOM 20291 C CA . THR D 2 19 ? 14.202 -4.898 -7.816 1.00 0.00 19 THR B CA 7
ATOM 20292 C C . THR D 2 19 ? 14.530 -3.486 -8.275 1.00 0.00 19 THR B C 7
ATOM 20293 O O . THR D 2 19 ? 15.670 -3.204 -8.640 1.00 0.00 19 THR B O 7
ATOM 20304 N N . ILE D 2 20 ? 13.537 -2.597 -8.259 1.00 0.00 20 ILE B N 7
ATOM 20305 C CA . ILE D 2 20 ? 13.707 -1.207 -8.661 1.00 0.00 20 ILE B CA 7
ATOM 20306 C C . ILE D 2 20 ? 13.325 -0.334 -7.471 1.00 0.00 20 ILE B C 7
ATOM 20307 O O . ILE D 2 20 ? 12.505 -0.749 -6.654 1.00 0.00 20 ILE B O 7
ATOM 20323 N N . THR D 2 21 ? 13.902 0.865 -7.361 1.00 0.00 21 THR B N 7
ATOM 20324 C CA . THR D 2 21 ? 13.637 1.733 -6.220 1.00 0.00 21 THR B CA 7
ATOM 20325 C C . THR D 2 21 ? 13.525 3.184 -6.670 1.00 0.00 21 THR B C 7
ATOM 20326 O O . THR D 2 21 ? 14.149 3.582 -7.652 1.00 0.00 21 THR B O 7
ATOM 20337 N N . ILE D 2 22 ? 12.727 3.976 -5.947 1.00 0.00 22 ILE B N 7
ATOM 20338 C CA . ILE D 2 22 ? 12.605 5.407 -6.183 1.00 0.00 22 ILE B CA 7
ATOM 20339 C C . ILE D 2 22 ? 13.261 6.131 -5.010 1.00 0.00 22 ILE B C 7
ATOM 20340 O O . ILE D 2 22 ? 12.665 6.298 -3.947 1.00 0.00 22 ILE B O 7
ATOM 20356 N N . LEU D 2 23 ? 14.508 6.560 -5.213 1.00 0.00 23 LEU B N 7
ATOM 20357 C CA . LEU D 2 23 ? 15.324 7.115 -4.146 1.00 0.00 23 LEU B CA 7
ATOM 20358 C C . LEU D 2 23 ? 14.805 8.487 -3.727 1.00 0.00 23 LEU B C 7
ATOM 20359 O O . LEU D 2 23 ? 14.952 8.875 -2.569 1.00 0.00 23 LEU B O 7
ATOM 20375 N N . GLY D 2 24 ? 14.197 9.221 -4.665 1.00 0.00 24 GLY B N 7
ATOM 20376 C CA . GLY D 2 24 ? 13.594 10.507 -4.355 1.00 0.00 24 GLY B CA 7
ATOM 20377 C C . GLY D 2 24 ? 13.336 11.346 -5.600 1.00 0.00 24 GLY B C 7
ATOM 20378 O O . GLY D 2 24 ? 13.717 10.970 -6.709 1.00 0.00 24 GLY B O 7
ATOM 20382 N N . VAL D 2 25 ? 12.682 12.494 -5.401 1.00 0.00 25 VAL B N 7
ATOM 20383 C CA . VAL D 2 25 ? 12.349 13.414 -6.478 1.00 0.00 25 VAL B CA 7
ATOM 20384 C C . VAL D 2 25 ? 13.363 14.553 -6.534 1.00 0.00 25 VAL B C 7
ATOM 20385 O O . VAL D 2 25 ? 14.070 14.814 -5.562 1.00 0.00 25 VAL B O 7
ATOM 20398 N N . SER D 2 26 ? 13.425 15.231 -7.683 1.00 0.00 26 SER B N 7
ATOM 20399 C CA . SER D 2 26 ? 14.342 16.337 -7.926 1.00 0.00 26 SER B CA 7
ATOM 20400 C C . SER D 2 26 ? 13.715 17.315 -8.921 1.00 0.00 26 SER B C 7
ATOM 20401 O O . SER D 2 26 ? 14.376 17.782 -9.849 1.00 0.00 26 SER B O 7
ATOM 20409 N N . GLY D 2 27 ? 12.430 17.631 -8.735 1.00 0.00 27 GLY B N 7
ATOM 20410 C CA . GLY D 2 27 ? 11.720 18.548 -9.614 1.00 0.00 27 GLY B CA 7
ATOM 20411 C C . GLY D 2 27 ? 11.398 17.874 -10.941 1.00 0.00 27 GLY B C 7
ATOM 20412 O O . GLY D 2 27 ? 10.776 16.813 -10.962 1.00 0.00 27 GLY B O 7
ATOM 20416 N N . GLN D 2 28 ? 11.820 18.487 -12.052 1.00 0.00 28 GLN B N 7
ATOM 20417 C CA . GLN D 2 28 ? 11.599 17.917 -13.373 1.00 0.00 28 GLN B CA 7
ATOM 20418 C C . GLN D 2 28 ? 12.474 16.676 -13.584 1.00 0.00 28 GLN B C 7
ATOM 20419 O O . GLN D 2 28 ? 12.324 15.978 -14.586 1.00 0.00 28 GLN B O 7
ATOM 20433 N N . GLN D 2 29 ? 13.391 16.397 -12.648 1.00 0.00 29 GLN B N 7
ATOM 20434 C CA . GLN D 2 29 ? 14.228 15.209 -12.712 1.00 0.00 29 GLN B CA 7
ATOM 20435 C C . GLN D 2 29 ? 14.011 14.340 -11.473 1.00 0.00 29 GLN B C 7
ATOM 20436 O O . GLN D 2 29 ? 13.372 14.768 -10.513 1.00 0.00 29 GLN B O 7
ATOM 20450 N N . VAL D 2 30 ? 14.543 13.117 -11.498 1.00 0.00 30 VAL B N 7
ATOM 20451 C CA . VAL D 2 30 ? 14.265 12.111 -10.481 1.00 0.00 30 VAL B CA 7
ATOM 20452 C C . VAL D 2 30 ? 15.509 11.260 -10.221 1.00 0.00 30 VAL B C 7
ATOM 20453 O O . VAL D 2 30 ? 16.372 11.134 -11.088 1.00 0.00 30 VAL B O 7
ATOM 20466 N N . ARG D 2 31 ? 15.594 10.675 -9.020 1.00 0.00 31 ARG B N 7
ATOM 20467 C CA . ARG D 2 31 ? 16.654 9.753 -8.630 1.00 0.00 31 ARG B CA 7
ATOM 20468 C C . ARG D 2 31 ? 16.056 8.363 -8.464 1.00 0.00 31 ARG B C 7
ATOM 20469 O O . ARG D 2 31 ? 15.296 8.113 -7.530 1.00 0.00 31 ARG B O 7
ATOM 20490 N N . ILE D 2 32 ? 16.414 7.469 -9.387 1.00 0.00 32 ILE B N 7
ATOM 20491 C CA . ILE D 2 32 ? 15.910 6.103 -9.442 1.00 0.00 32 ILE B CA 7
ATOM 20492 C C . ILE D 2 32 ? 17.083 5.134 -9.287 1.00 0.00 32 ILE B C 7
ATOM 20493 O O . ILE D 2 32 ? 18.229 5.498 -9.546 1.00 0.00 32 ILE B O 7
ATOM 20509 N N . GLY D 2 33 ? 16.803 3.899 -8.866 1.00 0.00 33 GLY B N 7
ATOM 20510 C CA . GLY D 2 33 ? 17.824 2.872 -8.732 1.00 0.00 33 GLY B CA 7
ATOM 20511 C C . GLY D 2 33 ? 17.312 1.532 -9.243 1.00 0.00 33 GLY B C 7
ATOM 20512 O O . GLY D 2 33 ? 16.105 1.315 -9.335 1.00 0.00 33 GLY B O 7
ATOM 20516 N N . ILE D 2 34 ? 18.242 0.633 -9.574 1.00 0.00 34 ILE B N 7
ATOM 20517 C CA . ILE D 2 34 ? 17.943 -0.681 -10.126 1.00 0.00 34 ILE B CA 7
ATOM 20518 C C . ILE D 2 34 ? 18.814 -1.704 -9.404 1.00 0.00 34 ILE B C 7
ATOM 20519 O O . ILE D 2 34 ? 19.939 -1.392 -9.022 1.00 0.00 34 ILE B O 7
ATOM 20535 N N . ASN D 2 35 ? 18.308 -2.923 -9.212 1.00 0.00 35 ASN B N 7
ATOM 20536 C CA . ASN D 2 35 ? 19.054 -3.969 -8.533 1.00 0.00 35 ASN B CA 7
ATOM 20537 C C . ASN D 2 35 ? 18.803 -5.320 -9.188 1.00 0.00 35 ASN B C 7
ATOM 20538 O O . ASN D 2 35 ? 17.705 -5.866 -9.115 1.00 0.00 35 ASN B O 7
ATOM 20549 N N . ALA D 2 36 ? 19.846 -5.842 -9.827 1.00 0.00 36 ALA B N 7
ATOM 20550 C CA . ALA D 2 36 ? 19.838 -7.116 -10.524 1.00 0.00 36 ALA B CA 7
ATOM 20551 C C . ALA D 2 36 ? 21.235 -7.728 -10.417 1.00 0.00 36 ALA B C 7
ATOM 20552 O O . ALA D 2 36 ? 22.196 -7.007 -10.144 1.00 0.00 36 ALA B O 7
ATOM 20559 N N . PRO D 2 37 ? 21.377 -9.041 -10.624 1.00 0.00 37 PRO B N 7
ATOM 20560 C CA . PRO D 2 37 ? 22.674 -9.689 -10.620 1.00 0.00 37 PRO B CA 7
ATOM 20561 C C . PRO D 2 37 ? 23.453 -9.281 -11.869 1.00 0.00 37 PRO B C 7
ATOM 20562 O O . PRO D 2 37 ? 22.878 -8.778 -12.832 1.00 0.00 37 PRO B O 7
ATOM 20573 N N . LYS D 2 38 ? 24.772 -9.497 -11.863 1.00 0.00 38 LYS B N 7
ATOM 20574 C CA . LYS D 2 38 ? 25.607 -9.178 -13.016 1.00 0.00 38 LYS B CA 7
ATOM 20575 C C . LYS D 2 38 ? 25.341 -10.163 -14.159 1.00 0.00 38 LYS B C 7
ATOM 20576 O O . LYS D 2 38 ? 25.937 -10.045 -15.228 1.00 0.00 38 LYS B O 7
ATOM 20595 N N . ASP D 2 39 ? 24.449 -11.134 -13.938 1.00 0.00 39 ASP B N 7
ATOM 20596 C CA . ASP D 2 39 ? 24.005 -12.066 -14.966 1.00 0.00 39 ASP B CA 7
ATOM 20597 C C . ASP D 2 39 ? 23.189 -11.347 -16.039 1.00 0.00 39 ASP B C 7
ATOM 20598 O O . ASP D 2 39 ? 22.964 -11.893 -17.119 1.00 0.00 39 ASP B O 7
ATOM 20607 N N . VAL D 2 40 ? 22.747 -10.121 -15.740 1.00 0.00 40 VAL B N 7
ATOM 20608 C CA . VAL D 2 40 ? 21.944 -9.317 -16.649 1.00 0.00 40 VAL B CA 7
ATOM 20609 C C . VAL D 2 40 ? 22.519 -7.906 -16.730 1.00 0.00 40 VAL B C 7
ATOM 20610 O O . VAL D 2 40 ? 23.406 -7.545 -15.955 1.00 0.00 40 VAL B O 7
ATOM 20623 N N . ALA D 2 41 ? 22.013 -7.103 -17.668 1.00 0.00 41 ALA B N 7
ATOM 20624 C CA . ALA D 2 41 ? 22.518 -5.760 -17.882 1.00 0.00 41 ALA B CA 7
ATOM 20625 C C . ALA D 2 41 ? 21.465 -4.719 -17.517 1.00 0.00 41 ALA B C 7
ATOM 20626 O O . ALA D 2 41 ? 20.267 -4.998 -17.539 1.00 0.00 41 ALA B O 7
ATOM 20633 N N . VAL D 2 42 ? 21.927 -3.513 -17.181 1.00 0.00 42 VAL B N 7
ATOM 20634 C CA . VAL D 2 42 ? 21.082 -2.369 -16.866 1.00 0.00 42 VAL B CA 7
ATOM 20635 C C . VAL D 2 42 ? 21.785 -1.103 -17.344 1.00 0.00 42 VAL B C 7
ATOM 20636 O O . VAL D 2 42 ? 22.906 -0.809 -16.934 1.00 0.00 42 VAL B O 7
ATOM 20649 N N . HIS D 2 43 ? 21.108 -0.356 -18.218 1.00 0.00 43 HIS B N 7
ATOM 20650 C CA . HIS D 2 43 ? 21.631 0.865 -18.808 1.00 0.00 43 HIS B CA 7
ATOM 20651 C C . HIS D 2 43 ? 20.518 1.902 -18.955 1.00 0.00 43 HIS B C 7
ATOM 20652 O O . HIS D 2 43 ? 19.363 1.624 -18.635 1.00 0.00 43 HIS B O 7
ATOM 20666 N N . ARG D 2 44 ? 20.865 3.098 -19.439 1.00 0.00 44 ARG B N 7
ATOM 20667 C CA . ARG D 2 44 ? 19.902 4.173 -19.642 1.00 0.00 44 ARG B CA 7
ATOM 20668 C C . ARG D 2 44 ? 19.855 4.588 -21.109 1.00 0.00 44 ARG B C 7
ATOM 20669 O O . ARG D 2 44 ? 20.742 4.242 -21.881 1.00 0.00 44 ARG B O 7
ATOM 20690 N N . GLU D 2 45 ? 18.815 5.331 -21.497 1.00 0.00 45 GLU B N 7
ATOM 20691 C CA . GLU D 2 45 ? 18.516 5.615 -22.898 1.00 0.00 45 GLU B CA 7
ATOM 20692 C C . GLU D 2 45 ? 19.657 6.323 -23.632 1.00 0.00 45 GLU B C 7
ATOM 20693 O O . GLU D 2 45 ? 19.849 6.101 -24.827 1.00 0.00 45 GLU B O 7
ATOM 20705 N N . GLU D 2 46 ? 20.412 7.173 -22.935 1.00 0.00 46 GLU B N 7
ATOM 20706 C CA . GLU D 2 46 ? 21.526 7.909 -23.525 1.00 0.00 46 GLU B CA 7
ATOM 20707 C C . GLU D 2 46 ? 22.750 7.013 -23.729 1.00 0.00 46 GLU B C 7
ATOM 20708 O O . GLU D 2 46 ? 23.767 7.466 -24.253 1.00 0.00 46 GLU B O 7
ATOM 20720 N N . ILE D 2 47 ? 22.655 5.747 -23.315 1.00 0.00 47 ILE B N 7
ATOM 20721 C CA . ILE D 2 47 ? 23.778 4.819 -23.260 1.00 0.00 47 ILE B CA 7
ATOM 20722 C C . ILE D 2 47 ? 23.422 3.471 -23.884 1.00 0.00 47 ILE B C 7
ATOM 20723 O O . ILE D 2 47 ? 24.311 2.746 -24.323 1.00 0.00 47 ILE B O 7
ATOM 20739 N N . TYR D 2 48 ? 22.134 3.122 -23.934 1.00 0.00 48 TYR B N 7
ATOM 20740 C CA . TYR D 2 48 ? 21.685 1.916 -24.609 1.00 0.00 48 TYR B CA 7
ATOM 20741 C C . TYR D 2 48 ? 21.863 2.069 -26.119 1.00 0.00 48 TYR B C 7
ATOM 20742 O O . TYR D 2 48 ? 22.269 1.129 -26.799 1.00 0.00 48 TYR B O 7
ATOM 20760 N N . GLN D 2 49 ? 21.559 3.260 -26.640 1.00 0.00 49 GLN B N 7
ATOM 20761 C CA . GLN D 2 49 ? 21.674 3.594 -28.056 1.00 0.00 49 GLN B CA 7
ATOM 20762 C C . GLN D 2 49 ? 23.140 3.726 -28.490 1.00 0.00 49 GLN B C 7
ATOM 20763 O O . GLN D 2 49 ? 23.418 4.219 -29.581 1.00 0.00 49 GLN B O 7
ATOM 20777 N N . ARG D 2 50 ? 24.074 3.286 -27.639 1.00 0.00 50 ARG B N 7
ATOM 20778 C CA . ARG D 2 50 ? 25.508 3.401 -27.870 1.00 0.00 50 ARG B CA 7
ATOM 20779 C C . ARG D 2 50 ? 26.210 2.043 -27.717 1.00 0.00 50 ARG B C 7
ATOM 20780 O O . ARG D 2 50 ? 27.430 1.952 -27.826 1.00 0.00 50 ARG B O 7
ATOM 20801 N N . ILE D 2 51 ? 25.452 0.974 -27.461 1.00 0.00 51 ILE B N 7
ATOM 20802 C CA . ILE D 2 51 ? 26.004 -0.357 -27.228 1.00 0.00 51 ILE B CA 7
ATOM 20803 C C . ILE D 2 51 ? 26.039 -1.216 -28.496 1.00 0.00 51 ILE B C 7
ATOM 20804 O O . ILE D 2 51 ? 27.069 -1.807 -28.813 1.00 0.00 51 ILE B O 7
ATOM 20820 N N . GLN D 2 52 ? 24.913 -1.279 -29.211 1.00 0.00 52 GLN B N 7
ATOM 20821 C CA . GLN D 2 52 ? 24.668 -2.143 -30.366 1.00 0.00 52 GLN B CA 7
ATOM 20822 C C . GLN D 2 52 ? 25.657 -2.008 -31.528 1.00 0.00 52 GLN B C 7
ATOM 20823 O O . GLN D 2 52 ? 25.559 -2.774 -32.486 1.00 0.00 52 GLN B O 7
ATOM 20837 N N . ALA D 2 53 ? 26.600 -1.063 -31.477 1.00 0.00 53 ALA B N 7
ATOM 20838 C CA . ALA D 2 53 ? 27.506 -0.821 -32.593 1.00 0.00 53 ALA B CA 7
ATOM 20839 C C . ALA D 2 53 ? 28.968 -0.687 -32.156 1.00 0.00 53 ALA B C 7
ATOM 20840 O O . ALA D 2 53 ? 29.819 -0.344 -32.975 1.00 0.00 53 ALA B O 7
ATOM 22137 N N . MET C 2 1 ? 23.382 -2.632 -6.679 1.00 0.00 1 MET A N 8
ATOM 22138 C CA . MET C 2 1 ? 22.349 -1.842 -7.376 1.00 0.00 1 MET A CA 8
ATOM 22139 C C . MET C 2 1 ? 22.994 -0.797 -8.278 1.00 0.00 1 MET A C 8
ATOM 22140 O O . MET C 2 1 ? 24.072 -0.298 -7.963 1.00 0.00 1 MET A O 8
ATOM 22156 N N . LEU C 2 2 ? 22.336 -0.469 -9.394 1.00 0.00 2 LEU A N 8
ATOM 22157 C CA . LEU C 2 2 ? 22.795 0.546 -10.328 1.00 0.00 2 LEU A CA 8
ATOM 22158 C C . LEU C 2 2 ? 21.832 1.732 -10.276 1.00 0.00 2 LEU A C 8
ATOM 22159 O O . LEU C 2 2 ? 20.779 1.720 -10.911 1.00 0.00 2 LEU A O 8
ATOM 22175 N N . ILE C 2 3 ? 22.200 2.761 -9.515 1.00 0.00 3 ILE A N 8
ATOM 22176 C CA . ILE C 2 3 ? 21.386 3.949 -9.338 1.00 0.00 3 ILE A CA 8
ATOM 22177 C C . ILE C 2 3 ? 21.659 4.912 -10.486 1.00 0.00 3 ILE A C 8
ATOM 22178 O O . ILE C 2 3 ? 22.815 5.165 -10.815 1.00 0.00 3 ILE A O 8
ATOM 22194 N N . LEU C 2 4 ? 20.598 5.446 -11.092 1.00 0.00 4 LEU A N 8
ATOM 22195 C CA . LEU C 2 4 ? 20.703 6.437 -12.154 1.00 0.00 4 LEU A CA 8
ATOM 22196 C C . LEU C 2 4 ? 19.654 7.520 -11.916 1.00 0.00 4 LEU A C 8
ATOM 22197 O O . LEU C 2 4 ? 18.775 7.366 -11.070 1.00 0.00 4 LEU A O 8
ATOM 22213 N N . THR C 2 5 ? 19.739 8.622 -12.664 1.00 0.00 5 THR A N 8
ATOM 22214 C CA . THR C 2 5 ? 18.743 9.684 -12.596 1.00 0.00 5 THR A CA 8
ATOM 22215 C C . THR C 2 5 ? 18.101 9.820 -13.971 1.00 0.00 5 THR A C 8
ATOM 22216 O O . THR C 2 5 ? 18.776 9.660 -14.984 1.00 0.00 5 THR A O 8
ATOM 22227 N N . ARG C 2 6 ? 16.799 10.115 -14.019 1.00 0.00 6 ARG A N 8
ATOM 22228 C CA . ARG C 2 6 ? 16.070 10.175 -15.279 1.00 0.00 6 ARG A CA 8
ATOM 22229 C C . ARG C 2 6 ? 15.101 11.352 -15.281 1.00 0.00 6 ARG A C 8
ATOM 22230 O O . ARG C 2 6 ? 14.409 11.576 -14.290 1.00 0.00 6 ARG A O 8
ATOM 22251 N N . LYS C 2 7 ? 15.045 12.105 -16.386 1.00 0.00 7 LYS A N 8
ATOM 22252 C CA . LYS C 2 7 ? 14.079 13.187 -16.522 1.00 0.00 7 LYS A CA 8
ATOM 22253 C C . LYS C 2 7 ? 12.702 12.581 -16.786 1.00 0.00 7 LYS A C 8
ATOM 22254 O O . LYS C 2 7 ? 12.595 11.500 -17.364 1.00 0.00 7 LYS A O 8
ATOM 22273 N N . VAL C 2 8 ? 11.645 13.275 -16.366 1.00 0.00 8 VAL A N 8
ATOM 22274 C CA . VAL C 2 8 ? 10.281 12.848 -16.652 1.00 0.00 8 VAL A CA 8
ATOM 22275 C C . VAL C 2 8 ? 10.090 12.760 -18.164 1.00 0.00 8 VAL A C 8
ATOM 22276 O O . VAL C 2 8 ? 10.503 13.657 -18.898 1.00 0.00 8 VAL A O 8
ATOM 22289 N N . GLY C 2 9 ? 9.464 11.677 -18.629 1.00 0.00 9 GLY A N 8
ATOM 22290 C CA . GLY C 2 9 ? 9.173 11.477 -20.041 1.00 0.00 9 GLY A CA 8
ATOM 22291 C C . GLY C 2 9 ? 10.228 10.623 -20.743 1.00 0.00 9 GLY A C 8
ATOM 22292 O O . GLY C 2 9 ? 10.090 10.340 -21.932 1.00 0.00 9 GLY A O 8
ATOM 22296 N N . GLU C 2 10 ? 11.276 10.211 -20.024 1.00 0.00 10 GLU A N 8
ATOM 22297 C CA . GLU C 2 10 ? 12.321 9.353 -20.574 1.00 0.00 10 GLU A CA 8
ATOM 22298 C C . GLU C 2 10 ? 12.201 7.946 -19.984 1.00 0.00 10 GLU A C 8
ATOM 22299 O O . GLU C 2 10 ? 11.278 7.674 -19.217 1.00 0.00 10 GLU A O 8
ATOM 22311 N N . SER C 2 11 ? 13.126 7.044 -20.331 1.00 0.00 11 SER A N 8
ATOM 22312 C CA . SER C 2 11 ? 13.084 5.674 -19.835 1.00 0.00 11 SER A CA 8
ATOM 22313 C C . SER C 2 11 ? 14.478 5.109 -19.574 1.00 0.00 11 SER A C 8
ATOM 22314 O O . SER C 2 11 ? 15.490 5.726 -19.901 1.00 0.00 11 SER A O 8
ATOM 22322 N N . ILE C 2 12 ? 14.506 3.916 -18.974 1.00 0.00 12 ILE A N 8
ATOM 22323 C CA . ILE C 2 12 ? 15.702 3.135 -18.696 1.00 0.00 12 ILE A CA 8
ATOM 22324 C C . ILE C 2 12 ? 15.452 1.723 -19.223 1.00 0.00 12 ILE A C 8
ATOM 22325 O O . ILE C 2 12 ? 14.312 1.377 -19.526 1.00 0.00 12 ILE A O 8
ATOM 22341 N N . ASN C 2 13 ? 16.495 0.899 -19.339 1.00 0.00 13 ASN A N 8
ATOM 22342 C CA . ASN C 2 13 ? 16.358 -0.446 -19.879 1.00 0.00 13 ASN A CA 8
ATOM 22343 C C . ASN C 2 13 ? 16.991 -1.484 -18.967 1.00 0.00 13 ASN A C 8
ATOM 22344 O O . ASN C 2 13 ? 17.873 -1.172 -18.168 1.00 0.00 13 ASN A O 8
ATOM 22355 N N . ILE C 2 14 ? 16.518 -2.725 -19.110 1.00 0.00 14 ILE A N 8
ATOM 22356 C CA . ILE C 2 14 ? 17.037 -3.884 -18.399 1.00 0.00 14 ILE A CA 8
ATOM 22357 C C . ILE C 2 14 ? 17.013 -5.074 -19.358 1.00 0.00 14 ILE A C 8
ATOM 22358 O O . ILE C 2 14 ? 16.133 -5.164 -20.216 1.00 0.00 14 ILE A O 8
ATOM 22374 N N . GLY C 2 15 ? 17.977 -5.988 -19.218 1.00 0.00 15 GLY A N 8
ATOM 22375 C CA . GLY C 2 15 ? 18.092 -7.140 -20.095 1.00 0.00 15 GLY A CA 8
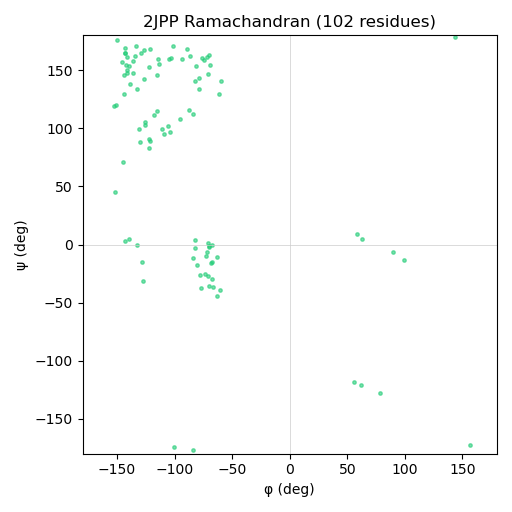ATOM 22376 C C . GLY C 2 15 ? 18.130 -6.683 -21.550 1.00 0.00 15 GLY A C 8
ATOM 22377 O O . GLY C 2 15 ? 18.954 -5.849 -21.920 1.00 0.00 15 GLY A O 8
ATOM 22381 N N . ASP C 2 16 ? 17.233 -7.233 -22.372 1.00 0.00 16 ASP A N 8
ATOM 22382 C CA . ASP C 2 16 ? 17.088 -6.840 -23.767 1.00 0.00 16 ASP A CA 8
ATOM 22383 C C . ASP C 2 16 ? 15.613 -6.783 -24.178 1.00 0.00 16 ASP A C 8
ATOM 22384 O O . ASP C 2 16 ? 15.307 -6.586 -25.353 1.00 0.00 16 ASP A O 8
ATOM 22393 N N . ASP C 2 17 ? 14.699 -6.954 -23.215 1.00 0.00 17 ASP A N 8
ATOM 22394 C CA . ASP C 2 17 ? 13.260 -6.949 -23.459 1.00 0.00 17 ASP A CA 8
ATOM 22395 C C . ASP C 2 17 ? 12.497 -6.133 -22.412 1.00 0.00 17 ASP A C 8
ATOM 22396 O O . ASP C 2 17 ? 11.267 -6.105 -22.446 1.00 0.00 17 ASP A O 8
ATOM 22405 N N . ILE C 2 18 ? 13.195 -5.467 -21.482 1.00 0.00 18 ILE A N 8
ATOM 22406 C CA . ILE C 2 18 ? 12.535 -4.743 -20.403 1.00 0.00 18 ILE A CA 8
ATOM 22407 C C . ILE C 2 18 ? 12.889 -3.255 -20.458 1.00 0.00 18 ILE A C 8
ATOM 22408 O O . ILE C 2 18 ? 14.014 -2.885 -20.792 1.00 0.00 18 ILE A O 8
ATOM 22424 N N . THR C 2 19 ? 11.913 -2.401 -20.127 1.00 0.00 19 THR A N 8
ATOM 22425 C CA . THR C 2 19 ? 12.073 -0.954 -20.118 1.00 0.00 19 THR A CA 8
ATOM 22426 C C . THR C 2 19 ? 11.341 -0.369 -18.919 1.00 0.00 19 THR A C 8
ATOM 22427 O O . THR C 2 19 ? 10.271 -0.850 -18.555 1.00 0.00 19 THR A O 8
ATOM 22438 N N . ILE C 2 20 ? 11.917 0.670 -18.308 1.00 0.00 20 ILE A N 8
ATOM 22439 C CA . ILE C 2 20 ? 11.366 1.315 -17.123 1.00 0.00 20 ILE A CA 8
ATOM 22440 C C . ILE C 2 20 ? 11.192 2.808 -17.399 1.00 0.00 20 ILE A C 8
ATOM 22441 O O . ILE C 2 20 ? 12.129 3.589 -17.241 1.00 0.00 20 ILE A O 8
ATOM 22457 N N . THR C 2 21 ? 9.987 3.204 -17.815 1.00 0.00 21 THR A N 8
ATOM 22458 C CA . THR C 2 21 ? 9.672 4.589 -18.135 1.00 0.00 21 THR A CA 8
ATOM 22459 C C . THR C 2 21 ? 9.332 5.371 -16.866 1.00 0.00 21 THR A C 8
ATOM 22460 O O . THR C 2 21 ? 8.983 4.782 -15.844 1.00 0.00 21 THR A O 8
ATOM 22471 N N . ILE C 2 22 ? 9.433 6.702 -16.936 1.00 0.00 22 ILE A N 8
ATOM 22472 C CA . ILE C 2 22 ? 9.040 7.610 -15.865 1.00 0.00 22 ILE A CA 8
ATOM 22473 C C . ILE C 2 22 ? 8.014 8.592 -16.427 1.00 0.00 22 ILE A C 8
ATOM 22474 O O . ILE C 2 22 ? 8.362 9.550 -17.112 1.00 0.00 22 ILE A O 8
ATOM 22490 N N . LEU C 2 23 ? 6.734 8.346 -16.133 1.00 0.00 23 LEU A N 8
ATOM 22491 C CA . LEU C 2 23 ? 5.644 9.128 -16.696 1.00 0.00 23 LEU A CA 8
ATOM 22492 C C . LEU C 2 23 ? 5.557 10.494 -16.027 1.00 0.00 23 LEU A C 8
ATOM 22493 O O . LEU C 2 23 ? 5.061 11.442 -16.638 1.00 0.00 23 LEU A O 8
ATOM 22509 N N . GLY C 2 24 ? 6.034 10.606 -14.783 1.00 0.00 24 GLY A N 8
ATOM 22510 C CA . GLY C 2 24 ? 6.156 11.909 -14.150 1.00 0.00 24 GLY A CA 8
ATOM 22511 C C . GLY C 2 24 ? 6.017 11.871 -12.637 1.00 0.00 24 GLY A C 8
ATOM 22512 O O . GLY C 2 24 ? 5.656 10.852 -12.050 1.00 0.00 24 GLY A O 8
ATOM 22516 N N . VAL C 2 25 ? 6.314 13.013 -12.012 1.00 0.00 25 VAL A N 8
ATOM 22517 C CA . VAL C 2 25 ? 6.204 13.185 -10.572 1.00 0.00 25 VAL A CA 8
ATOM 22518 C C . VAL C 2 25 ? 4.737 13.329 -10.172 1.00 0.00 25 VAL A C 8
ATOM 22519 O O . VAL C 2 25 ? 3.872 13.575 -11.011 1.00 0.00 25 VAL A O 8
ATOM 22532 N N . SER C 2 26 ? 4.470 13.174 -8.875 1.00 0.00 26 SER A N 8
ATOM 22533 C CA . SER C 2 26 ? 3.149 13.304 -8.278 1.00 0.00 26 SER A CA 8
ATOM 22534 C C . SER C 2 26 ? 3.316 13.792 -6.840 1.00 0.00 26 SER A C 8
ATOM 22535 O O . SER C 2 26 ? 2.608 13.348 -5.936 1.00 0.00 26 SER A O 8
ATOM 22543 N N . GLY C 2 27 ? 4.260 14.715 -6.632 1.00 0.00 27 GLY A N 8
ATOM 22544 C CA . GLY C 2 27 ? 4.579 15.256 -5.323 1.00 0.00 27 GLY A CA 8
ATOM 22545 C C . GLY C 2 27 ? 5.388 14.244 -4.526 1.00 0.00 27 GLY A C 8
ATOM 22546 O O . GLY C 2 27 ? 6.511 13.912 -4.900 1.00 0.00 27 GLY A O 8
ATOM 22550 N N . GLN C 2 28 ? 4.817 13.751 -3.426 1.00 0.00 28 GLN A N 8
ATOM 22551 C CA . GLN C 2 28 ? 5.445 12.714 -2.625 1.00 0.00 28 GLN A CA 8
ATOM 22552 C C . GLN C 2 28 ? 5.412 11.376 -3.373 1.00 0.00 28 GLN A C 8
ATOM 22553 O O . GLN C 2 28 ? 6.032 10.405 -2.940 1.00 0.00 28 GLN A O 8
ATOM 22567 N N . GLN C 2 29 ? 4.689 11.321 -4.498 1.00 0.00 29 GLN A N 8
ATOM 22568 C CA . GLN C 2 29 ? 4.556 10.109 -5.289 1.00 0.00 29 GLN A CA 8
ATOM 22569 C C . GLN C 2 29 ? 5.210 10.275 -6.658 1.00 0.00 29 GLN A C 8
ATOM 22570 O O . GLN C 2 29 ? 5.586 11.382 -7.043 1.00 0.00 29 GLN A O 8
ATOM 22584 N N . VAL C 2 30 ? 5.344 9.168 -7.392 1.00 0.00 30 VAL A N 8
ATOM 22585 C CA . VAL C 2 30 ? 5.941 9.141 -8.719 1.00 0.00 30 VAL A CA 8
ATOM 22586 C C . VAL C 2 30 ? 5.261 8.067 -9.564 1.00 0.00 30 VAL A C 8
ATOM 22587 O O . VAL C 2 30 ? 5.128 6.926 -9.123 1.00 0.00 30 VAL A O 8
ATOM 22600 N N . ARG C 2 31 ? 4.830 8.432 -10.776 1.00 0.00 31 ARG A N 8
ATOM 22601 C CA . ARG C 2 31 ? 4.221 7.490 -11.701 1.00 0.00 31 ARG A CA 8
ATOM 22602 C C . ARG C 2 31 ? 5.287 6.910 -12.624 1.00 0.00 31 ARG A C 8
ATOM 22603 O O . ARG C 2 31 ? 5.804 7.602 -13.502 1.00 0.00 31 ARG A O 8
ATOM 22624 N N . ILE C 2 32 ? 5.601 5.630 -12.403 1.00 0.00 32 ILE A N 8
ATOM 22625 C CA . ILE C 2 32 ? 6.599 4.877 -13.147 1.00 0.00 32 ILE A CA 8
ATOM 22626 C C . ILE C 2 32 ? 5.875 3.880 -14.056 1.00 0.00 32 ILE A C 8
ATOM 22627 O O . ILE C 2 32 ? 4.723 3.533 -13.801 1.00 0.00 32 ILE A O 8
ATOM 22643 N N . GLY C 2 33 ? 6.545 3.418 -15.116 1.00 0.00 33 GLY A N 8
ATOM 22644 C CA . GLY C 2 33 ? 5.969 2.488 -16.074 1.00 0.00 33 GLY A CA 8
ATOM 22645 C C . GLY C 2 33 ? 6.909 1.314 -16.317 1.00 0.00 33 GLY A C 8
ATOM 22646 O O . GLY C 2 33 ? 7.883 1.442 -17.056 1.00 0.00 33 GLY A O 8
ATOM 22650 N N . ILE C 2 34 ? 6.620 0.168 -15.695 1.00 0.00 34 ILE A N 8
ATOM 22651 C CA . ILE C 2 34 ? 7.449 -1.018 -15.824 1.00 0.00 34 ILE A CA 8
ATOM 22652 C C . ILE C 2 34 ? 6.949 -1.808 -17.027 1.00 0.00 34 ILE A C 8
ATOM 22653 O O . ILE C 2 34 ? 5.823 -2.304 -17.015 1.00 0.00 34 ILE A O 8
ATOM 22669 N N . ASN C 2 35 ? 7.774 -1.930 -18.067 1.00 0.00 35 ASN A N 8
ATOM 22670 C CA . ASN C 2 35 ? 7.385 -2.614 -19.288 1.00 0.00 35 ASN A CA 8
ATOM 22671 C C . ASN C 2 35 ? 8.227 -3.863 -19.504 1.00 0.00 35 ASN A C 8
ATOM 22672 O O . ASN C 2 35 ? 9.428 -3.785 -19.754 1.00 0.00 35 ASN A O 8
ATOM 22683 N N . ALA C 2 36 ? 7.570 -5.016 -19.405 1.00 0.00 36 ALA A N 8
ATOM 22684 C CA . ALA C 2 36 ? 8.170 -6.325 -19.595 1.00 0.00 36 ALA A CA 8
ATOM 22685 C C . ALA C 2 36 ? 7.137 -7.239 -20.255 1.00 0.00 36 ALA A C 8
ATOM 22686 O O . ALA C 2 36 ? 5.935 -6.987 -20.140 1.00 0.00 36 ALA A O 8
ATOM 22693 N N . PRO C 2 37 ? 7.574 -8.299 -20.948 1.00 0.00 37 PRO A N 8
ATOM 22694 C CA . PRO C 2 37 ? 6.666 -9.238 -21.577 1.00 0.00 37 PRO A CA 8
ATOM 22695 C C . PRO C 2 37 ? 5.928 -10.017 -20.494 1.00 0.00 37 PRO A C 8
ATOM 22696 O O . PRO C 2 37 ? 6.415 -10.138 -19.372 1.00 0.00 37 PRO A O 8
ATOM 22707 N N . LYS C 2 38 ? 4.749 -10.553 -20.816 1.00 0.00 38 LYS A N 8
ATOM 22708 C CA . LYS C 2 38 ? 3.961 -11.285 -19.834 1.00 0.00 38 LYS A CA 8
ATOM 22709 C C . LYS C 2 38 ? 4.618 -12.622 -19.477 1.00 0.00 38 LYS A C 8
ATOM 22710 O O . LYS C 2 38 ? 4.105 -13.370 -18.648 1.00 0.00 38 LYS A O 8
ATOM 22729 N N . ASP C 2 39 ? 5.759 -12.918 -20.110 1.00 0.00 39 ASP A N 8
ATOM 22730 C CA . ASP C 2 39 ? 6.576 -14.083 -19.813 1.00 0.00 39 ASP A CA 8
ATOM 22731 C C . ASP C 2 39 ? 7.230 -13.963 -18.434 1.00 0.00 39 ASP A C 8
ATOM 22732 O O . ASP C 2 39 ? 7.725 -14.953 -17.898 1.00 0.00 39 ASP A O 8
ATOM 22741 N N . VAL C 2 40 ? 7.230 -12.754 -17.863 1.00 0.00 40 VAL A N 8
ATOM 22742 C CA . VAL C 2 40 ? 7.842 -12.485 -16.570 1.00 0.00 40 VAL A CA 8
ATOM 22743 C C . VAL C 2 40 ? 6.857 -11.734 -15.679 1.00 0.00 40 VAL A C 8
ATOM 22744 O O . VAL C 2 40 ? 5.842 -11.227 -16.157 1.00 0.00 40 VAL A O 8
ATOM 22757 N N . ALA C 2 41 ? 7.151 -11.658 -14.379 1.00 0.00 41 ALA A N 8
ATOM 22758 C CA . ALA C 2 41 ? 6.256 -11.019 -13.427 1.00 0.00 41 ALA A CA 8
ATOM 22759 C C . ALA C 2 41 ? 6.758 -9.630 -13.040 1.00 0.00 41 ALA A C 8
ATOM 22760 O O . ALA C 2 41 ? 7.933 -9.311 -13.215 1.00 0.00 41 ALA A O 8
ATOM 22767 N N . VAL C 2 42 ? 5.850 -8.806 -12.511 1.00 0.00 42 VAL A N 8
ATOM 22768 C CA . VAL C 2 42 ? 6.153 -7.482 -11.986 1.00 0.00 42 VAL A CA 8
ATOM 22769 C C . VAL C 2 42 ? 5.114 -7.127 -10.923 1.00 0.00 42 VAL A C 8
ATOM 22770 O O . VAL C 2 42 ? 3.923 -7.034 -11.212 1.00 0.00 42 VAL A O 8
ATOM 22783 N N . HIS C 2 43 ? 5.576 -6.929 -9.686 1.00 0.00 43 HIS A N 8
ATOM 22784 C CA . HIS C 2 43 ? 4.726 -6.553 -8.566 1.00 0.00 43 HIS A CA 8
ATOM 22785 C C . HIS C 2 43 ? 5.462 -5.573 -7.657 1.00 0.00 43 HIS A C 8
ATOM 22786 O O . HIS C 2 43 ? 6.690 -5.512 -7.672 1.00 0.00 43 HIS A O 8
ATOM 22800 N N . ARG C 2 44 ? 4.713 -4.802 -6.863 1.00 0.00 44 ARG A N 8
ATOM 22801 C CA . ARG C 2 44 ? 5.303 -3.887 -5.894 1.00 0.00 44 ARG A CA 8
ATOM 22802 C C . ARG C 2 44 ? 5.764 -4.667 -4.663 1.00 0.00 44 ARG A C 8
ATOM 22803 O O . ARG C 2 44 ? 5.365 -5.813 -4.468 1.00 0.00 44 ARG A O 8
ATOM 22824 N N . GLU C 2 45 ? 6.604 -4.055 -3.827 1.00 0.00 45 GLU A N 8
ATOM 22825 C CA . GLU C 2 45 ? 7.199 -4.747 -2.688 1.00 0.00 45 GLU A CA 8
ATOM 22826 C C . GLU C 2 45 ? 6.162 -5.140 -1.631 1.00 0.00 45 GLU A C 8
ATOM 22827 O O . GLU C 2 45 ? 6.332 -6.141 -0.938 1.00 0.00 45 GLU A O 8
ATOM 22839 N N . GLU C 2 46 ? 5.084 -4.360 -1.500 1.00 0.00 46 GLU A N 8
ATOM 22840 C CA . GLU C 2 46 ? 4.037 -4.625 -0.518 1.00 0.00 46 GLU A CA 8
ATOM 22841 C C . GLU C 2 46 ? 2.975 -5.593 -1.049 1.00 0.00 46 GLU A C 8
ATOM 22842 O O . GLU C 2 46 ? 1.977 -5.844 -0.377 1.00 0.00 46 GLU A O 8
ATOM 22854 N N . ILE C 2 47 ? 3.186 -6.135 -2.254 1.00 0.00 47 ILE A N 8
ATOM 22855 C CA . ILE C 2 47 ? 2.253 -7.043 -2.914 1.00 0.00 47 ILE A CA 8
ATOM 22856 C C . ILE C 2 47 ? 2.967 -8.328 -3.319 1.00 0.00 47 ILE A C 8
ATOM 22857 O O . ILE C 2 47 ? 2.344 -9.386 -3.359 1.00 0.00 47 ILE A O 8
ATOM 22873 N N . TYR C 2 48 ? 4.266 -8.252 -3.619 1.00 0.00 48 TYR A N 8
ATOM 22874 C CA . TYR C 2 48 ? 5.047 -9.436 -3.932 1.00 0.00 48 TYR A CA 8
ATOM 22875 C C . TYR C 2 48 ? 5.097 -10.361 -2.717 1.00 0.00 48 TYR A C 8
ATOM 22876 O O . TYR C 2 48 ? 4.969 -11.575 -2.851 1.00 0.00 48 TYR A O 8
ATOM 22894 N N . GLN C 2 49 ? 5.281 -9.784 -1.527 1.00 0.00 49 GLN A N 8
ATOM 22895 C CA . GLN C 2 49 ? 5.310 -10.544 -0.287 1.00 0.00 49 GLN A CA 8
ATOM 22896 C C . GLN C 2 49 ? 3.898 -10.954 0.139 1.00 0.00 49 GLN A C 8
ATOM 22897 O O . GLN C 2 49 ? 3.741 -11.835 0.980 1.00 0.00 49 GLN A O 8
ATOM 22911 N N . ARG C 2 50 ? 2.870 -10.320 -0.436 1.00 0.00 50 ARG A N 8
ATOM 22912 C CA . ARG C 2 50 ? 1.480 -10.619 -0.113 1.00 0.00 50 ARG A CA 8
ATOM 22913 C C . ARG C 2 50 ? 1.025 -11.902 -0.809 1.00 0.00 50 ARG A C 8
ATOM 22914 O O . ARG C 2 50 ? 0.072 -12.540 -0.368 1.00 0.00 50 ARG A O 8
ATOM 22935 N N . ILE C 2 51 ? 1.707 -12.280 -1.896 1.00 0.00 51 ILE A N 8
ATOM 22936 C CA . ILE C 2 51 ? 1.434 -13.509 -2.633 1.00 0.00 51 ILE A CA 8
ATOM 22937 C C . ILE C 2 51 ? 1.759 -14.719 -1.765 1.00 0.00 51 ILE A C 8
ATOM 22938 O O . ILE C 2 51 ? 1.124 -15.764 -1.887 1.00 0.00 51 ILE A O 8
ATOM 22954 N N . GLN C 2 52 ? 2.753 -14.573 -0.884 1.00 0.00 52 GLN A N 8
ATOM 22955 C CA . GLN C 2 52 ? 3.187 -15.630 0.021 1.00 0.00 52 GLN A CA 8
ATOM 22956 C C . GLN C 2 52 ? 2.135 -15.948 1.088 1.00 0.00 52 GLN A C 8
ATOM 22957 O O . GLN C 2 52 ? 2.341 -16.852 1.898 1.00 0.00 52 GLN A O 8
ATOM 22971 N N . ALA C 2 53 ? 1.015 -15.217 1.100 1.00 0.00 53 ALA A N 8
ATOM 22972 C CA . ALA C 2 53 ? -0.065 -15.420 2.055 1.00 0.00 53 ALA A CA 8
ATOM 22973 C C . ALA C 2 53 ? -1.429 -15.454 1.358 1.00 0.00 53 ALA A C 8
ATOM 22974 O O . ALA C 2 53 ? -2.462 -15.550 2.019 1.00 0.00 53 ALA A O 8
ATOM 22981 N N . MET D 2 1 ? 2.539 -2.368 -20.812 1.00 0.00 1 MET B N 8
ATOM 22982 C CA . MET D 2 1 ? 3.247 -1.743 -19.679 1.00 0.00 1 MET B CA 8
ATOM 22983 C C . MET D 2 1 ? 2.393 -1.800 -18.419 1.00 0.00 1 MET B C 8
ATOM 22984 O O . MET D 2 1 ? 1.172 -1.702 -18.503 1.00 0.00 1 MET B O 8
ATOM 23000 N N . LEU D 2 2 ? 3.034 -1.959 -17.257 1.00 0.00 2 LEU B N 8
ATOM 23001 C CA . LEU D 2 2 ? 2.351 -1.970 -15.973 1.00 0.00 2 LEU B CA 8
ATOM 23002 C C . LEU D 2 2 ? 2.705 -0.689 -15.220 1.00 0.00 2 LEU B C 8
ATOM 23003 O O . LEU D 2 2 ? 3.731 -0.613 -14.544 1.00 0.00 2 LEU B O 8
ATOM 23019 N N . ILE D 2 3 ? 1.848 0.324 -15.340 1.00 0.00 3 ILE B N 8
ATOM 23020 C CA . ILE D 2 3 ? 2.059 1.605 -14.692 1.00 0.00 3 ILE B CA 8
ATOM 23021 C C . ILE D 2 3 ? 1.691 1.489 -13.215 1.00 0.00 3 ILE B C 8
ATOM 23022 O O . ILE D 2 3 ? 0.771 0.758 -12.854 1.00 0.00 3 ILE B O 8
ATOM 23038 N N . LEU D 2 4 ? 2.416 2.217 -12.362 1.00 0.00 4 LEU B N 8
ATOM 23039 C CA . LEU D 2 4 ? 2.148 2.308 -10.936 1.00 0.00 4 LEU B CA 8
ATOM 23040 C C . LEU D 2 4 ? 2.445 3.741 -10.496 1.00 0.00 4 LEU B C 8
ATOM 23041 O O . LEU D 2 4 ? 3.146 4.466 -11.198 1.00 0.00 4 LEU B O 8
ATOM 23057 N N . THR D 2 5 ? 1.922 4.156 -9.339 1.00 0.00 5 THR B N 8
ATOM 23058 C CA . THR D 2 5 ? 2.210 5.475 -8.786 1.00 0.00 5 THR B CA 8
ATOM 23059 C C . THR D 2 5 ? 2.724 5.299 -7.364 1.00 0.00 5 THR B C 8
ATOM 23060 O O . THR D 2 5 ? 1.993 5.500 -6.395 1.00 0.00 5 THR B O 8
ATOM 23071 N N . ARG D 2 6 ? 3.997 4.916 -7.238 1.00 0.00 6 ARG B N 8
ATOM 23072 C CA . ARG D 2 6 ? 4.591 4.601 -5.947 1.00 0.00 6 ARG B CA 8
ATOM 23073 C C . ARG D 2 6 ? 4.943 5.881 -5.208 1.00 0.00 6 ARG B C 8
ATOM 23074 O O . ARG D 2 6 ? 4.851 6.972 -5.768 1.00 0.00 6 ARG B O 8
ATOM 23095 N N . LYS D 2 7 ? 5.352 5.748 -3.944 1.00 0.00 7 LYS B N 8
ATOM 23096 C CA . LYS D 2 7 ? 5.831 6.884 -3.175 1.00 0.00 7 LYS B CA 8
ATOM 23097 C C . LYS D 2 7 ? 7.348 6.777 -3.086 1.00 0.00 7 LYS B C 8
ATOM 23098 O O . LYS D 2 7 ? 7.891 5.677 -3.171 1.00 0.00 7 LYS B O 8
ATOM 23117 N N . VAL D 2 8 ? 8.047 7.899 -2.918 1.00 0.00 8 VAL B N 8
ATOM 23118 C CA . VAL D 2 8 ? 9.502 7.849 -2.891 1.00 0.00 8 VAL B CA 8
ATOM 23119 C C . VAL D 2 8 ? 9.978 7.079 -1.668 1.00 0.00 8 VAL B C 8
ATOM 23120 O O . VAL D 2 8 ? 9.446 7.218 -0.568 1.00 0.00 8 VAL B O 8
ATOM 23133 N N . GLY D 2 9 ? 11.001 6.260 -1.900 1.00 0.00 9 GLY B N 8
ATOM 23134 C CA . GLY D 2 9 ? 11.577 5.357 -0.915 1.00 0.00 9 GLY B CA 8
ATOM 23135 C C . GLY D 2 9 ? 11.000 3.943 -1.022 1.00 0.00 9 GLY B C 8
ATOM 23136 O O . GLY D 2 9 ? 11.513 3.027 -0.380 1.00 0.00 9 GLY B O 8
ATOM 23140 N N . GLU D 2 10 ? 9.943 3.749 -1.821 1.00 0.00 10 GLU B N 8
ATOM 23141 C CA . GLU D 2 10 ? 9.357 2.429 -2.033 1.00 0.00 10 GLU B CA 8
ATOM 23142 C C . GLU D 2 10 ? 10.145 1.639 -3.078 1.00 0.00 10 GLU B C 8
ATOM 23143 O O . GLU D 2 10 ? 11.116 2.138 -3.648 1.00 0.00 10 GLU B O 8
ATOM 23155 N N . SER D 2 11 ? 9.722 0.395 -3.330 1.00 0.00 11 SER B N 8
ATOM 23156 C CA . SER D 2 11 ? 10.379 -0.487 -4.283 1.00 0.00 11 SER B CA 8
ATOM 23157 C C . SER D 2 11 ? 9.363 -1.269 -5.111 1.00 0.00 11 SER B C 8
ATOM 23158 O O . SER D 2 11 ? 8.173 -1.294 -4.799 1.00 0.00 11 SER B O 8
ATOM 23166 N N . ILE D 2 12 ? 9.860 -1.909 -6.172 1.00 0.00 12 ILE B N 8
ATOM 23167 C CA . ILE D 2 12 ? 9.118 -2.757 -7.094 1.00 0.00 12 ILE B CA 8
ATOM 23168 C C . ILE D 2 12 ? 9.984 -3.992 -7.358 1.00 0.00 12 ILE B C 8
ATOM 23169 O O . ILE D 2 12 ? 11.173 -3.990 -7.040 1.00 0.00 12 ILE B O 8
ATOM 23185 N N . ASN D 2 13 ? 9.414 -5.051 -7.937 1.00 0.00 13 ASN B N 8
ATOM 23186 C CA . ASN D 2 13 ? 10.165 -6.259 -8.233 1.00 0.00 13 ASN B CA 8
ATOM 23187 C C . ASN D 2 13 ? 9.818 -6.767 -9.632 1.00 0.00 13 ASN B C 8
ATOM 23188 O O . ASN D 2 13 ? 8.721 -6.512 -10.126 1.00 0.00 13 ASN B O 8
ATOM 23199 N N . ILE D 2 14 ? 10.749 -7.486 -10.269 1.00 0.00 14 ILE B N 8
ATOM 23200 C CA . ILE D 2 14 ? 10.558 -8.017 -11.613 1.00 0.00 14 ILE B CA 8
ATOM 23201 C C . ILE D 2 14 ? 11.182 -9.410 -11.703 1.00 0.00 14 ILE B C 8
ATOM 23202 O O . ILE D 2 14 ? 12.203 -9.687 -11.071 1.00 0.00 14 ILE B O 8
ATOM 23218 N N . GLY D 2 15 ? 10.560 -10.289 -12.495 1.00 0.00 15 GLY B N 8
ATOM 23219 C CA . GLY D 2 15 ? 11.028 -11.653 -12.682 1.00 0.00 15 GLY B CA 8
ATOM 23220 C C . GLY D 2 15 ? 11.160 -12.365 -11.341 1.00 0.00 15 GLY B C 8
ATOM 23221 O O . GLY D 2 15 ? 10.203 -12.428 -10.571 1.00 0.00 15 GLY B O 8
ATOM 23225 N N . ASP D 2 16 ? 12.351 -12.903 -11.067 1.00 0.00 16 ASP B N 8
ATOM 23226 C CA . ASP D 2 16 ? 12.654 -13.575 -9.810 1.00 0.00 16 ASP B CA 8
ATOM 23227 C C . ASP D 2 16 ? 14.058 -13.207 -9.318 1.00 0.00 16 ASP B C 8
ATOM 23228 O O . ASP D 2 16 ? 14.510 -13.715 -8.293 1.00 0.00 16 ASP B O 8
ATOM 23237 N N . ASP D 2 17 ? 14.753 -12.325 -10.045 1.00 0.00 17 ASP B N 8
ATOM 23238 C CA . ASP D 2 17 ? 16.123 -11.941 -9.734 1.00 0.00 17 ASP B CA 8
ATOM 23239 C C . ASP D 2 17 ? 16.351 -10.437 -9.891 1.00 0.00 17 ASP B C 8
ATOM 23240 O O . ASP D 2 17 ? 17.479 -9.975 -9.730 1.00 0.00 17 ASP B O 8
ATOM 23249 N N . ILE D 2 18 ? 15.304 -9.661 -10.201 1.00 0.00 18 ILE B N 8
ATOM 23250 C CA . ILE D 2 18 ? 15.450 -8.232 -10.446 1.00 0.00 18 ILE B CA 8
ATOM 23251 C C . ILE D 2 18 ? 14.601 -7.445 -9.449 1.00 0.00 18 ILE B C 8
ATOM 23252 O O . ILE D 2 18 ? 13.488 -7.848 -9.115 1.00 0.00 18 ILE B O 8
ATOM 23268 N N . THR D 2 19 ? 15.131 -6.316 -8.973 1.00 0.00 19 THR B N 8
ATOM 23269 C CA . THR D 2 19 ? 14.427 -5.448 -8.044 1.00 0.00 19 THR B CA 8
ATOM 23270 C C . THR D 2 19 ? 14.647 -4.002 -8.459 1.00 0.00 19 THR B C 8
ATOM 23271 O O . THR D 2 19 ? 15.737 -3.645 -8.899 1.00 0.00 19 THR B O 8
ATOM 23282 N N . ILE D 2 20 ? 13.613 -3.174 -8.318 1.00 0.00 20 ILE B N 8
ATOM 23283 C CA . ILE D 2 20 ? 13.663 -1.778 -8.728 1.00 0.00 20 ILE B CA 8
ATOM 23284 C C . ILE D 2 20 ? 13.303 -0.906 -7.530 1.00 0.00 20 ILE B C 8
ATOM 23285 O O . ILE D 2 20 ? 12.603 -1.355 -6.624 1.00 0.00 20 ILE B O 8
ATOM 23301 N N . THR D 2 21 ? 13.775 0.341 -7.515 1.00 0.00 21 THR B N 8
ATOM 23302 C CA . THR D 2 21 ? 13.534 1.246 -6.401 1.00 0.00 21 THR B CA 8
ATOM 23303 C C . THR D 2 21 ? 13.321 2.667 -6.916 1.00 0.00 21 THR B C 8
ATOM 23304 O O . THR D 2 21 ? 13.696 2.989 -8.042 1.00 0.00 21 THR B O 8
ATOM 23315 N N . ILE D 2 22 ? 12.715 3.514 -6.080 1.00 0.00 22 ILE B N 8
ATOM 23316 C CA . ILE D 2 22 ? 12.503 4.923 -6.360 1.00 0.00 22 ILE B CA 8
ATOM 23317 C C . ILE D 2 22 ? 13.103 5.717 -5.201 1.00 0.00 22 ILE B C 8
ATOM 23318 O O . ILE D 2 22 ? 12.455 5.929 -4.181 1.00 0.00 22 ILE B O 8
ATOM 23334 N N . LEU D 2 23 ? 14.353 6.159 -5.356 1.00 0.00 23 LEU B N 8
ATOM 23335 C CA . LEU D 2 23 ? 15.071 6.824 -4.280 1.00 0.00 23 LEU B CA 8
ATOM 23336 C C . LEU D 2 23 ? 14.460 8.196 -4.026 1.00 0.00 23 LEU B C 8
ATOM 23337 O O . LEU D 2 23 ? 14.496 8.688 -2.900 1.00 0.00 23 LEU B O 8
ATOM 23353 N N . GLY D 2 24 ? 13.898 8.811 -5.072 1.00 0.00 24 GLY B N 8
ATOM 23354 C CA . GLY D 2 24 ? 13.066 9.986 -4.879 1.00 0.00 24 GLY B CA 8
ATOM 23355 C C . GLY D 2 24 ? 13.139 11.001 -6.010 1.00 0.00 24 GLY B C 8
ATOM 23356 O O . GLY D 2 24 ? 13.982 10.919 -6.901 1.00 0.00 24 GLY B O 8
ATOM 23360 N N . VAL D 2 25 ? 12.221 11.968 -5.945 1.00 0.00 25 VAL B N 8
ATOM 23361 C CA . VAL D 2 25 ? 12.117 13.070 -6.884 1.00 0.00 25 VAL B CA 8
ATOM 23362 C C . VAL D 2 25 ? 13.238 14.077 -6.628 1.00 0.00 25 VAL B C 8
ATOM 23363 O O . VAL D 2 25 ? 13.626 14.305 -5.483 1.00 0.00 25 VAL B O 8
ATOM 23376 N N . SER D 2 26 ? 13.751 14.678 -7.706 1.00 0.00 26 SER B N 8
ATOM 23377 C CA . SER D 2 26 ? 14.822 15.664 -7.656 1.00 0.00 26 SER B CA 8
ATOM 23378 C C . SER D 2 26 ? 14.601 16.684 -8.768 1.00 0.00 26 SER B C 8
ATOM 23379 O O . SER D 2 26 ? 15.201 16.580 -9.838 1.00 0.00 26 SER B O 8
ATOM 23387 N N . GLY D 2 27 ? 13.738 17.672 -8.523 1.00 0.00 27 GLY B N 8
ATOM 23388 C CA . GLY D 2 27 ? 13.381 18.633 -9.552 1.00 0.00 27 GLY B CA 8
ATOM 23389 C C . GLY D 2 27 ? 12.596 17.929 -10.654 1.00 0.00 27 GLY B C 8
ATOM 23390 O O . GLY D 2 27 ? 11.806 17.028 -10.376 1.00 0.00 27 GLY B O 8
ATOM 23394 N N . GLN D 2 28 ? 12.811 18.338 -11.906 1.00 0.00 28 GLN B N 8
ATOM 23395 C CA . GLN D 2 28 ? 12.186 17.701 -13.058 1.00 0.00 28 GLN B CA 8
ATOM 23396 C C . GLN D 2 28 ? 12.729 16.283 -13.274 1.00 0.00 28 GLN B C 8
ATOM 23397 O O . GLN D 2 28 ? 12.245 15.561 -14.147 1.00 0.00 28 GLN B O 8
ATOM 23411 N N . GLN D 2 29 ? 13.731 15.872 -12.490 1.00 0.00 29 GLN B N 8
ATOM 23412 C CA . GLN D 2 29 ? 14.307 14.540 -12.594 1.00 0.00 29 GLN B CA 8
ATOM 23413 C C . GLN D 2 29 ? 13.827 13.646 -11.456 1.00 0.00 29 GLN B C 8
ATOM 23414 O O . GLN D 2 29 ? 13.166 14.101 -10.523 1.00 0.00 29 GLN B O 8
ATOM 23428 N N . VAL D 2 30 ? 14.170 12.360 -11.547 1.00 0.00 30 VAL B N 8
ATOM 23429 C CA . VAL D 2 30 ? 13.834 11.366 -10.542 1.00 0.00 30 VAL B CA 8
ATOM 23430 C C . VAL D 2 30 ? 14.992 10.382 -10.418 1.00 0.00 30 VAL B C 8
ATOM 23431 O O . VAL D 2 30 ? 15.452 9.843 -11.425 1.00 0.00 30 VAL B O 8
ATOM 23444 N N . ARG D 2 31 ? 15.468 10.139 -9.193 1.00 0.00 31 ARG B N 8
ATOM 23445 C CA . ARG D 2 31 ? 16.528 9.169 -8.958 1.00 0.00 31 ARG B CA 8
ATOM 23446 C C . ARG D 2 31 ? 15.921 7.783 -8.773 1.00 0.00 31 ARG B C 8
ATOM 23447 O O . ARG D 2 31 ? 15.352 7.477 -7.723 1.00 0.00 31 ARG B O 8
ATOM 23468 N N . ILE D 2 32 ? 16.057 6.957 -9.814 1.00 0.00 32 ILE B N 8
ATOM 23469 C CA . ILE D 2 32 ? 15.598 5.576 -9.848 1.00 0.00 32 ILE B CA 8
ATOM 23470 C C . ILE D 2 32 ? 16.732 4.658 -9.389 1.00 0.00 32 ILE B C 8
ATOM 23471 O O . ILE D 2 32 ? 17.895 5.058 -9.369 1.00 0.00 32 ILE B O 8
ATOM 23487 N N . GLY D 2 33 ? 16.396 3.420 -9.020 1.00 0.00 33 GLY B N 8
ATOM 23488 C CA . GLY D 2 33 ? 17.372 2.400 -8.679 1.00 0.00 33 GLY B CA 8
ATOM 23489 C C . GLY D 2 33 ? 17.017 1.108 -9.402 1.00 0.00 33 GLY B C 8
ATOM 23490 O O . GLY D 2 33 ? 15.857 0.701 -9.403 1.00 0.00 33 GLY B O 8
ATOM 23494 N N . ILE D 2 34 ? 18.011 0.462 -10.016 1.00 0.00 34 ILE B N 8
ATOM 23495 C CA . ILE D 2 34 ? 17.811 -0.773 -10.758 1.00 0.00 34 ILE B CA 8
ATOM 23496 C C . ILE D 2 34 ? 18.791 -1.820 -10.242 1.00 0.00 34 ILE B C 8
ATOM 23497 O O . ILE D 2 34 ? 20.001 -1.618 -10.307 1.00 0.00 34 ILE B O 8
ATOM 23513 N N . ASN D 2 35 ? 18.279 -2.940 -9.729 1.00 0.00 35 ASN B N 8
ATOM 23514 C CA . ASN D 2 35 ? 19.111 -3.982 -9.152 1.00 0.00 35 ASN B CA 8
ATOM 23515 C C . ASN D 2 35 ? 18.879 -5.314 -9.851 1.00 0.00 35 ASN B C 8
ATOM 23516 O O . ASN D 2 35 ? 17.802 -5.897 -9.764 1.00 0.00 35 ASN B O 8
ATOM 23527 N N . ALA D 2 36 ? 19.913 -5.785 -10.544 1.00 0.00 36 ALA B N 8
ATOM 23528 C CA . ALA D 2 36 ? 19.904 -7.046 -11.265 1.00 0.00 36 ALA B CA 8
ATOM 23529 C C . ALA D 2 36 ? 21.310 -7.644 -11.226 1.00 0.00 36 ALA B C 8
ATOM 23530 O O . ALA D 2 36 ? 22.279 -6.913 -11.016 1.00 0.00 36 ALA B O 8
ATOM 23537 N N . PRO D 2 37 ? 21.448 -8.961 -11.423 1.00 0.00 37 PRO B N 8
ATOM 23538 C CA . PRO D 2 37 ? 22.743 -9.615 -11.457 1.00 0.00 37 PRO B CA 8
ATOM 23539 C C . PRO D 2 37 ? 23.474 -9.263 -12.751 1.00 0.00 37 PRO B C 8
ATOM 23540 O O . PRO D 2 37 ? 22.865 -8.791 -13.708 1.00 0.00 37 PRO B O 8
ATOM 23551 N N . LYS D 2 38 ? 24.790 -9.495 -12.780 1.00 0.00 38 LYS B N 8
ATOM 23552 C CA . LYS D 2 38 ? 25.614 -9.246 -13.958 1.00 0.00 38 LYS B CA 8
ATOM 23553 C C . LYS D 2 38 ? 25.249 -10.186 -15.109 1.00 0.00 38 LYS B C 8
ATOM 23554 O O . LYS D 2 38 ? 25.831 -10.095 -16.189 1.00 0.00 38 LYS B O 8
ATOM 23573 N N . ASP D 2 39 ? 24.289 -11.088 -14.883 1.00 0.00 39 ASP B N 8
ATOM 23574 C CA . ASP D 2 39 ? 23.777 -11.986 -15.910 1.00 0.00 39 ASP B CA 8
ATOM 23575 C C . ASP D 2 39 ? 22.969 -11.207 -16.949 1.00 0.00 39 ASP B C 8
ATOM 23576 O O . ASP D 2 39 ? 22.683 -11.723 -18.029 1.00 0.00 39 ASP B O 8
ATOM 23585 N N . VAL D 2 40 ? 22.603 -9.963 -16.619 1.00 0.00 40 VAL B N 8
ATOM 23586 C CA . VAL D 2 40 ? 21.818 -9.097 -17.485 1.00 0.00 40 VAL B CA 8
ATOM 23587 C C . VAL D 2 40 ? 22.419 -7.695 -17.488 1.00 0.00 40 VAL B C 8
ATOM 23588 O O . VAL D 2 40 ? 23.337 -7.403 -16.723 1.00 0.00 40 VAL B O 8
ATOM 23601 N N . ALA D 2 41 ? 21.902 -6.819 -18.353 1.00 0.00 41 ALA B N 8
ATOM 23602 C CA . ALA D 2 41 ? 22.410 -5.465 -18.478 1.00 0.00 41 ALA B CA 8
ATOM 23603 C C . ALA D 2 41 ? 21.356 -4.448 -18.049 1.00 0.00 41 ALA B C 8
ATOM 23604 O O . ALA D 2 41 ? 20.179 -4.781 -17.914 1.00 0.00 41 ALA B O 8
ATOM 23611 N N . VAL D 2 42 ? 21.788 -3.203 -17.837 1.00 0.00 42 VAL B N 8
ATOM 23612 C CA . VAL D 2 42 ? 20.909 -2.093 -17.490 1.00 0.00 42 VAL B CA 8
ATOM 23613 C C . VAL D 2 42 ? 21.551 -0.794 -17.967 1.00 0.00 42 VAL B C 8
ATOM 23614 O O . VAL D 2 42 ? 22.694 -0.500 -17.624 1.00 0.00 42 VAL B O 8
ATOM 23627 N N . HIS D 2 43 ? 20.810 -0.015 -18.761 1.00 0.00 43 HIS B N 8
ATOM 23628 C CA . HIS D 2 43 ? 21.313 1.235 -19.323 1.00 0.00 43 HIS B CA 8
ATOM 23629 C C . HIS D 2 43 ? 20.232 2.311 -19.409 1.00 0.00 43 HIS B C 8
ATOM 23630 O O . HIS D 2 43 ? 19.039 2.017 -19.438 1.00 0.00 43 HIS B O 8
ATOM 23644 N N . ARG D 2 44 ? 20.679 3.571 -19.448 1.00 0.00 44 ARG B N 8
ATOM 23645 C CA . ARG D 2 44 ? 19.872 4.790 -19.463 1.00 0.00 44 ARG B CA 8
ATOM 23646 C C . ARG D 2 44 ? 19.154 5.057 -20.790 1.00 0.00 44 ARG B C 8
ATOM 23647 O O . ARG D 2 44 ? 18.641 6.157 -20.985 1.00 0.00 44 ARG B O 8
ATOM 23668 N N . GLU D 2 45 ? 19.112 4.073 -21.694 1.00 0.00 45 GLU B N 8
ATOM 23669 C CA . GLU D 2 45 ? 18.466 4.168 -23.004 1.00 0.00 45 GLU B CA 8
ATOM 23670 C C . GLU D 2 45 ? 19.118 5.208 -23.926 1.00 0.00 45 GLU B C 8
ATOM 23671 O O . GLU D 2 45 ? 18.663 5.414 -25.049 1.00 0.00 45 GLU B O 8
ATOM 23683 N N . GLU D 2 46 ? 20.184 5.874 -23.472 1.00 0.00 46 GLU B N 8
ATOM 23684 C CA . GLU D 2 46 ? 20.863 6.895 -24.258 1.00 0.00 46 GLU B CA 8
ATOM 23685 C C . GLU D 2 46 ? 22.350 6.570 -24.356 1.00 0.00 46 GLU B C 8
ATOM 23686 O O . GLU D 2 46 ? 23.129 7.373 -24.867 1.00 0.00 46 GLU B O 8
ATOM 23698 N N . ILE D 2 47 ? 22.743 5.390 -23.864 1.00 0.00 47 ILE B N 8
ATOM 23699 C CA . ILE D 2 47 ? 24.135 4.980 -23.861 1.00 0.00 47 ILE B CA 8
ATOM 23700 C C . ILE D 2 47 ? 24.325 3.557 -24.380 1.00 0.00 47 ILE B C 8
ATOM 23701 O O . ILE D 2 47 ? 25.455 3.131 -24.603 1.00 0.00 47 ILE B O 8
ATOM 23717 N N . TYR D 2 48 ? 23.235 2.810 -24.579 1.00 0.00 48 TYR B N 8
ATOM 23718 C CA . TYR D 2 48 ? 23.340 1.506 -25.212 1.00 0.00 48 TYR B CA 8
ATOM 23719 C C . TYR D 2 48 ? 23.670 1.686 -26.695 1.00 0.00 48 TYR B C 8
ATOM 23720 O O . TYR D 2 48 ? 24.410 0.890 -27.268 1.00 0.00 48 TYR B O 8
ATOM 23738 N N . GLN D 2 49 ? 23.125 2.733 -27.327 1.00 0.00 49 GLN B N 8
ATOM 23739 C CA . GLN D 2 49 ? 23.434 3.038 -28.717 1.00 0.00 49 GLN B CA 8
ATOM 23740 C C . GLN D 2 49 ? 24.855 3.592 -28.857 1.00 0.00 49 GLN B C 8
ATOM 23741 O O . GLN D 2 49 ? 25.415 3.573 -29.951 1.00 0.00 49 GLN B O 8
ATOM 23755 N N . ARG D 2 50 ? 25.443 4.084 -27.759 1.00 0.00 50 ARG B N 8
ATOM 23756 C CA . ARG D 2 50 ? 26.796 4.630 -27.761 1.00 0.00 50 ARG B CA 8
ATOM 23757 C C . ARG D 2 50 ? 27.823 3.517 -27.979 1.00 0.00 50 ARG B C 8
ATOM 23758 O O . ARG D 2 50 ? 28.973 3.789 -28.316 1.00 0.00 50 ARG B O 8
ATOM 23779 N N . ILE D 2 51 ? 27.411 2.261 -27.790 1.00 0.00 51 ILE B N 8
ATOM 23780 C CA . ILE D 2 51 ? 28.270 1.096 -27.965 1.00 0.00 51 ILE B CA 8
ATOM 23781 C C . ILE D 2 51 ? 28.586 0.885 -29.441 1.00 0.00 51 ILE B C 8
ATOM 23782 O O . ILE D 2 51 ? 29.699 0.498 -29.790 1.00 0.00 51 ILE B O 8
ATOM 23798 N N . GLN D 2 52 ? 27.606 1.141 -30.311 1.00 0.00 52 GLN B N 8
ATOM 23799 C CA . GLN D 2 52 ? 27.770 0.963 -31.747 1.00 0.00 52 GLN B CA 8
ATOM 23800 C C . GLN D 2 52 ? 28.773 1.959 -32.342 1.00 0.00 52 GLN B C 8
ATOM 23801 O O . GLN D 2 52 ? 29.119 1.848 -33.517 1.00 0.00 52 GLN B O 8
ATOM 23815 N N . ALA D 2 53 ? 29.240 2.926 -31.548 1.00 0.00 53 ALA B N 8
ATOM 23816 C CA . ALA D 2 53 ? 30.175 3.942 -32.012 1.00 0.00 53 ALA B CA 8
ATOM 23817 C C . ALA D 2 53 ? 31.617 3.429 -32.090 1.00 0.00 53 ALA B C 8
ATOM 23818 O O . ALA D 2 53 ? 32.485 4.140 -32.597 1.00 0.00 53 ALA B O 8
ATOM 25115 N N . MET C 2 1 ? 23.472 -2.109 -6.592 1.00 0.00 1 MET A N 9
ATOM 25116 C CA . MET C 2 1 ? 22.421 -1.297 -7.233 1.00 0.00 1 MET A CA 9
ATOM 25117 C C . MET C 2 1 ? 23.044 -0.279 -8.177 1.00 0.00 1 MET A C 9
ATOM 25118 O O . MET C 2 1 ? 24.091 0.283 -7.864 1.00 0.00 1 MET A O 9
ATOM 25134 N N . LEU C 2 2 ? 22.405 -0.039 -9.327 1.00 0.00 2 LEU A N 9
ATOM 25135 C CA . LEU C 2 2 ? 22.861 0.958 -10.283 1.00 0.00 2 LEU A CA 9
ATOM 25136 C C . LEU C 2 2 ? 21.902 2.145 -10.244 1.00 0.00 2 LEU A C 9
ATOM 25137 O O . LEU C 2 2 ? 20.789 2.073 -10.766 1.00 0.00 2 LEU A O 9
ATOM 25153 N N . ILE C 2 3 ? 22.337 3.239 -9.622 1.00 0.00 3 ILE A N 9
ATOM 25154 C CA . ILE C 2 3 ? 21.532 4.436 -9.486 1.00 0.00 3 ILE A CA 9
ATOM 25155 C C . ILE C 2 3 ? 21.749 5.336 -10.700 1.00 0.00 3 ILE A C 9
ATOM 25156 O O . ILE C 2 3 ? 22.862 5.433 -11.215 1.00 0.00 3 ILE A O 9
ATOM 25172 N N . LEU C 2 4 ? 20.681 5.996 -11.156 1.00 0.00 4 LEU A N 9
ATOM 25173 C CA . LEU C 2 4 ? 20.728 6.962 -12.246 1.00 0.00 4 LEU A CA 9
ATOM 25174 C C . LEU C 2 4 ? 19.783 8.114 -11.911 1.00 0.00 4 LEU A C 9
ATOM 25175 O O . LEU C 2 4 ? 18.921 7.977 -11.044 1.00 0.00 4 LEU A O 9
ATOM 25191 N N . THR C 2 5 ? 19.942 9.250 -12.596 1.00 0.00 5 THR A N 9
ATOM 25192 C CA . THR C 2 5 ? 19.092 10.416 -12.382 1.00 0.00 5 THR A CA 9
ATOM 25193 C C . THR C 2 5 ? 18.440 10.818 -13.701 1.00 0.00 5 THR A C 9
ATOM 25194 O O . THR C 2 5 ? 18.947 11.678 -14.420 1.00 0.00 5 THR A O 9
ATOM 25205 N N . ARG C 2 6 ? 17.306 10.188 -14.016 1.00 0.00 6 ARG A N 9
ATOM 25206 C CA . ARG C 2 6 ? 16.569 10.452 -15.245 1.00 0.00 6 ARG A CA 9
ATOM 25207 C C . ARG C 2 6 ? 15.722 11.708 -15.085 1.00 0.00 6 ARG A C 9
ATOM 25208 O O . ARG C 2 6 ? 15.647 12.278 -13.998 1.00 0.00 6 ARG A O 9
ATOM 25229 N N . LYS C 2 7 ? 15.082 12.136 -16.175 1.00 0.00 7 LYS A N 9
ATOM 25230 C CA . LYS C 2 7 ? 14.164 13.262 -16.172 1.00 0.00 7 LYS A CA 9
ATOM 25231 C C . LYS C 2 7 ? 12.801 12.789 -16.660 1.00 0.00 7 LYS A C 9
ATOM 25232 O O . LYS C 2 7 ? 12.701 11.732 -17.281 1.00 0.00 7 LYS A O 9
ATOM 25251 N N . VAL C 2 8 ? 11.749 13.561 -16.387 1.00 0.00 8 VAL A N 9
ATOM 25252 C CA . VAL C 2 8 ? 10.398 13.194 -16.792 1.00 0.00 8 VAL A CA 9
ATOM 25253 C C . VAL C 2 8 ? 10.344 12.969 -18.301 1.00 0.00 8 VAL A C 9
ATOM 25254 O O . VAL C 2 8 ? 10.740 13.834 -19.081 1.00 0.00 8 VAL A O 9
ATOM 25267 N N . GLY C 2 9 ? 9.848 11.797 -18.703 1.00 0.00 9 GLY A N 9
ATOM 25268 C CA . GLY C 2 9 ? 9.692 11.421 -20.100 1.00 0.00 9 GLY A CA 9
ATOM 25269 C C . GLY C 2 9 ? 10.843 10.552 -20.602 1.00 0.00 9 GLY A C 9
ATOM 25270 O O . GLY C 2 9 ? 10.765 10.016 -21.707 1.00 0.00 9 GLY A O 9
ATOM 25274 N N . GLU C 2 10 ? 11.908 10.404 -19.809 1.00 0.00 10 GLU A N 9
ATOM 25275 C CA . GLU C 2 10 ? 13.037 9.557 -20.175 1.00 0.00 10 GLU A CA 9
ATOM 25276 C C . GLU C 2 10 ? 12.812 8.131 -19.669 1.00 0.00 10 GLU A C 9
ATOM 25277 O O . GLU C 2 10 ? 11.854 7.868 -18.942 1.00 0.00 10 GLU A O 9
ATOM 25289 N N . SER C 2 11 ? 13.695 7.203 -20.051 1.00 0.00 11 SER A N 9
ATOM 25290 C CA . SER C 2 11 ? 13.560 5.806 -19.659 1.00 0.00 11 SER A CA 9
ATOM 25291 C C . SER C 2 11 ? 14.900 5.114 -19.446 1.00 0.00 11 SER A C 9
ATOM 25292 O O . SER C 2 11 ? 15.968 5.690 -19.653 1.00 0.00 11 SER A O 9
ATOM 25300 N N . ILE C 2 12 ? 14.803 3.854 -19.025 1.00 0.00 12 ILE A N 9
ATOM 25301 C CA . ILE C 2 12 ? 15.895 2.948 -18.726 1.00 0.00 12 ILE A CA 9
ATOM 25302 C C . ILE C 2 12 ? 15.551 1.589 -19.338 1.00 0.00 12 ILE A C 9
ATOM 25303 O O . ILE C 2 12 ? 14.393 1.336 -19.666 1.00 0.00 12 ILE A O 9
ATOM 25319 N N . ASN C 2 13 ? 16.544 0.712 -19.494 1.00 0.00 13 ASN A N 9
ATOM 25320 C CA . ASN C 2 13 ? 16.331 -0.634 -20.000 1.00 0.00 13 ASN A CA 9
ATOM 25321 C C . ASN C 2 13 ? 17.066 -1.645 -19.127 1.00 0.00 13 ASN A C 9
ATOM 25322 O O . ASN C 2 13 ? 18.083 -1.322 -18.516 1.00 0.00 13 ASN A O 9
ATOM 25333 N N . ILE C 2 14 ? 16.540 -2.871 -19.078 1.00 0.00 14 ILE A N 9
ATOM 25334 C CA . ILE C 2 14 ? 17.140 -3.959 -18.316 1.00 0.00 14 ILE A CA 9
ATOM 25335 C C . ILE C 2 14 ? 16.998 -5.262 -19.101 1.00 0.00 14 ILE A C 9
ATOM 25336 O O . ILE C 2 14 ? 15.992 -5.476 -19.774 1.00 0.00 14 ILE A O 9
ATOM 25352 N N . GLY C 2 15 ? 18.009 -6.132 -19.016 1.00 0.00 15 GLY A N 9
ATOM 25353 C CA . GLY C 2 15 ? 17.972 -7.460 -19.616 1.00 0.00 15 GLY A CA 9
ATOM 25354 C C . GLY C 2 15 ? 17.744 -7.454 -21.129 1.00 0.00 15 GLY A C 9
ATOM 25355 O O . GLY C 2 15 ? 17.503 -8.512 -21.704 1.00 0.00 15 GLY A O 9
ATOM 25359 N N . ASP C 2 16 ? 17.818 -6.282 -21.769 1.00 0.00 16 ASP A N 9
ATOM 25360 C CA . ASP C 2 16 ? 17.585 -6.097 -23.200 1.00 0.00 16 ASP A CA 9
ATOM 25361 C C . ASP C 2 16 ? 16.156 -6.459 -23.632 1.00 0.00 16 ASP A C 9
ATOM 25362 O O . ASP C 2 16 ? 15.860 -6.475 -24.825 1.00 0.00 16 ASP A O 9
ATOM 25371 N N . ASP C 2 17 ? 15.260 -6.752 -22.681 1.00 0.00 17 ASP A N 9
ATOM 25372 C CA . ASP C 2 17 ? 13.867 -7.082 -22.973 1.00 0.00 17 ASP A CA 9
ATOM 25373 C C . ASP C 2 17 ? 12.899 -6.296 -22.087 1.00 0.00 17 ASP A C 9
ATOM 25374 O O . ASP C 2 17 ? 11.687 -6.484 -22.190 1.00 0.00 17 ASP A O 9
ATOM 25383 N N . ILE C 2 18 ? 13.416 -5.421 -21.219 1.00 0.00 18 ILE A N 9
ATOM 25384 C CA . ILE C 2 18 ? 12.594 -4.672 -20.280 1.00 0.00 18 ILE A CA 9
ATOM 25385 C C . ILE C 2 18 ? 12.869 -3.179 -20.433 1.00 0.00 18 ILE A C 9
ATOM 25386 O O . ILE C 2 18 ? 13.974 -2.781 -20.805 1.00 0.00 18 ILE A O 9
ATOM 25402 N N . THR C 2 19 ? 11.859 -2.353 -20.145 1.00 0.00 19 THR A N 9
ATOM 25403 C CA . THR C 2 19 ? 11.974 -0.904 -20.202 1.00 0.00 19 THR A CA 9
ATOM 25404 C C . THR C 2 19 ? 11.269 -0.296 -18.998 1.00 0.00 19 THR A C 9
ATOM 25405 O O . THR C 2 19 ? 10.179 -0.729 -18.635 1.00 0.00 19 THR A O 9
ATOM 25416 N N . ILE C 2 20 ? 11.895 0.709 -18.384 1.00 0.00 20 ILE A N 9
ATOM 25417 C CA . ILE C 2 20 ? 11.339 1.421 -17.241 1.00 0.00 20 ILE A CA 9
ATOM 25418 C C . ILE C 2 20 ? 11.254 2.897 -17.614 1.00 0.00 20 ILE A C 9
ATOM 25419 O O . ILE C 2 20 ? 12.217 3.437 -18.152 1.00 0.00 20 ILE A O 9
ATOM 25435 N N . THR C 2 21 ? 10.127 3.562 -17.342 1.00 0.00 21 THR A N 9
ATOM 25436 C CA . THR C 2 21 ? 9.938 4.938 -17.792 1.00 0.00 21 THR A CA 9
ATOM 25437 C C . THR C 2 21 ? 9.348 5.810 -16.689 1.00 0.00 21 THR A C 9
ATOM 25438 O O . THR C 2 21 ? 8.413 5.397 -16.005 1.00 0.00 21 THR A O 9
ATOM 25449 N N . ILE C 2 22 ? 9.895 7.017 -16.520 1.00 0.00 22 ILE A N 9
ATOM 25450 C CA . ILE C 2 22 ? 9.386 7.996 -15.573 1.00 0.00 22 ILE A CA 9
ATOM 25451 C C . ILE C 2 22 ? 8.353 8.859 -16.296 1.00 0.00 22 ILE A C 9
ATOM 25452 O O . ILE C 2 22 ? 8.700 9.770 -17.046 1.00 0.00 22 ILE A O 9
ATOM 25468 N N . LEU C 2 23 ? 7.071 8.567 -16.068 1.00 0.00 23 LEU A N 9
ATOM 25469 C CA . LEU C 2 23 ? 5.985 9.231 -16.771 1.00 0.00 23 LEU A CA 9
ATOM 25470 C C . LEU C 2 23 ? 5.800 10.651 -16.242 1.00 0.00 23 LEU A C 9
ATOM 25471 O O . LEU C 2 23 ? 5.312 11.521 -16.962 1.00 0.00 23 LEU A O 9
ATOM 25487 N N . GLY C 2 24 ? 6.190 10.882 -14.985 1.00 0.00 24 GLY A N 9
ATOM 25488 C CA . GLY C 2 24 ? 6.196 12.216 -14.406 1.00 0.00 24 GLY A CA 9
ATOM 25489 C C . GLY C 2 24 ? 6.141 12.180 -12.885 1.00 0.00 24 GLY A C 9
ATOM 25490 O O . GLY C 2 24 ? 5.866 11.142 -12.285 1.00 0.00 24 GLY A O 9
ATOM 25494 N N . VAL C 2 25 ? 6.404 13.330 -12.259 1.00 0.00 25 VAL A N 9
ATOM 25495 C CA . VAL C 2 25 ? 6.349 13.454 -10.810 1.00 0.00 25 VAL A CA 9
ATO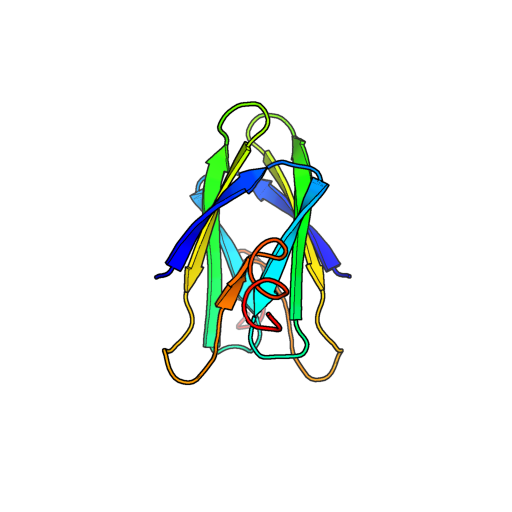M 25496 C C . VAL C 2 25 ? 4.902 13.620 -10.353 1.00 0.00 25 VAL A C 9
ATOM 25497 O O . VAL C 2 25 ? 4.024 13.952 -11.148 1.00 0.00 25 VAL A O 9
ATOM 25510 N N . SER C 2 26 ? 4.662 13.385 -9.061 1.00 0.00 26 SER A N 9
ATOM 25511 C CA . SER C 2 26 ? 3.343 13.469 -8.451 1.00 0.00 26 SER A CA 9
ATOM 25512 C C . SER C 2 26 ? 3.482 13.903 -6.991 1.00 0.00 26 SER A C 9
ATOM 25513 O O . SER C 2 26 ? 2.779 13.398 -6.117 1.00 0.00 26 SER A O 9
ATOM 25521 N N . GLY C 2 27 ? 4.394 14.843 -6.729 1.00 0.00 27 GLY A N 9
ATOM 25522 C CA . GLY C 2 27 ? 4.670 15.326 -5.384 1.00 0.00 27 GLY A CA 9
ATOM 25523 C C . GLY C 2 27 ? 5.543 14.319 -4.649 1.00 0.00 27 GLY A C 9
ATOM 25524 O O . GLY C 2 27 ? 6.614 13.962 -5.135 1.00 0.00 27 GLY A O 9
ATOM 25528 N N . GLN C 2 28 ? 5.091 13.859 -3.480 1.00 0.00 28 GLN A N 9
ATOM 25529 C CA . GLN C 2 28 ? 5.790 12.808 -2.759 1.00 0.00 28 GLN A CA 9
ATOM 25530 C C . GLN C 2 28 ? 5.669 11.483 -3.518 1.00 0.00 28 GLN A C 9
ATOM 25531 O O . GLN C 2 28 ? 6.384 10.523 -3.222 1.00 0.00 28 GLN A O 9
ATOM 25545 N N . GLN C 2 29 ? 4.762 11.429 -4.502 1.00 0.00 29 GLN A N 9
ATOM 25546 C CA . GLN C 2 29 ? 4.588 10.258 -5.342 1.00 0.00 29 GLN A CA 9
ATOM 25547 C C . GLN C 2 29 ? 5.295 10.484 -6.678 1.00 0.00 29 GLN A C 9
ATOM 25548 O O . GLN C 2 29 ? 5.664 11.611 -7.006 1.00 0.00 29 GLN A O 9
ATOM 25562 N N . VAL C 2 30 ? 5.484 9.415 -7.455 1.00 0.00 30 VAL A N 9
ATOM 25563 C CA . VAL C 2 30 ? 6.163 9.473 -8.742 1.00 0.00 30 VAL A CA 9
ATOM 25564 C C . VAL C 2 30 ? 5.554 8.438 -9.682 1.00 0.00 30 VAL A C 9
ATOM 25565 O O . VAL C 2 30 ? 5.666 7.239 -9.435 1.00 0.00 30 VAL A O 9
ATOM 25578 N N . ARG C 2 31 ? 4.909 8.884 -10.763 1.00 0.00 31 ARG A N 9
ATOM 25579 C CA . ARG C 2 31 ? 4.307 7.962 -11.713 1.00 0.00 31 ARG A CA 9
ATOM 25580 C C . ARG C 2 31 ? 5.372 7.360 -12.624 1.00 0.00 31 ARG A C 9
ATOM 25581 O O . ARG C 2 31 ? 5.837 8.006 -13.563 1.00 0.00 31 ARG A O 9
ATOM 25602 N N . ILE C 2 32 ? 5.749 6.113 -12.332 1.00 0.00 32 ILE A N 9
ATOM 25603 C CA . ILE C 2 32 ? 6.705 5.340 -13.117 1.00 0.00 32 ILE A CA 9
ATOM 25604 C C . ILE C 2 32 ? 5.967 4.165 -13.760 1.00 0.00 32 ILE A C 9
ATOM 25605 O O . ILE C 2 32 ? 4.860 3.822 -13.348 1.00 0.00 32 ILE A O 9
ATOM 25621 N N . GLY C 2 33 ? 6.571 3.540 -14.772 1.00 0.00 33 GLY A N 9
ATOM 25622 C CA . GLY C 2 33 ? 6.013 2.353 -15.395 1.00 0.00 33 GLY A CA 9
ATOM 25623 C C . GLY C 2 33 ? 7.102 1.323 -15.665 1.00 0.00 33 GLY A C 9
ATOM 25624 O O . GLY C 2 33 ? 8.280 1.664 -15.768 1.00 0.00 33 GLY A O 9
ATOM 25628 N N . ILE C 2 34 ? 6.690 0.058 -15.781 1.00 0.00 34 ILE A N 9
ATOM 25629 C CA . ILE C 2 34 ? 7.576 -1.066 -16.034 1.00 0.00 34 ILE A CA 9
ATOM 25630 C C . ILE C 2 34 ? 7.015 -1.830 -17.228 1.00 0.00 34 ILE A C 9
ATOM 25631 O O . ILE C 2 34 ? 5.822 -2.124 -17.263 1.00 0.00 34 ILE A O 9
ATOM 25647 N N . ASN C 2 35 ? 7.858 -2.157 -18.209 1.00 0.00 35 ASN A N 9
ATOM 25648 C CA . ASN C 2 35 ? 7.411 -2.830 -19.416 1.00 0.00 35 ASN A CA 9
ATOM 25649 C C . ASN C 2 35 ? 8.292 -4.031 -19.732 1.00 0.00 35 ASN A C 9
ATOM 25650 O O . ASN C 2 35 ? 9.465 -3.886 -20.066 1.00 0.00 35 ASN A O 9
ATOM 25661 N N . ALA C 2 36 ? 7.697 -5.217 -19.618 1.00 0.00 36 ALA A N 9
ATOM 25662 C CA . ALA C 2 36 ? 8.330 -6.502 -19.870 1.00 0.00 36 ALA A CA 9
ATOM 25663 C C . ALA C 2 36 ? 7.293 -7.427 -20.511 1.00 0.00 36 ALA A C 9
ATOM 25664 O O . ALA C 2 36 ? 6.094 -7.172 -20.395 1.00 0.00 36 ALA A O 9
ATOM 25671 N N . PRO C 2 37 ? 7.722 -8.501 -21.186 1.00 0.00 37 PRO A N 9
ATOM 25672 C CA . PRO C 2 37 ? 6.808 -9.469 -21.765 1.00 0.00 37 PRO A CA 9
ATOM 25673 C C . PRO C 2 37 ? 6.155 -10.291 -20.656 1.00 0.00 37 PRO A C 9
ATOM 25674 O O . PRO C 2 37 ? 6.637 -10.311 -19.525 1.00 0.00 37 PRO A O 9
ATOM 25685 N N . LYS C 2 38 ? 5.054 -10.976 -20.972 1.00 0.00 38 LYS A N 9
ATOM 25686 C CA . LYS C 2 38 ? 4.369 -11.832 -20.010 1.00 0.00 38 LYS A CA 9
ATOM 25687 C C . LYS C 2 38 ? 5.191 -13.080 -19.689 1.00 0.00 38 LYS A C 9
ATOM 25688 O O . LYS C 2 38 ? 4.758 -13.917 -18.899 1.00 0.00 38 LYS A O 9
ATOM 25707 N N . ASP C 2 39 ? 6.376 -13.211 -20.295 1.00 0.00 39 ASP A N 9
ATOM 25708 C CA . ASP C 2 39 ? 7.318 -14.274 -19.975 1.00 0.00 39 ASP A CA 9
ATOM 25709 C C . ASP C 2 39 ? 7.861 -14.090 -18.556 1.00 0.00 39 ASP A C 9
ATOM 25710 O O . ASP C 2 39 ? 8.449 -15.011 -17.991 1.00 0.00 39 ASP A O 9
ATOM 25719 N N . VAL C 2 40 ? 7.661 -12.897 -17.983 1.00 0.00 40 VAL A N 9
ATOM 25720 C CA . VAL C 2 40 ? 8.125 -12.554 -16.647 1.00 0.00 40 VAL A CA 9
ATOM 25721 C C . VAL C 2 40 ? 7.010 -11.845 -15.883 1.00 0.00 40 VAL A C 9
ATOM 25722 O O . VAL C 2 40 ? 5.963 -11.530 -16.449 1.00 0.00 40 VAL A O 9
ATOM 25735 N N . ALA C 2 41 ? 7.230 -11.590 -14.591 1.00 0.00 41 ALA A N 9
ATOM 25736 C CA . ALA C 2 41 ? 6.233 -10.947 -13.753 1.00 0.00 41 ALA A CA 9
ATOM 25737 C C . ALA C 2 41 ? 6.739 -9.602 -13.239 1.00 0.00 41 ALA A C 9
ATOM 25738 O O . ALA C 2 41 ? 7.937 -9.328 -13.267 1.00 0.00 41 ALA A O 9
ATOM 25745 N N . VAL C 2 42 ? 5.811 -8.767 -12.769 1.00 0.00 42 VAL A N 9
ATOM 25746 C CA . VAL C 2 42 ? 6.110 -7.457 -12.206 1.00 0.00 42 VAL A CA 9
ATOM 25747 C C . VAL C 2 42 ? 5.032 -7.093 -11.189 1.00 0.00 42 VAL A C 9
ATOM 25748 O O . VAL C 2 42 ? 3.871 -6.900 -11.540 1.00 0.00 42 VAL A O 9
ATOM 25761 N N . HIS C 2 43 ? 5.428 -7.001 -9.917 1.00 0.00 43 HIS A N 9
ATOM 25762 C CA . HIS C 2 43 ? 4.528 -6.645 -8.826 1.00 0.00 43 HIS A CA 9
ATOM 25763 C C . HIS C 2 43 ? 5.247 -5.761 -7.808 1.00 0.00 43 HIS A C 9
ATOM 25764 O O . HIS C 2 43 ? 6.477 -5.729 -7.765 1.00 0.00 43 HIS A O 9
ATOM 25778 N N . ARG C 2 44 ? 4.478 -5.044 -6.985 1.00 0.00 44 ARG A N 9
ATOM 25779 C CA . ARG C 2 44 ? 5.028 -4.252 -5.892 1.00 0.00 44 ARG A CA 9
ATOM 25780 C C . ARG C 2 44 ? 5.270 -5.158 -4.682 1.00 0.00 44 ARG A C 9
ATOM 25781 O O . ARG C 2 44 ? 4.767 -6.279 -4.643 1.00 0.00 44 ARG A O 9
ATOM 25802 N N . GLU C 2 45 ? 6.033 -4.694 -3.689 1.00 0.00 45 GLU A N 9
ATOM 25803 C CA . GLU C 2 45 ? 6.365 -5.529 -2.538 1.00 0.00 45 GLU A CA 9
ATOM 25804 C C . GLU C 2 45 ? 5.155 -5.784 -1.637 1.00 0.00 45 GLU A C 9
ATOM 25805 O O . GLU C 2 45 ? 5.088 -6.817 -0.976 1.00 0.00 45 GLU A O 9
ATOM 25817 N N . GLU C 2 46 ? 4.198 -4.854 -1.603 1.00 0.00 46 GLU A N 9
ATOM 25818 C CA . GLU C 2 46 ? 3.002 -4.972 -0.775 1.00 0.00 46 GLU A CA 9
ATOM 25819 C C . GLU C 2 46 ? 1.991 -5.935 -1.403 1.00 0.00 46 GLU A C 9
ATOM 25820 O O . GLU C 2 46 ? 0.929 -6.191 -0.837 1.00 0.00 46 GLU A O 9
ATOM 25832 N N . ILE C 2 47 ? 2.318 -6.473 -2.581 1.00 0.00 47 ILE A N 9
ATOM 25833 C CA . ILE C 2 47 ? 1.421 -7.308 -3.369 1.00 0.00 47 ILE A CA 9
ATOM 25834 C C . ILE C 2 47 ? 2.096 -8.626 -3.740 1.00 0.00 47 ILE A C 9
ATOM 25835 O O . ILE C 2 47 ? 1.409 -9.609 -4.003 1.00 0.00 47 ILE A O 9
ATOM 25851 N N . TYR C 2 48 ? 3.432 -8.668 -3.766 1.00 0.00 48 TYR A N 9
ATOM 25852 C CA . TYR C 2 48 ? 4.137 -9.924 -3.957 1.00 0.00 48 TYR A CA 9
ATOM 25853 C C . TYR C 2 48 ? 4.023 -10.770 -2.692 1.00 0.00 48 TYR A C 9
ATOM 25854 O O . TYR C 2 48 ? 3.770 -11.971 -2.763 1.00 0.00 48 TYR A O 9
ATOM 25872 N N . GLN C 2 49 ? 4.206 -10.145 -1.525 1.00 0.00 49 GLN A N 9
ATOM 25873 C CA . GLN C 2 49 ? 4.105 -10.822 -0.240 1.00 0.00 49 GLN A CA 9
ATOM 25874 C C . GLN C 2 49 ? 2.663 -11.241 0.052 1.00 0.00 49 GLN A C 9
ATOM 25875 O O . GLN C 2 49 ? 2.397 -11.884 1.064 1.00 0.00 49 GLN A O 9
ATOM 25889 N N . ARG C 2 50 ? 1.733 -10.876 -0.839 1.00 0.00 50 ARG A N 9
ATOM 25890 C CA . ARG C 2 50 ? 0.314 -11.179 -0.732 1.00 0.00 50 ARG A CA 9
ATOM 25891 C C . ARG C 2 50 ? -0.039 -12.442 -1.528 1.00 0.00 50 ARG A C 9
ATOM 25892 O O . ARG C 2 50 ? -1.210 -12.796 -1.646 1.00 0.00 50 ARG A O 9
ATOM 25913 N N . ILE C 2 51 ? 0.971 -13.128 -2.076 1.00 0.00 51 ILE A N 9
ATOM 25914 C CA . ILE C 2 51 ? 0.771 -14.293 -2.930 1.00 0.00 51 ILE A CA 9
ATOM 25915 C C . ILE C 2 51 ? 1.070 -15.593 -2.175 1.00 0.00 51 ILE A C 9
ATOM 25916 O O . ILE C 2 51 ? 0.174 -16.182 -1.572 1.00 0.00 51 ILE A O 9
ATOM 25932 N N . GLN C 2 52 ? 2.326 -16.043 -2.206 1.00 0.00 52 GLN A N 9
ATOM 25933 C CA . GLN C 2 52 ? 2.758 -17.330 -1.673 1.00 0.00 52 GLN A CA 9
ATOM 25934 C C . GLN C 2 52 ? 2.701 -17.413 -0.146 1.00 0.00 52 GLN A C 9
ATOM 25935 O O . GLN C 2 52 ? 2.888 -18.494 0.411 1.00 0.00 52 GLN A O 9
ATOM 25949 N N . ALA C 2 53 ? 2.449 -16.294 0.538 1.00 0.00 53 ALA A N 9
ATOM 25950 C CA . ALA C 2 53 ? 2.379 -16.286 1.992 1.00 0.00 53 ALA A CA 9
ATOM 25951 C C . ALA C 2 53 ? 1.013 -16.764 2.495 1.00 0.00 53 ALA A C 9
ATOM 25952 O O . ALA C 2 53 ? 0.817 -16.895 3.702 1.00 0.00 53 ALA A O 9
ATOM 25959 N N . MET D 2 1 ? 2.671 -1.754 -21.131 1.00 0.00 1 MET B N 9
ATOM 25960 C CA . MET D 2 1 ? 3.384 -1.279 -19.933 1.00 0.00 1 MET B CA 9
ATOM 25961 C C . MET D 2 1 ? 2.503 -1.401 -18.697 1.00 0.00 1 MET B C 9
ATOM 25962 O O . MET D 2 1 ? 1.283 -1.307 -18.802 1.00 0.00 1 MET B O 9
ATOM 25978 N N . LEU D 2 2 ? 3.122 -1.611 -17.531 1.00 0.00 2 LEU B N 9
ATOM 25979 C CA . LEU D 2 2 ? 2.428 -1.695 -16.256 1.00 0.00 2 LEU B CA 9
ATOM 25980 C C . LEU D 2 2 ? 2.803 -0.476 -15.416 1.00 0.00 2 LEU B C 9
ATOM 25981 O O . LEU D 2 2 ? 3.860 -0.443 -14.787 1.00 0.00 2 LEU B O 9
ATOM 25997 N N . ILE D 2 3 ? 1.928 0.530 -15.408 1.00 0.00 3 ILE B N 9
ATOM 25998 C CA . ILE D 2 3 ? 2.154 1.781 -14.707 1.00 0.00 3 ILE B CA 9
ATOM 25999 C C . ILE D 2 3 ? 1.811 1.619 -13.227 1.00 0.00 3 ILE B C 9
ATOM 26000 O O . ILE D 2 3 ? 0.859 0.924 -12.881 1.00 0.00 3 ILE B O 9
ATOM 26016 N N . LEU D 2 4 ? 2.593 2.268 -12.359 1.00 0.00 4 LEU B N 9
ATOM 26017 C CA . LEU D 2 4 ? 2.390 2.273 -10.917 1.00 0.00 4 LEU B CA 9
ATOM 26018 C C . LEU D 2 4 ? 2.803 3.643 -10.373 1.00 0.00 4 LEU B C 9
ATOM 26019 O O . LEU D 2 4 ? 3.928 4.083 -10.607 1.00 0.00 4 LEU B O 9
ATOM 26035 N N . THR D 2 5 ? 1.915 4.326 -9.647 1.00 0.00 5 THR B N 9
ATOM 26036 C CA . THR D 2 5 ? 2.275 5.590 -9.014 1.00 0.00 5 THR B CA 9
ATOM 26037 C C . THR D 2 5 ? 3.066 5.300 -7.744 1.00 0.00 5 THR B C 9
ATOM 26038 O O . THR D 2 5 ? 2.497 5.128 -6.668 1.00 0.00 5 THR B O 9
ATOM 26049 N N . ARG D 2 6 ? 4.391 5.246 -7.888 1.00 0.00 6 ARG B N 9
ATOM 26050 C CA . ARG D 2 6 ? 5.335 4.973 -6.814 1.00 0.00 6 ARG B CA 9
ATOM 26051 C C . ARG D 2 6 ? 5.373 6.131 -5.825 1.00 0.00 6 ARG B C 9
ATOM 26052 O O . ARG D 2 6 ? 4.741 7.162 -6.048 1.00 0.00 6 ARG B O 9
ATOM 26073 N N . LYS D 2 7 ? 6.117 5.961 -4.729 1.00 0.00 7 LYS B N 9
ATOM 26074 C CA . LYS D 2 7 ? 6.400 7.034 -3.788 1.00 0.00 7 LYS B CA 9
ATOM 26075 C C . LYS D 2 7 ? 7.860 6.928 -3.364 1.00 0.00 7 LYS B C 9
ATOM 26076 O O . LYS D 2 7 ? 8.446 5.851 -3.451 1.00 0.00 7 LYS B O 9
ATOM 26095 N N . VAL D 2 8 ? 8.453 8.031 -2.906 1.00 0.00 8 VAL B N 9
ATOM 26096 C CA . VAL D 2 8 ? 9.858 8.045 -2.511 1.00 0.00 8 VAL B CA 9
ATOM 26097 C C . VAL D 2 8 ? 10.114 7.004 -1.424 1.00 0.00 8 VAL B C 9
ATOM 26098 O O . VAL D 2 8 ? 9.540 7.074 -0.339 1.00 0.00 8 VAL B O 9
ATOM 26111 N N . GLY D 2 9 ? 10.985 6.039 -1.729 1.00 0.00 9 GLY B N 9
ATOM 26112 C CA . GLY D 2 9 ? 11.381 4.987 -0.806 1.00 0.00 9 GLY B CA 9
ATOM 26113 C C . GLY D 2 9 ? 10.671 3.664 -1.084 1.00 0.00 9 GLY B C 9
ATOM 26114 O O . GLY D 2 9 ? 11.025 2.645 -0.490 1.00 0.00 9 GLY B O 9
ATOM 26118 N N . GLU D 2 10 ? 9.675 3.659 -1.977 1.00 0.00 10 GLU B N 9
ATOM 26119 C CA . GLU D 2 10 ? 8.968 2.436 -2.335 1.00 0.00 10 GLU B CA 9
ATOM 26120 C C . GLU D 2 10 ? 9.773 1.633 -3.355 1.00 0.00 10 GLU B C 9
ATOM 26121 O O . GLU D 2 10 ? 10.703 2.149 -3.977 1.00 0.00 10 GLU B O 9
ATOM 26133 N N . SER D 2 11 ? 9.411 0.359 -3.527 1.00 0.00 11 SER B N 9
ATOM 26134 C CA . SER D 2 11 ? 10.118 -0.538 -4.426 1.00 0.00 11 SER B CA 9
ATOM 26135 C C . SER D 2 11 ? 9.145 -1.406 -5.215 1.00 0.00 11 SER B C 9
ATOM 26136 O O . SER D 2 11 ? 7.975 -1.540 -4.855 1.00 0.00 11 SER B O 9
ATOM 26144 N N . ILE D 2 12 ? 9.655 -1.993 -6.299 1.00 0.00 12 ILE B N 9
ATOM 26145 C CA . ILE D 2 12 ? 8.937 -2.911 -7.175 1.00 0.00 12 ILE B CA 9
ATOM 26146 C C . ILE D 2 12 ? 9.835 -4.122 -7.419 1.00 0.00 12 ILE B C 9
ATOM 26147 O O . ILE D 2 12 ? 11.032 -4.070 -7.143 1.00 0.00 12 ILE B O 9
ATOM 26163 N N . ASN D 2 13 ? 9.272 -5.217 -7.932 1.00 0.00 13 ASN B N 9
ATOM 26164 C CA . ASN D 2 13 ? 10.041 -6.416 -8.212 1.00 0.00 13 ASN B CA 9
ATOM 26165 C C . ASN D 2 13 ? 9.726 -6.913 -9.618 1.00 0.00 13 ASN B C 9
ATOM 26166 O O . ASN D 2 13 ? 8.614 -6.719 -10.108 1.00 0.00 13 ASN B O 9
ATOM 26177 N N . ILE D 2 14 ? 10.703 -7.554 -10.267 1.00 0.00 14 ILE B N 9
ATOM 26178 C CA . ILE D 2 14 ? 10.551 -8.038 -11.633 1.00 0.00 14 ILE B CA 9
ATOM 26179 C C . ILE D 2 14 ? 11.203 -9.414 -11.763 1.00 0.00 14 ILE B C 9
ATOM 26180 O O . ILE D 2 14 ? 12.221 -9.690 -11.129 1.00 0.00 14 ILE B O 9
ATOM 26196 N N . GLY D 2 15 ? 10.609 -10.278 -12.591 1.00 0.00 15 GLY B N 9
ATOM 26197 C CA . GLY D 2 15 ? 11.104 -11.629 -12.808 1.00 0.00 15 GLY B CA 9
ATOM 26198 C C . GLY D 2 15 ? 11.214 -12.374 -11.482 1.00 0.00 15 GLY B C 9
ATOM 26199 O O . GLY D 2 15 ? 10.233 -12.494 -10.748 1.00 0.00 15 GLY B O 9
ATOM 26203 N N . ASP D 2 16 ? 12.412 -12.874 -11.179 1.00 0.00 16 ASP B N 9
ATOM 26204 C CA . ASP D 2 16 ? 12.702 -13.561 -9.929 1.00 0.00 16 ASP B CA 9
ATOM 26205 C C . ASP D 2 16 ? 14.093 -13.176 -9.413 1.00 0.00 16 ASP B C 9
ATOM 26206 O O . ASP D 2 16 ? 14.556 -13.711 -8.407 1.00 0.00 16 ASP B O 9
ATOM 26215 N N . ASP D 2 17 ? 14.762 -12.245 -10.103 1.00 0.00 17 ASP B N 9
ATOM 26216 C CA . ASP D 2 17 ? 16.130 -11.858 -9.797 1.00 0.00 17 ASP B CA 9
ATOM 26217 C C . ASP D 2 17 ? 16.355 -10.349 -9.924 1.00 0.00 17 ASP B C 9
ATOM 26218 O O . ASP D 2 17 ? 17.488 -9.892 -9.785 1.00 0.00 17 ASP B O 9
ATOM 26227 N N . ILE D 2 18 ? 15.300 -9.567 -10.186 1.00 0.00 18 ILE B N 9
ATOM 26228 C CA . ILE D 2 18 ? 15.432 -8.129 -10.388 1.00 0.00 18 ILE B CA 9
ATOM 26229 C C . ILE D 2 18 ? 14.519 -7.380 -9.422 1.00 0.00 18 ILE B C 9
ATOM 26230 O O . ILE D 2 18 ? 13.396 -7.805 -9.163 1.00 0.00 18 ILE B O 9
ATOM 26246 N N . THR D 2 19 ? 15.009 -6.256 -8.890 1.00 0.00 19 THR B N 9
ATOM 26247 C CA . THR D 2 19 ? 14.257 -5.412 -7.973 1.00 0.00 19 THR B CA 9
ATOM 26248 C C . THR D 2 19 ? 14.525 -3.953 -8.310 1.00 0.00 19 THR B C 9
ATOM 26249 O O . THR D 2 19 ? 15.616 -3.613 -8.759 1.00 0.00 19 THR B O 9
ATOM 26260 N N . ILE D 2 20 ? 13.535 -3.087 -8.096 1.00 0.00 20 ILE B N 9
ATOM 26261 C CA . ILE D 2 20 ? 13.642 -1.674 -8.440 1.00 0.00 20 ILE B CA 9
ATOM 26262 C C . ILE D 2 20 ? 13.254 -0.828 -7.232 1.00 0.00 20 ILE B C 9
ATOM 26263 O O . ILE D 2 20 ? 12.415 -1.240 -6.434 1.00 0.00 20 ILE B O 9
ATOM 26279 N N . THR D 2 21 ? 13.862 0.353 -7.093 1.00 0.00 21 THR B N 9
ATOM 26280 C CA . THR D 2 21 ? 13.569 1.275 -6.004 1.00 0.00 21 THR B CA 9
ATOM 26281 C C . THR D 2 21 ? 13.546 2.700 -6.552 1.00 0.00 21 THR B C 9
ATOM 26282 O O . THR D 2 21 ? 14.162 2.973 -7.578 1.00 0.00 21 THR B O 9
ATOM 26293 N N . ILE D 2 22 ? 12.841 3.609 -5.874 1.00 0.00 22 ILE B N 9
ATOM 26294 C CA . ILE D 2 22 ? 12.807 5.015 -6.254 1.00 0.00 22 ILE B CA 9
ATOM 26295 C C . ILE D 2 22 ? 13.355 5.817 -5.073 1.00 0.00 22 ILE B C 9
ATOM 26296 O O . ILE D 2 22 ? 12.675 6.044 -4.075 1.00 0.00 22 ILE B O 9
ATOM 26312 N N . LEU D 2 23 ? 14.612 6.249 -5.199 1.00 0.00 23 LEU B N 9
ATOM 26313 C CA . LEU D 2 23 ? 15.359 6.838 -4.099 1.00 0.00 23 LEU B CA 9
ATOM 26314 C C . LEU D 2 23 ? 14.875 8.247 -3.777 1.00 0.00 23 LEU B C 9
ATOM 26315 O O . LEU D 2 23 ? 14.990 8.689 -2.635 1.00 0.00 23 LEU B O 9
ATOM 26331 N N . GLY D 2 24 ? 14.334 8.953 -4.772 1.00 0.00 24 GLY B N 9
ATOM 26332 C CA . GLY D 2 24 ? 13.777 10.273 -4.529 1.00 0.00 24 GLY B CA 9
ATOM 26333 C C . GLY D 2 24 ? 13.570 11.072 -5.807 1.00 0.00 24 GLY B C 9
ATOM 26334 O O . GLY D 2 24 ? 13.825 10.591 -6.911 1.00 0.00 24 GLY B O 9
ATOM 26338 N N . VAL D 2 25 ? 13.101 12.310 -5.637 1.00 0.00 25 VAL B N 9
ATOM 26339 C CA . VAL D 2 25 ? 12.837 13.235 -6.726 1.00 0.00 25 VAL B CA 9
ATOM 26340 C C . VAL D 2 25 ? 13.668 14.499 -6.520 1.00 0.00 25 VAL B C 9
ATOM 26341 O O . VAL D 2 25 ? 13.952 14.884 -5.387 1.00 0.00 25 VAL B O 9
ATOM 26354 N N . SER D 2 26 ? 14.055 15.139 -7.624 1.00 0.00 26 SER B N 9
ATOM 26355 C CA . SER D 2 26 ? 14.884 16.335 -7.613 1.00 0.00 26 SER B CA 9
ATOM 26356 C C . SER D 2 26 ? 14.392 17.279 -8.701 1.00 0.00 26 SER B C 9
ATOM 26357 O O . SER D 2 26 ? 15.009 17.398 -9.759 1.00 0.00 26 SER B O 9
ATOM 26365 N N . GLY D 2 27 ? 13.271 17.954 -8.439 1.00 0.00 27 GLY B N 9
ATOM 26366 C CA . GLY D 2 27 ? 12.658 18.834 -9.414 1.00 0.00 27 GLY B CA 9
ATOM 26367 C C . GLY D 2 27 ? 12.196 18.031 -10.627 1.00 0.00 27 GLY B C 9
ATOM 26368 O O . GLY D 2 27 ? 11.463 17.054 -10.488 1.00 0.00 27 GLY B O 9
ATOM 26372 N N . GLN D 2 28 ? 12.626 18.446 -11.821 1.00 0.00 28 GLN B N 9
ATOM 26373 C CA . GLN D 2 28 ? 12.260 17.786 -13.066 1.00 0.00 28 GLN B CA 9
ATOM 26374 C C . GLN D 2 28 ? 12.975 16.439 -13.224 1.00 0.00 28 GLN B C 9
ATOM 26375 O O . GLN D 2 28 ? 12.719 15.718 -14.188 1.00 0.00 28 GLN B O 9
ATOM 26389 N N . GLN D 2 29 ? 13.872 16.090 -12.292 1.00 0.00 29 GLN B N 9
ATOM 26390 C CA . GLN D 2 29 ? 14.615 14.841 -12.369 1.00 0.00 29 GLN B CA 9
ATOM 26391 C C . GLN D 2 29 ? 14.169 13.870 -11.281 1.00 0.00 29 GLN B C 9
ATOM 26392 O O . GLN D 2 29 ? 13.508 14.262 -10.319 1.00 0.00 29 GLN B O 9
ATOM 26406 N N . VAL D 2 30 ? 14.534 12.595 -11.436 1.00 0.00 30 VAL B N 9
ATOM 26407 C CA . VAL D 2 30 ? 14.148 11.529 -10.523 1.00 0.00 30 VAL B CA 9
ATOM 26408 C C . VAL D 2 30 ? 15.309 10.552 -10.368 1.00 0.00 30 VAL B C 9
ATOM 26409 O O . VAL D 2 30 ? 15.908 10.139 -11.362 1.00 0.00 30 VAL B O 9
ATOM 26422 N N . ARG D 2 31 ? 15.624 10.182 -9.122 1.00 0.00 31 ARG B N 9
ATOM 26423 C CA . ARG D 2 31 ? 16.702 9.249 -8.825 1.00 0.00 31 ARG B CA 9
ATOM 26424 C C . ARG D 2 31 ? 16.123 7.866 -8.559 1.00 0.00 31 ARG B C 9
ATOM 26425 O O . ARG D 2 31 ? 15.512 7.630 -7.515 1.00 0.00 31 ARG B O 9
ATOM 26446 N N . ILE D 2 32 ? 16.328 6.961 -9.520 1.00 0.00 32 ILE B N 9
ATOM 26447 C CA . ILE D 2 32 ? 15.849 5.586 -9.465 1.00 0.00 32 ILE B CA 9
ATOM 26448 C C . ILE D 2 32 ? 17.035 4.669 -9.158 1.00 0.00 32 ILE B C 9
ATOM 26449 O O . ILE D 2 32 ? 18.184 5.046 -9.391 1.00 0.00 32 ILE B O 9
ATOM 26465 N N . GLY D 2 33 ? 16.763 3.470 -8.638 1.00 0.00 33 GLY B N 9
ATOM 26466 C CA . GLY D 2 33 ? 17.790 2.502 -8.284 1.00 0.00 33 GLY B CA 9
ATOM 26467 C C . GLY D 2 33 ? 17.427 1.115 -8.801 1.00 0.00 33 GLY B C 9
ATOM 26468 O O . GLY D 2 33 ? 16.522 0.471 -8.273 1.00 0.00 33 GLY B O 9
ATOM 26472 N N . ILE D 2 34 ? 18.138 0.657 -9.834 1.00 0.00 34 ILE B N 9
ATOM 26473 C CA . ILE D 2 34 ? 17.917 -0.649 -10.437 1.00 0.00 34 ILE B CA 9
ATOM 26474 C C . ILE D 2 34 ? 18.794 -1.686 -9.734 1.00 0.00 34 ILE B C 9
ATOM 26475 O O . ILE D 2 34 ? 20.006 -1.504 -9.634 1.00 0.00 34 ILE B O 9
ATOM 26491 N N . ASN D 2 35 ? 18.189 -2.772 -9.245 1.00 0.00 35 ASN B N 9
ATOM 26492 C CA . ASN D 2 35 ? 18.907 -3.832 -8.550 1.00 0.00 35 ASN B CA 9
ATOM 26493 C C . ASN D 2 35 ? 18.850 -5.115 -9.373 1.00 0.00 35 ASN B C 9
ATOM 26494 O O . ASN D 2 35 ? 17.823 -5.792 -9.410 1.00 0.00 35 ASN B O 9
ATOM 26505 N N . ALA D 2 36 ? 19.958 -5.447 -10.034 1.00 0.00 36 ALA B N 9
ATOM 26506 C CA . ALA D 2 36 ? 20.069 -6.658 -10.830 1.00 0.00 36 ALA B CA 9
ATOM 26507 C C . ALA D 2 36 ? 21.497 -7.195 -10.749 1.00 0.00 36 ALA B C 9
ATOM 26508 O O . ALA D 2 36 ? 22.432 -6.422 -10.530 1.00 0.00 36 ALA B O 9
ATOM 26515 N N . PRO D 2 37 ? 21.687 -8.510 -10.922 1.00 0.00 37 PRO B N 9
ATOM 26516 C CA . PRO D 2 37 ? 22.999 -9.129 -10.906 1.00 0.00 37 PRO B CA 9
ATOM 26517 C C . PRO D 2 37 ? 23.743 -8.813 -12.200 1.00 0.00 37 PRO B C 9
ATOM 26518 O O . PRO D 2 37 ? 23.139 -8.401 -13.189 1.00 0.00 37 PRO B O 9
ATOM 26529 N N . LYS D 2 38 ? 25.065 -9.005 -12.199 1.00 0.00 38 LYS B N 9
ATOM 26530 C CA . LYS D 2 38 ? 25.887 -8.769 -13.379 1.00 0.00 38 LYS B CA 9
ATOM 26531 C C . LYS D 2 38 ? 25.606 -9.805 -14.470 1.00 0.00 38 LYS B C 9
ATOM 26532 O O . LYS D 2 38 ? 26.191 -9.735 -15.549 1.00 0.00 38 LYS B O 9
ATOM 26551 N N . ASP D 2 39 ? 24.713 -10.764 -14.197 1.00 0.00 39 ASP B N 9
ATOM 26552 C CA . ASP D 2 39 ? 24.265 -11.739 -15.182 1.00 0.00 39 ASP B CA 9
ATOM 26553 C C . ASP D 2 39 ? 23.427 -11.061 -16.268 1.00 0.00 39 ASP B C 9
ATOM 26554 O O . ASP D 2 39 ? 23.193 -11.640 -17.327 1.00 0.00 39 ASP B O 9
ATOM 26563 N N . VAL D 2 40 ? 22.980 -9.830 -15.999 1.00 0.00 40 VAL B N 9
ATOM 26564 C CA . VAL D 2 40 ? 22.157 -9.052 -16.911 1.00 0.00 40 VAL B CA 9
ATOM 26565 C C . VAL D 2 40 ? 22.696 -7.628 -16.992 1.00 0.00 40 VAL B C 9
ATOM 26566 O O . VAL D 2 40 ? 23.604 -7.261 -16.246 1.00 0.00 40 VAL B O 9
ATOM 26579 N N . ALA D 2 41 ? 22.140 -6.819 -17.896 1.00 0.00 41 ALA B N 9
ATOM 26580 C CA . ALA D 2 41 ? 22.610 -5.459 -18.095 1.00 0.00 41 ALA B CA 9
ATOM 26581 C C . ALA D 2 41 ? 21.516 -4.447 -17.766 1.00 0.00 41 ALA B C 9
ATOM 26582 O O . ALA D 2 41 ? 20.332 -4.779 -17.751 1.00 0.00 41 ALA B O 9
ATOM 26589 N N . VAL D 2 42 ? 21.936 -3.209 -17.504 1.00 0.00 42 VAL B N 9
ATOM 26590 C CA . VAL D 2 42 ? 21.051 -2.092 -17.207 1.00 0.00 42 VAL B CA 9
ATOM 26591 C C . VAL D 2 42 ? 21.695 -0.813 -17.729 1.00 0.00 42 VAL B C 9
ATOM 26592 O O . VAL D 2 42 ? 22.752 -0.400 -17.254 1.00 0.00 42 VAL B O 9
ATOM 26605 N N . HIS D 2 43 ? 21.051 -0.183 -18.716 1.00 0.00 43 HIS B N 9
ATOM 26606 C CA . HIS D 2 43 ? 21.536 1.055 -19.308 1.00 0.00 43 HIS B CA 9
ATOM 26607 C C . HIS D 2 43 ? 20.372 1.996 -19.610 1.00 0.00 43 HIS B C 9
ATOM 26608 O O . HIS D 2 43 ? 19.223 1.572 -19.714 1.00 0.00 43 HIS B O 9
ATOM 26622 N N . ARG D 2 44 ? 20.687 3.285 -19.751 1.00 0.00 44 ARG B N 9
ATOM 26623 C CA . ARG D 2 44 ? 19.737 4.322 -20.131 1.00 0.00 44 ARG B CA 9
ATOM 26624 C C . ARG D 2 44 ? 19.545 4.297 -21.648 1.00 0.00 44 ARG B C 9
ATOM 26625 O O . ARG D 2 44 ? 20.415 3.823 -22.376 1.00 0.00 44 ARG B O 9
ATOM 26646 N N . GLU D 2 45 ? 18.409 4.803 -22.139 1.00 0.00 45 GLU B N 9
ATOM 26647 C CA . GLU D 2 45 ? 18.112 4.748 -23.568 1.00 0.00 45 GLU B CA 9
ATOM 26648 C C . GLU D 2 45 ? 19.064 5.615 -24.397 1.00 0.00 45 GLU B C 9
ATOM 26649 O O . GLU D 2 45 ? 19.230 5.379 -25.592 1.00 0.00 45 GLU B O 9
ATOM 26661 N N . GLU D 2 46 ? 19.691 6.616 -23.770 1.00 0.00 46 GLU B N 9
ATOM 26662 C CA . GLU D 2 46 ? 20.596 7.529 -24.457 1.00 0.00 46 GLU B CA 9
ATOM 26663 C C . GLU D 2 46 ? 22.001 6.943 -24.582 1.00 0.00 46 GLU B C 9
ATOM 26664 O O . GLU D 2 46 ? 22.851 7.528 -25.252 1.00 0.00 46 GLU B O 9
ATOM 26676 N N . ILE D 2 47 ? 22.254 5.795 -23.944 1.00 0.00 47 ILE B N 9
ATOM 26677 C CA . ILE D 2 47 ? 23.583 5.199 -23.914 1.00 0.00 47 ILE B CA 9
ATOM 26678 C C . ILE D 2 47 ? 23.568 3.718 -24.276 1.00 0.00 47 ILE B C 9
ATOM 26679 O O . ILE D 2 47 ? 24.625 3.144 -24.535 1.00 0.00 47 ILE B O 9
ATOM 26695 N N . TYR D 2 48 ? 22.398 3.077 -24.307 1.00 0.00 48 TYR B N 9
ATOM 26696 C CA . TYR D 2 48 ? 22.337 1.750 -24.893 1.00 0.00 48 TYR B CA 9
ATOM 26697 C C . TYR D 2 48 ? 22.664 1.867 -26.380 1.00 0.00 48 TYR B C 9
ATOM 26698 O O . TYR D 2 48 ? 23.407 1.054 -26.925 1.00 0.00 48 TYR B O 9
ATOM 26716 N N . GLN D 2 49 ? 22.104 2.886 -27.043 1.00 0.00 49 GLN B N 9
ATOM 26717 C CA . GLN D 2 49 ? 22.318 3.123 -28.463 1.00 0.00 49 GLN B CA 9
ATOM 26718 C C . GLN D 2 49 ? 23.747 3.596 -28.748 1.00 0.00 49 GLN B C 9
ATOM 26719 O O . GLN D 2 49 ? 24.179 3.590 -29.899 1.00 0.00 49 GLN B O 9
ATOM 26733 N N . ARG D 2 50 ? 24.478 4.005 -27.705 1.00 0.00 50 ARG B N 9
ATOM 26734 C CA . ARG D 2 50 ? 25.840 4.521 -27.803 1.00 0.00 50 ARG B CA 9
ATOM 26735 C C . ARG D 2 50 ? 26.864 3.393 -27.984 1.00 0.00 50 ARG B C 9
ATOM 26736 O O . ARG D 2 50 ? 28.066 3.645 -28.029 1.00 0.00 50 ARG B O 9
ATOM 26757 N N . ILE D 2 51 ? 26.399 2.144 -28.090 1.00 0.00 51 ILE B N 9
ATOM 26758 C CA . ILE D 2 51 ? 27.263 0.970 -28.106 1.00 0.00 51 ILE B CA 9
ATOM 26759 C C . ILE D 2 51 ? 27.412 0.359 -29.504 1.00 0.00 51 ILE B C 9
ATOM 26760 O O . ILE D 2 51 ? 28.531 0.142 -29.960 1.00 0.00 51 ILE B O 9
ATOM 26776 N N . GLN D 2 52 ? 26.296 0.080 -30.184 1.00 0.00 52 GLN B N 9
ATOM 26777 C CA . GLN D 2 52 ? 26.276 -0.671 -31.438 1.00 0.00 52 GLN B CA 9
ATOM 26778 C C . GLN D 2 52 ? 26.930 0.071 -32.605 1.00 0.00 52 GLN B C 9
ATOM 26779 O O . GLN D 2 52 ? 27.147 -0.525 -33.660 1.00 0.00 52 GLN B O 9
ATOM 26793 N N . ALA D 2 53 ? 27.244 1.358 -32.434 1.00 0.00 53 ALA B N 9
ATOM 26794 C CA . ALA D 2 53 ? 27.774 2.181 -33.513 1.00 0.00 53 ALA B CA 9
ATOM 26795 C C . ALA D 2 53 ? 29.191 2.693 -33.237 1.00 0.00 53 ALA B C 9
ATOM 26796 O O . ALA D 2 53 ? 29.713 3.489 -34.016 1.00 0.00 53 ALA B O 9
ATOM 28093 N N . MET C 2 1 ? 23.654 -2.179 -6.816 1.00 0.00 1 MET A N 10
ATOM 28094 C CA . MET C 2 1 ? 22.568 -1.429 -7.472 1.00 0.00 1 MET A CA 10
ATOM 28095 C C . MET C 2 1 ? 23.136 -0.350 -8.384 1.00 0.00 1 MET A C 10
ATOM 28096 O O . MET C 2 1 ? 24.164 0.239 -8.063 1.00 0.00 1 MET A O 10
ATOM 28112 N N . LEU C 2 2 ? 22.472 -0.093 -9.515 1.00 0.00 2 LEU A N 10
ATOM 28113 C CA . LEU C 2 2 ? 22.871 0.944 -10.454 1.00 0.00 2 LEU A CA 10
ATOM 28114 C C . LEU C 2 2 ? 21.856 2.087 -10.388 1.00 0.00 2 LEU A C 10
ATOM 28115 O O . LEU C 2 2 ? 20.790 2.020 -10.999 1.00 0.00 2 LEU A O 10
ATOM 28131 N N . ILE C 2 3 ? 22.190 3.141 -9.644 1.00 0.00 3 ILE A N 10
ATOM 28132 C CA . ILE C 2 3 ? 21.324 4.294 -9.468 1.00 0.00 3 ILE A CA 10
ATOM 28133 C C . ILE C 2 3 ? 21.576 5.284 -10.600 1.00 0.00 3 ILE A C 10
ATOM 28134 O O . ILE C 2 3 ? 22.699 5.395 -11.086 1.00 0.00 3 ILE A O 10
ATOM 28150 N N . LEU C 2 4 ? 20.531 6.003 -11.016 1.00 0.00 4 LEU A N 10
ATOM 28151 C CA . LEU C 2 4 ? 20.627 7.040 -12.032 1.00 0.00 4 LEU A CA 10
ATOM 28152 C C . LEU C 2 4 ? 19.684 8.184 -11.660 1.00 0.00 4 LEU A C 10
ATOM 28153 O O . LEU C 2 4 ? 18.810 8.018 -10.810 1.00 0.00 4 LEU A O 10
ATOM 28169 N N . THR C 2 5 ? 19.854 9.349 -12.295 1.00 0.00 5 THR A N 10
ATOM 28170 C CA . THR C 2 5 ? 19.002 10.507 -12.055 1.00 0.00 5 THR A CA 10
ATOM 28171 C C . THR C 2 5 ? 18.348 10.926 -13.368 1.00 0.00 5 THR A C 10
ATOM 28172 O O . THR C 2 5 ? 18.847 11.801 -14.073 1.00 0.00 5 THR A O 10
ATOM 28183 N N . ARG C 2 6 ? 17.219 10.289 -13.693 1.00 0.00 6 ARG A N 10
ATOM 28184 C CA . ARG C 2 6 ? 16.471 10.554 -14.914 1.00 0.00 6 ARG A CA 10
ATOM 28185 C C . ARG C 2 6 ? 15.663 11.840 -14.785 1.00 0.00 6 ARG A C 10
ATOM 28186 O O . ARG C 2 6 ? 15.632 12.461 -13.725 1.00 0.00 6 ARG A O 10
ATOM 28207 N N . LYS C 2 7 ? 15.008 12.233 -15.879 1.00 0.00 7 LYS A N 10
ATOM 28208 C CA . LYS C 2 7 ? 14.074 13.349 -15.904 1.00 0.00 7 LYS A CA 10
ATOM 28209 C C . LYS C 2 7 ? 12.759 12.875 -16.511 1.00 0.00 7 LYS A C 10
ATOM 28210 O O . LYS C 2 7 ? 12.724 11.862 -17.206 1.00 0.00 7 LYS A O 10
ATOM 28229 N N . VAL C 2 8 ? 11.675 13.607 -16.250 1.00 0.00 8 VAL A N 10
ATOM 28230 C CA . VAL C 2 8 ? 10.352 13.233 -16.739 1.00 0.00 8 VAL A CA 10
ATOM 28231 C C . VAL C 2 8 ? 10.372 13.053 -18.255 1.00 0.00 8 VAL A C 10
ATOM 28232 O O . VAL C 2 8 ? 10.811 13.938 -18.988 1.00 0.00 8 VAL A O 10
ATOM 28245 N N . GLY C 2 9 ? 9.888 11.895 -18.714 1.00 0.00 9 GLY A N 10
ATOM 28246 C CA . GLY C 2 9 ? 9.790 11.565 -20.128 1.00 0.00 9 GLY A CA 10
ATOM 28247 C C . GLY C 2 9 ? 10.950 10.697 -20.616 1.00 0.00 9 GLY A C 10
ATOM 28248 O O . GLY C 2 9 ? 10.915 10.220 -21.749 1.00 0.00 9 GLY A O 10
ATOM 28252 N N . GLU C 2 10 ? 11.976 10.486 -19.784 1.00 0.00 10 GLU A N 10
ATOM 28253 C CA . GLU C 2 10 ? 13.112 9.648 -20.147 1.00 0.00 10 GLU A CA 10
ATOM 28254 C C . GLU C 2 10 ? 12.846 8.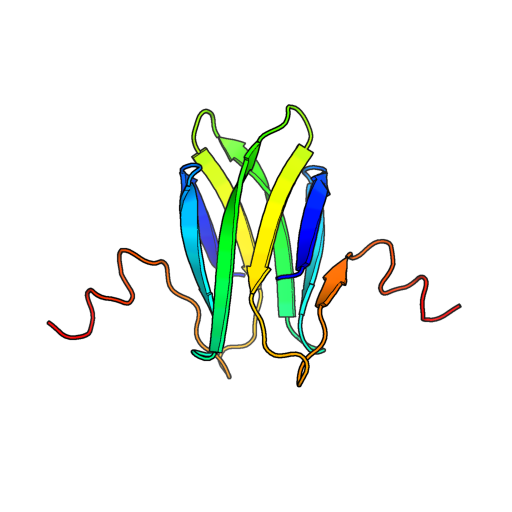185 -19.784 1.00 0.00 10 GLU A C 10
ATOM 28255 O O . GLU C 2 10 ? 11.812 7.860 -19.194 1.00 0.00 10 GLU A O 10
ATOM 28267 N N . SER C 2 11 ? 13.779 7.295 -20.138 1.00 0.00 11 SER A N 10
ATOM 28268 C CA . SER C 2 11 ? 13.611 5.863 -19.935 1.00 0.00 11 SER A CA 10
ATOM 28269 C C . SER C 2 11 ? 14.893 5.187 -19.456 1.00 0.00 11 SER A C 10
ATOM 28270 O O . SER C 2 11 ? 15.959 5.799 -19.413 1.00 0.00 11 SER A O 10
ATOM 28278 N N . ILE C 2 12 ? 14.763 3.906 -19.098 1.00 0.00 12 ILE A N 10
ATOM 28279 C CA . ILE C 2 12 ? 15.838 3.016 -18.677 1.00 0.00 12 ILE A CA 10
ATOM 28280 C C . ILE C 2 12 ? 15.602 1.667 -19.358 1.00 0.00 12 ILE A C 10
ATOM 28281 O O . ILE C 2 12 ? 14.493 1.398 -19.818 1.00 0.00 12 ILE A O 10
ATOM 28297 N N . ASN C 2 13 ? 16.625 0.812 -19.429 1.00 0.00 13 ASN A N 10
ATOM 28298 C CA . ASN C 2 13 ? 16.472 -0.498 -20.037 1.00 0.00 13 ASN A CA 10
ATOM 28299 C C . ASN C 2 13 ? 17.188 -1.564 -19.212 1.00 0.00 13 ASN A C 10
ATOM 28300 O O . ASN C 2 13 ? 18.160 -1.263 -18.519 1.00 0.00 13 ASN A O 10
ATOM 28311 N N . ILE C 2 14 ? 16.708 -2.809 -19.288 1.00 0.00 14 ILE A N 10
ATOM 28312 C CA . ILE C 2 14 ? 17.276 -3.935 -18.557 1.00 0.00 14 ILE A CA 10
ATOM 28313 C C . ILE C 2 14 ? 17.235 -5.179 -19.444 1.00 0.00 14 ILE A C 10
ATOM 28314 O O . ILE C 2 14 ? 16.419 -5.266 -20.363 1.00 0.00 14 ILE A O 10
ATOM 28330 N N . GLY C 2 15 ? 18.119 -6.142 -19.165 1.00 0.00 15 GLY A N 10
ATOM 28331 C CA . GLY C 2 15 ? 18.173 -7.411 -19.878 1.00 0.00 15 GLY A CA 10
ATOM 28332 C C . GLY C 2 15 ? 16.822 -8.121 -19.864 1.00 0.00 15 GLY A C 10
ATOM 28333 O O . GLY C 2 15 ? 15.883 -7.671 -19.211 1.00 0.00 15 GLY A O 10
ATOM 28337 N N . ASP C 2 16 ? 16.726 -9.239 -20.590 1.00 0.00 16 ASP A N 10
ATOM 28338 C CA . ASP C 2 16 ? 15.466 -9.941 -20.804 1.00 0.00 16 ASP A CA 10
ATOM 28339 C C . ASP C 2 16 ? 14.422 -9.026 -21.458 1.00 0.00 16 ASP A C 10
ATOM 28340 O O . ASP C 2 16 ? 13.227 -9.319 -21.415 1.00 0.00 16 ASP A O 10
ATOM 28349 N N . ASP C 2 17 ? 14.884 -7.921 -22.061 1.00 0.00 17 ASP A N 10
ATOM 28350 C CA . ASP C 2 17 ? 14.094 -6.979 -22.846 1.00 0.00 17 ASP A CA 10
ATOM 28351 C C . ASP C 2 17 ? 13.190 -6.067 -22.014 1.00 0.00 17 ASP A C 10
ATOM 28352 O O . ASP C 2 17 ? 12.248 -5.491 -22.561 1.00 0.00 17 ASP A O 10
ATOM 28361 N N . ILE C 2 18 ? 13.440 -5.915 -20.709 1.00 0.00 18 ILE A N 10
ATOM 28362 C CA . ILE C 2 18 ? 12.575 -5.054 -19.907 1.00 0.00 18 ILE A CA 10
ATOM 28363 C C . ILE C 2 18 ? 12.950 -3.596 -20.167 1.00 0.00 18 ILE A C 10
ATOM 28364 O O . ILE C 2 18 ? 14.116 -3.278 -20.393 1.00 0.00 18 ILE A O 10
ATOM 28380 N N . THR C 2 19 ? 11.956 -2.705 -20.134 1.00 0.00 19 THR A N 10
ATOM 28381 C CA . THR C 2 19 ? 12.166 -1.276 -20.305 1.00 0.00 19 THR A CA 10
ATOM 28382 C C . THR C 2 19 ? 11.390 -0.542 -19.222 1.00 0.00 19 THR A C 10
ATOM 28383 O O . THR C 2 19 ? 10.265 -0.922 -18.906 1.00 0.00 19 THR A O 10
ATOM 28394 N N . ILE C 2 20 ? 11.984 0.509 -18.654 1.00 0.00 20 ILE A N 10
ATOM 28395 C CA . ILE C 2 20 ? 11.358 1.276 -17.583 1.00 0.00 20 ILE A CA 10
ATOM 28396 C C . ILE C 2 20 ? 11.242 2.729 -18.039 1.00 0.00 20 ILE A C 10
ATOM 28397 O O . ILE C 2 20 ? 12.008 3.173 -18.894 1.00 0.00 20 ILE A O 10
ATOM 28413 N N . THR C 2 21 ? 10.291 3.480 -17.478 1.00 0.00 21 THR A N 10
ATOM 28414 C CA . THR C 2 21 ? 10.068 4.863 -17.879 1.00 0.00 21 THR A CA 10
ATOM 28415 C C . THR C 2 21 ? 9.647 5.700 -16.674 1.00 0.00 21 THR A C 10
ATOM 28416 O O . THR C 2 21 ? 9.197 5.159 -15.667 1.00 0.00 21 THR A O 10
ATOM 28427 N N . ILE C 2 22 ? 9.792 7.024 -16.778 1.00 0.00 22 ILE A N 10
ATOM 28428 C CA . ILE C 2 22 ? 9.335 7.967 -15.766 1.00 0.00 22 ILE A CA 10
ATOM 28429 C C . ILE C 2 22 ? 8.290 8.870 -16.417 1.00 0.00 22 ILE A C 10
ATOM 28430 O O . ILE C 2 22 ? 8.622 9.824 -17.116 1.00 0.00 22 ILE A O 10
ATOM 28446 N N . LEU C 2 23 ? 7.010 8.563 -16.181 1.00 0.00 23 LEU A N 10
ATOM 28447 C CA . LEU C 2 23 ? 5.912 9.234 -16.857 1.00 0.00 23 LEU A CA 10
ATOM 28448 C C . LEU C 2 23 ? 5.691 10.612 -16.245 1.00 0.00 23 LEU A C 10
ATOM 28449 O O . LEU C 2 23 ? 5.140 11.496 -16.899 1.00 0.00 23 LEU A O 10
ATOM 28465 N N . GLY C 2 24 ? 6.119 10.796 -14.991 1.00 0.00 24 GLY A N 10
ATOM 28466 C CA . GLY C 2 24 ? 6.128 12.117 -14.382 1.00 0.00 24 GLY A CA 10
ATOM 28467 C C . GLY C 2 24 ? 6.027 12.073 -12.864 1.00 0.00 24 GLY A C 10
ATOM 28468 O O . GLY C 2 24 ? 5.745 11.031 -12.275 1.00 0.00 24 GLY A O 10
ATOM 28472 N N . VAL C 2 25 ? 6.261 13.225 -12.231 1.00 0.00 25 VAL A N 10
ATOM 28473 C CA . VAL C 2 25 ? 6.146 13.358 -10.786 1.00 0.00 25 VAL A CA 10
ATOM 28474 C C . VAL C 2 25 ? 4.677 13.501 -10.396 1.00 0.00 25 VAL A C 10
ATOM 28475 O O . VAL C 2 25 ? 3.825 13.780 -11.239 1.00 0.00 25 VAL A O 10
ATOM 28488 N N . SER C 2 26 ? 4.388 13.308 -9.109 1.00 0.00 26 SER A N 10
ATOM 28489 C CA . SER C 2 26 ? 3.050 13.413 -8.542 1.00 0.00 26 SER A CA 10
ATOM 28490 C C . SER C 2 26 ? 3.166 13.829 -7.076 1.00 0.00 26 SER A C 10
ATOM 28491 O O . SER C 2 26 ? 2.505 13.263 -6.206 1.00 0.00 26 SER A O 10
ATOM 28499 N N . GLY C 2 27 ? 4.015 14.825 -6.806 1.00 0.00 27 GLY A N 10
ATOM 28500 C CA . GLY C 2 27 ? 4.280 15.297 -5.457 1.00 0.00 27 GLY A CA 10
ATOM 28501 C C . GLY C 2 27 ? 5.214 14.326 -4.749 1.00 0.00 27 GLY A C 10
ATOM 28502 O O . GLY C 2 27 ? 6.307 14.050 -5.241 1.00 0.00 27 GLY A O 10
ATOM 28506 N N . GLN C 2 28 ? 4.786 13.806 -3.596 1.00 0.00 28 GLN A N 10
ATOM 28507 C CA . GLN C 2 28 ? 5.550 12.794 -2.882 1.00 0.00 28 GLN A CA 10
ATOM 28508 C C . GLN C 2 28 ? 5.488 11.461 -3.635 1.00 0.00 28 GLN A C 10
ATOM 28509 O O . GLN C 2 28 ? 6.177 10.504 -3.280 1.00 0.00 28 GLN A O 10
ATOM 28523 N N . GLN C 2 29 ? 4.656 11.397 -4.682 1.00 0.00 29 GLN A N 10
ATOM 28524 C CA . GLN C 2 29 ? 4.497 10.209 -5.502 1.00 0.00 29 GLN A CA 10
ATOM 28525 C C . GLN C 2 29 ? 5.190 10.406 -6.851 1.00 0.00 29 GLN A C 10
ATOM 28526 O O . GLN C 2 29 ? 5.558 11.526 -7.206 1.00 0.00 29 GLN A O 10
ATOM 28540 N N . VAL C 2 30 ? 5.370 9.318 -7.607 1.00 0.00 30 VAL A N 10
ATOM 28541 C CA . VAL C 2 30 ? 6.072 9.330 -8.883 1.00 0.00 30 VAL A CA 10
ATOM 28542 C C . VAL C 2 30 ? 5.483 8.276 -9.822 1.00 0.00 30 VAL A C 10
ATOM 28543 O O . VAL C 2 30 ? 5.503 7.088 -9.502 1.00 0.00 30 VAL A O 10
ATOM 28556 N N . ARG C 2 31 ? 4.957 8.695 -10.979 1.00 0.00 31 ARG A N 10
ATOM 28557 C CA . ARG C 2 31 ? 4.471 7.760 -11.988 1.00 0.00 31 ARG A CA 10
ATOM 28558 C C . ARG C 2 31 ? 5.638 7.144 -12.739 1.00 0.00 31 ARG A C 10
ATOM 28559 O O . ARG C 2 31 ? 6.184 7.762 -13.656 1.00 0.00 31 ARG A O 10
ATOM 28580 N N . ILE C 2 32 ? 6.004 5.928 -12.338 1.00 0.00 32 ILE A N 10
ATOM 28581 C CA . ILE C 2 32 ? 6.990 5.118 -13.034 1.00 0.00 32 ILE A CA 10
ATOM 28582 C C . ILE C 2 32 ? 6.225 4.106 -13.885 1.00 0.00 32 ILE A C 10
ATOM 28583 O O . ILE C 2 32 ? 5.131 3.685 -13.513 1.00 0.00 32 ILE A O 10
ATOM 28599 N N . GLY C 2 33 ? 6.793 3.714 -15.025 1.00 0.00 33 GLY A N 10
ATOM 28600 C CA . GLY C 2 33 ? 6.188 2.719 -15.894 1.00 0.00 33 GLY A CA 10
ATOM 28601 C C . GLY C 2 33 ? 7.147 1.550 -16.066 1.00 0.00 33 GLY A C 10
ATOM 28602 O O . GLY C 2 33 ? 8.360 1.743 -16.105 1.00 0.00 33 GLY A O 10
ATOM 28606 N N . ILE C 2 34 ? 6.601 0.336 -16.169 1.00 0.00 34 ILE A N 10
ATOM 28607 C CA . ILE C 2 34 ? 7.389 -0.887 -16.242 1.00 0.00 34 ILE A CA 10
ATOM 28608 C C . ILE C 2 34 ? 6.907 -1.730 -17.416 1.00 0.00 34 ILE A C 10
ATOM 28609 O O . ILE C 2 34 ? 5.796 -2.257 -17.388 1.00 0.00 34 ILE A O 10
ATOM 28625 N N . ASN C 2 35 ? 7.737 -1.864 -18.449 1.00 0.00 35 ASN A N 10
ATOM 28626 C CA . ASN C 2 35 ? 7.383 -2.609 -19.643 1.00 0.00 35 ASN A CA 10
ATOM 28627 C C . ASN C 2 35 ? 8.189 -3.897 -19.730 1.00 0.00 35 ASN A C 10
ATOM 28628 O O . ASN C 2 35 ? 9.386 -3.884 -20.012 1.00 0.00 35 ASN A O 10
ATOM 28639 N N . ALA C 2 36 ? 7.504 -5.009 -19.483 1.00 0.00 36 ALA A N 10
ATOM 28640 C CA . ALA C 2 36 ? 8.071 -6.347 -19.514 1.00 0.00 36 ALA A CA 10
ATOM 28641 C C . ALA C 2 36 ? 7.063 -7.286 -20.175 1.00 0.00 36 ALA A C 10
ATOM 28642 O O . ALA C 2 36 ? 5.862 -7.018 -20.139 1.00 0.00 36 ALA A O 10
ATOM 28649 N N . PRO C 2 37 ? 7.525 -8.387 -20.779 1.00 0.00 37 PRO A N 10
ATOM 28650 C CA . PRO C 2 37 ? 6.650 -9.369 -21.391 1.00 0.00 37 PRO A CA 10
ATOM 28651 C C . PRO C 2 37 ? 5.944 -10.175 -20.303 1.00 0.00 37 PRO A C 10
ATOM 28652 O O . PRO C 2 37 ? 6.395 -10.214 -19.161 1.00 0.00 37 PRO A O 10
ATOM 28663 N N . LYS C 2 38 ? 4.829 -10.824 -20.650 1.00 0.00 38 LYS A N 10
ATOM 28664 C CA . LYS C 2 38 ? 4.092 -11.654 -19.704 1.00 0.00 38 LYS A CA 10
ATOM 28665 C C . LYS C 2 38 ? 4.859 -12.936 -19.373 1.00 0.00 38 LYS A C 10
ATOM 28666 O O . LYS C 2 38 ? 4.389 -13.751 -18.582 1.00 0.00 38 LYS A O 10
ATOM 28685 N N . ASP C 2 39 ? 6.040 -13.115 -19.972 1.00 0.00 39 ASP A N 10
ATOM 28686 C CA . ASP C 2 39 ? 6.937 -14.213 -19.646 1.00 0.00 39 ASP A CA 10
ATOM 28687 C C . ASP C 2 39 ? 7.564 -13.993 -18.268 1.00 0.00 39 ASP A C 10
ATOM 28688 O O . ASP C 2 39 ? 8.199 -14.897 -17.726 1.00 0.00 39 ASP A O 10
ATOM 28697 N N . VAL C 2 40 ? 7.386 -12.794 -17.703 1.00 0.00 40 VAL A N 10
ATOM 28698 C CA . VAL C 2 40 ? 7.889 -12.436 -16.385 1.00 0.00 40 VAL A CA 10
ATOM 28699 C C . VAL C 2 40 ? 6.815 -11.673 -15.613 1.00 0.00 40 VAL A C 10
ATOM 28700 O O . VAL C 2 40 ? 5.790 -11.287 -16.177 1.00 0.00 40 VAL A O 10
ATOM 28713 N N . ALA C 2 41 ? 7.048 -11.452 -14.317 1.00 0.00 41 ALA A N 10
ATOM 28714 C CA . ALA C 2 41 ? 6.084 -10.772 -13.470 1.00 0.00 41 ALA A CA 10
ATOM 28715 C C . ALA C 2 41 ? 6.652 -9.455 -12.954 1.00 0.00 41 ALA A C 10
ATOM 28716 O O . ALA C 2 41 ? 7.867 -9.260 -12.924 1.00 0.00 41 ALA A O 10
ATOM 28723 N N . VAL C 2 42 ? 5.756 -8.553 -12.549 1.00 0.00 42 VAL A N 10
ATOM 28724 C CA . VAL C 2 42 ? 6.108 -7.245 -12.016 1.00 0.00 42 VAL A CA 10
ATOM 28725 C C . VAL C 2 42 ? 5.089 -6.851 -10.953 1.00 0.00 42 VAL A C 10
ATOM 28726 O O . VAL C 2 42 ? 3.910 -6.660 -11.245 1.00 0.00 42 VAL A O 10
ATOM 28739 N N . HIS C 2 43 ? 5.555 -6.730 -9.708 1.00 0.00 43 HIS A N 10
ATOM 28740 C CA . HIS C 2 43 ? 4.721 -6.330 -8.584 1.00 0.00 43 HIS A CA 10
ATOM 28741 C C . HIS C 2 43 ? 5.516 -5.469 -7.607 1.00 0.00 43 HIS A C 10
ATOM 28742 O O . HIS C 2 43 ? 6.746 -5.467 -7.626 1.00 0.00 43 HIS A O 10
ATOM 28756 N N . ARG C 2 44 ? 4.805 -4.734 -6.746 1.00 0.00 44 ARG A N 10
ATOM 28757 C CA . ARG C 2 44 ? 5.419 -3.940 -5.689 1.00 0.00 44 ARG A CA 10
ATOM 28758 C C . ARG C 2 44 ? 5.734 -4.829 -4.485 1.00 0.00 44 ARG A C 10
ATOM 28759 O O . ARG C 2 44 ? 5.287 -5.973 -4.423 1.00 0.00 44 ARG A O 10
ATOM 28780 N N . GLU C 2 45 ? 6.504 -4.314 -3.524 1.00 0.00 45 GLU A N 10
ATOM 28781 C CA . GLU C 2 45 ? 7.002 -5.127 -2.419 1.00 0.00 45 GLU A CA 10
ATOM 28782 C C . GLU C 2 45 ? 5.900 -5.602 -1.468 1.00 0.00 45 GLU A C 10
ATOM 28783 O O . GLU C 2 45 ? 6.008 -6.687 -0.898 1.00 0.00 45 GLU A O 10
ATOM 28795 N N . GLU C 2 46 ? 4.841 -4.806 -1.288 1.00 0.00 46 GLU A N 10
ATOM 28796 C CA . GLU C 2 46 ? 3.728 -5.156 -0.411 1.00 0.00 46 GLU A CA 10
ATOM 28797 C C . GLU C 2 46 ? 2.689 -6.019 -1.128 1.00 0.00 46 GLU A C 10
ATOM 28798 O O . GLU C 2 46 ? 1.645 -6.328 -0.554 1.00 0.00 46 GLU A O 10
ATOM 28810 N N . ILE C 2 47 ? 2.960 -6.410 -2.377 1.00 0.00 47 ILE A N 10
ATOM 28811 C CA . ILE C 2 47 ? 1.996 -7.119 -3.209 1.00 0.00 47 ILE A CA 10
ATOM 28812 C C . ILE C 2 47 ? 2.597 -8.387 -3.808 1.00 0.00 47 ILE A C 10
ATOM 28813 O O . ILE C 2 47 ? 1.858 -9.321 -4.106 1.00 0.00 47 ILE A O 10
ATOM 28829 N N . TYR C 2 48 ? 3.920 -8.446 -3.995 1.00 0.00 48 TYR A N 10
ATOM 28830 C CA . TYR C 2 48 ? 4.537 -9.670 -4.479 1.00 0.00 48 TYR A CA 10
ATOM 28831 C C . TYR C 2 48 ? 4.419 -10.764 -3.420 1.00 0.00 48 TYR A C 10
ATOM 28832 O O . TYR C 2 48 ? 4.056 -11.896 -3.730 1.00 0.00 48 TYR A O 10
ATOM 28850 N N . GLN C 2 49 ? 4.726 -10.424 -2.165 1.00 0.00 49 GLN A N 10
ATOM 28851 C CA . GLN C 2 49 ? 4.656 -11.360 -1.052 1.00 0.00 49 GLN A CA 10
ATOM 28852 C C . GLN C 2 49 ? 3.208 -11.752 -0.750 1.00 0.00 49 GLN A C 10
ATOM 28853 O O . GLN C 2 49 ? 2.960 -12.632 0.070 1.00 0.00 49 GLN A O 10
ATOM 28867 N N . ARG C 2 50 ? 2.254 -11.093 -1.417 1.00 0.00 50 ARG A N 10
ATOM 28868 C CA . ARG C 2 50 ? 0.826 -11.321 -1.256 1.00 0.00 50 ARG A CA 10
ATOM 28869 C C . ARG C 2 50 ? 0.321 -12.389 -2.232 1.00 0.00 50 ARG A C 10
ATOM 28870 O O . ARG C 2 50 ? -0.884 -12.553 -2.393 1.00 0.00 50 ARG A O 10
ATOM 28891 N N . ILE C 2 51 ? 1.232 -13.118 -2.886 1.00 0.00 51 ILE A N 10
ATOM 28892 C CA . ILE C 2 51 ? 0.882 -14.079 -3.929 1.00 0.00 51 ILE A CA 10
ATOM 28893 C C . ILE C 2 51 ? 1.173 -15.519 -3.493 1.00 0.00 51 ILE A C 10
ATOM 28894 O O . ILE C 2 51 ? 0.319 -16.168 -2.892 1.00 0.00 51 ILE A O 10
ATOM 28910 N N . GLN C 2 52 ? 2.375 -16.021 -3.791 1.00 0.00 52 GLN A N 10
ATOM 28911 C CA . GLN C 2 52 ? 2.760 -17.419 -3.611 1.00 0.00 52 GLN A CA 10
ATOM 28912 C C . GLN C 2 52 ? 2.721 -17.895 -2.158 1.00 0.00 52 GLN A C 10
ATOM 28913 O O . GLN C 2 52 ? 2.942 -19.078 -1.901 1.00 0.00 52 GLN A O 10
ATOM 28927 N N . ALA C 2 53 ? 2.444 -17.003 -1.204 1.00 0.00 53 ALA A N 10
ATOM 28928 C CA . ALA C 2 53 ? 2.314 -17.386 0.194 1.00 0.00 53 ALA A CA 10
ATOM 28929 C C . ALA C 2 53 ? 1.004 -18.143 0.450 1.00 0.00 53 ALA A C 10
ATOM 28930 O O . ALA C 2 53 ? 0.763 -18.589 1.571 1.00 0.00 53 ALA A O 10
ATOM 28937 N N . MET D 2 1 ? 2.784 -1.900 -21.053 1.00 0.00 1 MET B N 10
ATOM 28938 C CA . MET D 2 1 ? 3.471 -1.333 -19.877 1.00 0.00 1 MET B CA 10
ATOM 28939 C C . MET D 2 1 ? 2.550 -1.342 -18.663 1.00 0.00 1 MET B C 10
ATOM 28940 O O . MET D 2 1 ? 1.336 -1.236 -18.809 1.00 0.00 1 MET B O 10
ATOM 28956 N N . LEU D 2 2 ? 3.136 -1.468 -17.467 1.00 0.00 2 LEU B N 10
ATOM 28957 C CA . LEU D 2 2 ? 2.422 -1.484 -16.198 1.00 0.00 2 LEU B CA 10
ATOM 28958 C C . LEU D 2 2 ? 2.819 -0.247 -15.394 1.00 0.00 2 LEU B C 10
ATOM 28959 O O . LEU D 2 2 ? 3.949 -0.151 -14.919 1.00 0.00 2 LEU B O 10
ATOM 28975 N N . ILE D 2 3 ? 1.897 0.705 -15.238 1.00 0.00 3 ILE B N 10
ATOM 28976 C CA . ILE D 2 3 ? 2.169 1.943 -14.531 1.00 0.00 3 ILE B CA 10
ATOM 28977 C C . ILE D 2 3 ? 2.006 1.711 -13.033 1.00 0.00 3 ILE B C 10
ATOM 28978 O O . ILE D 2 3 ? 1.100 0.991 -12.615 1.00 0.00 3 ILE B O 10
ATOM 28994 N N . LEU D 2 4 ? 2.876 2.317 -12.226 1.00 0.00 4 LEU B N 10
ATOM 28995 C CA . LEU D 2 4 ? 2.767 2.285 -10.778 1.00 0.00 4 LEU B CA 10
ATOM 28996 C C . LEU D 2 4 ? 3.151 3.658 -10.238 1.00 0.00 4 LEU B C 10
ATOM 28997 O O . LEU D 2 4 ? 4.307 4.065 -10.342 1.00 0.00 4 LEU B O 10
ATOM 29013 N N . THR D 2 5 ? 2.181 4.374 -9.663 1.00 0.00 5 THR B N 10
ATOM 29014 C CA . THR D 2 5 ? 2.422 5.670 -9.046 1.00 0.00 5 THR B CA 10
ATOM 29015 C C . THR D 2 5 ? 3.114 5.449 -7.704 1.00 0.00 5 THR B C 10
ATOM 29016 O O . THR D 2 5 ? 2.511 5.618 -6.645 1.00 0.00 5 THR B O 10
ATOM 29027 N N . ARG D 2 6 ? 4.392 5.066 -7.755 1.00 0.00 6 ARG B N 10
ATOM 29028 C CA . ARG D 2 6 ? 5.187 4.724 -6.585 1.00 0.00 6 ARG B CA 10
ATOM 29029 C C . ARG D 2 6 ? 5.384 5.961 -5.711 1.00 0.00 6 ARG B C 10
ATOM 29030 O O . ARG D 2 6 ? 5.036 7.066 -6.122 1.00 0.00 6 ARG B O 10
ATOM 29051 N N . LYS D 2 7 ? 5.939 5.795 -4.508 1.00 0.00 7 LYS B N 10
ATOM 29052 C CA . LYS D 2 7 ? 6.215 6.923 -3.627 1.00 0.00 7 LYS B CA 10
ATOM 29053 C C . LYS D 2 7 ? 7.664 6.867 -3.164 1.00 0.00 7 LYS B C 10
ATOM 29054 O O . LYS D 2 7 ? 8.258 5.792 -3.113 1.00 0.00 7 LYS B O 10
ATOM 29073 N N . VAL D 2 8 ? 8.234 8.026 -2.826 1.00 0.00 8 VAL B N 10
ATOM 29074 C CA . VAL D 2 8 ? 9.633 8.132 -2.430 1.00 0.00 8 VAL B CA 10
ATOM 29075 C C . VAL D 2 8 ? 9.935 7.191 -1.266 1.00 0.00 8 VAL B C 10
ATOM 29076 O O . VAL D 2 8 ? 9.294 7.263 -0.218 1.00 0.00 8 VAL B O 10
ATOM 29089 N N . GLY D 2 9 ? 10.918 6.308 -1.461 1.00 0.00 9 GLY B N 10
ATOM 29090 C CA . GLY D 2 9 ? 11.382 5.377 -0.444 1.00 0.00 9 GLY B CA 10
ATOM 29091 C C . GLY D 2 9 ? 10.797 3.976 -0.618 1.00 0.00 9 GLY B C 10
ATOM 29092 O O . GLY D 2 9 ? 11.221 3.050 0.073 1.00 0.00 9 GLY B O 10
ATOM 29096 N N . GLU D 2 10 ? 9.833 3.806 -1.528 1.00 0.00 10 GLU B N 10
ATOM 29097 C CA . GLU D 2 10 ? 9.245 2.500 -1.795 1.00 0.00 10 GLU B CA 10
ATOM 29098 C C . GLU D 2 10 ? 10.019 1.787 -2.908 1.00 0.00 10 GLU B C 10
ATOM 29099 O O . GLU D 2 10 ? 10.925 2.366 -3.513 1.00 0.00 10 GLU B O 10
ATOM 29111 N N . SER D 2 11 ? 9.662 0.527 -3.180 1.00 0.00 11 SER B N 10
ATOM 29112 C CA . SER D 2 11 ? 10.361 -0.292 -4.160 1.00 0.00 11 SER B CA 10
ATOM 29113 C C . SER D 2 11 ? 9.396 -1.127 -4.998 1.00 0.00 11 SER B C 10
ATOM 29114 O O . SER D 2 11 ? 8.196 -1.180 -4.730 1.00 0.00 11 SER B O 10
ATOM 29122 N N . ILE D 2 12 ? 9.947 -1.782 -6.023 1.00 0.00 12 ILE B N 10
ATOM 29123 C CA . ILE D 2 12 ? 9.243 -2.660 -6.947 1.00 0.00 12 ILE B CA 10
ATOM 29124 C C . ILE D 2 12 ? 10.131 -3.878 -7.213 1.00 0.00 12 ILE B C 10
ATOM 29125 O O . ILE D 2 12 ? 11.326 -3.843 -6.926 1.00 0.00 12 ILE B O 10
ATOM 29141 N N . ASN D 2 13 ? 9.562 -4.957 -7.758 1.00 0.00 13 ASN B N 10
ATOM 29142 C CA . ASN D 2 13 ? 10.334 -6.139 -8.098 1.00 0.00 13 ASN B CA 10
ATOM 29143 C C . ASN D 2 13 ? 9.915 -6.675 -9.466 1.00 0.00 13 ASN B C 10
ATOM 29144 O O . ASN D 2 13 ? 8.758 -6.533 -9.861 1.00 0.00 13 ASN B O 10
ATOM 29155 N N . ILE D 2 14 ? 10.856 -7.294 -10.187 1.00 0.00 14 ILE B N 10
ATOM 29156 C CA . ILE D 2 14 ? 10.618 -7.802 -11.531 1.00 0.00 14 ILE B CA 10
ATOM 29157 C C . ILE D 2 14 ? 11.359 -9.122 -11.729 1.00 0.00 14 ILE B C 10
ATOM 29158 O O . ILE D 2 14 ? 12.547 -9.220 -11.429 1.00 0.00 14 ILE B O 10
ATOM 29174 N N . GLY D 2 15 ? 10.655 -10.136 -12.237 1.00 0.00 15 GLY B N 10
ATOM 29175 C CA . GLY D 2 15 ? 11.243 -11.426 -12.581 1.00 0.00 15 GLY B CA 10
ATOM 29176 C C . GLY D 2 15 ? 11.875 -12.162 -11.397 1.00 0.00 15 GLY B C 10
ATOM 29177 O O . GLY D 2 15 ? 12.539 -13.175 -11.601 1.00 0.00 15 GLY B O 10
ATOM 29181 N N . ASP D 2 16 ? 11.676 -11.667 -10.170 1.00 0.00 16 ASP B N 10
ATOM 29182 C CA . ASP D 2 16 ? 12.240 -12.226 -8.945 1.00 0.00 16 ASP B CA 10
ATOM 29183 C C . ASP D 2 16 ? 13.775 -12.200 -8.913 1.00 0.00 16 ASP B C 10
ATOM 29184 O O . ASP D 2 16 ? 14.376 -12.733 -7.981 1.00 0.00 16 ASP B O 10
ATOM 29193 N N . ASP D 2 17 ? 14.423 -11.589 -9.913 1.00 0.00 17 ASP B N 10
ATOM 29194 C CA . ASP D 2 17 ? 15.876 -11.446 -9.937 1.00 0.00 17 ASP B CA 10
ATOM 29195 C C . ASP D 2 17 ? 16.285 -9.980 -10.064 1.00 0.00 17 ASP B C 10
ATOM 29196 O O . ASP D 2 17 ? 17.473 -9.669 -10.006 1.00 0.00 17 ASP B O 10
ATOM 29205 N N . ILE D 2 18 ? 15.311 -9.079 -10.236 1.00 0.00 18 ILE B N 10
ATOM 29206 C CA . ILE D 2 18 ? 15.576 -7.657 -10.363 1.00 0.00 18 ILE B CA 10
ATOM 29207 C C . ILE D 2 18 ? 14.706 -6.896 -9.371 1.00 0.00 18 ILE B C 10
ATOM 29208 O O . ILE D 2 18 ? 13.556 -7.261 -9.1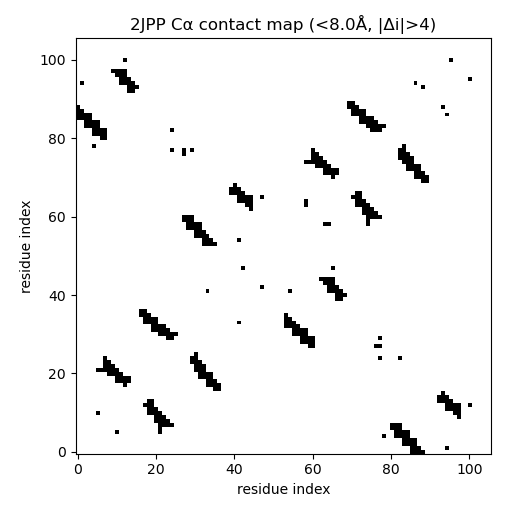35 1.00 0.00 18 ILE B O 10
ATOM 29224 N N . THR D 2 19 ? 15.262 -5.832 -8.790 1.00 0.00 19 THR B N 10
ATOM 29225 C CA . THR D 2 19 ? 14.562 -4.991 -7.836 1.00 0.00 19 THR B CA 10
ATOM 29226 C C . THR D 2 19 ? 14.764 -3.537 -8.232 1.00 0.00 19 THR B C 10
ATOM 29227 O O . THR D 2 19 ? 15.858 -3.155 -8.648 1.00 0.00 19 THR B O 10
ATOM 29238 N N . ILE D 2 20 ? 13.713 -2.726 -8.106 1.00 0.00 20 ILE B N 10
ATOM 29239 C CA . ILE D 2 20 ? 13.756 -1.319 -8.481 1.00 0.00 20 ILE B CA 10
ATOM 29240 C C . ILE D 2 20 ? 13.370 -0.485 -7.261 1.00 0.00 20 ILE B C 10
ATOM 29241 O O . ILE D 2 20 ? 12.629 -0.962 -6.403 1.00 0.00 20 ILE B O 10
ATOM 29257 N N . THR D 2 21 ? 13.859 0.753 -7.173 1.00 0.00 21 THR B N 10
ATOM 29258 C CA . THR D 2 21 ? 13.577 1.621 -6.037 1.00 0.00 21 THR B CA 10
ATOM 29259 C C . THR D 2 21 ? 13.458 3.069 -6.500 1.00 0.00 21 THR B C 10
ATOM 29260 O O . THR D 2 21 ? 13.996 3.433 -7.543 1.00 0.00 21 THR B O 10
ATOM 29271 N N . ILE D 2 22 ? 12.752 3.895 -5.722 1.00 0.00 22 ILE B N 10
ATOM 29272 C CA . ILE D 2 22 ? 12.616 5.321 -5.986 1.00 0.00 22 ILE B CA 10
ATOM 29273 C C . ILE D 2 22 ? 13.219 6.083 -4.809 1.00 0.00 22 ILE B C 10
ATOM 29274 O O . ILE D 2 22 ? 12.563 6.330 -3.799 1.00 0.00 22 ILE B O 10
ATOM 29290 N N . LEU D 2 23 ? 14.493 6.458 -4.949 1.00 0.00 23 LEU B N 10
ATOM 29291 C CA . LEU D 2 23 ? 15.237 7.103 -3.880 1.00 0.00 23 LEU B CA 10
ATOM 29292 C C . LEU D 2 23 ? 14.741 8.525 -3.647 1.00 0.00 23 LEU B C 10
ATOM 29293 O O . LEU D 2 23 ? 14.917 9.058 -2.553 1.00 0.00 23 LEU B O 10
ATOM 29309 N N . GLY D 2 24 ? 14.124 9.144 -4.659 1.00 0.00 24 GLY B N 10
ATOM 29310 C CA . GLY D 2 24 ? 13.520 10.450 -4.451 1.00 0.00 24 GLY B CA 10
ATOM 29311 C C . GLY D 2 24 ? 13.346 11.251 -5.732 1.00 0.00 24 GLY B C 10
ATOM 29312 O O . GLY D 2 24 ? 13.610 10.769 -6.831 1.00 0.00 24 GLY B O 10
ATOM 29316 N N . VAL D 2 25 ? 12.890 12.495 -5.564 1.00 0.00 25 VAL B N 10
ATOM 29317 C CA . VAL D 2 25 ? 12.653 13.432 -6.648 1.00 0.00 25 VAL B CA 10
ATOM 29318 C C . VAL D 2 25 ? 13.476 14.695 -6.401 1.00 0.00 25 VAL B C 10
ATOM 29319 O O . VAL D 2 25 ? 13.740 15.058 -5.256 1.00 0.00 25 VAL B O 10
ATOM 29332 N N . SER D 2 26 ? 13.878 15.362 -7.484 1.00 0.00 26 SER B N 10
ATOM 29333 C CA . SER D 2 26 ? 14.690 16.569 -7.426 1.00 0.00 26 SER B CA 10
ATOM 29334 C C . SER D 2 26 ? 14.254 17.499 -8.550 1.00 0.00 26 SER B C 10
ATOM 29335 O O . SER D 2 26 ? 14.907 17.580 -9.589 1.00 0.00 26 SER B O 10
ATOM 29343 N N . GLY D 2 27 ? 13.142 18.205 -8.340 1.00 0.00 27 GLY B N 10
ATOM 29344 C CA . GLY D 2 27 ? 12.576 19.058 -9.367 1.00 0.00 27 GLY B CA 10
ATOM 29345 C C . GLY D 2 27 ? 12.117 18.207 -10.549 1.00 0.00 27 GLY B C 10
ATOM 29346 O O . GLY D 2 27 ? 11.388 17.233 -10.370 1.00 0.00 27 GLY B O 10
ATOM 29350 N N . GLN D 2 28 ? 12.546 18.574 -11.759 1.00 0.00 28 GLN B N 10
ATOM 29351 C CA . GLN D 2 28 ? 12.198 17.843 -12.969 1.00 0.00 28 GLN B CA 10
ATOM 29352 C C . GLN D 2 28 ? 12.922 16.494 -13.041 1.00 0.00 28 GLN B C 10
ATOM 29353 O O . GLN D 2 28 ? 12.614 15.677 -13.910 1.00 0.00 28 GLN B O 10
ATOM 29367 N N . GLN D 2 29 ? 13.881 16.250 -12.137 1.00 0.00 29 GLN B N 10
ATOM 29368 C CA . GLN D 2 29 ? 14.636 15.005 -12.140 1.00 0.00 29 GLN B CA 10
ATOM 29369 C C . GLN D 2 29 ? 14.099 14.033 -11.093 1.00 0.00 29 GLN B C 10
ATOM 29370 O O . GLN D 2 29 ? 13.375 14.427 -10.179 1.00 0.00 29 GLN B O 10
ATOM 29384 N N . VAL D 2 30 ? 14.461 12.755 -11.230 1.00 0.00 30 VAL B N 10
ATOM 29385 C CA . VAL D 2 30 ? 14.012 11.685 -10.351 1.00 0.00 30 VAL B CA 10
ATOM 29386 C C . VAL D 2 30 ? 15.137 10.669 -10.179 1.00 0.00 30 VAL B C 10
ATOM 29387 O O . VAL D 2 30 ? 15.658 10.152 -11.168 1.00 0.00 30 VAL B O 10
ATOM 29400 N N . ARG D 2 31 ? 15.516 10.375 -8.931 1.00 0.00 31 ARG B N 10
ATOM 29401 C CA . ARG D 2 31 ? 16.544 9.382 -8.657 1.00 0.00 31 ARG B CA 10
ATOM 29402 C C . ARG D 2 31 ? 15.905 8.018 -8.442 1.00 0.00 31 ARG B C 10
ATOM 29403 O O . ARG D 2 31 ? 15.265 7.777 -7.417 1.00 0.00 31 ARG B O 10
ATOM 29424 N N . ILE D 2 32 ? 16.096 7.138 -9.426 1.00 0.00 32 ILE B N 10
ATOM 29425 C CA . ILE D 2 32 ? 15.598 5.771 -9.425 1.00 0.00 32 ILE B CA 10
ATOM 29426 C C . ILE D 2 32 ? 16.797 4.827 -9.338 1.00 0.00 32 ILE B C 10
ATOM 29427 O O . ILE D 2 32 ? 17.891 5.171 -9.782 1.00 0.00 32 ILE B O 10
ATOM 29443 N N . GLY D 2 33 ? 16.594 3.636 -8.770 1.00 0.00 33 GLY B N 10
ATOM 29444 C CA . GLY D 2 33 ? 17.643 2.636 -8.660 1.00 0.00 33 GLY B CA 10
ATOM 29445 C C . GLY D 2 33 ? 17.201 1.336 -9.316 1.00 0.00 33 GLY B C 10
ATOM 29446 O O . GLY D 2 33 ? 16.026 0.980 -9.258 1.00 0.00 33 GLY B O 10
ATOM 29450 N N . ILE D 2 34 ? 18.149 0.633 -9.941 1.00 0.00 34 ILE B N 10
ATOM 29451 C CA . ILE D 2 34 ? 17.894 -0.618 -10.637 1.00 0.00 34 ILE B CA 10
ATOM 29452 C C . ILE D 2 34 ? 18.915 -1.644 -10.160 1.00 0.00 34 ILE B C 10
ATOM 29453 O O . ILE D 2 34 ? 20.118 -1.416 -10.276 1.00 0.00 34 ILE B O 10
ATOM 29469 N N . ASN D 2 35 ? 18.447 -2.773 -9.624 1.00 0.00 35 ASN B N 10
ATOM 29470 C CA . ASN D 2 35 ? 19.327 -3.793 -9.077 1.00 0.00 35 ASN B CA 10
ATOM 29471 C C . ASN D 2 35 ? 19.051 -5.153 -9.703 1.00 0.00 35 ASN B C 10
ATOM 29472 O O . ASN D 2 35 ? 18.015 -5.767 -9.455 1.00 0.00 35 ASN B O 10
ATOM 29483 N N . ALA D 2 36 ? 20.002 -5.606 -10.517 1.00 0.00 36 ALA B N 10
ATOM 29484 C CA . ALA D 2 36 ? 19.978 -6.878 -11.223 1.00 0.00 36 ALA B CA 10
ATOM 29485 C C . ALA D 2 36 ? 21.384 -7.479 -11.144 1.00 0.00 36 ALA B C 10
ATOM 29486 O O . ALA D 2 36 ? 22.345 -6.747 -10.904 1.00 0.00 36 ALA B O 10
ATOM 29493 N N . PRO D 2 37 ? 21.537 -8.793 -11.341 1.00 0.00 37 PRO B N 10
ATOM 29494 C CA . PRO D 2 37 ? 22.839 -9.433 -11.327 1.00 0.00 37 PRO B CA 10
ATOM 29495 C C . PRO D 2 37 ? 23.626 -9.052 -12.580 1.00 0.00 37 PRO B C 10
ATOM 29496 O O . PRO D 2 37 ? 23.056 -8.563 -13.554 1.00 0.00 37 PRO B O 10
ATOM 29507 N N . LYS D 2 38 ? 24.942 -9.273 -12.563 1.00 0.00 38 LYS B N 10
ATOM 29508 C CA . LYS D 2 38 ? 25.786 -9.011 -13.723 1.00 0.00 38 LYS B CA 10
ATOM 29509 C C . LYS D 2 38 ? 25.523 -10.026 -14.836 1.00 0.00 38 LYS B C 10
ATOM 29510 O O . LYS D 2 38 ? 26.143 -9.955 -15.896 1.00 0.00 38 LYS B O 10
ATOM 29529 N N . ASP D 2 39 ? 24.607 -10.970 -14.600 1.00 0.00 39 ASP B N 10
ATOM 29530 C CA . ASP D 2 39 ? 24.158 -11.908 -15.619 1.00 0.00 39 ASP B CA 10
ATOM 29531 C C . ASP D 2 39 ? 23.357 -11.170 -16.691 1.00 0.00 39 ASP B C 10
ATOM 29532 O O . ASP D 2 39 ? 23.115 -11.707 -17.769 1.00 0.00 39 ASP B O 10
ATOM 29541 N N . VAL D 2 40 ? 22.949 -9.933 -16.385 1.00 0.00 40 VAL B N 10
ATOM 29542 C CA . VAL D 2 40 ? 22.166 -9.097 -17.279 1.00 0.00 40 VAL B CA 10
ATOM 29543 C C . VAL D 2 40 ? 22.740 -7.682 -17.298 1.00 0.00 40 VAL B C 10
ATOM 29544 O O . VAL D 2 40 ? 23.644 -7.358 -16.525 1.00 0.00 40 VAL B O 10
ATOM 29557 N N . ALA D 2 41 ? 22.215 -6.834 -18.183 1.00 0.00 41 ALA B N 10
ATOM 29558 C CA . ALA D 2 41 ? 22.704 -5.476 -18.322 1.00 0.00 41 ALA B CA 10
ATOM 29559 C C . ALA D 2 41 ? 21.618 -4.467 -17.964 1.00 0.00 41 ALA B C 10
ATOM 29560 O O . ALA D 2 41 ? 20.435 -4.799 -17.918 1.00 0.00 41 ALA B O 10
ATOM 29567 N N . VAL D 2 42 ? 22.042 -3.227 -17.710 1.00 0.00 42 VAL B N 10
ATOM 29568 C CA . VAL D 2 42 ? 21.161 -2.108 -17.418 1.00 0.00 42 VAL B CA 10
ATOM 29569 C C . VAL D 2 42 ? 21.832 -0.833 -17.912 1.00 0.00 42 VAL B C 10
ATOM 29570 O O . VAL D 2 42 ? 22.958 -0.522 -17.528 1.00 0.00 42 VAL B O 10
ATOM 29583 N N . HIS D 2 43 ? 21.126 -0.097 -18.771 1.00 0.00 43 HIS B N 10
ATOM 29584 C CA . HIS D 2 43 ? 21.622 1.138 -19.361 1.00 0.00 43 HIS B CA 10
ATOM 29585 C C . HIS D 2 43 ? 20.525 2.198 -19.406 1.00 0.00 43 HIS B C 10
ATOM 29586 O O . HIS D 2 43 ? 19.369 1.913 -19.095 1.00 0.00 43 HIS B O 10
ATOM 29600 N N . ARG D 2 44 ? 20.887 3.427 -19.793 1.00 0.00 44 ARG B N 10
ATOM 29601 C CA . ARG D 2 44 ? 19.990 4.568 -19.699 1.00 0.00 44 ARG B CA 10
ATOM 29602 C C . ARG D 2 44 ? 19.694 5.195 -21.061 1.00 0.00 44 ARG B C 10
ATOM 29603 O O . ARG D 2 44 ? 20.517 5.894 -21.647 1.00 0.00 44 ARG B O 10
ATOM 29624 N N . GLU D 2 45 ? 18.487 4.924 -21.559 1.00 0.00 45 GLU B N 10
ATOM 29625 C CA . GLU D 2 45 ? 17.964 5.379 -22.842 1.00 0.00 45 GLU B CA 10
ATOM 29626 C C . GLU D 2 45 ? 18.993 5.297 -23.977 1.00 0.00 45 GLU B C 10
ATOM 29627 O O . GLU D 2 45 ? 19.194 4.224 -24.544 1.00 0.00 45 GLU B O 10
ATOM 29639 N N . GLU D 2 46 ? 19.645 6.414 -24.313 1.00 0.00 46 GLU B N 10
ATOM 29640 C CA . GLU D 2 46 ? 20.547 6.494 -25.455 1.00 0.00 46 GLU B CA 10
ATOM 29641 C C . GLU D 2 46 ? 21.803 5.638 -25.277 1.00 0.00 46 GLU B C 10
ATOM 29642 O O . GLU D 2 46 ? 22.401 5.218 -26.267 1.00 0.00 46 GLU B O 10
ATOM 29654 N N . ILE D 2 47 ? 22.215 5.371 -24.034 1.00 0.00 47 ILE B N 10
ATOM 29655 C CA . ILE D 2 47 ? 23.431 4.610 -23.768 1.00 0.00 47 ILE B CA 10
ATOM 29656 C C . ILE D 2 47 ? 23.328 3.195 -24.333 1.00 0.00 47 ILE B C 10
ATOM 29657 O O . ILE D 2 47 ? 24.350 2.588 -24.640 1.00 0.00 47 ILE B O 10
ATOM 29673 N N . TYR D 2 48 ? 22.112 2.658 -24.477 1.00 0.00 48 TYR B N 10
ATOM 29674 C CA . TYR D 2 48 ? 21.949 1.328 -25.040 1.00 0.00 48 TYR B CA 10
ATOM 29675 C C . TYR D 2 48 ? 22.316 1.329 -26.523 1.00 0.00 48 TYR B C 10
ATOM 29676 O O . TYR D 2 48 ? 23.082 0.480 -26.975 1.00 0.00 48 TYR B O 10
ATOM 29694 N N . GLN D 2 49 ? 21.773 2.280 -27.287 1.00 0.00 49 GLN B N 10
ATOM 29695 C CA . GLN D 2 49 ? 22.033 2.361 -28.716 1.00 0.00 49 GLN B CA 10
ATOM 29696 C C . GLN D 2 49 ? 23.439 2.893 -28.995 1.00 0.00 49 GLN B C 10
ATOM 29697 O O . GLN D 2 49 ? 23.956 2.713 -30.095 1.00 0.00 49 GLN B O 10
ATOM 29711 N N . ARG D 2 50 ? 24.063 3.546 -28.008 1.00 0.00 50 ARG B N 10
ATOM 29712 C CA . ARG D 2 50 ? 25.410 4.081 -28.143 1.00 0.00 50 ARG B CA 10
ATOM 29713 C C . ARG D 2 50 ? 26.453 2.961 -28.148 1.00 0.00 50 ARG B C 10
ATOM 29714 O O . ARG D 2 50 ? 27.576 3.165 -28.602 1.00 0.00 50 ARG B O 10
ATOM 29735 N N . ILE D 2 51 ? 26.089 1.775 -27.646 1.00 0.00 51 ILE B N 10
ATOM 29736 C CA . ILE D 2 51 ? 26.961 0.604 -27.656 1.00 0.00 51 ILE B CA 10
ATOM 29737 C C . ILE D 2 51 ? 27.145 0.110 -29.088 1.00 0.00 51 ILE B C 10
ATOM 29738 O O . ILE D 2 51 ? 28.198 -0.424 -29.432 1.00 0.00 51 ILE B O 10
ATOM 29754 N N . GLN D 2 52 ? 26.120 0.289 -29.924 1.00 0.00 52 GLN B N 10
ATOM 29755 C CA . GLN D 2 52 ? 26.145 -0.167 -31.307 1.00 0.00 52 GLN B CA 10
ATOM 29756 C C . GLN D 2 52 ? 27.154 0.615 -32.154 1.00 0.00 52 GLN B C 10
ATOM 29757 O O . GLN D 2 52 ? 27.412 0.237 -33.295 1.00 0.00 52 GLN B O 10
ATOM 29771 N N . ALA D 2 53 ? 27.726 1.697 -31.614 1.00 0.00 53 ALA B N 10
ATOM 29772 C CA . ALA D 2 53 ? 28.781 2.445 -32.287 1.00 0.00 53 ALA B CA 10
ATOM 29773 C C . ALA D 2 53 ? 30.106 1.673 -32.245 1.00 0.00 53 ALA B C 10
ATOM 29774 O O . ALA D 2 53 ? 31.080 2.072 -32.883 1.00 0.00 53 ALA B O 10
#

Secondary structure (DSSP, 8-state):
-EEEEEETT-EEEETTTEEEEEEEEETTEEEEEEE--TTS-EEEHHHHHHHT-/-EEEEEETT-EEEETTTEEEEEEEEETBEEEEEEE--TTS-EEEHHHHTTTT-

Sequence (106 aa):
MLILTRKVGESINIGDDITITILGVSGQQVRIGINAPKDVAVHREEIYQRIQAMLILTRKVGESINIGDDITITILGVSGQQVRIGINAPKDVAVHREEIYQRIQAMLILTRKVGESINIGDDITITILGVSGQQVRIGINAPKDVAVHREEIYQRIQAMLILTRKVGESINIGDDITITILGVSGQQVRIGINAPKDVAVHREEIYQRIQAMLILTRKVGESINIGDDITITILGVSGQQVRIGINAPKDVAVHREEIYQRIQAMLILTRKVGESINIGDDITITILGVSGQQVRIGINAPKDVAVHREEIYQRIQAMLILTRKVGESINIGDDITITILGVSGQQVRIGINAPKDVAVHREEIYQRIQAMLILTRKVGESINIGDDITITILGVSGQQVRIGINAPKDVAVHREEIYQRIQAMLILTRKVGESINIGDDITITILGVSGQQVRIGINAPKDVAVHREEIYQRIQAMLILTRKVGESINIGDDITITILGVSGQQVRIGINAPKDVAVHREEIYQRIQAMLILTRKVGESINIGDDITITILGVSGQQVRIGINAPKDVAVHREEIYQRIQAMLILTRKVGESINIGDDITITILGVSGQQVRIGINAPKDVAVHREEIYQRIQAMLILTRKVGESINIGDDITITILGVSGQQVRIGINAPKDVAVHREEIYQRIQAMLILTRKVGESINIGDDITITILGVSGQQVRIGINAPKDVAVHREEIYQRIQAMLILTRKVGESINIGDDITITILGVSGQQVRIGINAPKDVAVHREEIYQRIQAMLILTRKVGESINIGDDITITILGVSGQQVRIGINAPKDVAVHREEIYQRIQAMLILTRKVGESINIGDDITITILGVSGQQVRIGINAPKDVAVHREEIYQRIQAMLILTRKVGESINIGDDITITILGVSGQQVRIGINAPKDVAVHREEIYQRIQAMLILTRKVGESINIGDDITITILGVSGQQVRIGINAPKDVAVHREEIYQRIQAMLILTRKVGESINIGDDITITILGVSGQQVRIGINAPKDVAVHREEIYQRIQA

Foldseek 3Di:
DDDDDDAAPDWDADPQTKIKHFPAADVVRTDIDIDHDPVDDDDDPVCVVVPPD/DDDDPDDAADWDDDPNQKIKHFPAADVVRTDIDIDHDPVDDDDDVVVVVVVVD

Radius of gyration: 13.27 Å; Cα contacts (8 Å, |Δi|>4): 222; chains: 2; bounding box: 29×34×35 Å

Solvent-accessible surface area: 6484 Å² total; per-residue (Å²): 112,71,66,22,35,6,89,49,59,53,8,3,34,1,28,106,108,14,48,2,32,1,71,11,55,61,58,133,57,0,118,2,0,2,47,32,64,210,132,55,46,23,76,80,59,87,44,97,123,172,98,132,124,127,69,71,29,43,14,95,38,56,76,15,2,27,3,40,119,108,21,32,1,24,0,76,9,77,45,59,128,52,0,116,2,0,2,59,26,63,201,130,48,54,24,74,74,94,77,55,92,119,145,106,127,125